Protein AF-A0A3L7VW13-F1 (afdb_monomer_lite)

pLDDT: mean 86.15, std 10.45, range [28.88, 98.44]

Secondary structure (DSSP, 8-state):
----HHHHHHHTSTT-EEEETTEEEE--EE--EETTEE-EEEEEE-TTT--EEEHHHHTSTT--SS-TTT---SSTTSTTSGGGEEEEEEGGGS-EE----TTTTBPP---SSS-TTSEEEEEEEE--SS--SEEEEETTTTEEEEEEEEEEEEEEEEEETTS-EEEE-STT-EEESSBEEEETTT-BBPPTTS-TTTPPPPTT-TTHHHHHHHHHTT--S--S-EEEEEEEEEEEEEEEEEEPSS--HHHHHHHHHHHHHHHHHHTTS--TTEEEEEEEEE-TTT-PEEEEEEEEESSTT--SHHHHHHH---TT--TTHHHHHHHHHHHHHHHT-GGGSS-TTS---SS-TTTT--GGGGGGTTT--HHHHHHHHHHHHHHHHT-EEES-TTT------SSSHHHHHHHHHHHHHHHHTT-EEEEEEETTEEEEEEE-TTS--EEEEEES--BSGGGT-SS-B--SEEEEES-TTS--EEEEEE-HHHHHSSS--HHHHHHHHHHHHHTSS-EEEEEEGGGG-GGGTT---SS-HHHHHHHHHHHHHHHHTT-----HHHHTS-HHHHHHHHHH---HHHHHHHHHHHHHHHHHHHTTT--B-HHHHHHHHHHHHTTPPPPPPPP-TT--EEEES-SSSSTTEEEEEEHHHHHTT-GGG-EEEEEE--SHHHHSSTTHHHHHHHHHHHHHHHTT-TTEEEEEHHHHHTT-SPP----------HHHHHHHHHS-TTTHHHHHHHHHTTPPTTTTSPEEEEE-TTT-TT-EEEEEETTSSS-EEE--GGGGGGHHHHHHTT-EEE-HHHHHHH-THHHHHHHHHHHH--

Sequence (830 aa):
MTRAAGVALKELAPGNHFYTHSRCFDIQQIAIGNQQQPLVEQWAICGACGHMRRMTELSRPEAEAACPQCGHDRDSNSQLDKGQQRRFIEFSRSQALSYMEHYESLSADRSEERERERYQTIRSFDLTQDAPSGAVGDEKLPFGIEYRASVIMREVNVGFQGEPGVVAFGVDQSAPDTGFRVCGDCGITAIPGKKLDEIQHRRSCSKRRANEKRRQEGRDDLAYDWQALYLYRELNSEAIRLLLPIADDNDVDTLTACIHLGLRLRFEGNPAHLIVTPQIMPDPATRMKRYYLVLMDAVPGGTGYLKTLYQQKDDQQRDGEGILQVMRLARNALETCSCREQDPSRRETDGCYRCIRTYHLQYSAEKISRERGIKLLGKLIEAGEKRLPQESLAAIKPNSLFGSMLEKKFADVLQEFISQQNGQWDQTIIRGSLGFRFSLPGVDRLWELELQPTLGIAQGVMIQSQPDFILRCDDDGIKPIAIFTDGFQYHCHPENRIADDMRKRRAILESGKYHVWSITWDDLDSAKADHVMACQSPVAQRLQQYANAMKAQTRVVPDAKRVIRNGLEQLRAFILTPHAPGWTQLATHAAFFPLQLLSAQRTVTAHALSTALAGWRVGNGIAAIPPNDQGDWVCNYQATLNQDFVTYVTLADAVSLRQNQTFIVGRLGDTESERTGSDFTERWRRFLACLNFFQFVDNFRFWASSETSTGIAPEISLAATTAVSDEWQEVLGKVMPSMRPYVQEMAAANLPSPAGVPVVEHFNPQVDDDVFAELAWLGCKPPVALLAGEQVSFASQWQSQGWKVFTPDELQAHGVNSIIEQILKSITGT

Radius of gyration: 36.19 Å; chains: 1; bounding box: 83×73×114 Å

Structure (mmCIF, N/CA/C/O backbone):
data_AF-A0A3L7VW13-F1
#
_entry.id   AF-A0A3L7VW13-F1
#
loop_
_atom_site.group_PDB
_atom_site.id
_atom_site.type_symbol
_atom_site.label_atom_id
_atom_site.label_alt_id
_atom_site.label_comp_id
_atom_site.label_asym_id
_atom_site.label_entity_id
_atom_site.label_seq_id
_atom_site.pdbx_PDB_ins_code
_atom_site.Cartn_x
_atom_site.Cartn_y
_atom_site.Cartn_z
_atom_site.occupancy
_atom_site.B_iso_or_equiv
_atom_site.auth_seq_id
_atom_site.auth_comp_id
_atom_site.auth_asym_id
_atom_site.auth_atom_id
_atom_site.pdbx_PDB_model_num
ATOM 1 N N . MET A 1 1 ? -34.996 15.053 32.618 1.00 28.88 1 MET A N 1
ATOM 2 C CA . MET A 1 1 ? -34.827 14.307 31.353 1.00 28.88 1 MET A CA 1
ATOM 3 C C . MET A 1 1 ? -33.493 13.586 31.403 1.00 28.88 1 MET A C 1
ATOM 5 O O . MET A 1 1 ? -32.462 14.242 31.428 1.00 28.88 1 MET A O 1
ATOM 9 N N . THR A 1 2 ? -33.509 12.262 31.488 1.00 29.62 2 THR A N 1
ATOM 10 C CA . THR A 1 2 ? -32.325 11.398 31.402 1.00 29.62 2 THR A CA 1
ATOM 11 C C . THR A 1 2 ? -31.938 11.264 29.927 1.00 29.62 2 THR A C 1
ATOM 13 O O . THR A 1 2 ? -32.646 10.623 29.157 1.00 29.62 2 THR A O 1
ATOM 16 N N . ARG A 1 3 ? -30.866 11.945 29.501 1.00 47.69 3 ARG A N 1
ATOM 17 C CA . ARG A 1 3 ? -30.290 11.802 28.150 1.00 47.69 3 ARG A CA 1
ATOM 18 C C . ARG A 1 3 ? -29.360 10.586 28.110 1.00 47.69 3 ARG A C 1
ATOM 20 O O . ARG A 1 3 ? -28.814 10.200 29.141 1.00 47.69 3 ARG A O 1
ATOM 27 N N . ALA A 1 4 ? -29.157 10.002 26.929 1.00 55.47 4 ALA A N 1
ATOM 28 C CA . ALA A 1 4 ? -28.203 8.908 26.758 1.00 55.47 4 ALA A CA 1
ATOM 29 C C . ALA A 1 4 ? -26.789 9.364 27.174 1.00 55.47 4 ALA A C 1
ATOM 31 O O . ALA A 1 4 ? -26.266 10.348 26.650 1.00 55.47 4 ALA A O 1
ATOM 32 N N . ALA A 1 5 ? -26.173 8.647 28.116 1.00 54.16 5 ALA A N 1
ATOM 33 C CA . ALA A 1 5 ? -24.948 9.071 28.802 1.00 54.16 5 ALA A CA 1
ATOM 34 C C . ALA A 1 5 ? -23.744 9.326 27.869 1.00 54.16 5 ALA A C 1
ATOM 36 O O . ALA A 1 5 ? -22.886 10.144 28.191 1.00 54.16 5 ALA A O 1
ATOM 37 N N . GLY A 1 6 ? -23.681 8.679 26.698 1.00 58.81 6 GLY A N 1
ATOM 38 C CA . GLY A 1 6 ? -22.598 8.894 25.726 1.00 58.81 6 GLY A CA 1
ATOM 39 C C . GLY A 1 6 ? -22.631 10.253 25.028 1.00 58.81 6 GLY A C 1
ATOM 40 O O . GLY A 1 6 ? -21.586 10.820 24.724 1.00 58.81 6 GLY A O 1
ATOM 41 N N . VAL A 1 7 ? -23.820 10.825 24.843 1.00 65.00 7 VAL A N 1
ATOM 42 C CA . VAL A 1 7 ? -23.984 12.147 24.225 1.00 65.00 7 VAL A CA 1
ATOM 43 C C . VAL A 1 7 ? -23.501 13.256 25.174 1.00 65.00 7 VAL A C 1
ATOM 45 O O . VAL A 1 7 ? -22.919 14.250 24.735 1.00 65.00 7 VAL A O 1
ATOM 48 N N . ALA A 1 8 ? -23.647 13.043 26.485 1.00 71.88 8 ALA A N 1
ATOM 49 C CA . ALA A 1 8 ? -23.251 13.998 27.515 1.00 71.88 8 ALA A CA 1
ATOM 50 C C . ALA A 1 8 ? -21.743 14.310 27.505 1.00 71.88 8 ALA A C 1
ATOM 52 O O . ALA A 1 8 ? -21.368 15.444 27.770 1.00 71.88 8 ALA A O 1
ATOM 53 N N . LEU A 1 9 ? -20.878 13.359 27.131 1.00 82.56 9 LEU A N 1
ATOM 54 C CA . LEU A 1 9 ? -19.421 13.565 27.123 1.00 82.56 9 LEU A CA 1
ATOM 55 C C . LEU A 1 9 ? -18.957 14.625 26.098 1.00 82.56 9 LEU A C 1
ATOM 57 O O . LEU A 1 9 ? -17.862 15.172 26.231 1.00 82.56 9 LEU A O 1
ATOM 61 N N . LYS A 1 10 ? -19.778 14.916 25.077 1.00 79.12 10 LYS A N 1
ATOM 62 C CA . LYS A 1 10 ? -19.541 15.976 24.079 1.00 79.12 10 LYS A CA 1
ATOM 63 C C . LYS A 1 10 ? -20.452 17.181 24.300 1.00 79.12 10 LYS A C 1
ATOM 65 O O . LYS A 1 10 ? -19.976 18.311 24.292 1.00 79.12 10 LYS A O 1
ATOM 70 N N . GLU A 1 11 ? -21.751 16.954 24.512 1.00 76.19 11 GLU A N 1
ATOM 71 C CA . GLU A 1 11 ? -22.723 18.039 24.733 1.00 76.19 11 GLU A CA 1
ATOM 72 C C . GLU A 1 11 ? -22.422 18.837 25.995 1.00 76.19 11 GLU A C 1
ATOM 74 O O . GLU A 1 11 ? -22.638 20.043 26.022 1.00 76.19 11 GLU A O 1
ATOM 79 N N . LEU A 1 12 ? -21.916 18.167 27.033 1.00 79.50 12 LEU A N 1
ATOM 80 C CA . LEU A 1 12 ? -21.617 18.794 28.310 1.00 79.50 12 LEU A CA 1
ATOM 81 C C . LEU A 1 12 ? -20.120 19.099 28.506 1.00 79.50 12 LEU A C 1
ATOM 83 O O . LEU A 1 12 ? -19.678 19.354 29.627 1.00 79.50 12 LEU A O 1
ATOM 87 N N . ALA A 1 13 ? -19.332 19.062 27.428 1.00 86.56 13 ALA A N 1
ATOM 88 C CA . ALA A 1 13 ? -17.910 19.383 27.462 1.00 86.56 13 ALA A CA 1
ATOM 89 C C . ALA A 1 13 ? -17.662 20.907 27.483 1.00 86.56 13 ALA A C 1
ATOM 91 O O . ALA A 1 13 ? -18.492 21.684 27.001 1.00 86.56 13 ALA A O 1
ATOM 92 N N . PRO A 1 14 ? -16.509 21.367 28.003 1.00 87.12 14 PRO A N 1
ATOM 93 C CA . PRO A 1 14 ? -16.180 22.789 28.054 1.00 87.12 14 PRO A CA 1
ATOM 94 C C . PRO A 1 14 ? -16.128 23.451 26.681 1.00 87.12 14 PRO A C 1
ATOM 96 O O . PRO A 1 14 ? -15.549 22.903 25.746 1.00 87.12 14 PRO A O 1
ATOM 99 N N . GLY A 1 15 ? -16.691 24.652 26.568 1.00 81.81 15 GLY A N 1
ATOM 100 C CA . GLY A 1 15 ? -16.818 25.392 25.312 1.00 81.81 15 GLY A CA 1
ATOM 101 C C . GLY A 1 15 ? -18.066 25.045 24.495 1.00 81.81 15 GLY A C 1
ATOM 102 O O . GLY A 1 15 ? -18.224 25.604 23.411 1.00 81.81 15 GLY A O 1
ATOM 103 N N . ASN A 1 16 ? -18.933 24.157 24.993 1.00 82.50 16 ASN A N 1
ATOM 104 C CA . ASN A 1 16 ? -20.224 23.847 24.382 1.00 82.50 16 ASN A CA 1
ATOM 105 C C . ASN A 1 16 ? -21.369 24.640 25.029 1.00 82.50 16 ASN A C 1
ATOM 107 O O . ASN A 1 16 ? -21.200 25.239 26.096 1.00 82.50 16 ASN A O 1
ATOM 111 N N . HIS A 1 17 ? -22.540 24.597 24.397 1.00 78.25 17 HIS A N 1
ATOM 112 C CA . HIS A 1 17 ? -23.757 25.252 24.853 1.00 78.25 17 HIS A CA 1
ATOM 113 C C . HIS A 1 17 ? -24.814 24.221 25.262 1.00 78.25 17 HIS A C 1
ATOM 115 O O . HIS A 1 17 ? -25.065 23.229 24.577 1.00 78.25 17 HIS A O 1
ATOM 121 N N . PHE A 1 18 ? -25.460 24.459 26.400 1.00 75.69 18 PHE A N 1
ATOM 122 C CA . PHE A 1 18 ? -26.546 23.636 26.910 1.00 75.69 18 PHE A CA 1
ATOM 123 C C . PHE A 1 18 ? -27.861 24.416 26.915 1.00 75.69 18 PHE A C 1
ATOM 125 O O . PHE A 1 18 ? -27.982 25.446 27.582 1.00 75.69 18 PHE A O 1
ATOM 132 N N . TYR A 1 19 ? -28.865 23.891 26.211 1.00 74.88 19 TYR A N 1
ATOM 133 C CA . TYR A 1 19 ? -30.181 24.516 26.091 1.00 74.88 19 TYR A CA 1
ATOM 134 C C . TYR A 1 19 ? -31.205 23.894 27.041 1.00 74.88 19 TYR A C 1
ATOM 136 O O . TYR A 1 19 ? -31.387 22.672 27.081 1.00 74.88 19 TYR A O 1
ATOM 144 N N . THR A 1 20 ? -31.905 24.737 27.801 1.00 74.19 20 THR A N 1
ATOM 145 C CA . THR A 1 20 ? -32.977 24.321 28.715 1.00 74.19 20 THR A CA 1
ATOM 146 C C . THR A 1 20 ? -33.941 25.478 28.984 1.00 74.19 20 THR A C 1
ATOM 148 O O . THR A 1 20 ? -33.499 26.600 29.191 1.00 74.19 20 THR A O 1
ATOM 151 N N . HIS A 1 21 ? -35.257 25.229 28.997 1.00 74.38 21 HIS A N 1
ATOM 152 C CA . HIS A 1 21 ? -36.293 26.232 29.322 1.00 74.38 21 HIS A CA 1
ATOM 153 C C . HIS A 1 21 ? -36.159 27.575 28.559 1.00 74.38 21 HIS A C 1
ATOM 155 O O . HIS A 1 21 ? -36.218 28.638 29.175 1.00 74.38 21 HIS A O 1
ATOM 161 N N . SER A 1 22 ? -35.945 27.534 27.235 1.00 73.00 22 SER A N 1
ATOM 162 C CA . SER A 1 22 ? -35.702 28.723 26.384 1.00 73.00 22 SER A CA 1
ATOM 163 C C . SER A 1 22 ? -34.489 29.562 26.812 1.00 73.00 22 SER A C 1
ATOM 165 O O . SER A 1 22 ? -34.465 30.788 26.677 1.00 73.00 22 SER A O 1
ATOM 167 N N . ARG A 1 23 ? -33.483 28.889 27.379 1.00 73.94 23 ARG A N 1
ATOM 168 C CA . ARG A 1 23 ? -32.201 29.473 27.761 1.00 73.94 23 ARG A CA 1
ATOM 169 C C . ARG A 1 23 ? -31.043 28.692 27.163 1.00 73.94 23 ARG A C 1
ATOM 171 O O . ARG A 1 23 ? -31.146 27.479 26.992 1.00 73.94 23 ARG A O 1
ATOM 178 N N . CYS A 1 24 ? -29.951 29.396 26.897 1.00 79.50 24 CYS A N 1
ATOM 179 C CA . CYS A 1 24 ? -28.672 28.874 26.431 1.00 79.50 24 CYS A CA 1
ATOM 180 C C . CYS A 1 24 ? -27.609 29.119 27.508 1.00 79.50 24 CYS A C 1
ATOM 182 O O . CYS A 1 24 ? -27.458 30.249 27.970 1.00 79.50 24 CYS A O 1
ATOM 184 N N . PHE A 1 25 ? -26.896 28.070 27.915 1.00 80.50 25 PHE A N 1
ATOM 185 C CA . PHE A 1 25 ? -25.861 28.124 28.946 1.00 80.50 25 PHE A CA 1
ATOM 186 C C . PHE A 1 25 ? -24.510 27.654 28.413 1.00 80.50 25 PHE A C 1
ATOM 188 O O . PHE A 1 25 ? -24.386 26.522 27.954 1.00 80.50 25 PHE A O 1
ATOM 195 N N . ASP A 1 26 ? -23.483 28.486 28.548 1.00 82.31 26 ASP A N 1
ATOM 196 C CA . ASP A 1 26 ? -22.113 28.168 28.151 1.00 82.31 26 ASP A CA 1
ATOM 197 C C . ASP A 1 26 ? -21.447 27.292 29.204 1.00 82.31 26 ASP A C 1
ATOM 199 O O . ASP A 1 26 ? -21.399 27.647 30.387 1.00 82.31 26 ASP A O 1
ATOM 203 N N . ILE A 1 27 ? -20.876 26.171 28.788 1.00 86.44 27 ILE A N 1
ATOM 204 C CA . ILE A 1 27 ? -20.153 25.281 29.689 1.00 86.44 27 ILE A CA 1
ATOM 205 C C . ILE A 1 27 ? -18.723 25.780 29.817 1.00 86.44 27 ILE A C 1
ATOM 207 O O . ILE A 1 27 ? -17.908 25.648 28.907 1.00 86.44 27 ILE A O 1
ATOM 211 N N . GLN A 1 28 ? -18.415 26.364 30.968 1.00 86.75 28 GLN A N 1
ATOM 212 C CA . GLN A 1 28 ? -17.141 27.047 31.208 1.00 86.75 28 GLN A CA 1
ATOM 213 C C . GLN A 1 28 ? -16.249 26.285 32.192 1.00 86.75 28 GLN A C 1
ATOM 215 O O . GLN A 1 28 ? -15.041 26.517 32.256 1.00 86.75 28 GLN A O 1
ATOM 220 N N . GLN A 1 29 ? -16.838 25.395 32.991 1.00 88.19 29 GLN A N 1
ATOM 221 C CA . GLN A 1 29 ? -16.164 24.754 34.109 1.00 88.19 29 GLN A CA 1
ATOM 222 C C . GLN A 1 29 ? -16.513 23.272 34.214 1.00 88.19 29 GLN A C 1
ATOM 224 O O . GLN A 1 29 ? -17.666 22.877 34.043 1.00 88.19 29 GLN A O 1
ATOM 229 N N . ILE A 1 30 ? -15.508 22.494 34.612 1.00 89.25 30 ILE A N 1
ATOM 230 C CA . ILE A 1 30 ? -15.633 21.103 35.046 1.00 89.25 30 ILE A CA 1
ATOM 231 C C . ILE A 1 30 ? -15.331 21.031 36.538 1.00 89.25 30 ILE A C 1
ATOM 233 O O . ILE A 1 30 ? -14.352 21.605 37.017 1.00 89.25 30 ILE A O 1
ATOM 237 N N . ALA A 1 31 ? -16.173 20.335 37.299 1.00 88.44 31 ALA A N 1
ATOM 238 C CA . ALA A 1 31 ? -15.899 20.082 38.706 1.00 88.44 31 ALA A CA 1
ATOM 239 C C . ALA A 1 31 ? -14.703 19.123 38.855 1.00 88.44 31 ALA A C 1
ATOM 241 O O . ALA A 1 31 ? -14.733 17.993 38.372 1.00 88.44 31 ALA A O 1
ATOM 242 N N . ILE A 1 32 ? -13.664 19.573 39.559 1.00 88.06 32 ILE A N 1
ATOM 243 C CA . ILE A 1 32 ? -12.413 18.824 39.792 1.00 88.06 32 ILE A CA 1
ATOM 244 C C . ILE A 1 32 ? -12.335 18.183 41.190 1.00 88.06 32 ILE A C 1
ATOM 246 O O . ILE A 1 32 ? -11.345 17.537 41.530 1.00 88.06 32 ILE A O 1
ATOM 250 N N . GLY A 1 33 ? -13.386 18.341 42.000 1.00 86.12 33 GLY A N 1
ATOM 251 C CA . GLY A 1 33 ? -13.422 17.916 43.400 1.00 86.12 33 GLY A CA 1
ATOM 252 C C . GLY A 1 33 ? -12.832 18.953 44.355 1.00 86.12 33 GLY A C 1
ATOM 253 O O . GLY A 1 33 ? -12.578 20.097 43.982 1.00 86.12 33 GLY A O 1
ATOM 254 N N . ASN A 1 34 ? -12.645 18.553 45.610 1.00 82.62 34 ASN A N 1
ATOM 255 C CA . ASN A 1 34 ? -11.957 19.352 46.628 1.00 82.62 34 ASN A CA 1
ATOM 256 C C . ASN A 1 34 ? -10.656 18.645 47.050 1.00 82.62 34 ASN A C 1
ATOM 258 O O . ASN A 1 34 ? -10.413 17.510 46.656 1.00 82.62 34 ASN A O 1
ATOM 262 N N . GLN A 1 35 ? -9.813 19.287 47.862 1.00 77.44 35 GLN A N 1
ATOM 263 C CA . GLN A 1 35 ? -8.519 18.703 48.253 1.00 77.44 35 GLN A CA 1
ATOM 264 C C . GLN A 1 35 ? -8.633 17.376 49.026 1.00 77.44 35 GLN A C 1
ATOM 266 O O . GLN A 1 35 ? -7.706 16.575 48.985 1.00 77.44 35 GLN A O 1
ATOM 271 N N . GLN A 1 36 ? -9.748 17.133 49.723 1.00 80.19 36 GLN A N 1
ATOM 272 C CA . GLN A 1 36 ? -9.988 15.888 50.464 1.00 80.19 36 GLN A CA 1
ATOM 273 C C . GLN A 1 36 ? -10.550 14.776 49.565 1.00 80.19 36 GLN A C 1
ATOM 275 O O . GLN A 1 36 ? -10.364 13.597 49.851 1.00 80.19 36 GLN A O 1
ATOM 280 N N . GLN A 1 37 ? -11.240 15.147 48.487 1.00 84.31 37 GLN A N 1
ATOM 281 C CA . GLN A 1 37 ? -11.872 14.257 47.516 1.00 84.31 37 GLN A CA 1
ATOM 282 C C . GLN A 1 37 ? -11.630 14.793 46.094 1.00 84.31 37 GLN A C 1
ATOM 284 O O . GLN A 1 37 ? -12.549 15.346 45.474 1.00 84.31 37 GLN A O 1
ATOM 289 N N . PRO A 1 38 ? -10.391 14.690 45.577 1.00 87.88 38 PRO A N 1
ATOM 290 C CA . PRO A 1 38 ? -10.100 15.071 44.204 1.00 87.88 38 PRO A CA 1
ATOM 291 C C . PRO A 1 38 ? -10.818 14.120 43.240 1.00 87.88 38 PRO A C 1
ATOM 293 O O . PRO A 1 38 ? -10.858 12.909 43.456 1.00 87.88 38 PRO A O 1
ATOM 296 N N . LEU A 1 39 ? -11.385 14.669 42.165 1.00 92.06 39 LEU A N 1
ATOM 297 C CA . LEU A 1 39 ? -11.999 13.880 41.086 1.00 92.06 39 LEU A CA 1
ATOM 298 C C . LEU A 1 39 ? -11.004 13.535 39.972 1.00 92.06 39 LEU A C 1
ATOM 300 O O . LEU A 1 39 ? -11.324 12.749 39.083 1.00 92.06 39 LEU A O 1
ATOM 304 N N . VAL A 1 40 ? -9.816 14.142 40.009 1.00 92.69 40 VAL A N 1
ATOM 305 C CA . VAL A 1 40 ? -8.741 13.907 39.047 1.00 92.69 40 VAL A CA 1
ATOM 306 C C . VAL A 1 40 ? -8.027 12.602 39.383 1.00 92.69 40 VAL A C 1
ATOM 308 O O . VAL A 1 40 ? -7.485 12.438 40.475 1.00 92.69 40 VAL A O 1
ATOM 311 N N . GLU A 1 41 ? -7.982 11.700 38.413 1.00 94.12 41 GLU A N 1
ATOM 312 C CA . GLU A 1 41 ? -7.289 10.417 38.474 1.00 94.12 41 GLU A CA 1
ATOM 313 C C . GLU A 1 41 ? -6.121 10.409 37.487 1.00 94.12 41 GLU A C 1
ATOM 315 O O . GLU A 1 41 ? -6.181 11.046 36.436 1.00 94.12 41 GLU A O 1
ATOM 320 N N . GLN A 1 42 ? -5.058 9.669 37.794 1.00 95.38 42 GLN A N 1
ATOM 321 C CA . GLN A 1 42 ? -3.939 9.488 36.871 1.00 95.38 42 GLN A CA 1
ATOM 322 C C . GLN A 1 42 ? -3.982 8.085 36.271 1.00 95.38 42 GLN A C 1
ATOM 324 O O . GLN A 1 42 ? -4.015 7.088 36.996 1.00 95.38 42 GLN A O 1
ATOM 329 N N . TRP A 1 43 ? -3.959 8.023 34.944 1.00 96.56 43 TRP A N 1
ATOM 330 C CA . TRP A 1 43 ? -4.018 6.792 34.167 1.00 96.56 43 TRP A CA 1
ATOM 331 C C . TRP A 1 43 ? -2.806 6.684 33.251 1.00 96.56 43 TRP A C 1
ATOM 333 O O . TRP A 1 43 ? -2.306 7.692 32.754 1.00 96.56 43 TRP A O 1
ATOM 343 N N . ALA A 1 44 ? -2.374 5.455 33.000 1.00 95.62 44 ALA A N 1
ATOM 344 C CA . ALA A 1 44 ? -1.363 5.118 32.014 1.00 95.62 44 ALA A CA 1
ATOM 345 C C . ALA A 1 44 ? -1.996 4.417 30.810 1.00 95.62 44 ALA A C 1
ATOM 347 O O . ALA A 1 44 ? -2.738 3.437 30.963 1.00 95.62 44 ALA A O 1
ATOM 348 N N . ILE A 1 45 ? -1.669 4.894 29.613 1.00 96.38 45 ILE A N 1
ATOM 349 C CA . ILE A 1 45 ? -2.249 4.437 28.349 1.00 96.38 45 ILE A CA 1
ATOM 350 C C . ILE A 1 45 ? -1.233 3.558 27.613 1.00 96.38 45 ILE A C 1
ATOM 352 O O . ILE A 1 45 ? -0.086 3.946 27.410 1.00 96.38 45 ILE A O 1
ATOM 356 N N . CYS A 1 46 ? -1.628 2.360 27.192 1.00 95.19 46 CYS A N 1
ATOM 357 C CA . CYS A 1 46 ? -0.794 1.537 26.325 1.00 95.19 46 CYS A CA 1
ATOM 358 C C . CYS A 1 46 ? -0.853 2.099 24.904 1.00 95.19 46 CYS A C 1
ATOM 360 O O . CYS A 1 46 ? -1.905 2.041 24.267 1.00 95.19 46 CYS A O 1
ATOM 362 N N . GLY A 1 47 ? 0.267 2.592 24.380 1.00 92.69 47 GLY A N 1
ATOM 363 C CA . GLY A 1 47 ? 0.306 3.148 23.030 1.00 92.69 47 GLY A CA 1
ATOM 364 C C . GLY A 1 47 ? 0.129 2.096 21.932 1.00 92.69 47 GLY A C 1
ATOM 365 O O . GLY A 1 47 ? -0.261 2.446 20.827 1.00 92.69 47 GLY A O 1
ATOM 366 N N . ALA A 1 48 ? 0.330 0.808 22.238 1.00 90.62 48 ALA A N 1
ATOM 367 C CA . ALA A 1 48 ? 0.174 -0.282 21.273 1.00 90.62 48 ALA A CA 1
ATOM 368 C C . ALA A 1 48 ? -1.288 -0.735 21.078 1.00 90.62 48 ALA A C 1
ATOM 370 O O . ALA A 1 48 ? -1.712 -0.957 19.949 1.00 90.62 48 ALA A O 1
ATOM 371 N N . CYS A 1 49 ? -2.077 -0.880 22.153 1.00 91.56 49 CYS A N 1
ATOM 372 C CA . CYS A 1 49 ? -3.461 -1.384 22.065 1.00 91.56 49 CYS A CA 1
ATOM 373 C C . CYS A 1 49 ? -4.531 -0.480 22.698 1.00 91.56 49 CYS A C 1
ATOM 375 O O . CYS A 1 49 ? -5.703 -0.844 22.713 1.00 91.56 49 CYS A O 1
ATOM 377 N N . GLY A 1 50 ? -4.149 0.670 23.259 1.00 94.06 50 GLY A N 1
ATOM 378 C CA . GLY A 1 50 ? -5.072 1.622 23.880 1.00 94.06 50 GLY A CA 1
ATOM 379 C C . GLY A 1 50 ? -5.584 1.216 25.266 1.00 94.06 50 GLY A C 1
ATOM 380 O O . GLY A 1 50 ? -6.388 1.945 25.842 1.00 94.06 50 GLY A O 1
ATOM 381 N N . HIS A 1 51 ? -5.139 0.086 25.828 1.00 95.38 51 HIS A N 1
ATOM 382 C CA . HIS A 1 51 ? -5.508 -0.351 27.180 1.00 95.38 51 HIS A CA 1
ATOM 383 C C . HIS A 1 51 ? -5.090 0.676 28.245 1.00 95.38 51 HIS A C 1
ATOM 385 O O . HIS A 1 51 ? -3.988 1.224 28.186 1.00 95.38 51 HIS A O 1
ATOM 391 N N . MET A 1 52 ? -5.940 0.908 29.246 1.00 95.50 52 MET A N 1
ATOM 392 C CA . MET A 1 52 ? -5.719 1.902 30.301 1.00 95.50 52 MET A CA 1
ATOM 393 C C . MET A 1 52 ? -5.605 1.223 31.669 1.00 95.50 52 MET A C 1
ATOM 395 O O . MET A 1 52 ? -6.435 0.385 32.002 1.00 95.50 52 MET A O 1
ATOM 399 N N . ARG A 1 53 ? -4.604 1.604 32.474 1.00 94.44 53 ARG A N 1
ATOM 400 C CA . ARG A 1 53 ? -4.470 1.196 33.889 1.00 94.44 53 ARG A CA 1
ATOM 401 C C . ARG A 1 53 ? -4.351 2.413 34.788 1.00 94.44 53 ARG A C 1
ATOM 403 O O . ARG A 1 53 ? -3.736 3.407 34.391 1.00 94.44 53 ARG A O 1
ATOM 410 N N . ARG A 1 54 ? -4.899 2.351 36.000 1.00 94.44 54 ARG A N 1
ATOM 411 C CA . ARG A 1 54 ? -4.714 3.440 36.967 1.00 94.44 54 ARG A CA 1
ATOM 412 C C . ARG A 1 54 ? -3.277 3.436 37.467 1.00 94.44 54 ARG A C 1
ATOM 414 O O . ARG A 1 54 ? -2.689 2.382 37.703 1.00 94.44 54 ARG A O 1
ATOM 421 N N . MET A 1 55 ? -2.715 4.615 37.722 1.00 93.88 55 MET A N 1
ATOM 422 C CA . MET A 1 55 ? -1.377 4.702 38.318 1.00 93.88 55 MET A CA 1
ATOM 423 C C . MET A 1 55 ? -1.322 4.042 39.698 1.00 93.88 55 MET A C 1
ATOM 425 O O . MET A 1 55 ? -0.293 3.486 40.066 1.00 93.88 55 MET A O 1
ATOM 429 N N . THR A 1 56 ? -2.432 4.028 40.438 1.00 91.50 56 THR A N 1
ATOM 430 C CA . THR A 1 56 ? -2.543 3.340 41.733 1.00 91.50 56 THR A CA 1
ATOM 431 C C . THR A 1 56 ? -2.475 1.818 41.615 1.00 91.50 56 THR A C 1
ATOM 433 O O . THR A 1 56 ? -2.101 1.158 42.581 1.00 91.50 56 THR A O 1
ATOM 436 N N . GLU A 1 57 ? -2.818 1.254 40.456 1.00 89.75 57 GLU A N 1
ATOM 437 C CA . GLU A 1 57 ? -2.663 -0.172 40.154 1.00 89.75 57 GLU A CA 1
ATOM 438 C C . GLU A 1 57 ? -1.222 -0.466 39.738 1.00 89.75 57 GLU A C 1
ATOM 440 O O . GLU A 1 57 ? -0.603 -1.366 40.292 1.00 89.75 57 GLU A O 1
ATOM 445 N N . LEU A 1 58 ? -0.662 0.348 38.836 1.00 88.75 58 LEU A N 1
ATOM 446 C CA . LEU A 1 58 ? 0.718 0.218 38.352 1.00 88.75 58 LEU A CA 1
ATOM 447 C C . LEU A 1 58 ? 1.785 0.453 39.422 1.00 88.75 58 LEU A C 1
ATOM 449 O O . LEU A 1 58 ? 2.881 -0.081 39.322 1.00 88.75 58 LEU A O 1
ATOM 453 N N . SER A 1 59 ? 1.482 1.253 40.444 1.00 86.88 59 SER A N 1
ATOM 454 C CA . SER A 1 59 ? 2.423 1.535 41.537 1.00 86.88 59 SER A CA 1
ATOM 455 C C . SER A 1 59 ? 2.511 0.404 42.567 1.00 86.88 59 SER A C 1
ATOM 457 O O . SER A 1 59 ? 3.267 0.521 43.532 1.00 86.88 59 SER A O 1
ATOM 459 N N . ARG A 1 60 ? 1.721 -0.670 42.422 1.00 89.56 60 ARG A N 1
ATOM 460 C CA . ARG A 1 60 ? 1.766 -1.812 43.343 1.00 89.56 60 ARG A CA 1
ATOM 461 C C . ARG A 1 60 ? 3.011 -2.668 43.067 1.00 89.56 60 ARG A C 1
ATOM 463 O O . ARG A 1 60 ? 3.334 -2.871 41.902 1.00 89.56 60 ARG A O 1
ATOM 470 N N . PRO A 1 61 ? 3.669 -3.238 44.095 1.00 83.19 61 PRO A N 1
ATOM 471 C CA . PRO A 1 61 ? 4.863 -4.071 43.905 1.00 83.19 61 PRO A CA 1
ATOM 472 C C . PRO A 1 61 ? 4.651 -5.295 43.001 1.00 83.19 61 PRO A C 1
ATOM 474 O O . PRO A 1 61 ? 5.582 -5.741 42.345 1.00 83.19 61 PRO A O 1
ATOM 477 N N . GLU A 1 62 ? 3.429 -5.827 42.973 1.00 84.19 62 GLU A N 1
ATOM 478 C CA . GLU A 1 62 ? 3.040 -7.012 42.197 1.00 84.19 62 GLU A CA 1
ATOM 479 C C . GLU A 1 62 ? 2.571 -6.671 40.770 1.00 84.19 62 GLU A C 1
ATOM 481 O O . GLU A 1 62 ? 2.169 -7.558 40.023 1.00 84.19 62 GLU A O 1
ATOM 486 N N . ALA A 1 63 ? 2.565 -5.390 40.382 1.00 82.06 63 ALA A N 1
ATOM 487 C CA . ALA A 1 63 ? 2.064 -4.980 39.079 1.00 82.06 63 ALA A CA 1
ATOM 488 C C . ALA A 1 63 ? 3.027 -5.391 37.958 1.00 82.06 63 ALA A C 1
ATOM 490 O O . ALA A 1 63 ? 4.189 -4.983 37.929 1.00 82.06 63 ALA A O 1
ATOM 491 N N . GLU A 1 64 ? 2.523 -6.150 36.987 1.00 85.50 64 GLU A N 1
ATOM 492 C CA . GLU A 1 64 ? 3.294 -6.494 35.796 1.00 85.50 64 GLU A CA 1
ATOM 493 C C . GLU A 1 64 ? 3.596 -5.247 34.954 1.00 85.50 64 GLU A C 1
ATOM 495 O O . GLU A 1 64 ? 2.710 -4.434 34.660 1.00 85.50 64 GLU A O 1
ATOM 500 N N . ALA A 1 65 ? 4.853 -5.124 34.523 1.00 85.62 65 ALA A N 1
ATOM 501 C CA . ALA A 1 65 ? 5.290 -4.062 33.621 1.00 85.62 65 ALA A CA 1
ATOM 502 C C . ALA A 1 65 ? 4.533 -4.115 32.285 1.00 85.62 65 ALA A C 1
ATOM 504 O O . ALA A 1 65 ? 4.094 -3.085 31.765 1.00 85.62 65 ALA A O 1
ATOM 505 N N . ALA A 1 66 ? 4.324 -5.325 31.766 1.00 90.62 66 ALA A N 1
ATOM 506 C CA . ALA A 1 66 ? 3.641 -5.549 30.507 1.00 90.62 66 ALA A CA 1
ATOM 507 C C . ALA A 1 66 ? 2.163 -5.190 30.552 1.00 90.62 66 ALA A C 1
ATOM 509 O O . ALA A 1 66 ? 1.479 -5.322 31.567 1.00 90.62 66 ALA A O 1
ATOM 510 N N . CYS A 1 67 ? 1.665 -4.700 29.419 1.00 92.31 67 CYS A N 1
ATOM 511 C CA . CYS A 1 67 ? 0.243 -4.501 29.227 1.00 92.31 67 CYS A CA 1
ATOM 512 C C . CYS A 1 67 ? -0.473 -5.863 29.284 1.00 92.31 67 CYS A C 1
ATOM 514 O O . CYS A 1 67 ? -0.201 -6.702 28.424 1.00 92.31 67 CYS A O 1
ATOM 516 N N . PRO A 1 68 ? -1.434 -6.081 30.198 1.00 90.44 68 PRO A N 1
ATOM 517 C CA . PRO A 1 68 ? -2.106 -7.378 30.337 1.00 90.44 68 PRO A CA 1
ATOM 518 C C . PRO A 1 68 ? -2.950 -7.763 29.111 1.00 90.44 68 PRO A C 1
ATOM 520 O O . PRO A 1 68 ? -3.298 -8.925 28.935 1.00 90.44 68 PRO A O 1
ATOM 523 N N . GLN A 1 69 ? -3.278 -6.799 28.242 1.00 89.88 69 GLN A N 1
ATOM 524 C CA . GLN A 1 69 ? -4.103 -7.029 27.057 1.00 89.88 69 GLN A CA 1
ATOM 525 C C . GLN A 1 69 ? -3.299 -7.404 25.799 1.00 89.88 69 GLN A C 1
ATOM 527 O O . GLN A 1 69 ? -3.786 -8.181 24.982 1.00 89.88 69 GLN A O 1
ATOM 532 N N . CYS A 1 70 ? -2.100 -6.843 25.600 1.00 88.12 70 CYS A N 1
ATOM 533 C CA . CYS A 1 70 ? -1.295 -7.086 24.389 1.00 88.12 70 CYS A CA 1
ATOM 534 C C . CYS A 1 70 ? 0.157 -7.512 24.650 1.00 88.12 70 CYS A C 1
ATOM 536 O O . CYS A 1 70 ? 0.889 -7.764 23.698 1.00 88.12 70 CYS A O 1
ATOM 538 N N . GLY A 1 71 ? 0.593 -7.558 25.909 1.00 88.56 71 GLY A N 1
ATOM 539 C CA . GLY A 1 71 ? 1.961 -7.899 26.304 1.00 88.56 71 GLY A CA 1
ATOM 540 C C . GLY A 1 71 ? 3.003 -6.797 26.080 1.00 88.56 71 GLY A C 1
ATOM 541 O O . GLY A 1 71 ? 4.170 -7.014 26.385 1.00 88.56 71 GLY A O 1
ATOM 542 N N . HIS A 1 72 ? 2.628 -5.620 25.562 1.00 87.81 72 HIS A N 1
ATOM 543 C CA . HIS A 1 72 ? 3.586 -4.538 25.283 1.00 87.81 72 HIS A CA 1
ATOM 544 C C . HIS A 1 72 ? 4.132 -3.912 26.571 1.00 87.81 72 HIS A C 1
ATOM 546 O O . HIS A 1 72 ? 3.350 -3.432 27.396 1.00 87.81 72 HIS A O 1
ATOM 552 N N . ASP A 1 73 ? 5.457 -3.888 26.720 1.00 85.69 73 ASP A N 1
ATOM 553 C CA . ASP A 1 73 ? 6.157 -3.348 27.895 1.00 85.69 73 ASP A CA 1
ATOM 554 C C . ASP A 1 73 ? 7.364 -2.449 27.568 1.00 85.69 73 ASP A C 1
ATOM 556 O O . ASP A 1 73 ? 7.892 -1.787 28.464 1.00 85.69 73 ASP A O 1
ATOM 560 N N . ARG A 1 74 ? 7.785 -2.387 26.298 1.00 78.38 74 ARG A N 1
ATOM 561 C CA . ARG A 1 74 ? 9.011 -1.701 25.846 1.00 78.38 74 ARG A CA 1
ATOM 562 C C . ARG A 1 74 ? 8.700 -0.327 25.259 1.00 78.38 74 ARG A C 1
ATOM 564 O O . ARG A 1 74 ? 7.550 -0.052 24.959 1.00 78.38 74 ARG A O 1
ATOM 571 N N . ASP A 1 75 ? 9.744 0.478 25.051 1.00 85.94 75 ASP A N 1
ATOM 572 C CA . ASP A 1 75 ? 9.728 1.776 24.351 1.00 85.94 75 ASP A CA 1
ATOM 573 C C . ASP A 1 75 ? 8.832 2.883 24.954 1.00 85.94 75 ASP A C 1
ATOM 575 O O . ASP A 1 75 ? 8.254 2.742 26.032 1.00 85.94 75 ASP A O 1
ATOM 579 N N . SER A 1 76 ? 8.782 4.032 24.270 1.00 87.06 76 SER A N 1
ATOM 580 C CA . SER A 1 76 ? 8.040 5.231 24.685 1.00 87.06 76 SER A CA 1
ATOM 581 C C . SER A 1 76 ? 6.517 5.060 24.673 1.00 87.06 76 SER A C 1
ATOM 583 O O . SER A 1 76 ? 5.806 5.909 25.200 1.00 87.06 76 SER A O 1
ATOM 585 N N . ASN A 1 77 ? 5.994 3.981 24.085 1.00 89.12 77 ASN A N 1
ATOM 586 C CA . ASN A 1 77 ? 4.565 3.666 24.043 1.00 89.12 77 ASN A CA 1
ATOM 587 C C . ASN A 1 77 ? 4.136 2.739 25.196 1.00 89.12 77 ASN A C 1
ATOM 589 O O . ASN A 1 77 ? 2.961 2.360 25.293 1.00 89.12 77 ASN A O 1
ATOM 593 N N . SER A 1 78 ? 5.070 2.350 26.069 1.00 91.56 78 SER A N 1
ATOM 594 C CA . SER A 1 78 ? 4.799 1.557 27.268 1.00 91.56 78 SER A CA 1
ATOM 595 C C . SER A 1 78 ? 3.969 2.328 28.299 1.00 91.56 78 SER A C 1
ATOM 597 O O . SER A 1 78 ? 4.120 3.534 28.473 1.00 91.56 78 SER A O 1
ATOM 599 N N . GLN A 1 79 ? 3.135 1.616 29.065 1.00 93.31 79 GLN A N 1
ATOM 600 C CA . GLN A 1 79 ? 2.364 2.207 30.172 1.00 93.31 79 GLN A CA 1
ATOM 601 C C . GLN A 1 79 ? 3.253 2.716 31.322 1.00 93.31 79 GLN A C 1
ATOM 603 O O . GLN A 1 79 ? 2.794 3.488 32.161 1.00 93.31 79 GLN A O 1
ATOM 608 N N . LEU A 1 80 ? 4.517 2.290 31.379 1.00 90.25 80 LEU A N 1
ATOM 609 C CA . LEU A 1 80 ? 5.479 2.783 32.365 1.00 90.25 80 LEU A CA 1
ATOM 610 C C . LEU A 1 80 ? 6.091 4.133 31.972 1.00 90.25 80 LEU A C 1
ATOM 612 O O . LEU A 1 80 ? 6.621 4.835 32.838 1.00 90.25 80 LEU A O 1
ATOM 616 N N . ASP A 1 81 ? 6.006 4.512 30.697 1.00 92.19 81 ASP A N 1
ATOM 617 C CA . ASP A 1 81 ? 6.553 5.772 30.218 1.00 92.19 81 ASP A CA 1
ATOM 618 C C . ASP A 1 81 ? 5.744 6.960 30.760 1.00 92.19 81 ASP A C 1
ATOM 620 O O . ASP A 1 81 ? 4.510 6.969 30.752 1.00 92.19 81 ASP A O 1
ATOM 624 N N . LYS A 1 82 ? 6.437 7.999 31.242 1.00 90.88 82 LYS A N 1
ATOM 625 C CA . LYS A 1 82 ? 5.780 9.203 31.780 1.00 90.88 82 LYS A CA 1
ATOM 626 C C . LYS A 1 82 ? 4.994 9.953 30.704 1.00 90.88 82 LYS A C 1
ATOM 628 O O . LYS A 1 82 ? 3.949 10.526 31.005 1.00 90.88 82 LYS A O 1
ATOM 633 N N . GLY A 1 83 ? 5.464 9.914 29.460 1.00 92.44 83 GLY A N 1
ATOM 634 C CA . GLY A 1 83 ? 4.797 10.446 28.278 1.00 92.44 83 GLY A CA 1
ATOM 635 C C . GLY A 1 83 ? 3.460 9.772 27.980 1.00 92.44 83 GLY A C 1
ATOM 636 O O . GLY A 1 83 ? 2.624 10.410 27.352 1.00 92.44 83 GLY A O 1
ATOM 637 N N . GLN A 1 84 ? 3.187 8.587 28.532 1.00 94.50 84 GLN A N 1
ATOM 638 C CA . GLN A 1 84 ? 1.912 7.868 28.402 1.00 94.50 84 GLN A CA 1
ATOM 639 C C . GLN A 1 84 ? 0.976 8.015 29.615 1.00 94.50 84 GLN A C 1
ATOM 641 O O . GLN A 1 84 ? -0.114 7.436 29.642 1.00 94.50 84 GLN A O 1
ATOM 646 N N . GLN A 1 85 ? 1.367 8.798 30.625 1.00 95.12 85 GLN A N 1
ATOM 647 C CA . GLN A 1 85 ? 0.567 9.038 31.827 1.00 95.12 85 GLN A CA 1
ATOM 648 C C . GLN A 1 85 ? -0.226 10.339 31.696 1.00 95.12 85 GLN A C 1
ATOM 650 O O . GLN A 1 85 ? 0.354 11.416 31.558 1.00 95.12 85 GLN A O 1
ATOM 655 N N . ARG A 1 86 ? -1.556 10.276 31.760 1.00 96.31 86 ARG A N 1
ATOM 656 C CA . ARG A 1 86 ? -2.427 11.460 31.670 1.00 96.31 86 ARG A CA 1
ATOM 657 C C . ARG A 1 86 ? -3.384 11.546 32.847 1.00 96.31 86 ARG A C 1
ATOM 659 O O . ARG A 1 86 ? -3.652 10.562 33.540 1.00 96.31 86 ARG A O 1
ATOM 666 N N . ARG A 1 87 ? -3.861 12.764 33.100 1.00 96.00 87 ARG A N 1
ATOM 667 C CA . ARG A 1 87 ? -4.889 13.043 34.103 1.00 96.00 87 ARG A CA 1
ATOM 668 C C . ARG A 1 87 ? -6.260 12.942 33.458 1.00 96.00 87 ARG A C 1
ATOM 670 O O . ARG A 1 87 ? -6.473 13.442 32.357 1.00 96.00 87 ARG A O 1
ATOM 677 N N . PHE A 1 88 ? -7.181 12.312 34.161 1.00 95.81 88 PHE A N 1
ATOM 678 C CA . PHE A 1 88 ? -8.531 12.058 33.699 1.00 95.81 88 PHE A CA 1
ATOM 679 C C . PHE A 1 88 ? -9.535 12.442 34.776 1.00 95.81 88 PHE A C 1
ATOM 681 O O . PHE A 1 88 ? -9.250 12.337 35.967 1.00 95.81 88 PHE A O 1
ATOM 688 N N . ILE A 1 89 ? -10.731 12.833 34.354 1.00 94.31 89 ILE A N 1
ATOM 689 C CA . ILE A 1 89 ? -11.895 12.949 35.230 1.00 94.31 89 ILE A CA 1
ATOM 690 C C . ILE A 1 89 ? -12.992 12.051 34.677 1.00 94.31 89 ILE A C 1
ATOM 692 O O . ILE A 1 89 ? -13.356 12.153 33.501 1.00 94.31 89 ILE A O 1
ATOM 696 N N . GLU A 1 90 ? -13.534 11.193 35.538 1.00 92.31 90 GLU A N 1
ATOM 697 C CA . GLU A 1 90 ? -14.728 10.427 35.206 1.00 92.31 90 GLU A CA 1
ATOM 698 C C . GLU A 1 90 ? -15.927 11.381 35.171 1.00 92.31 90 GLU A C 1
ATOM 700 O O . GLU A 1 90 ? -16.313 11.977 36.180 1.00 92.31 90 GLU A O 1
ATOM 705 N N . PHE A 1 91 ? -16.504 11.564 33.988 1.00 86.44 91 PHE A N 1
ATOM 706 C CA . PHE A 1 91 ? -17.494 12.600 33.735 1.00 86.44 91 PHE A CA 1
ATOM 707 C C . PHE A 1 91 ? -18.781 12.399 34.549 1.00 86.44 91 PHE A C 1
ATOM 709 O O . PHE A 1 91 ? -19.378 13.372 34.995 1.00 86.44 91 PHE A O 1
ATOM 716 N N . SER A 1 92 ? -19.160 11.146 34.818 1.00 81.00 92 SER A N 1
ATOM 717 C CA . SER A 1 92 ? -20.297 10.761 35.675 1.00 81.00 92 SER A CA 1
ATOM 718 C C . SER A 1 92 ? -20.177 11.281 37.116 1.00 81.00 92 SER A C 1
ATOM 720 O O . SER A 1 92 ? -21.189 11.540 37.766 1.00 81.00 92 SER A O 1
ATOM 722 N N . ARG A 1 93 ? -18.944 11.440 37.613 1.00 82.38 93 ARG A N 1
ATOM 723 C CA . ARG A 1 93 ? -18.624 11.943 38.958 1.00 82.38 93 ARG A CA 1
ATOM 724 C C . ARG A 1 93 ? -18.381 13.450 38.976 1.00 82.38 93 ARG A C 1
ATOM 726 O O . ARG A 1 93 ? -18.256 14.032 40.052 1.00 82.38 93 ARG A O 1
ATOM 733 N N . SER A 1 94 ? -18.301 14.076 37.805 1.00 82.31 94 SER A N 1
ATOM 734 C CA . SER A 1 94 ? -18.100 15.510 37.643 1.00 82.31 94 SER A CA 1
ATOM 735 C C . SER A 1 94 ? -19.407 16.232 37.309 1.00 82.31 94 SER A C 1
ATOM 737 O O . SER A 1 94 ? -20.450 15.631 37.067 1.00 82.31 94 SER A O 1
ATOM 739 N N . GLN A 1 95 ? -19.354 17.559 37.325 1.00 80.19 95 GLN A N 1
ATOM 740 C CA . GLN A 1 95 ? -20.453 18.434 36.944 1.00 80.19 95 GLN A CA 1
ATOM 741 C C . GLN A 1 95 ? -19.940 19.458 35.936 1.00 80.19 95 GLN A C 1
ATOM 743 O O . GLN A 1 95 ? -18.925 20.118 36.175 1.00 80.19 95 GLN A O 1
ATOM 748 N N . ALA A 1 96 ? -20.667 19.599 34.830 1.00 78.88 96 ALA A N 1
ATOM 749 C CA . ALA A 1 96 ? -20.502 20.695 33.890 1.00 78.88 96 ALA A CA 1
ATOM 750 C C . ALA A 1 96 ? -21.230 21.926 34.438 1.00 78.88 96 ALA A C 1
ATOM 752 O O . ALA A 1 96 ? -22.418 21.864 34.761 1.00 78.88 96 ALA A O 1
ATOM 753 N N . LEU A 1 97 ? -20.511 23.037 34.584 1.00 77.94 97 LEU A N 1
ATOM 754 C CA . LEU A 1 97 ? -21.023 24.242 35.226 1.00 77.94 97 LEU A CA 1
ATOM 755 C C . LEU A 1 97 ? -20.972 25.429 34.262 1.00 77.94 97 LEU A C 1
ATOM 757 O O . LEU A 1 97 ? -19.948 25.699 33.629 1.00 77.94 97 LEU A O 1
ATOM 761 N N . SER A 1 98 ? -22.082 26.164 34.218 1.00 78.00 98 SER A N 1
ATOM 762 C CA . SER A 1 98 ? -22.214 27.442 33.520 1.00 78.00 98 SER A CA 1
ATOM 763 C C . SER A 1 98 ? -22.317 28.586 34.524 1.00 78.00 98 SER A C 1
ATOM 765 O O . SER A 1 98 ? -22.874 28.417 35.615 1.00 78.00 98 SER A O 1
ATOM 767 N N . TYR A 1 99 ? -21.752 29.739 34.179 1.00 71.94 99 TYR A N 1
ATOM 768 C CA . TYR A 1 99 ? -21.891 30.975 34.936 1.00 71.94 99 TYR A CA 1
ATOM 769 C C . TYR A 1 99 ? -22.226 32.110 33.963 1.00 71.94 99 TYR A C 1
ATOM 771 O O . TYR A 1 99 ? -21.344 32.687 33.333 1.00 71.94 99 TYR A O 1
ATOM 779 N N . MET A 1 100 ? -23.520 32.390 33.824 1.00 74.25 100 MET A N 1
ATOM 780 C CA . MET A 1 100 ? -24.062 33.446 32.966 1.00 74.25 100 MET A CA 1
ATOM 781 C C . MET A 1 100 ? -25.117 34.237 33.734 1.00 74.25 100 MET A C 1
ATOM 783 O O . MET A 1 100 ? -25.837 33.670 34.563 1.00 74.25 100 MET A O 1
ATOM 787 N N . GLU A 1 101 ? -25.217 35.535 33.456 1.00 71.25 101 GLU A N 1
ATOM 788 C CA . GLU A 1 101 ? -26.262 36.386 34.027 1.00 71.25 101 GLU A CA 1
ATOM 789 C C . GLU A 1 101 ? -27.624 36.113 33.361 1.00 71.25 101 GLU A C 1
ATOM 791 O O . GLU A 1 101 ? -27.713 35.621 32.234 1.00 71.25 101 GLU A O 1
ATOM 796 N N . HIS A 1 102 ? -28.724 36.453 34.046 1.00 69.38 102 HIS A N 1
ATOM 797 C CA . HIS A 1 102 ? -30.085 36.119 33.592 1.00 69.38 102 HIS A CA 1
ATOM 798 C C . HIS A 1 102 ? -30.368 36.560 32.143 1.00 69.38 102 HIS A C 1
ATOM 800 O O . HIS A 1 102 ? -30.881 35.772 31.349 1.00 69.38 102 HIS A O 1
ATOM 806 N N . TYR A 1 103 ? -30.012 37.799 31.792 1.00 69.62 103 TYR A N 1
ATOM 807 C CA . TYR A 1 103 ? -30.243 38.355 30.455 1.00 69.62 103 TYR A CA 1
ATOM 808 C C . TYR A 1 103 ? -29.357 37.730 29.372 1.00 69.62 103 TYR A C 1
ATOM 810 O O . TYR A 1 103 ? -29.795 37.624 28.232 1.00 69.62 103 TYR A O 1
ATOM 818 N N . GLU A 1 104 ? -28.151 37.279 29.723 1.00 66.25 104 GLU A N 1
ATOM 819 C CA . GLU A 1 104 ? -27.215 36.638 28.789 1.00 66.25 104 GLU A CA 1
ATOM 820 C C . GLU A 1 104 ? -27.678 35.230 28.396 1.00 66.25 104 GLU A C 1
ATOM 822 O O . GLU A 1 104 ? -27.354 34.751 27.315 1.00 66.25 104 GLU A O 1
ATOM 827 N N . SER A 1 105 ? -28.460 34.577 29.263 1.00 70.06 105 SER A N 1
ATOM 828 C CA . SER A 1 105 ? -28.958 33.219 29.033 1.00 70.06 105 SER A CA 1
ATOM 829 C C . SER A 1 105 ? -30.192 33.135 28.127 1.00 70.06 105 SER A C 1
ATOM 831 O O . SER A 1 105 ? -30.572 32.034 27.745 1.00 70.06 105 SER A O 1
ATOM 833 N N . LEU A 1 106 ? -30.853 34.249 27.786 1.00 72.00 106 LEU A N 1
ATOM 834 C CA . LEU A 1 106 ? -32.079 34.237 26.973 1.00 72.00 106 LEU A CA 1
ATOM 835 C C . LEU A 1 106 ? -31.765 33.857 25.515 1.00 72.00 106 LEU A C 1
ATOM 837 O O . LEU A 1 106 ? -30.975 34.526 24.851 1.00 72.00 106 LEU A O 1
ATOM 841 N N . SER A 1 107 ? -32.389 32.793 24.997 1.00 61.56 107 SER A N 1
ATOM 842 C CA . SER A 1 107 ? -32.144 32.331 23.624 1.00 61.56 107 SER A CA 1
ATOM 843 C C . SER A 1 107 ? -32.936 33.153 22.597 1.00 61.56 107 SER A C 1
ATOM 845 O O . SER A 1 107 ? -34.166 33.137 22.622 1.00 61.56 107 SER A O 1
ATOM 847 N N . ALA A 1 108 ? -32.254 33.818 21.661 1.00 54.59 108 ALA A N 1
ATOM 848 C CA . ALA A 1 108 ? -32.826 34.172 20.356 1.00 54.59 108 ALA A CA 1
ATOM 849 C C . ALA A 1 108 ? -32.625 32.990 19.391 1.00 54.59 108 ALA A C 1
ATOM 851 O O . ALA A 1 108 ? -31.627 32.287 19.553 1.00 54.59 108 ALA A O 1
ATOM 852 N N . ASP A 1 109 ? -33.527 32.786 18.418 1.00 49.88 109 ASP A N 1
ATOM 853 C CA . ASP A 1 109 ? -33.442 31.727 17.391 1.00 49.88 109 ASP A CA 1
ATOM 854 C C . ASP A 1 109 ? -32.047 31.703 16.743 1.00 49.88 109 ASP A C 1
ATOM 856 O O . ASP A 1 109 ? -31.735 32.464 15.825 1.00 49.88 109 ASP A O 1
ATOM 860 N N . ARG A 1 110 ? -31.171 30.842 17.260 1.00 52.66 110 ARG A N 1
ATOM 861 C CA . ARG A 1 110 ? -29.838 30.570 16.731 1.00 52.66 110 ARG A CA 1
ATOM 862 C C . ARG A 1 110 ? -29.807 29.096 16.364 1.00 52.66 110 ARG A C 1
ATOM 864 O O . ARG A 1 110 ? -30.148 28.242 17.172 1.00 52.66 110 ARG A O 1
ATOM 871 N N . SER A 1 111 ? -29.456 28.842 15.109 1.00 48.56 111 SER A N 1
ATOM 872 C CA . SER A 1 111 ? -29.484 27.538 14.447 1.00 48.56 111 SER A CA 1
ATOM 873 C C . SER A 1 111 ? -28.766 26.440 15.244 1.00 48.56 111 SER A C 1
ATOM 875 O O . SER A 1 111 ? -27.577 26.572 15.523 1.00 48.56 111 SER A O 1
ATOM 877 N N . GLU A 1 112 ? -29.468 25.337 15.512 1.00 50.75 112 GLU A N 1
ATOM 878 C CA . GLU A 1 112 ? -29.031 24.191 16.334 1.00 50.75 112 GLU A CA 1
ATOM 879 C C . GLU A 1 112 ? -27.983 23.267 15.663 1.00 50.75 112 GLU A C 1
ATOM 881 O O . GLU A 1 112 ? -27.436 22.365 16.297 1.00 50.75 112 GLU A O 1
ATOM 886 N N . GLU A 1 113 ? -27.699 23.438 14.367 1.00 43.19 113 GLU A N 1
ATOM 887 C CA . GLU A 1 113 ? -27.242 22.318 13.525 1.00 43.19 113 GLU A CA 1
ATOM 888 C C . GLU A 1 113 ? -25.718 22.166 13.317 1.00 43.19 113 GLU A C 1
ATOM 890 O O . GLU A 1 113 ? -25.304 21.277 12.577 1.00 43.19 113 GLU A O 1
ATOM 895 N N . ARG A 1 114 ? -24.844 22.976 13.943 1.00 48.94 114 ARG A N 1
ATOM 896 C CA . ARG A 1 114 ? -23.397 22.997 13.587 1.00 48.94 114 ARG A CA 1
ATOM 897 C C . ARG A 1 114 ? -22.369 22.734 14.696 1.00 48.94 114 ARG A C 1
ATOM 899 O O . ARG A 1 114 ? -21.176 22.768 14.418 1.00 48.94 114 ARG A O 1
ATOM 906 N N . GLU A 1 115 ? -22.760 22.429 15.931 1.00 51.00 115 GLU A N 1
ATOM 907 C CA . GLU A 1 115 ? -21.813 22.521 17.067 1.00 51.00 115 GLU A CA 1
ATOM 908 C C . GLU A 1 115 ? -21.209 21.187 17.562 1.00 51.00 115 GLU A C 1
ATOM 910 O O . GLU A 1 115 ? -20.384 21.175 18.476 1.00 51.00 115 GLU A O 1
ATOM 915 N N . ARG A 1 116 ? -21.550 20.044 16.945 1.00 53.25 116 ARG A N 1
ATOM 916 C CA . ARG A 1 116 ? -21.124 18.701 17.414 1.00 53.25 116 ARG A CA 1
ATOM 917 C C . ARG A 1 116 ? -19.677 18.313 17.072 1.00 53.25 116 ARG A C 1
ATOM 919 O O . ARG A 1 116 ? -19.176 17.330 17.620 1.00 53.25 116 ARG A O 1
ATOM 926 N N . GLU A 1 117 ? -18.994 19.078 16.223 1.00 58.34 117 GLU A N 1
ATOM 927 C CA . GLU A 1 117 ? -17.645 18.767 15.719 1.00 58.34 117 GLU A CA 1
ATOM 928 C C . GLU A 1 117 ? -16.508 19.417 16.524 1.00 58.34 117 GLU A C 1
ATOM 930 O O . GLU A 1 117 ? -15.354 19.324 16.147 1.00 58.34 117 GLU A O 1
ATOM 935 N N . ARG A 1 118 ? -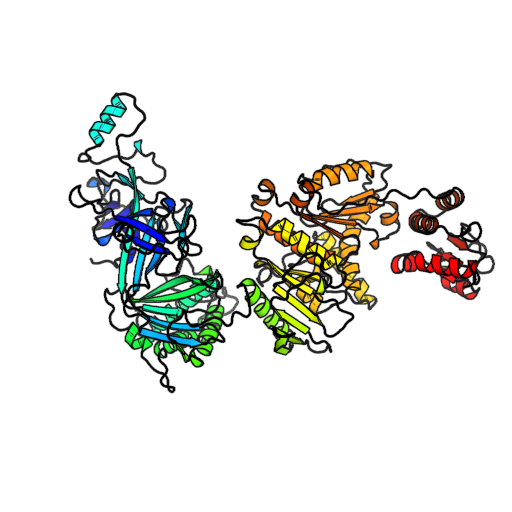16.762 20.063 17.667 1.00 73.75 118 ARG A N 1
ATOM 936 C CA . ARG A 1 118 ? -15.677 20.765 18.387 1.00 73.75 118 ARG A CA 1
ATOM 937 C C . ARG A 1 118 ? -14.695 19.850 19.123 1.00 73.75 118 ARG A C 1
ATOM 939 O O . ARG A 1 118 ? -13.656 20.345 19.546 1.00 73.75 118 ARG A O 1
ATOM 946 N N . TYR A 1 119 ? -14.993 18.559 19.289 1.00 87.62 119 TYR A N 1
ATOM 947 C CA . TYR A 1 119 ? -14.237 17.661 20.174 1.00 87.62 119 TYR A CA 1
ATOM 948 C C . TYR A 1 119 ? -13.727 16.398 19.480 1.00 87.62 119 TYR A C 1
ATOM 950 O O . TYR A 1 119 ? -14.403 15.829 18.618 1.00 87.62 119 TYR A O 1
ATOM 958 N N . GLN A 1 120 ? -12.566 15.920 19.926 1.00 88.44 120 GLN A N 1
ATOM 959 C CA . GLN A 1 120 ? -11.998 14.631 19.541 1.00 88.44 120 GLN A CA 1
ATOM 960 C C . GLN A 1 120 ? -12.305 13.583 20.621 1.00 88.44 120 GLN A C 1
ATOM 962 O O . GLN A 1 120 ? -12.129 13.825 21.815 1.00 88.44 120 GLN A O 1
ATOM 967 N N . THR A 1 121 ? -12.764 12.397 20.207 1.00 90.19 121 THR A N 1
ATOM 968 C CA . THR A 1 121 ? -13.030 11.277 21.122 1.00 90.19 121 THR A CA 1
ATOM 969 C C . THR A 1 121 ? -12.326 10.006 20.692 1.00 90.19 121 THR A C 1
ATOM 971 O O . THR A 1 121 ? -12.353 9.671 19.512 1.00 90.19 121 THR A O 1
ATOM 974 N N . ILE A 1 122 ? -11.781 9.282 21.665 1.00 92.94 122 ILE A N 1
ATOM 975 C CA . ILE A 1 122 ? -11.073 8.010 21.509 1.00 92.94 122 ILE A CA 1
ATOM 976 C C . ILE A 1 122 ? -11.783 6.942 22.345 1.00 92.94 122 ILE A C 1
ATOM 978 O O . ILE A 1 122 ? -12.320 7.239 23.416 1.00 92.94 122 ILE A O 1
ATOM 982 N N . ARG A 1 123 ? -11.812 5.700 21.855 1.00 92.88 123 ARG A N 1
ATOM 983 C CA . ARG A 1 123 ? -12.366 4.550 22.581 1.00 92.88 123 ARG A CA 1
ATOM 984 C C . ARG A 1 123 ? -11.249 3.614 23.010 1.00 92.88 123 ARG A C 1
ATOM 986 O O . ARG A 1 123 ? -10.454 3.179 22.187 1.00 92.88 123 ARG A O 1
ATOM 993 N N . SER A 1 124 ? -11.240 3.271 24.290 1.00 94.75 124 SER A N 1
ATOM 994 C CA . SER A 1 124 ? -10.375 2.247 24.866 1.00 94.75 124 SER A CA 1
ATOM 995 C C . SER A 1 124 ? -11.213 1.049 25.282 1.00 94.75 124 SER A C 1
ATOM 997 O O . SER A 1 124 ? -12.307 1.213 25.823 1.00 94.75 124 SER A O 1
ATOM 999 N N . PHE A 1 125 ? -10.690 -0.149 25.043 1.00 94.44 125 PHE A N 1
ATOM 1000 C CA . PHE A 1 125 ? -11.303 -1.402 25.464 1.00 94.44 125 PHE A CA 1
ATOM 1001 C C . PHE A 1 125 ? -10.374 -2.120 26.432 1.00 94.44 125 PHE A C 1
ATOM 1003 O O . PHE A 1 125 ? -9.168 -2.215 26.188 1.00 94.44 125 PHE A O 1
ATOM 1010 N N . ASP A 1 126 ? -10.964 -2.643 27.498 1.00 94.31 126 ASP A N 1
ATOM 1011 C CA . ASP A 1 126 ? -10.330 -3.528 28.463 1.00 94.31 126 ASP A CA 1
ATOM 1012 C C . ASP A 1 126 ? -11.051 -4.884 28.442 1.00 94.31 126 ASP A C 1
ATOM 1014 O O . ASP A 1 126 ? -12.213 -5.028 28.831 1.00 94.31 126 ASP A O 1
ATOM 1018 N N . LEU A 1 127 ? -10.325 -5.859 27.898 1.00 91.62 127 LEU A N 1
ATOM 1019 C CA . LEU A 1 127 ? -10.710 -7.252 27.704 1.00 91.62 127 LEU A CA 1
ATOM 1020 C C . LEU A 1 127 ? -10.106 -8.167 28.783 1.00 91.62 127 LEU A C 1
ATOM 1022 O O . LEU A 1 127 ? -10.092 -9.385 28.607 1.00 91.62 127 LEU A O 1
ATOM 1026 N N . THR A 1 128 ? -9.544 -7.603 29.855 1.00 89.56 128 THR A N 1
ATOM 1027 C CA . THR A 1 128 ? -8.805 -8.361 30.877 1.00 89.56 128 THR A CA 1
ATOM 1028 C C . THR A 1 128 ? -9.673 -8.795 32.055 1.00 89.56 128 THR A C 1
ATOM 1030 O O . THR A 1 128 ? -9.254 -9.649 32.828 1.00 89.56 128 THR A O 1
ATOM 1033 N N . GLN A 1 129 ? -10.890 -8.249 32.165 1.00 83.62 129 GLN A N 1
ATOM 1034 C CA . GLN A 1 129 ? -11.821 -8.536 33.260 1.00 83.62 129 GLN A CA 1
ATOM 1035 C C . GLN A 1 129 ? -12.246 -10.006 33.309 1.00 83.62 129 GLN A C 1
ATOM 1037 O O . GLN A 1 129 ? -12.203 -10.612 34.372 1.00 83.62 129 GLN A O 1
ATOM 1042 N N . ASP A 1 130 ? -12.621 -10.569 32.158 1.00 80.31 130 ASP A N 1
ATOM 1043 C CA . ASP A 1 130 ? -13.066 -11.955 32.027 1.00 80.31 130 ASP A CA 1
ATOM 1044 C C . ASP A 1 130 ? -12.462 -12.620 30.791 1.00 80.31 130 ASP A C 1
ATOM 1046 O O . ASP A 1 130 ? -12.258 -11.992 29.744 1.00 80.31 130 ASP A O 1
ATOM 1050 N N . ALA A 1 131 ? -12.245 -13.931 30.892 1.00 79.88 131 ALA A N 1
ATOM 1051 C CA . ALA A 1 131 ? -11.925 -14.763 29.743 1.00 79.88 131 ALA A CA 1
ATOM 1052 C C . ALA A 1 131 ? -13.135 -14.883 28.786 1.00 79.88 131 ALA A C 1
ATOM 1054 O O . ALA A 1 131 ? -14.290 -14.759 29.213 1.00 79.88 131 ALA A O 1
ATOM 1055 N N . PRO A 1 132 ? -12.902 -15.149 27.488 1.00 80.56 132 PRO A N 1
ATOM 1056 C CA . PRO A 1 132 ? -13.962 -15.509 26.550 1.00 80.56 132 PRO A CA 1
ATOM 1057 C C . PRO A 1 132 ? -14.855 -16.621 27.102 1.00 80.56 132 PRO A C 1
ATOM 1059 O O . PRO A 1 132 ? -14.371 -17.670 27.518 1.00 80.56 132 PRO A O 1
ATOM 1062 N N . SER A 1 133 ? -16.170 -16.401 27.096 1.00 79.62 133 SER A N 1
ATOM 1063 C CA . SER A 1 133 ? -17.140 -17.422 27.524 1.00 79.62 133 SER A CA 1
ATOM 1064 C C . SER A 1 133 ? -17.488 -18.400 26.394 1.00 79.62 133 SER A C 1
ATOM 1066 O O . SER A 1 133 ? -18.105 -19.433 26.641 1.00 79.62 133 SER A O 1
ATOM 1068 N N . GLY A 1 134 ? -17.100 -18.069 25.162 1.00 80.56 134 GLY A N 1
ATOM 1069 C CA . GLY A 1 134 ? -17.148 -18.938 23.994 1.00 80.56 134 GLY A CA 1
ATOM 1070 C C . GLY A 1 134 ? -16.651 -18.200 22.753 1.00 80.56 134 GLY A C 1
ATOM 1071 O O . GLY A 1 134 ? -16.866 -16.990 22.619 1.00 80.56 134 GLY A O 1
ATOM 1072 N N . ALA A 1 135 ? -16.007 -18.926 21.838 1.00 85.94 135 ALA A N 1
ATOM 1073 C CA . ALA A 1 135 ? -15.678 -18.433 20.510 1.00 85.94 135 ALA A CA 1
ATOM 1074 C C . ALA A 1 135 ? -15.968 -19.491 19.437 1.00 85.94 135 ALA A C 1
ATOM 1076 O O . ALA A 1 135 ? -15.881 -20.694 19.671 1.00 85.94 135 ALA A O 1
ATOM 1077 N N . VAL A 1 136 ? -16.332 -19.032 18.245 1.00 84.75 136 VAL A N 1
ATOM 1078 C CA . VAL A 1 136 ? -16.453 -19.853 17.035 1.00 84.75 136 VAL A CA 1
ATOM 1079 C C . VAL A 1 136 ? -15.786 -19.119 15.881 1.00 84.75 136 VAL A C 1
ATOM 1081 O O . VAL A 1 136 ? -15.849 -17.893 15.827 1.00 84.75 136 VAL A O 1
ATOM 1084 N N . GLY A 1 137 ? -15.169 -19.823 14.940 1.00 84.50 137 GLY A N 1
ATOM 1085 C CA . GLY A 1 137 ? -14.586 -19.174 13.768 1.00 84.50 137 GLY A CA 1
ATOM 1086 C C . GLY A 1 137 ? -14.025 -20.126 12.727 1.00 84.50 137 GLY A C 1
ATOM 1087 O O . GLY A 1 137 ? -13.985 -21.336 12.938 1.00 84.50 137 GLY A O 1
ATOM 1088 N N . ASP A 1 138 ? -13.625 -19.559 11.596 1.00 80.00 138 ASP A N 1
ATOM 1089 C CA . ASP A 1 138 ? -12.945 -20.247 10.499 1.00 80.00 138 ASP A CA 1
ATOM 1090 C C . ASP A 1 138 ? -11.506 -19.724 10.374 1.00 80.00 138 ASP A C 1
ATOM 1092 O O . ASP A 1 138 ? -11.248 -18.522 10.452 1.00 80.00 138 ASP A O 1
ATOM 1096 N N . GLU A 1 139 ? -10.556 -20.639 10.188 1.00 68.19 139 GLU A N 1
ATOM 1097 C CA . GLU A 1 139 ? -9.136 -20.308 10.013 1.00 68.19 139 GLU A CA 1
ATOM 1098 C C . GLU A 1 139 ? -8.787 -20.019 8.546 1.00 68.19 139 GLU A C 1
ATOM 1100 O O . GLU A 1 139 ? -7.823 -19.300 8.263 1.00 68.19 139 GLU A O 1
ATOM 1105 N N . LYS A 1 140 ? -9.547 -20.578 7.588 1.00 65.88 140 LYS A N 1
ATOM 1106 C CA . LYS A 1 140 ? -9.296 -20.390 6.149 1.00 65.88 140 LYS A CA 1
ATOM 1107 C C . LYS A 1 140 ? -9.647 -18.975 5.707 1.00 65.88 140 LYS A C 1
ATOM 1109 O O . LYS A 1 140 ? -8.830 -18.328 5.054 1.00 65.88 140 LYS A O 1
ATOM 1114 N N . LEU A 1 141 ? -10.823 -18.485 6.090 1.00 69.06 141 LEU A N 1
ATOM 1115 C CA . LEU A 1 141 ? -11.161 -17.073 6.022 1.00 69.06 141 LEU A CA 1
ATOM 1116 C C . LEU A 1 141 ? -11.244 -16.541 7.457 1.00 69.06 141 LEU A C 1
ATOM 1118 O O . LEU A 1 141 ? -12.209 -16.881 8.134 1.00 69.06 141 LEU A O 1
ATOM 1122 N N . PRO A 1 142 ? -10.278 -15.721 7.925 1.00 71.56 142 PRO A N 1
ATOM 1123 C CA . PRO A 1 142 ? -10.209 -15.285 9.318 1.00 71.56 142 PRO A CA 1
ATOM 1124 C C . PRO A 1 142 ? -11.460 -14.495 9.703 1.00 71.56 142 PRO A C 1
ATOM 1126 O O . PRO A 1 142 ? -11.548 -13.289 9.491 1.00 71.56 142 PRO A O 1
ATOM 1129 N N . PHE A 1 143 ? -12.431 -15.208 10.253 1.00 87.75 143 PHE A N 1
ATOM 1130 C CA . PHE A 1 143 ? -13.699 -14.711 10.749 1.00 87.75 143 PHE A CA 1
ATOM 1131 C C . PHE A 1 143 ? -14.022 -15.476 12.020 1.00 87.75 143 PHE A C 1
ATOM 1133 O O . PHE A 1 143 ? -13.853 -16.694 12.090 1.00 87.75 143 PHE A O 1
ATOM 1140 N N . GLY A 1 144 ? -14.518 -14.770 13.024 1.00 90.94 144 GLY A N 1
ATOM 1141 C CA . GLY A 1 144 ? -14.946 -15.419 14.248 1.00 90.94 144 GLY A CA 1
ATOM 1142 C C . GLY A 1 144 ? -15.863 -14.552 15.081 1.00 90.94 144 GLY A C 1
ATOM 1143 O O . GLY A 1 144 ? -15.898 -13.332 14.938 1.00 90.94 144 GLY A O 1
ATOM 1144 N N . ILE A 1 145 ? -16.607 -15.210 15.957 1.00 94.81 145 ILE A N 1
ATOM 1145 C CA . ILE A 1 145 ? -17.586 -14.625 16.860 1.00 94.81 145 ILE A CA 1
ATOM 1146 C C . ILE A 1 145 ? -17.193 -15.059 18.265 1.00 94.81 145 ILE A C 1
ATOM 1148 O O . ILE A 1 145 ? -17.124 -16.254 18.544 1.00 94.81 145 ILE A O 1
ATOM 1152 N N . GLU A 1 146 ? -16.943 -14.102 19.147 1.00 94.50 146 GLU A N 1
ATOM 1153 C CA . GLU A 1 146 ? -16.601 -14.346 20.548 1.00 94.50 146 GLU A CA 1
ATOM 1154 C C . GLU A 1 146 ? -17.551 -13.591 21.452 1.00 94.50 146 GLU A C 1
ATOM 1156 O O . GLU A 1 146 ? -17.782 -12.399 21.258 1.00 94.50 146 GLU A O 1
ATOM 1161 N N . TYR A 1 147 ? -18.069 -14.281 22.458 1.00 94.81 147 TYR A N 1
ATOM 1162 C CA . TYR A 1 147 ? -18.879 -13.676 23.499 1.00 94.81 147 TYR A CA 1
ATOM 1163 C C . TYR A 1 147 ? -18.071 -13.519 24.788 1.00 94.81 147 TYR A C 1
ATOM 1165 O O . TYR A 1 147 ? -17.352 -14.426 25.224 1.00 94.81 147 TYR A O 1
ATOM 1173 N N . ARG A 1 148 ? -18.214 -12.350 25.410 1.00 93.12 148 ARG A N 1
ATOM 1174 C CA . ARG A 1 148 ? -17.613 -11.998 26.695 1.00 93.12 148 ARG A CA 1
ATOM 1175 C C . ARG A 1 148 ? -18.691 -11.492 27.638 1.00 93.12 148 ARG A C 1
ATOM 1177 O O . ARG A 1 148 ? -19.439 -10.580 27.291 1.00 93.12 148 ARG A O 1
ATOM 1184 N N . ALA A 1 149 ? -18.731 -12.069 28.836 1.00 91.56 149 ALA A N 1
ATOM 1185 C CA . ALA A 1 149 ? -19.671 -11.668 29.877 1.00 91.56 149 ALA A CA 1
ATOM 1186 C C . ALA A 1 149 ? -19.396 -10.255 30.419 1.00 91.56 149 ALA A C 1
ATOM 1188 O O . ALA A 1 149 ? -20.331 -9.573 30.824 1.00 91.56 149 ALA A O 1
ATOM 1189 N N . SER A 1 150 ? -18.134 -9.819 30.386 1.00 92.31 150 SER A N 1
ATOM 1190 C CA . SER A 1 150 ? -17.693 -8.524 30.899 1.00 92.31 150 SER A CA 1
ATOM 1191 C C . SER A 1 150 ? -16.619 -7.930 29.990 1.00 92.31 150 SER A C 1
ATOM 1193 O O . SER A 1 150 ? -15.558 -8.523 29.775 1.00 92.31 150 SER A O 1
ATOM 1195 N N . VAL A 1 151 ? -16.908 -6.761 29.425 1.00 93.38 151 VAL A N 1
ATOM 1196 C CA . VAL A 1 151 ? -15.957 -5.908 28.708 1.00 93.38 151 VAL A CA 1
ATOM 1197 C C . VAL A 1 151 ? -16.144 -4.482 29.188 1.00 93.38 151 VAL A C 1
ATOM 1199 O O . VAL A 1 151 ? -17.264 -3.967 29.240 1.00 93.38 151 VAL A O 1
ATOM 1202 N N . ILE A 1 152 ? -15.028 -3.815 29.477 1.00 94.69 152 ILE A N 1
ATOM 1203 C CA . ILE A 1 152 ? -15.040 -2.398 29.811 1.00 94.69 152 ILE A CA 1
ATOM 1204 C C . ILE A 1 152 ? -14.698 -1.589 28.561 1.00 94.69 152 ILE A C 1
ATOM 1206 O O . ILE A 1 152 ? -13.611 -1.714 27.997 1.00 94.69 152 ILE A O 1
ATOM 1210 N N . MET A 1 153 ? -15.613 -0.715 28.150 1.00 94.31 153 MET A N 1
ATOM 1211 C CA . MET A 1 153 ? -15.365 0.311 27.143 1.00 94.31 153 MET A CA 1
ATOM 1212 C C . MET A 1 153 ? -15.267 1.676 27.819 1.00 94.31 153 MET A C 1
ATOM 1214 O O . MET A 1 153 ? -16.193 2.119 28.502 1.00 94.31 153 MET A O 1
ATOM 1218 N N . ARG A 1 154 ? -14.162 2.377 27.575 1.00 94.06 154 ARG A N 1
ATOM 1219 C CA . ARG A 1 154 ? -13.960 3.761 28.002 1.00 94.06 154 ARG A CA 1
ATOM 1220 C C . ARG A 1 154 ? -14.047 4.674 26.794 1.00 94.06 154 ARG A C 1
ATOM 1222 O O . ARG A 1 154 ? -13.271 4.544 25.851 1.00 94.06 154 ARG A O 1
ATOM 1229 N N . GLU A 1 155 ? -14.988 5.606 26.826 1.00 92.75 155 GLU A N 1
ATOM 1230 C CA . GLU A 1 155 ? -15.029 6.710 25.868 1.00 92.75 155 GLU A CA 1
ATOM 1231 C C . GLU A 1 155 ? -14.326 7.910 26.482 1.00 92.75 155 GLU A C 1
ATOM 1233 O O . GLU A 1 155 ? -14.706 8.362 27.562 1.00 92.75 155 GLU A O 1
ATOM 1238 N N . VAL A 1 156 ? -13.308 8.415 25.792 1.00 94.56 156 VAL A N 1
ATOM 1239 C CA . VAL A 1 156 ? -12.443 9.499 26.251 1.00 94.56 156 VAL A CA 1
ATOM 1240 C C . VAL A 1 156 ? -12.610 10.689 25.319 1.00 94.56 156 VAL A C 1
ATOM 1242 O O . VAL A 1 156 ? -12.356 10.581 24.125 1.00 94.56 156 VAL A O 1
ATOM 1245 N N . ASN A 1 157 ? -13.018 11.832 25.854 1.00 93.75 157 ASN A N 1
ATOM 1246 C CA . ASN A 1 157 ? -12.926 13.125 25.192 1.00 93.75 157 ASN A CA 1
ATOM 1247 C C . ASN A 1 157 ? -11.545 13.718 25.485 1.00 93.75 157 ASN A C 1
ATOM 1249 O O . ASN A 1 157 ? -11.244 14.097 26.622 1.00 93.75 157 ASN A O 1
ATOM 1253 N N . VAL A 1 158 ? -10.709 13.744 24.448 1.00 94.44 158 VAL A N 1
ATOM 1254 C CA . VAL A 1 158 ? -9.294 14.129 24.532 1.00 94.44 158 VAL A CA 1
ATOM 1255 C C . VAL A 1 158 ? -9.071 15.614 24.256 1.00 94.44 158 VAL A C 1
ATOM 1257 O O . VAL A 1 158 ? -7.928 16.034 24.132 1.00 94.44 158 VAL A O 1
ATOM 1260 N N . GLY A 1 159 ? -10.140 16.414 24.193 1.00 91.94 159 GLY A N 1
ATOM 1261 C CA . GLY A 1 159 ? -10.070 17.861 24.009 1.00 91.94 159 GLY A CA 1
ATOM 1262 C C . GLY A 1 159 ? -10.688 18.334 22.697 1.00 91.94 159 GLY A C 1
ATOM 1263 O O . GLY A 1 159 ? -11.547 17.675 22.103 1.00 91.94 159 GLY A O 1
ATOM 1264 N N . PHE A 1 160 ? -10.275 19.525 22.274 1.00 88.75 160 PHE A N 1
ATOM 1265 C CA . PHE A 1 160 ? -10.811 20.195 21.093 1.00 88.75 160 PHE A CA 1
ATOM 1266 C C . PHE A 1 160 ? -10.244 19.604 19.793 1.00 88.75 160 PHE A C 1
ATOM 1268 O O . PHE A 1 160 ? -9.108 19.139 19.756 1.00 88.75 160 PHE A O 1
ATOM 1275 N N . GLN A 1 161 ? -11.026 19.630 18.710 1.00 85.69 161 GLN A N 1
ATOM 1276 C CA . GLN A 1 161 ? -10.528 19.249 17.385 1.00 85.69 161 GLN A CA 1
ATOM 1277 C C . GLN A 1 161 ? -9.429 20.206 16.898 1.00 85.69 161 GLN A C 1
ATOM 1279 O O . GLN A 1 161 ? -9.453 21.401 17.191 1.00 85.69 161 GLN A O 1
ATOM 1284 N N . GLY A 1 162 ? -8.494 19.675 16.106 1.00 82.06 162 GLY A N 1
ATOM 1285 C CA . GLY A 1 162 ? -7.413 20.438 15.474 1.00 82.06 162 GLY A CA 1
ATOM 1286 C C . GLY A 1 162 ? -6.109 20.497 16.274 1.00 82.06 162 GLY A C 1
ATOM 1287 O O . GLY A 1 162 ? -5.103 20.952 15.735 1.00 82.06 162 GLY A O 1
ATOM 1288 N N . GLU A 1 163 ? -6.085 20.013 17.520 1.00 83.25 163 GLU A N 1
ATOM 1289 C CA . GLU A 1 163 ? -4.826 19.838 18.251 1.00 83.25 163 GLU A CA 1
ATOM 1290 C C . GLU A 1 163 ? -4.058 18.602 17.735 1.00 83.25 163 GLU A C 1
ATOM 1292 O O . GLU A 1 163 ? -4.664 17.548 17.519 1.00 83.25 163 GLU A O 1
ATOM 1297 N N . PRO A 1 164 ? -2.730 18.693 17.527 1.00 84.06 164 PRO A N 1
ATOM 1298 C CA . PRO A 1 164 ? -1.939 17.573 17.029 1.00 84.06 164 PRO A CA 1
ATOM 1299 C C . PRO A 1 164 ? -1.856 16.448 18.069 1.00 84.06 164 PRO A C 1
ATOM 1301 O O . PRO A 1 164 ? -1.491 16.672 19.225 1.00 84.06 164 PRO A O 1
ATOM 1304 N N . GLY A 1 165 ? -2.162 15.220 17.647 1.00 87.62 165 GLY A N 1
ATOM 1305 C CA . GLY A 1 165 ? -2.080 14.038 18.499 1.00 87.62 165 GLY A CA 1
ATOM 1306 C C . GLY A 1 165 ? -0.650 13.510 18.610 1.00 87.62 165 GLY A C 1
ATOM 1307 O O . GLY A 1 165 ? -0.128 12.948 17.649 1.00 87.62 165 GLY A O 1
ATOM 1308 N N . VAL A 1 166 ? -0.035 13.661 19.785 1.00 91.12 166 VAL A N 1
ATOM 1309 C CA . VAL A 1 166 ? 1.352 13.235 20.073 1.00 91.12 166 VAL A CA 1
ATOM 1310 C C . VAL A 1 166 ? 1.440 12.094 21.090 1.00 91.12 166 VAL A C 1
ATOM 1312 O O . VAL A 1 166 ? 2.496 11.493 21.248 1.00 91.12 166 VAL A O 1
ATOM 1315 N N . VAL A 1 167 ? 0.339 11.785 21.778 1.00 92.94 167 VAL A N 1
ATOM 1316 C CA . VAL A 1 167 ? 0.259 10.713 22.780 1.00 92.94 167 VAL A CA 1
ATOM 1317 C C . VAL A 1 167 ? -0.322 9.476 22.120 1.00 92.94 167 VAL A C 1
ATOM 1319 O O . VAL A 1 167 ? -1.458 9.520 21.653 1.00 92.94 167 VAL A O 1
ATOM 1322 N N . ALA A 1 168 ? 0.419 8.372 22.069 1.00 93.62 168 ALA A N 1
ATOM 1323 C CA . ALA A 1 168 ? -0.071 7.145 21.448 1.00 93.62 168 ALA A CA 1
ATOM 1324 C C . ALA A 1 168 ? -1.222 6.536 22.273 1.00 93.62 168 ALA A C 1
ATOM 1326 O O . ALA A 1 168 ? -1.104 6.353 23.485 1.00 93.62 168 ALA A O 1
ATOM 1327 N N . PHE A 1 169 ? -2.334 6.185 21.623 1.00 94.19 169 PHE A N 1
ATOM 1328 C CA . PHE A 1 169 ? -3.549 5.656 22.261 1.00 94.19 169 PHE A CA 1
ATOM 1329 C C . PHE A 1 169 ? -4.036 4.368 21.571 1.00 94.19 169 PHE A C 1
ATOM 1331 O O . PHE A 1 169 ? -5.232 4.119 21.437 1.00 94.19 169 PHE A O 1
ATOM 1338 N N . GLY A 1 170 ? -3.105 3.526 21.126 1.00 89.69 170 GLY A N 1
ATOM 1339 C CA . GLY A 1 170 ? -3.395 2.300 20.388 1.00 89.69 170 GLY A CA 1
ATOM 1340 C C . GLY A 1 170 ? -3.094 2.419 18.897 1.00 89.69 170 GLY A C 1
ATOM 1341 O O . GLY A 1 170 ? -2.493 3.386 18.431 1.00 89.69 170 GLY A O 1
ATOM 1342 N N . VAL A 1 171 ? -3.509 1.401 18.142 1.00 84.06 171 VAL A N 1
ATOM 1343 C CA . VAL A 1 171 ? -3.239 1.310 16.703 1.00 84.06 171 VAL A CA 1
ATOM 1344 C C . VAL A 1 171 ? -3.913 2.465 15.960 1.00 84.06 171 VAL A C 1
ATOM 1346 O O . VAL A 1 171 ? -5.126 2.638 16.063 1.00 84.06 171 VAL A O 1
ATOM 1349 N N . ASP A 1 172 ? -3.109 3.235 15.220 1.00 83.00 172 ASP A N 1
ATOM 1350 C CA . ASP A 1 172 ? -3.506 4.410 14.426 1.00 83.00 172 ASP A CA 1
ATOM 1351 C C . ASP A 1 172 ? -4.279 5.491 15.203 1.00 83.00 172 ASP A C 1
ATOM 1353 O O . ASP A 1 172 ? -4.993 6.304 14.616 1.00 83.00 172 ASP A O 1
ATOM 1357 N N . GLN A 1 173 ? -4.152 5.518 16.531 1.00 88.25 173 GLN A N 1
ATOM 1358 C CA . GLN A 1 173 ? -4.847 6.475 17.385 1.00 88.25 173 GLN A CA 1
ATOM 1359 C C . GLN A 1 173 ? -3.841 7.258 18.219 1.00 88.25 173 GLN A C 1
ATOM 1361 O O . GLN A 1 173 ? -3.009 6.683 18.921 1.00 88.25 173 GLN A O 1
ATOM 1366 N N . SER A 1 174 ? -3.946 8.584 18.175 1.00 92.50 174 SER A N 1
ATOM 1367 C CA . SER A 1 174 ? -3.185 9.477 19.041 1.00 92.50 174 SER A CA 1
ATOM 1368 C C . SER A 1 174 ? -4.063 10.576 19.633 1.00 92.50 174 SER A C 1
ATOM 1370 O O . SER A 1 174 ? -5.048 11.014 19.034 1.00 92.50 174 SER A O 1
ATOM 1372 N N . ALA A 1 175 ? -3.708 11.002 20.843 1.00 93.69 175 ALA A N 1
ATOM 1373 C CA . ALA A 1 175 ? -4.378 12.058 21.585 1.00 93.69 175 ALA A CA 1
ATOM 1374 C C . ALA A 1 175 ? -3.482 13.305 21.708 1.00 93.69 175 ALA A C 1
ATOM 1376 O O . ALA A 1 175 ? -2.252 13.178 21.759 1.00 93.69 175 ALA A O 1
ATOM 1377 N N . PRO A 1 176 ? -4.066 14.514 21.773 1.00 93.31 176 PRO A N 1
ATOM 1378 C CA . PRO A 1 176 ? -3.326 15.739 22.064 1.00 93.31 176 PRO A CA 1
ATOM 1379 C C . PRO A 1 176 ? -2.710 15.709 23.455 1.00 93.31 176 PRO A C 1
ATOM 1381 O O . PRO A 1 176 ? -3.363 15.274 24.394 1.00 93.31 176 PRO A O 1
ATOM 1384 N N . ASP A 1 177 ? -1.503 16.238 23.634 1.00 91.00 177 ASP A N 1
ATOM 1385 C CA . ASP A 1 177 ? -0.822 16.199 24.937 1.00 91.00 177 ASP A CA 1
ATOM 1386 C C . ASP A 1 177 ? -1.635 16.844 26.072 1.00 91.00 177 ASP A C 1
ATOM 1388 O O . ASP A 1 177 ? -1.683 16.319 27.188 1.00 91.00 177 ASP A O 1
ATOM 1392 N N . THR A 1 178 ? -2.306 17.964 25.778 1.00 88.38 178 THR A N 1
ATOM 1393 C CA . THR A 1 178 ? -2.915 18.813 26.808 1.00 88.38 178 THR A CA 1
ATOM 1394 C C . THR A 1 178 ? -4.402 18.594 27.052 1.00 88.38 178 THR A C 1
ATOM 1396 O O . THR A 1 178 ? -4.870 18.890 28.152 1.00 88.38 178 THR A O 1
ATOM 1399 N N . GLY A 1 179 ? -5.148 18.109 26.058 1.00 92.25 179 GLY A N 1
ATOM 1400 C CA . GLY A 1 179 ? -6.606 18.013 26.115 1.00 92.25 179 GLY A CA 1
ATOM 1401 C C . GLY A 1 179 ? -7.279 19.270 26.667 1.00 92.25 179 GLY A C 1
ATOM 1402 O O . GLY A 1 179 ? -7.056 20.372 26.170 1.00 92.25 179 GLY A O 1
ATOM 1403 N N . PHE A 1 180 ? -8.091 19.137 27.719 1.00 92.69 180 PHE A N 1
ATOM 1404 C CA . PHE A 1 180 ? -8.670 20.293 28.402 1.00 92.69 180 PHE A CA 1
ATOM 1405 C C . PHE A 1 180 ? -7.677 20.892 29.398 1.00 92.69 180 PHE A C 1
ATOM 1407 O O . PHE A 1 180 ? -7.258 20.234 30.349 1.00 92.69 180 PHE A O 1
ATOM 1414 N N . ARG A 1 181 ? -7.356 22.180 29.238 1.00 93.50 181 ARG A N 1
ATOM 1415 C CA . ARG A 1 181 ? -6.589 22.937 30.237 1.00 93.50 181 ARG A CA 1
ATOM 1416 C C . ARG A 1 181 ? -7.531 23.523 31.279 1.00 93.50 181 ARG A C 1
ATOM 1418 O O . ARG A 1 181 ? -8.282 24.452 30.987 1.00 93.50 181 ARG A O 1
ATOM 1425 N N . VAL A 1 182 ? -7.478 22.995 32.494 1.00 93.31 182 VAL A N 1
ATOM 1426 C CA . VAL A 1 182 ? -8.405 23.309 33.584 1.00 93.31 182 VAL A CA 1
ATOM 1427 C C . VAL A 1 182 ? -7.653 23.867 34.788 1.00 93.31 182 VAL A C 1
ATOM 1429 O O . VAL A 1 182 ? -6.605 23.357 35.167 1.00 93.31 182 VAL A O 1
ATOM 1432 N N . CYS A 1 183 ? -8.180 24.911 35.423 1.00 92.31 183 CYS A N 1
ATOM 1433 C CA . CYS A 1 183 ? -7.602 25.439 36.656 1.00 92.31 183 CYS A CA 1
ATOM 1434 C C . CYS A 1 183 ? -7.786 24.451 37.817 1.00 92.31 183 CYS A C 1
ATOM 1436 O O . CYS A 1 183 ? -8.922 24.189 38.210 1.00 92.31 183 CYS A O 1
ATOM 1438 N N . GLY A 1 184 ? -6.691 24.003 38.431 1.00 89.94 184 GLY A N 1
ATOM 1439 C CA . GLY A 1 184 ? -6.654 23.066 39.558 1.00 89.94 184 GLY A CA 1
ATOM 1440 C C . GLY A 1 184 ? -7.293 23.563 40.861 1.00 89.94 184 GLY A C 1
ATOM 1441 O O . GLY A 1 184 ? -7.479 22.776 41.782 1.00 89.94 184 GLY A O 1
ATOM 1442 N N . ASP A 1 185 ? -7.674 24.841 40.948 1.00 88.81 185 ASP A N 1
ATOM 1443 C CA . ASP A 1 185 ? -8.346 25.404 42.126 1.00 88.81 185 ASP A CA 1
ATOM 1444 C C . ASP A 1 185 ? -9.850 25.631 41.932 1.00 88.81 185 ASP A C 1
ATOM 1446 O O . ASP A 1 185 ? -10.611 25.603 42.897 1.00 88.81 185 ASP A O 1
ATOM 1450 N N . CYS A 1 186 ? -10.298 25.935 40.710 1.00 88.31 186 CYS A N 1
ATOM 1451 C CA . CYS A 1 186 ? -11.696 26.313 40.468 1.00 88.31 186 CYS A CA 1
ATOM 1452 C C . CYS A 1 186 ? -12.364 25.597 39.299 1.00 88.31 186 CYS A C 1
ATOM 1454 O O . CYS A 1 186 ? -13.551 25.808 39.088 1.00 88.31 186 CYS A O 1
ATOM 1456 N N . GLY A 1 187 ? -11.646 24.776 38.536 1.00 89.19 187 GLY A N 1
ATOM 1457 C CA . GLY A 1 187 ? -12.220 23.990 37.450 1.00 89.19 187 GLY A CA 1
ATOM 1458 C C . GLY A 1 187 ? -12.572 24.769 36.178 1.00 89.19 187 GLY A C 1
ATOM 1459 O O . GLY A 1 187 ? -13.120 24.178 35.246 1.00 89.19 187 GLY A O 1
ATOM 1460 N N . ILE A 1 188 ? -12.308 26.083 36.112 1.00 92.50 188 ILE A N 1
ATOM 1461 C CA . ILE A 1 188 ? -12.521 26.853 34.877 1.00 92.50 188 ILE A CA 1
ATOM 1462 C C . ILE A 1 188 ? -11.628 26.285 33.773 1.00 92.50 188 ILE A C 1
ATOM 1464 O O . ILE A 1 188 ? -10.463 25.967 34.021 1.00 92.50 188 ILE A O 1
ATOM 1468 N N . THR A 1 189 ? -12.183 26.128 32.576 1.00 91.25 189 THR A N 1
ATOM 1469 C CA . THR A 1 189 ? -11.481 25.536 31.435 1.00 91.25 189 THR A CA 1
ATOM 1470 C C . THR A 1 189 ? -11.102 26.616 30.432 1.00 91.25 189 THR A C 1
ATOM 1472 O O . THR A 1 189 ? -11.914 27.481 30.103 1.00 91.25 189 THR A O 1
ATOM 1475 N N . ALA A 1 190 ? -9.866 26.576 29.943 1.00 90.56 190 ALA A N 1
ATOM 1476 C CA . ALA A 1 190 ? -9.430 27.449 28.866 1.00 90.56 190 ALA A CA 1
ATOM 1477 C C . ALA A 1 190 ? -10.079 27.025 27.539 1.00 90.56 190 ALA A C 1
ATOM 1479 O O . ALA A 1 190 ? -10.152 25.839 27.220 1.00 90.56 190 ALA A O 1
ATOM 1480 N N . ILE A 1 191 ? -10.537 28.009 26.767 1.00 85.69 191 ILE A N 1
ATOM 1481 C CA . ILE A 1 191 ? -11.139 27.804 25.445 1.00 85.69 191 ILE A CA 1
ATOM 1482 C C . ILE A 1 191 ? -10.070 28.101 24.379 1.00 85.69 191 ILE A C 1
ATOM 1484 O O . ILE A 1 191 ? -9.337 29.084 24.540 1.00 85.69 191 ILE A O 1
ATOM 1488 N N . PRO A 1 192 ? -9.978 27.313 23.290 1.00 81.62 192 PRO A N 1
ATOM 1489 C CA . PRO A 1 192 ? -9.037 27.565 22.205 1.00 81.62 192 PRO A CA 1
ATOM 1490 C C . PRO A 1 192 ? -9.151 28.988 21.654 1.00 81.62 192 PRO A C 1
ATOM 1492 O O . PRO A 1 192 ? -10.247 29.536 21.525 1.00 81.62 192 PRO A O 1
ATOM 1495 N N . GLY A 1 193 ? -8.007 29.590 21.327 1.00 79.00 193 GLY A N 1
ATOM 1496 C CA . GLY A 1 193 ? -7.929 30.945 20.769 1.00 79.00 193 GLY A CA 1
ATOM 1497 C C . GLY A 1 193 ? -7.946 32.084 21.795 1.00 79.00 193 GLY A C 1
ATOM 1498 O O . GLY A 1 193 ? -7.712 33.224 21.407 1.00 79.00 193 GLY A O 1
ATOM 1499 N N . LYS A 1 194 ? -8.160 31.804 23.089 1.00 83.44 194 LYS A N 1
ATOM 1500 C CA . LYS A 1 194 ? -7.966 32.781 24.173 1.00 83.44 194 LYS A CA 1
ATOM 1501 C C . LYS A 1 194 ? -6.660 32.520 24.905 1.00 83.44 194 LYS A C 1
ATOM 1503 O O . LYS A 1 194 ? -6.312 31.368 25.174 1.00 83.44 194 LYS A O 1
ATOM 1508 N N . LYS A 1 195 ? -5.942 33.584 25.264 1.00 85.50 195 LYS A N 1
ATOM 1509 C CA . LYS A 1 195 ? -4.751 33.438 26.107 1.00 85.50 195 LYS A CA 1
ATOM 1510 C C . LYS A 1 195 ? -5.167 33.063 27.532 1.00 85.50 195 LYS A C 1
ATOM 1512 O O . LYS A 1 195 ? -6.237 33.444 28.000 1.00 85.50 195 LYS A O 1
ATOM 1517 N N . LEU A 1 196 ? -4.323 32.306 28.238 1.00 86.50 196 LEU A N 1
ATOM 1518 C CA . LEU A 1 196 ? -4.634 31.823 29.595 1.00 86.50 196 LEU A CA 1
ATOM 1519 C C . LEU A 1 196 ? -4.849 32.959 30.605 1.00 86.50 196 LEU A C 1
ATOM 1521 O O . LEU A 1 196 ? -5.554 32.784 31.594 1.00 86.50 196 LEU A O 1
ATOM 1525 N N . ASP A 1 197 ? -4.248 34.117 30.364 1.00 84.38 197 ASP A N 1
ATOM 1526 C CA . ASP A 1 197 ? -4.389 35.308 31.189 1.00 84.38 197 ASP A CA 1
ATOM 1527 C C . ASP A 1 197 ? -5.733 36.026 30.935 1.00 84.38 197 ASP A C 1
ATOM 1529 O O . ASP A 1 197 ? -6.300 36.637 31.842 1.00 84.38 197 ASP A O 1
ATOM 1533 N N . GLU A 1 198 ? -6.310 35.907 29.744 1.00 85.38 198 GLU A N 1
ATOM 1534 C CA . GLU A 1 198 ? -7.632 36.452 29.407 1.00 85.38 198 GLU A CA 1
ATOM 1535 C C . GLU A 1 198 ? -8.790 35.627 29.996 1.00 85.38 198 GLU A C 1
ATOM 1537 O O . GLU A 1 198 ? -9.934 36.094 30.031 1.00 85.38 198 GLU A O 1
ATOM 1542 N N . ILE A 1 199 ? -8.521 34.408 30.479 1.00 87.38 199 ILE A N 1
ATOM 1543 C CA . ILE A 1 199 ? -9.548 33.548 31.069 1.00 87.38 199 ILE A CA 1
ATOM 1544 C C . ILE A 1 199 ? -10.004 34.115 32.416 1.00 87.38 199 ILE A C 1
ATOM 1546 O O . ILE A 1 199 ? -9.216 34.359 33.332 1.00 87.38 199 ILE A O 1
ATOM 1550 N N . GLN A 1 200 ? -11.315 34.309 32.555 1.00 85.88 200 GLN A N 1
ATOM 1551 C CA . GLN A 1 200 ? -11.914 34.829 33.778 1.00 85.88 200 GLN A CA 1
ATOM 1552 C C . GLN A 1 200 ? -12.241 33.697 34.754 1.00 85.88 200 GLN A C 1
ATOM 1554 O O . GLN A 1 200 ? -13.018 32.795 34.455 1.00 85.88 200 GLN A O 1
ATOM 1559 N N . HIS A 1 201 ? -11.665 33.768 35.954 1.00 89.00 201 HIS A N 1
ATOM 1560 C CA . HIS A 1 201 ? -11.908 32.808 37.031 1.00 89.00 201 HIS A CA 1
ATOM 1561 C C . HIS A 1 201 ? -13.039 33.278 37.954 1.00 89.00 201 HIS A C 1
ATOM 1563 O O . HIS A 1 201 ? -13.256 34.479 38.150 1.00 89.00 201 HIS A O 1
ATOM 1569 N N . ARG A 1 202 ? -13.719 32.329 38.615 1.00 81.00 202 ARG A N 1
ATOM 1570 C CA . ARG A 1 202 ? -14.741 32.648 39.625 1.00 81.00 202 ARG A CA 1
ATOM 1571 C C . ARG A 1 202 ? -14.160 33.454 40.786 1.00 81.00 202 ARG A C 1
ATOM 1573 O O . ARG A 1 202 ? -13.001 33.294 41.170 1.00 81.00 202 ARG A O 1
ATOM 1580 N N . ARG A 1 203 ? -15.016 34.250 41.441 1.00 82.81 203 ARG A N 1
ATOM 1581 C CA . ARG A 1 203 ? -14.666 34.960 42.689 1.00 82.81 203 ARG A CA 1
ATOM 1582 C C . ARG A 1 203 ? -14.196 34.019 43.805 1.00 82.81 203 ARG A C 1
ATOM 1584 O O . ARG A 1 203 ? -13.412 34.441 44.644 1.00 82.81 203 ARG A O 1
ATOM 1591 N N . SER A 1 204 ? -14.657 32.769 43.794 1.00 83.69 204 SER A N 1
ATOM 1592 C CA . SER A 1 204 ? -14.281 31.721 44.747 1.00 83.69 204 SER A CA 1
ATOM 1593 C C . SER A 1 204 ? -12.937 31.044 44.451 1.00 83.69 204 SER A C 1
ATOM 1595 O O . SER A 1 204 ? -12.491 30.236 45.258 1.00 83.69 204 SER A O 1
ATOM 1597 N N . CYS A 1 205 ? -12.273 31.343 43.328 1.00 88.56 205 CYS A N 1
ATOM 1598 C CA . CYS A 1 205 ? -10.961 30.772 43.030 1.00 88.56 205 CYS A CA 1
ATOM 1599 C C . CYS A 1 205 ? -9.906 31.301 44.015 1.00 88.56 205 CYS A C 1
ATOM 1601 O O . CYS A 1 205 ? -9.636 32.505 44.067 1.00 88.56 205 CYS A O 1
ATOM 1603 N N . SER A 1 206 ? -9.271 30.389 44.755 1.00 87.69 206 SER A N 1
ATOM 1604 C CA . SER A 1 206 ? -8.236 30.676 45.763 1.00 87.69 206 SER A CA 1
ATOM 1605 C C . SER A 1 206 ? -7.055 31.486 45.196 1.00 87.69 206 SER A C 1
ATOM 1607 O O . SER A 1 206 ? -6.499 32.345 45.881 1.00 87.69 206 SER A O 1
ATOM 1609 N N . LYS A 1 207 ? -6.692 31.253 43.926 1.00 89.75 207 LYS A N 1
ATOM 1610 C CA . LYS A 1 207 ? -5.551 31.886 43.244 1.00 89.75 207 LYS A CA 1
ATOM 1611 C C . LYS A 1 207 ? -5.881 33.192 42.537 1.00 89.75 207 LYS A C 1
ATOM 1613 O O . LYS A 1 207 ? -4.959 33.903 42.146 1.00 89.75 207 LYS A O 1
ATOM 1618 N N . ARG A 1 208 ? -7.160 33.565 42.420 1.00 88.56 208 ARG A N 1
ATOM 1619 C CA . ARG A 1 208 ? -7.563 34.792 41.717 1.00 88.56 208 ARG A CA 1
ATOM 1620 C C . ARG A 1 208 ? -6.918 36.038 42.326 1.00 88.56 208 ARG A C 1
ATOM 1622 O O . ARG A 1 208 ? -6.301 36.816 41.608 1.00 88.56 208 ARG A O 1
ATOM 1629 N N . ARG A 1 209 ? -7.001 36.197 43.653 1.00 87.38 209 ARG A N 1
ATOM 1630 C CA . ARG A 1 209 ? -6.402 37.346 44.362 1.00 87.38 209 ARG A CA 1
ATOM 1631 C C . ARG A 1 209 ? -4.881 37.391 44.206 1.00 87.38 209 ARG A C 1
ATOM 1633 O O . ARG A 1 209 ? -4.307 38.461 44.047 1.00 87.38 209 ARG A O 1
ATOM 1640 N N . ALA A 1 210 ? -4.232 36.225 44.235 1.00 87.44 210 ALA A N 1
ATOM 1641 C CA . ALA A 1 210 ? -2.793 36.125 44.015 1.00 87.44 210 ALA A CA 1
ATOM 1642 C C . ALA A 1 210 ? -2.411 36.548 42.585 1.00 87.44 210 ALA A C 1
ATOM 1644 O O . ALA A 1 210 ? -1.420 37.248 42.406 1.00 87.44 210 ALA A O 1
ATOM 1645 N N . ASN A 1 211 ? -3.219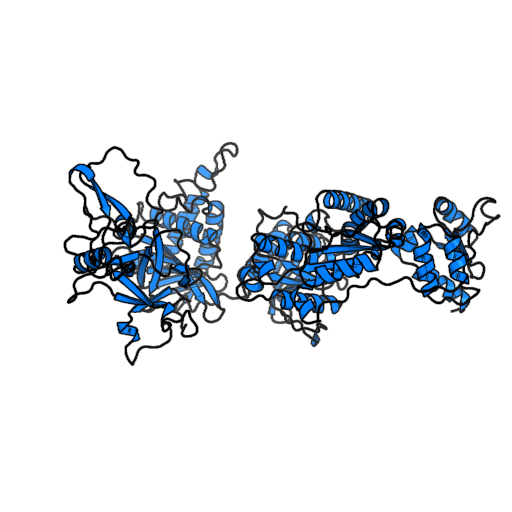 36.179 41.587 1.00 87.56 211 ASN A N 1
ATOM 1646 C CA . ASN A 1 211 ? -3.015 36.576 40.195 1.00 87.56 211 ASN A CA 1
ATOM 1647 C C . ASN A 1 211 ? -3.225 38.084 39.980 1.00 87.56 211 ASN A C 1
ATOM 1649 O O . ASN A 1 211 ? -2.431 38.729 39.303 1.00 87.56 211 ASN A O 1
ATOM 1653 N N . GLU A 1 212 ? -4.266 38.661 40.587 1.00 86.62 212 GLU A N 1
ATOM 1654 C CA . GLU A 1 212 ? -4.520 40.109 40.558 1.00 86.62 212 GLU A CA 1
ATOM 1655 C C . GLU A 1 212 ? -3.352 40.896 41.168 1.00 86.62 212 GLU A C 1
ATOM 1657 O O . GLU A 1 212 ? -2.905 41.877 40.577 1.00 86.62 212 GLU A O 1
ATOM 1662 N N . LYS A 1 213 ? -2.800 40.425 42.295 1.00 87.50 213 LYS A N 1
ATOM 1663 C CA . LYS A 1 213 ? -1.611 41.022 42.917 1.00 87.50 213 LYS A CA 1
ATOM 1664 C C . LYS A 1 213 ? -0.385 40.963 41.995 1.00 87.50 213 LYS A C 1
ATOM 1666 O O . LYS A 1 213 ? 0.267 41.982 41.813 1.00 87.50 213 LYS A O 1
ATOM 1671 N N . ARG A 1 214 ? -0.101 39.816 41.363 1.00 88.06 214 ARG A N 1
ATOM 1672 C CA . ARG A 1 214 ? 1.027 39.688 40.415 1.00 88.06 214 ARG A CA 1
ATOM 1673 C C . ARG A 1 214 ? 0.898 40.635 39.222 1.00 88.06 214 ARG A C 1
ATOM 1675 O O . ARG A 1 214 ? 1.876 41.272 38.850 1.00 88.06 214 ARG A O 1
ATOM 1682 N N . ARG A 1 215 ? -0.316 40.797 38.686 1.00 85.31 215 ARG A N 1
ATOM 1683 C CA . ARG A 1 215 ? -0.589 41.782 37.628 1.00 85.31 215 ARG A CA 1
ATOM 1684 C C . ARG A 1 215 ? -0.334 43.216 38.076 1.00 85.31 215 ARG A C 1
ATOM 1686 O O . ARG A 1 215 ? 0.247 43.985 37.323 1.00 85.31 215 ARG A O 1
ATOM 1693 N N . GLN A 1 216 ? -0.758 43.576 39.288 1.00 87.62 216 GLN A N 1
ATOM 1694 C CA . GLN A 1 216 ? -0.488 44.903 39.858 1.00 87.62 216 GLN A CA 1
ATOM 1695 C C . GLN A 1 216 ? 1.012 45.146 40.064 1.00 87.62 216 GLN A C 1
ATOM 1697 O O . GLN A 1 216 ? 1.477 46.267 39.898 1.00 87.62 216 GLN A O 1
ATOM 1702 N N . GLU A 1 217 ? 1.768 44.095 40.379 1.00 88.25 217 GLU A N 1
ATOM 1703 C CA . GLU A 1 217 ? 3.232 44.111 40.495 1.00 88.25 217 GLU A CA 1
ATOM 1704 C C . GLU A 1 217 ? 3.954 44.094 39.131 1.00 88.25 217 GLU A C 1
ATOM 1706 O O . GLU A 1 217 ? 5.181 44.039 39.100 1.00 88.25 217 GLU A O 1
ATOM 1711 N N . GLY A 1 218 ? 3.225 44.137 38.007 1.00 84.12 218 GLY A N 1
ATOM 1712 C CA . GLY A 1 218 ? 3.802 44.131 36.658 1.00 84.12 218 GLY A CA 1
ATOM 1713 C C . GLY A 1 218 ? 4.459 42.806 36.267 1.00 84.12 218 GLY A C 1
ATOM 1714 O O . GLY A 1 218 ? 5.336 42.790 35.409 1.00 84.12 218 GLY A O 1
ATOM 1715 N N . ARG A 1 219 ? 4.084 41.699 36.918 1.00 84.12 219 ARG A N 1
ATOM 1716 C CA . ARG A 1 219 ? 4.603 40.365 36.604 1.00 84.12 219 ARG A CA 1
ATOM 1717 C C . ARG A 1 219 ? 3.761 39.688 35.526 1.00 84.12 219 ARG A C 1
ATOM 1719 O O . ARG A 1 219 ? 2.538 39.622 35.650 1.00 84.12 219 ARG A O 1
ATOM 1726 N N . ASP A 1 220 ? 4.439 39.100 34.543 1.00 78.00 220 ASP A N 1
ATOM 1727 C CA . ASP A 1 220 ? 3.805 38.403 33.414 1.00 78.00 220 ASP A CA 1
ATOM 1728 C C . ASP A 1 220 ? 3.404 36.946 33.728 1.00 78.00 220 ASP A C 1
ATOM 1730 O O . ASP A 1 220 ? 2.687 36.313 32.954 1.00 78.00 220 ASP A O 1
ATOM 1734 N N . ASP A 1 221 ? 3.837 36.384 34.865 1.00 83.88 221 ASP A N 1
ATOM 1735 C CA . ASP A 1 221 ? 3.521 35.005 35.242 1.00 83.88 221 ASP A CA 1
ATOM 1736 C C . ASP A 1 221 ? 2.150 34.856 35.925 1.00 83.88 221 ASP A C 1
ATOM 1738 O O . ASP A 1 221 ? 1.797 35.580 36.861 1.00 83.88 221 ASP A O 1
ATOM 1742 N N . LEU A 1 222 ? 1.389 33.842 35.502 1.00 85.44 222 LEU A N 1
ATOM 1743 C CA . LEU A 1 222 ? 0.083 33.526 36.079 1.00 85.44 222 LEU A CA 1
ATOM 1744 C C . LEU A 1 222 ? 0.213 32.779 37.412 1.00 85.44 222 LEU A C 1
ATOM 1746 O O . LEU A 1 222 ? 1.014 31.858 37.563 1.00 85.44 222 LEU A O 1
ATOM 1750 N N . ALA A 1 223 ? -0.631 33.137 38.384 1.00 86.19 223 ALA A N 1
ATOM 1751 C CA . ALA A 1 223 ? -0.705 32.441 39.676 1.00 86.19 223 ALA A CA 1
ATOM 1752 C C . ALA A 1 223 ? -1.583 31.180 39.660 1.00 86.19 223 ALA A C 1
ATOM 1754 O O . ALA A 1 223 ? -1.670 30.486 40.676 1.00 86.19 223 ALA A O 1
ATOM 1755 N N . TYR A 1 224 ? -2.261 30.918 38.544 1.00 89.12 224 TYR A N 1
ATOM 1756 C CA . TYR A 1 224 ? -3.171 29.792 38.377 1.00 89.12 224 TYR A CA 1
ATOM 1757 C C . TYR A 1 224 ? -2.416 28.497 38.079 1.00 89.12 224 TYR A C 1
ATOM 1759 O O . TYR A 1 224 ? -1.543 28.471 37.214 1.00 89.12 224 TYR A O 1
ATOM 1767 N N . ASP A 1 225 ? -2.800 27.416 38.759 1.00 88.38 225 ASP A N 1
ATOM 1768 C CA . ASP A 1 225 ? -2.350 26.063 38.432 1.00 88.38 225 ASP A CA 1
ATOM 1769 C C . ASP A 1 225 ? -3.200 25.512 37.279 1.00 88.38 225 ASP A C 1
ATOM 1771 O O . ASP A 1 225 ? -4.351 25.126 37.483 1.00 88.38 225 ASP A O 1
ATOM 1775 N N . TRP A 1 226 ? -2.678 25.546 36.054 1.00 91.69 226 TRP A N 1
ATOM 1776 C CA . TRP A 1 226 ? -3.356 24.997 34.878 1.00 91.69 226 TRP A CA 1
ATOM 1777 C C . TRP A 1 226 ? -2.965 23.536 34.680 1.00 91.69 226 TRP A C 1
ATOM 1779 O O . TRP A 1 226 ? -1.798 23.217 34.469 1.00 91.69 226 TRP A O 1
ATOM 1789 N N . GLN A 1 227 ? -3.954 22.651 34.700 1.00 92.06 227 GLN A N 1
ATOM 1790 C CA . GLN A 1 227 ? -3.776 21.213 34.570 1.00 92.06 227 GLN A CA 1
ATOM 1791 C C . GLN A 1 227 ? -4.355 20.725 33.243 1.00 92.06 227 GLN A C 1
ATOM 1793 O O . GLN A 1 227 ? -5.489 21.049 32.901 1.00 92.06 227 GLN A O 1
ATOM 1798 N N . ALA A 1 228 ? -3.578 19.931 32.512 1.00 93.94 228 ALA A N 1
ATOM 1799 C CA . ALA A 1 228 ? -4.049 19.179 31.355 1.00 93.94 228 ALA A CA 1
ATOM 1800 C C . ALA A 1 228 ? -4.858 17.964 31.823 1.00 93.94 228 ALA A C 1
ATOM 1802 O O . ALA A 1 228 ? -4.378 17.212 32.676 1.00 93.94 228 ALA A O 1
ATOM 1803 N N . LEU A 1 229 ? -6.064 17.772 31.289 1.00 93.81 229 LEU A N 1
ATOM 1804 C CA . LEU A 1 229 ? -6.897 16.613 31.599 1.00 93.81 229 LEU A CA 1
ATOM 1805 C C . LEU A 1 229 ? -7.763 16.160 30.425 1.00 93.81 229 LEU A C 1
ATOM 1807 O O . LEU A 1 229 ? -8.162 16.949 29.569 1.00 93.81 229 LEU A O 1
ATOM 1811 N N . TYR A 1 230 ? -8.108 14.877 30.436 1.00 95.62 230 TYR A N 1
ATOM 1812 C CA . TYR A 1 230 ? -9.147 14.303 29.588 1.00 95.62 230 TYR A CA 1
ATOM 1813 C C . TYR A 1 230 ? -10.411 14.019 30.397 1.00 95.62 230 TYR A C 1
ATOM 1815 O O . TYR A 1 230 ? -10.369 13.797 31.610 1.00 95.62 230 TYR A O 1
ATOM 1823 N N . LEU A 1 231 ? -11.552 13.995 29.716 1.00 93.88 231 LEU A N 1
ATOM 1824 C CA . LEU A 1 231 ? -12.820 13.579 30.310 1.00 93.88 231 LEU A CA 1
ATOM 1825 C C . LEU A 1 231 ? -13.143 12.187 29.796 1.00 93.88 231 LEU A C 1
ATOM 1827 O O . LEU A 1 231 ? -13.046 11.951 28.596 1.00 93.88 231 LEU A O 1
ATOM 1831 N N . TYR A 1 232 ? -13.544 11.268 30.664 1.00 94.12 232 TYR A N 1
ATOM 1832 C CA . TYR A 1 232 ? -13.928 9.931 30.220 1.00 94.12 232 TYR A CA 1
ATOM 1833 C C . TYR A 1 232 ? -15.208 9.445 30.876 1.00 94.12 232 TYR A C 1
ATOM 1835 O O . TYR A 1 232 ? -15.621 9.938 31.923 1.00 94.12 232 TYR A O 1
ATOM 1843 N N . ARG A 1 233 ? -15.833 8.452 30.254 1.00 90.62 233 ARG A N 1
ATOM 1844 C CA . ARG A 1 233 ? -16.875 7.633 30.872 1.00 90.62 233 ARG A CA 1
ATOM 1845 C C . ARG A 1 233 ? -16.525 6.167 30.703 1.00 90.62 233 ARG A C 1
ATOM 1847 O O . ARG A 1 233 ? -15.921 5.792 29.698 1.00 90.62 233 ARG A O 1
ATOM 1854 N N . GLU A 1 234 ? -16.966 5.356 31.647 1.00 91.25 234 GLU A N 1
ATOM 1855 C CA . GLU A 1 234 ? -16.805 3.910 31.610 1.00 91.25 234 GLU A CA 1
ATOM 1856 C C . GLU A 1 234 ? -18.164 3.232 31.397 1.00 91.25 234 GLU A C 1
ATOM 1858 O O . GLU A 1 234 ? -19.177 3.645 31.963 1.00 91.25 234 GLU A O 1
ATOM 1863 N N . LEU A 1 235 ? -18.192 2.213 30.541 1.00 91.12 235 LEU A N 1
ATOM 1864 C CA . LEU A 1 235 ? -19.308 1.291 30.376 1.00 91.12 235 LEU A CA 1
ATOM 1865 C C . LEU A 1 235 ? -18.770 -0.124 30.573 1.00 91.12 235 LEU A C 1
ATOM 1867 O O . LEU A 1 235 ? -17.929 -0.564 29.794 1.00 91.12 235 LEU A O 1
ATOM 1871 N N . ASN A 1 236 ? -19.281 -0.823 31.581 1.00 93.06 236 ASN A N 1
ATOM 1872 C CA . ASN A 1 236 ? -19.010 -2.238 31.802 1.00 93.06 236 ASN A CA 1
ATOM 1873 C C . ASN A 1 236 ? -20.265 -3.054 31.465 1.00 93.06 236 ASN A C 1
ATOM 1875 O O . ASN A 1 236 ? -21.323 -2.836 32.069 1.00 93.06 236 ASN A O 1
ATOM 1879 N N . SER A 1 237 ? -20.162 -3.936 30.473 1.00 93.31 237 SER A N 1
ATOM 1880 C CA . SER A 1 237 ? -21.289 -4.729 29.980 1.00 93.31 237 SER A CA 1
ATOM 1881 C C . SER A 1 237 ? -20.835 -5.973 29.216 1.00 93.31 237 SER A C 1
ATOM 1883 O O . SER A 1 237 ? -19.651 -6.142 28.923 1.00 93.31 237 SER A O 1
ATOM 1885 N N . GLU A 1 238 ? -21.793 -6.826 28.859 1.00 93.12 238 GLU A N 1
ATOM 1886 C CA . GLU A 1 238 ? -21.561 -7.949 27.953 1.00 93.12 238 GLU A CA 1
ATOM 1887 C C . GLU A 1 238 ? -21.230 -7.458 26.533 1.00 93.12 238 GLU A C 1
ATOM 1889 O O . GLU A 1 238 ? -21.676 -6.391 26.089 1.00 93.12 238 GLU A O 1
ATOM 1894 N N . ALA A 1 239 ? -20.449 -8.254 25.802 1.00 94.88 239 ALA A N 1
ATOM 1895 C CA . ALA A 1 239 ? -20.047 -7.928 24.443 1.00 94.88 239 ALA A CA 1
ATOM 1896 C C . ALA A 1 239 ? -19.954 -9.161 23.541 1.00 94.88 239 ALA A C 1
ATOM 1898 O O . ALA A 1 239 ? -19.519 -10.233 23.963 1.00 94.88 2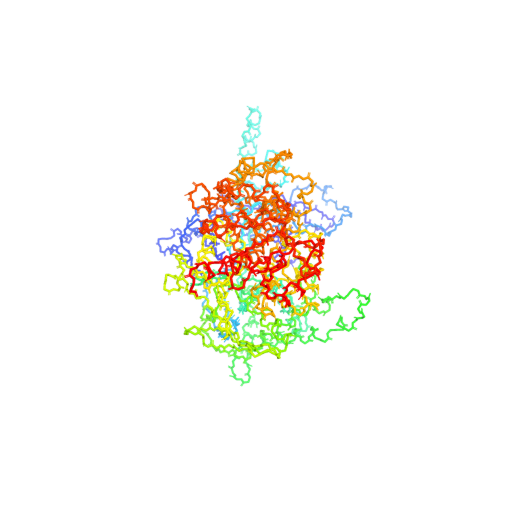39 ALA A O 1
ATOM 1899 N N . ILE A 1 240 ? -20.279 -8.974 22.263 1.00 95.69 240 ILE A N 1
ATOM 1900 C CA . ILE A 1 240 ? -19.873 -9.871 21.181 1.00 95.69 240 ILE A CA 1
ATOM 1901 C C . ILE A 1 240 ? -18.791 -9.176 20.362 1.00 95.69 240 ILE A C 1
ATOM 1903 O O . ILE A 1 240 ? -18.970 -8.051 19.902 1.00 95.69 240 ILE A O 1
ATOM 1907 N N . ARG A 1 241 ? -17.676 -9.861 20.135 1.00 94.88 241 ARG A N 1
ATOM 1908 C CA . ARG A 1 241 ? -16.601 -9.426 19.245 1.00 94.88 241 ARG A CA 1
ATOM 1909 C C . ARG A 1 241 ? -16.667 -10.237 17.961 1.00 94.88 241 ARG A C 1
ATOM 1911 O O . ARG A 1 241 ? -16.717 -11.463 18.004 1.00 94.88 241 ARG A O 1
ATOM 1918 N N . LEU A 1 242 ? -16.652 -9.548 16.829 1.00 93.75 242 LEU A N 1
ATOM 1919 C CA . LEU A 1 242 ? -16.569 -10.145 15.502 1.00 93.75 242 LEU A CA 1
ATOM 1920 C C . LEU A 1 242 ? -15.167 -9.906 14.961 1.00 93.75 242 LEU A C 1
ATOM 1922 O O . LEU A 1 242 ? -14.833 -8.760 14.676 1.00 93.75 242 LEU A O 1
ATOM 1926 N N . LEU A 1 243 ? -14.353 -10.954 14.834 1.00 91.12 243 LEU A N 1
ATOM 1927 C CA . LEU A 1 243 ? -13.098 -10.877 14.089 1.00 91.12 243 LEU A CA 1
ATOM 1928 C C . LEU A 1 243 ? -13.447 -10.744 12.610 1.00 91.12 243 LEU A C 1
ATOM 1930 O O . LEU A 1 243 ? -14.131 -11.606 12.059 1.00 91.12 243 LEU A O 1
ATOM 1934 N N . LEU A 1 244 ? -12.989 -9.666 11.986 1.00 86.94 244 LEU A N 1
ATOM 1935 C CA . LEU A 1 244 ? -13.177 -9.447 10.563 1.00 86.94 244 LEU A CA 1
ATOM 1936 C C . LEU A 1 244 ? -11.963 -9.969 9.786 1.00 86.94 244 LEU A C 1
ATOM 1938 O O . LEU A 1 244 ? -10.825 -9.784 10.236 1.00 86.94 244 LEU A O 1
ATOM 1942 N N . PRO A 1 245 ? -12.167 -10.549 8.589 1.00 75.38 245 PRO A N 1
ATOM 1943 C CA . PRO A 1 245 ? -11.070 -10.731 7.664 1.00 75.38 245 PRO A CA 1
ATOM 1944 C C . PRO A 1 245 ? -10.524 -9.349 7.313 1.00 75.38 245 PRO A C 1
ATOM 1946 O O . PRO A 1 245 ? -11.276 -8.378 7.324 1.00 75.38 245 PRO A O 1
ATOM 1949 N N . ILE A 1 246 ? -9.221 -9.284 7.018 1.00 63.72 246 ILE A N 1
ATOM 1950 C CA . ILE A 1 246 ? -8.494 -8.064 6.631 1.00 63.72 246 ILE A CA 1
ATOM 1951 C C . ILE A 1 246 ? -9.417 -7.088 5.876 1.00 63.72 246 ILE A C 1
ATOM 1953 O O . ILE A 1 246 ? -9.870 -7.420 4.779 1.00 63.72 246 ILE A O 1
ATOM 1957 N N . ALA A 1 247 ? -9.695 -5.943 6.502 1.00 63.34 247 ALA A N 1
ATOM 1958 C CA . ALA A 1 247 ? -10.667 -4.934 6.088 1.00 63.34 247 ALA A CA 1
ATOM 1959 C C . ALA A 1 247 ? -9.993 -3.556 6.128 1.00 63.34 247 ALA A C 1
ATOM 1961 O O . ALA A 1 247 ? -9.234 -3.278 7.058 1.00 63.34 247 ALA A O 1
ATOM 1962 N N . ASP A 1 248 ? -10.233 -2.714 5.124 1.00 71.62 248 ASP A N 1
ATOM 1963 C CA . ASP A 1 248 ? -9.856 -1.298 5.194 1.00 71.62 248 ASP A CA 1
ATOM 1964 C C . ASP A 1 248 ? -10.917 -0.468 5.950 1.00 71.62 248 ASP A C 1
ATOM 1966 O O . ASP A 1 248 ? -11.966 -0.983 6.346 1.00 71.62 248 ASP A O 1
ATOM 1970 N N . ASP A 1 249 ? -10.660 0.823 6.176 1.00 74.94 249 ASP A N 1
ATOM 1971 C CA . ASP A 1 249 ? -11.587 1.700 6.911 1.00 74.94 249 ASP A CA 1
ATOM 1972 C C . ASP A 1 249 ? -12.987 1.757 6.275 1.00 74.94 249 ASP A C 1
ATOM 1974 O O . ASP A 1 249 ? -13.990 1.866 6.982 1.00 74.94 249 ASP A O 1
ATOM 1978 N N . ASN A 1 250 ? -13.079 1.660 4.944 1.00 81.19 250 ASN A N 1
ATOM 1979 C CA . ASN A 1 250 ? -14.360 1.703 4.246 1.00 81.19 250 ASN A CA 1
ATOM 1980 C C . ASN A 1 250 ? -15.138 0.397 4.431 1.00 81.19 250 ASN A C 1
ATOM 1982 O O . ASN A 1 250 ? -16.365 0.425 4.569 1.00 81.19 250 ASN A O 1
ATOM 1986 N N . ASP A 1 251 ? -14.441 -0.740 4.437 1.00 85.50 251 ASP A N 1
ATOM 1987 C CA . ASP A 1 251 ? -15.023 -2.044 4.744 1.00 85.50 251 ASP A CA 1
ATOM 1988 C C . ASP A 1 251 ? -15.563 -2.077 6.181 1.00 85.50 251 ASP A C 1
ATOM 1990 O O . ASP A 1 251 ? -16.691 -2.523 6.407 1.00 85.50 251 ASP A O 1
ATOM 1994 N N . VAL A 1 252 ? -14.801 -1.548 7.145 1.00 85.94 252 VAL A N 1
ATOM 1995 C CA . VAL A 1 252 ? -15.197 -1.474 8.560 1.00 85.94 252 VAL A CA 1
ATOM 1996 C C . VAL A 1 252 ? -16.419 -0.571 8.759 1.00 85.94 252 VAL A C 1
ATOM 1998 O O . VAL A 1 252 ? -17.382 -0.980 9.419 1.00 85.94 252 VAL A O 1
ATOM 2001 N N . ASP A 1 253 ? -16.432 0.623 8.161 1.00 86.81 253 ASP A N 1
ATOM 2002 C CA . ASP A 1 253 ? -17.571 1.549 8.236 1.00 86.81 253 ASP A CA 1
ATOM 2003 C C . ASP A 1 253 ? -18.822 0.953 7.569 1.00 86.81 253 ASP A C 1
ATOM 2005 O O . ASP A 1 253 ? -19.931 1.014 8.117 1.00 86.81 253 ASP A O 1
ATOM 2009 N N . THR A 1 254 ? -18.648 0.300 6.416 1.00 90.06 254 THR A N 1
ATOM 2010 C CA . THR A 1 254 ? -19.737 -0.376 5.698 1.00 90.06 254 THR A CA 1
ATOM 2011 C C . THR A 1 254 ? -20.309 -1.538 6.512 1.00 90.06 254 THR A C 1
ATOM 2013 O O . THR A 1 254 ? -21.530 -1.659 6.641 1.00 90.06 254 THR A O 1
ATOM 2016 N N . LEU A 1 255 ? -19.460 -2.382 7.105 1.00 91.75 255 LEU A N 1
ATOM 2017 C CA . LEU A 1 255 ? -19.899 -3.497 7.946 1.00 91.75 255 LEU A CA 1
ATOM 2018 C C . LEU A 1 255 ? -20.579 -3.016 9.228 1.00 91.75 255 LEU A C 1
ATOM 2020 O O . LEU A 1 255 ? -21.608 -3.571 9.605 1.00 91.75 255 LEU A O 1
ATOM 2024 N N . THR A 1 256 ? -20.079 -1.949 9.854 1.00 91.69 256 THR A N 1
ATOM 2025 C CA . THR A 1 256 ? -20.731 -1.322 11.014 1.00 91.69 256 THR A CA 1
ATOM 2026 C C . THR A 1 256 ? -22.172 -0.923 10.677 1.00 91.69 256 THR A C 1
ATOM 2028 O O . THR A 1 256 ? -23.105 -1.256 11.416 1.00 91.69 256 THR A O 1
ATOM 2031 N N . ALA A 1 257 ? -22.382 -0.285 9.519 1.00 90.88 257 ALA A N 1
ATOM 2032 C CA . ALA A 1 257 ? -23.713 0.074 9.033 1.00 90.88 257 ALA A CA 1
ATOM 2033 C C . ALA A 1 257 ? -24.597 -1.158 8.763 1.00 90.88 257 ALA A C 1
ATOM 2035 O O . ALA A 1 257 ? -25.771 -1.181 9.143 1.00 90.88 257 ALA A O 1
ATOM 2036 N N . CYS A 1 258 ? -24.028 -2.204 8.157 1.00 93.19 258 CYS A N 1
ATOM 2037 C CA . CYS A 1 258 ? -24.727 -3.459 7.884 1.00 93.19 258 CYS A CA 1
ATOM 2038 C C . CYS A 1 258 ? -25.199 -4.157 9.166 1.00 93.19 258 CYS A C 1
ATOM 2040 O O . CYS A 1 258 ? -26.348 -4.590 9.241 1.00 93.19 258 CYS A O 1
ATOM 2042 N N . ILE A 1 259 ? -24.346 -4.242 10.189 1.00 93.06 259 ILE A N 1
ATOM 2043 C CA . ILE A 1 259 ? -24.703 -4.868 11.467 1.00 93.06 259 ILE A CA 1
ATOM 2044 C C . ILE A 1 259 ? -25.795 -4.059 12.176 1.00 93.06 259 ILE A C 1
ATOM 2046 O O . ILE A 1 259 ? -26.764 -4.644 12.656 1.00 93.06 259 ILE A O 1
ATOM 2050 N N . HIS A 1 260 ? -25.720 -2.724 12.170 1.00 90.69 260 HIS A N 1
ATOM 2051 C CA . HIS A 1 260 ? -26.803 -1.886 12.693 1.00 90.69 260 HIS A CA 1
ATOM 2052 C C . HIS A 1 260 ? -28.143 -2.127 11.981 1.00 90.69 260 HIS A C 1
ATOM 2054 O O . HIS A 1 260 ? -29.181 -2.211 12.644 1.00 90.69 260 HIS A O 1
ATOM 2060 N N . LEU A 1 261 ? -28.135 -2.254 10.648 1.00 91.38 261 LEU A N 1
ATOM 2061 C CA . LEU A 1 261 ? -29.326 -2.600 9.867 1.00 91.38 261 LEU A CA 1
ATOM 2062 C C . LEU A 1 261 ? -29.870 -3.978 10.266 1.00 91.38 261 LEU A C 1
ATOM 2064 O O . LEU A 1 261 ? -31.058 -4.106 10.560 1.00 91.38 261 LEU A O 1
ATOM 2068 N N . GLY A 1 262 ? -29.007 -4.993 10.310 1.00 93.00 262 GLY A N 1
ATOM 2069 C CA . GLY A 1 262 ? -29.386 -6.360 10.655 1.00 93.00 262 GLY A CA 1
ATOM 2070 C C . GLY A 1 262 ? -29.987 -6.470 12.052 1.00 93.00 262 GLY A C 1
ATOM 2071 O O . GLY A 1 262 ? -31.008 -7.131 12.227 1.00 93.00 262 GLY A O 1
ATOM 2072 N N . LEU A 1 263 ? -29.405 -5.775 13.036 1.00 91.19 263 LEU A N 1
ATOM 2073 C CA . LEU A 1 263 ? -29.947 -5.715 14.392 1.00 91.19 263 LEU A CA 1
ATOM 2074 C C . LEU A 1 263 ? -31.337 -5.070 14.370 1.00 91.19 263 LEU A C 1
ATOM 2076 O O . LEU A 1 263 ? -32.291 -5.674 14.848 1.00 91.19 263 LEU A O 1
ATOM 2080 N N . ARG A 1 264 ? -31.502 -3.904 13.731 1.00 88.50 264 ARG A N 1
ATOM 2081 C CA . ARG A 1 264 ? -32.815 -3.241 13.623 1.00 88.50 264 ARG A CA 1
ATOM 2082 C C . ARG A 1 264 ? -33.897 -4.159 13.045 1.00 88.50 264 ARG A C 1
ATOM 2084 O O . ARG A 1 264 ? -35.019 -4.173 13.543 1.00 88.50 264 ARG A O 1
ATOM 2091 N N . LEU A 1 265 ? -33.554 -4.926 12.010 1.00 91.19 265 LEU A N 1
ATOM 2092 C CA . LEU A 1 265 ? -34.461 -5.890 11.386 1.00 91.19 265 LEU A CA 1
ATOM 2093 C C . LEU A 1 265 ? -34.757 -7.079 12.303 1.00 91.19 265 LEU A C 1
ATOM 2095 O O . LEU A 1 265 ? -35.909 -7.476 12.426 1.00 91.19 265 LEU A O 1
ATOM 2099 N N . ARG A 1 266 ? -33.737 -7.623 12.977 1.00 90.75 266 ARG A N 1
ATOM 2100 C CA . ARG A 1 266 ? -33.874 -8.750 13.912 1.00 90.75 266 ARG A CA 1
ATOM 2101 C C . ARG A 1 266 ? -34.800 -8.433 15.087 1.00 90.75 266 ARG A C 1
ATOM 2103 O O . ARG A 1 266 ? -35.413 -9.348 15.624 1.00 90.75 266 ARG A O 1
ATOM 2110 N N . PHE A 1 267 ? -34.873 -7.166 15.479 1.00 84.69 267 PHE A N 1
ATOM 2111 C CA . PHE A 1 267 ? -35.633 -6.699 16.635 1.00 84.69 267 PHE A CA 1
ATOM 2112 C C . PHE A 1 267 ? -36.945 -5.995 16.309 1.00 84.69 267 PHE A C 1
ATOM 2114 O O . PHE A 1 267 ? -37.604 -5.520 17.231 1.00 84.69 267 PHE A O 1
ATOM 2121 N N . GLU A 1 268 ? -37.293 -5.865 15.027 1.00 75.38 268 GLU A N 1
ATOM 2122 C CA . GLU A 1 268 ? -38.504 -5.157 14.591 1.00 75.38 268 GLU A CA 1
ATOM 2123 C C . GLU A 1 268 ? -38.595 -3.713 15.146 1.00 75.38 268 GLU A C 1
ATOM 2125 O O . GLU A 1 268 ? -39.674 -3.165 15.361 1.00 75.38 268 GLU A O 1
ATOM 2130 N N . GLY A 1 269 ? -37.447 -3.066 15.387 1.00 70.62 269 GLY A N 1
ATOM 2131 C CA . GLY A 1 269 ? -37.368 -1.771 16.067 1.00 70.62 269 GLY A CA 1
ATOM 2132 C C . GLY A 1 269 ? -35.940 -1.239 16.178 1.00 70.62 269 GLY A C 1
ATOM 2133 O O . GLY A 1 269 ? -34.994 -1.882 15.738 1.00 70.62 269 GLY A O 1
ATOM 2134 N N . ASN A 1 270 ? -35.755 -0.039 16.742 1.00 67.94 270 ASN A N 1
ATOM 2135 C CA . ASN A 1 270 ? -34.418 0.533 16.946 1.00 67.94 270 ASN A CA 1
ATOM 2136 C C . ASN A 1 270 ? -33.813 0.025 18.270 1.00 67.94 270 ASN A C 1
ATOM 2138 O O . ASN A 1 270 ? -34.283 0.459 19.327 1.00 67.94 270 ASN A O 1
ATOM 2142 N N . PRO A 1 271 ? -32.775 -0.835 18.260 1.00 69.50 271 PRO A N 1
ATOM 2143 C CA . PRO A 1 271 ? -32.112 -1.278 19.480 1.00 69.50 271 PRO A CA 1
ATOM 2144 C C . PRO A 1 271 ? -31.208 -0.154 20.003 1.00 69.50 271 PRO A C 1
ATOM 2146 O O . PRO A 1 271 ? -29.989 -0.204 19.882 1.00 69.50 271 PRO A O 1
ATOM 2149 N N . ALA A 1 272 ? -31.812 0.895 20.568 1.00 68.12 272 ALA A N 1
ATOM 2150 C CA . ALA A 1 272 ? -31.116 2.121 20.970 1.00 68.12 272 ALA A CA 1
ATOM 2151 C C . ALA A 1 272 ? -30.032 1.902 22.043 1.00 68.12 272 ALA A C 1
ATOM 2153 O O . ALA A 1 272 ? -29.186 2.770 22.243 1.00 68.12 272 ALA A O 1
ATOM 2154 N N . HIS A 1 273 ? -30.064 0.760 22.734 1.00 78.31 273 HIS A N 1
ATOM 2155 C CA . HIS A 1 273 ? -29.066 0.373 23.724 1.00 78.31 273 HIS A CA 1
ATOM 2156 C C . HIS A 1 273 ? -27.880 -0.394 23.118 1.00 78.31 273 HIS A C 1
ATOM 2158 O O . HIS A 1 273 ? -26.863 -0.506 23.783 1.00 78.31 273 HIS A O 1
ATOM 2164 N N . LEU A 1 274 ? -27.950 -0.903 21.884 1.00 87.81 274 LEU A N 1
ATOM 2165 C CA . LEU A 1 274 ? -26.831 -1.647 21.302 1.00 87.81 274 LEU A CA 1
ATOM 2166 C C . LEU A 1 274 ? -25.834 -0.714 20.616 1.00 87.81 274 LEU A C 1
ATOM 2168 O O . LEU A 1 274 ? -26.166 0.041 19.700 1.00 87.81 274 LEU A O 1
ATOM 2172 N N . ILE A 1 275 ? -24.584 -0.814 21.046 1.00 89.12 275 ILE A N 1
ATOM 2173 C CA . ILE A 1 275 ? -23.443 -0.092 20.498 1.00 89.12 275 ILE A CA 1
ATOM 2174 C C . ILE A 1 275 ? -22.714 -1.039 19.550 1.00 89.12 275 ILE A C 1
ATOM 2176 O O . ILE A 1 275 ? -22.348 -2.138 19.952 1.00 89.12 275 ILE A O 1
ATOM 2180 N N . VAL A 1 276 ? -22.470 -0.607 18.312 1.00 91.38 276 VAL A N 1
ATOM 2181 C CA . VAL A 1 276 ? -21.576 -1.299 17.374 1.00 91.38 276 VAL A CA 1
ATOM 2182 C C . VAL A 1 276 ? -20.409 -0.366 17.099 1.00 91.38 276 VAL A C 1
ATOM 2184 O O . VAL A 1 276 ? -20.603 0.764 16.654 1.00 91.38 276 VAL A O 1
ATOM 2187 N N . THR A 1 277 ? -19.196 -0.800 17.421 1.00 90.62 277 THR A N 1
ATOM 2188 C CA . THR A 1 277 ? -18.004 0.042 17.288 1.00 90.62 277 THR A CA 1
ATOM 2189 C C . THR A 1 277 ? -16.807 -0.776 16.822 1.00 90.62 277 THR A C 1
ATOM 2191 O O . THR A 1 277 ? -16.632 -1.911 17.269 1.00 90.62 277 THR A O 1
ATOM 2194 N N . PRO A 1 278 ? -15.953 -0.217 15.952 1.00 91.12 278 PRO A N 1
ATOM 2195 C CA . PRO A 1 278 ? -14.717 -0.876 15.577 1.00 91.12 278 PRO A CA 1
ATOM 2196 C C . PRO A 1 278 ? -13.718 -0.899 16.736 1.00 91.12 278 PRO A C 1
ATOM 2198 O O . PRO A 1 278 ? -13.688 0.002 17.579 1.00 91.12 278 PRO A O 1
ATOM 2201 N N . GLN A 1 279 ? -12.887 -1.936 16.746 1.00 90.94 279 GLN A N 1
ATOM 2202 C CA . GLN A 1 279 ? -11.713 -2.088 17.597 1.00 90.94 279 GLN A CA 1
ATOM 2203 C C . GLN A 1 279 ? -10.572 -2.640 16.739 1.00 90.94 279 GLN A C 1
ATOM 2205 O O . GLN A 1 279 ? -10.748 -3.628 16.029 1.00 90.94 279 GLN A O 1
ATOM 2210 N N . ILE A 1 280 ? -9.390 -2.038 16.845 1.00 88.44 280 ILE A N 1
ATOM 2211 C CA . ILE A 1 280 ? -8.175 -2.526 16.189 1.00 88.44 280 ILE A CA 1
ATOM 2212 C C . ILE A 1 280 ? -7.204 -2.980 17.272 1.00 88.44 280 ILE A C 1
ATOM 2214 O O . ILE A 1 280 ? -6.941 -2.247 18.224 1.00 88.44 280 ILE A O 1
ATOM 2218 N N . MET A 1 281 ? -6.683 -4.195 17.134 1.00 86.81 281 MET A N 1
ATOM 2219 C CA . MET A 1 281 ? -5.684 -4.753 18.044 1.00 86.81 281 MET A CA 1
ATOM 2220 C C . MET A 1 281 ? -4.402 -5.091 17.286 1.00 86.81 281 MET A C 1
ATOM 2222 O O . MET A 1 281 ? -4.490 -5.604 16.168 1.00 86.81 281 MET A O 1
ATOM 2226 N N . PRO A 1 282 ? -3.219 -4.879 17.885 1.00 84.25 282 PRO A N 1
ATOM 2227 C CA . PRO A 1 282 ? -1.990 -5.431 17.341 1.00 84.25 282 PRO A CA 1
ATOM 2228 C C . PRO A 1 282 ? -1.972 -6.950 17.546 1.00 84.25 282 PRO A C 1
ATOM 2230 O O . PRO A 1 282 ? -2.357 -7.447 18.606 1.00 84.25 282 PRO A O 1
ATOM 2233 N N . ASP A 1 283 ? -1.509 -7.687 16.545 1.00 76.06 283 ASP A N 1
ATOM 2234 C CA . ASP A 1 283 ? -1.147 -9.093 16.682 1.00 76.06 283 ASP A CA 1
ATOM 2235 C C . ASP A 1 283 ? 0.291 -9.187 17.227 1.00 76.06 283 ASP A C 1
ATOM 2237 O O . ASP A 1 283 ? 1.223 -8.753 16.542 1.00 76.06 283 ASP A O 1
ATOM 2241 N N . PRO A 1 284 ? 0.516 -9.738 18.435 1.00 63.72 284 PRO A N 1
ATOM 2242 C CA . PRO A 1 284 ? 1.855 -9.815 19.016 1.00 63.72 284 PRO A CA 1
ATOM 2243 C C . PRO A 1 284 ? 2.833 -10.668 18.197 1.00 63.72 284 PRO A C 1
ATOM 2245 O O . PRO A 1 284 ? 4.037 -10.420 18.240 1.00 63.72 284 PRO A O 1
ATOM 2248 N N . ALA A 1 285 ? 2.336 -11.668 17.460 1.00 63.47 285 ALA A N 1
ATOM 2249 C CA . ALA A 1 285 ? 3.170 -12.609 16.717 1.00 63.47 285 ALA A CA 1
ATOM 2250 C C . ALA A 1 285 ? 3.561 -12.071 15.336 1.00 63.47 285 ALA A C 1
ATOM 2252 O O . ALA A 1 285 ? 4.705 -12.220 14.917 1.00 63.47 285 ALA A O 1
ATOM 2253 N N . THR A 1 286 ? 2.617 -11.444 14.632 1.00 62.91 286 THR A N 1
ATOM 2254 C CA . THR A 1 286 ? 2.815 -11.001 13.239 1.00 62.91 286 THR A CA 1
ATOM 2255 C C . THR A 1 286 ? 3.021 -9.494 13.102 1.00 62.91 286 THR A C 1
ATOM 2257 O O . THR A 1 286 ? 3.355 -9.021 12.021 1.00 62.91 286 THR A O 1
ATOM 2260 N N . ARG A 1 287 ? 2.804 -8.718 14.176 1.00 62.12 287 ARG A N 1
ATOM 2261 C CA . ARG A 1 287 ? 2.689 -7.245 14.167 1.00 62.12 287 ARG A CA 1
ATOM 2262 C C . ARG A 1 287 ? 1.616 -6.698 13.216 1.00 62.12 287 ARG A C 1
ATOM 2264 O O . ARG A 1 287 ? 1.552 -5.488 13.001 1.00 62.12 287 ARG A O 1
ATOM 2271 N N . MET A 1 288 ? 0.754 -7.556 12.672 1.00 70.19 288 MET A N 1
ATOM 2272 C CA . MET A 1 288 ? -0.368 -7.136 11.843 1.00 70.19 288 MET A CA 1
ATOM 2273 C C . MET A 1 288 ? -1.501 -6.552 12.687 1.00 70.19 288 MET A C 1
ATOM 2275 O O . MET A 1 288 ? -1.610 -6.789 13.891 1.00 70.19 288 MET A O 1
ATOM 2279 N N . LYS A 1 289 ? -2.383 -5.800 12.030 1.00 78.56 289 LYS A N 1
ATOM 2280 C CA . LYS A 1 289 ? -3.604 -5.263 12.630 1.00 78.56 289 LYS A CA 1
ATOM 2281 C C . LYS A 1 289 ? -4.706 -6.316 12.554 1.00 78.56 289 LYS A C 1
ATOM 2283 O O . LYS A 1 289 ? -4.971 -6.867 11.487 1.00 78.56 289 LYS A O 1
ATOM 2288 N N . ARG A 1 290 ? -5.373 -6.576 13.675 1.00 83.00 290 ARG A N 1
ATOM 2289 C CA . ARG A 1 290 ? -6.606 -7.365 13.726 1.00 83.00 290 ARG A CA 1
ATOM 2290 C C . ARG A 1 290 ? -7.791 -6.431 13.903 1.00 83.00 290 ARG A C 1
ATOM 2292 O O . ARG A 1 290 ? -7.842 -5.675 14.874 1.00 83.00 290 ARG A O 1
ATOM 2299 N N . TYR A 1 291 ? -8.730 -6.517 12.970 1.00 86.56 291 TYR A N 1
ATOM 2300 C CA . TYR A 1 291 ? -9.939 -5.706 12.951 1.00 86.56 291 TYR A CA 1
ATOM 2301 C C . TYR A 1 291 ? -11.078 -6.461 13.618 1.00 86.56 291 TYR A C 1
ATOM 2303 O O . TYR A 1 291 ? -11.350 -7.618 13.289 1.00 86.56 291 TYR A O 1
ATOM 2311 N N . TYR A 1 292 ? -11.752 -5.790 14.541 1.00 91.06 292 TYR A N 1
ATOM 2312 C CA . TYR A 1 292 ? -12.929 -6.310 15.209 1.00 91.06 292 TYR A CA 1
ATOM 2313 C C . TYR A 1 292 ? -14.080 -5.321 15.110 1.00 91.06 292 TYR A C 1
ATOM 2315 O O . TYR A 1 292 ? -13.876 -4.110 15.192 1.00 91.06 292 TYR A O 1
ATOM 2323 N N . LEU A 1 293 ? -15.300 -5.844 15.025 1.00 93.69 293 LEU A N 1
ATOM 2324 C CA . LEU A 1 293 ? -16.492 -5.102 15.426 1.00 93.69 293 LEU A CA 1
ATOM 2325 C C . LEU A 1 293 ? -16.931 -5.591 16.798 1.00 93.69 293 LEU A C 1
ATOM 2327 O O . LEU A 1 293 ? -17.161 -6.783 16.993 1.00 93.69 293 LEU A O 1
ATOM 2331 N N . VAL A 1 294 ? -17.038 -4.667 17.745 1.00 94.94 294 VAL A N 1
ATOM 2332 C CA . VAL A 1 294 ? -17.525 -4.937 19.095 1.00 94.94 294 VAL A CA 1
ATOM 2333 C C . VAL A 1 294 ? -18.980 -4.492 19.170 1.00 94.94 294 VAL A C 1
ATOM 2335 O O . VAL A 1 294 ? -19.293 -3.317 18.971 1.00 94.94 294 VAL A O 1
ATOM 2338 N N . LEU A 1 295 ? -19.861 -5.448 19.441 1.00 94.75 295 LEU A N 1
ATOM 2339 C CA . LEU A 1 295 ? -21.261 -5.236 19.768 1.00 94.75 295 LEU A CA 1
ATOM 2340 C C . LEU A 1 295 ? -21.366 -5.249 21.292 1.00 94.75 295 LEU A C 1
ATOM 2342 O O . LEU A 1 295 ? -21.032 -6.259 21.904 1.00 94.75 295 LEU A O 1
ATOM 2346 N N . MET A 1 296 ? -21.808 -4.153 21.901 1.00 92.88 296 MET A N 1
ATOM 2347 C CA . MET A 1 296 ? -21.969 -4.032 23.354 1.00 92.88 296 MET A CA 1
ATOM 2348 C C . MET A 1 296 ? -23.368 -3.560 23.714 1.00 92.88 296 MET A C 1
ATOM 2350 O O . MET A 1 296 ? -23.974 -2.773 22.986 1.00 92.88 296 MET A O 1
ATOM 2354 N N . ASP A 1 297 ? -23.847 -3.988 24.874 1.00 89.94 297 ASP A N 1
ATOM 2355 C CA . ASP A 1 297 ? -25.069 -3.459 25.465 1.00 89.94 297 ASP A CA 1
ATOM 2356 C C . ASP A 1 297 ? -24.756 -2.219 26.323 1.00 89.94 297 ASP A C 1
ATOM 2358 O O . ASP A 1 297 ? -23.934 -2.263 27.237 1.00 89.94 297 ASP A O 1
ATOM 2362 N N . ALA A 1 298 ? -25.395 -1.087 26.028 1.00 85.62 298 ALA A N 1
ATOM 2363 C CA . ALA A 1 298 ? -25.241 0.166 26.762 1.00 85.62 298 ALA A CA 1
ATOM 2364 C C . ALA A 1 298 ? -25.870 0.140 28.163 1.00 85.62 298 ALA A C 1
ATOM 2366 O O . ALA A 1 298 ? -25.629 1.068 28.940 1.00 85.62 298 ALA A O 1
ATOM 2367 N N . VAL A 1 299 ? -26.679 -0.872 28.491 1.00 85.62 299 VAL A N 1
ATOM 2368 C CA . VAL A 1 299 ? -27.186 -1.093 29.847 1.00 85.62 299 VAL A CA 1
ATOM 2369 C C . VAL A 1 299 ? -26.056 -1.674 30.710 1.00 85.62 299 VAL A C 1
ATOM 2371 O O . VAL A 1 299 ? -25.535 -2.737 30.372 1.00 85.62 299 VAL A O 1
ATOM 2374 N N . PRO A 1 300 ? -25.657 -1.016 31.820 1.00 83.06 300 PRO A N 1
ATOM 2375 C CA . PRO A 1 300 ? -24.616 -1.539 32.705 1.00 83.06 300 PRO A CA 1
ATOM 2376 C C . PRO A 1 300 ? -24.940 -2.950 33.209 1.00 83.06 300 PRO A C 1
ATOM 2378 O O . PRO A 1 300 ? -26.047 -3.195 33.685 1.00 83.06 300 PRO A O 1
ATOM 2381 N N . GLY A 1 301 ? -23.967 -3.860 33.118 1.00 80.00 301 GLY A N 1
ATOM 2382 C CA . GLY A 1 301 ? -24.131 -5.277 33.470 1.00 80.00 301 GLY A CA 1
ATOM 2383 C C . GLY A 1 301 ? -24.795 -6.150 32.394 1.00 80.00 301 GLY A C 1
ATOM 2384 O O . GLY A 1 301 ? -24.813 -7.368 32.550 1.00 80.00 301 GLY A O 1
ATOM 2385 N N . GLY A 1 302 ? -25.283 -5.556 31.300 1.00 83.12 302 GLY A N 1
ATOM 2386 C CA . GLY A 1 302 ? -25.914 -6.261 30.185 1.00 83.12 302 GLY A CA 1
ATOM 2387 C C . GLY A 1 302 ? -27.363 -6.675 30.443 1.00 83.12 302 GLY A C 1
ATOM 2388 O O . GLY A 1 302 ? -27.803 -6.859 31.578 1.00 83.12 302 GLY A O 1
ATOM 2389 N N . THR A 1 303 ? -28.133 -6.838 29.368 1.00 85.50 303 THR A N 1
ATOM 2390 C CA . THR A 1 303 ? -29.505 -7.371 29.432 1.00 85.50 303 THR A CA 1
ATOM 2391 C C . THR A 1 303 ? -29.560 -8.902 29.335 1.00 85.50 303 THR A C 1
ATOM 2393 O O . THR A 1 303 ? -30.628 -9.491 29.498 1.00 85.50 303 THR A O 1
ATOM 2396 N N . GLY A 1 304 ? -28.428 -9.563 29.064 1.00 86.56 304 GLY A N 1
ATOM 2397 C CA . GLY A 1 304 ? -28.346 -10.980 28.691 1.00 86.56 304 GLY A CA 1
ATOM 2398 C C . GLY A 1 304 ? -28.743 -11.233 27.233 1.00 86.56 304 GLY A C 1
ATOM 2399 O O . GLY A 1 304 ? -28.831 -12.386 26.787 1.00 86.56 304 GLY A O 1
ATOM 2400 N N . TYR A 1 305 ? -29.010 -10.165 26.479 1.00 87.38 305 TYR A N 1
ATOM 2401 C CA . TYR A 1 305 ? -29.424 -10.254 25.092 1.00 87.38 305 TYR A CA 1
ATOM 2402 C C . TYR A 1 305 ? -28.288 -10.772 24.211 1.00 87.38 305 TYR A C 1
ATOM 2404 O O . TYR A 1 305 ? -28.500 -11.690 23.415 1.00 87.38 305 TYR A O 1
ATOM 2412 N N . LEU A 1 306 ? -27.080 -10.217 24.357 1.00 92.31 306 LEU A N 1
ATOM 2413 C CA . LEU A 1 306 ? -25.949 -10.616 23.519 1.00 92.31 306 LEU A CA 1
ATOM 2414 C C . LEU A 1 306 ? -25.539 -12.057 23.822 1.00 92.31 306 LEU A C 1
ATOM 2416 O O . LEU A 1 306 ? -25.278 -12.822 22.894 1.00 92.31 306 LEU A O 1
ATOM 2420 N N . LYS A 1 307 ? -25.615 -12.476 25.089 1.00 93.00 307 LYS A N 1
ATOM 2421 C CA . LYS A 1 307 ? -25.493 -13.883 25.477 1.00 93.00 307 LYS A CA 1
ATOM 2422 C C . LYS A 1 307 ? -26.472 -14.779 24.722 1.00 93.00 307 LYS A C 1
ATOM 2424 O O . LYS A 1 307 ? -26.056 -15.778 24.143 1.00 93.00 307 LYS A O 1
ATOM 2429 N N . THR A 1 308 ? -27.756 -14.421 24.702 1.00 91.81 308 THR A N 1
ATOM 2430 C CA . THR A 1 308 ? -28.798 -15.202 24.011 1.00 91.81 308 THR A CA 1
ATOM 2431 C C . THR A 1 308 ? -28.548 -15.253 22.504 1.00 91.81 308 THR A C 1
ATOM 2433 O O . THR A 1 308 ? -28.683 -16.307 21.886 1.00 91.81 308 THR A O 1
ATOM 2436 N N . LEU A 1 309 ? -28.138 -14.128 21.913 1.00 92.62 309 LEU A N 1
ATOM 2437 C CA . LEU A 1 309 ? -27.820 -14.039 20.492 1.00 92.62 309 LEU A CA 1
ATOM 2438 C C . LEU A 1 309 ? -26.640 -14.951 20.121 1.00 92.62 309 LEU A C 1
ATOM 2440 O O . LEU A 1 309 ? -26.697 -15.638 19.101 1.00 92.62 309 LEU A O 1
ATOM 2444 N N . TYR A 1 310 ? -25.599 -14.984 20.957 1.00 94.19 310 TYR A N 1
ATOM 2445 C CA . TYR A 1 310 ? -24.443 -15.860 20.779 1.00 94.19 310 TYR A CA 1
ATOM 2446 C C . TYR A 1 310 ? -24.783 -17.338 20.999 1.00 94.19 310 TYR A C 1
ATOM 2448 O O . TYR A 1 310 ? -24.402 -18.166 20.186 1.00 94.19 310 TYR A O 1
ATOM 2456 N N . GLN A 1 311 ? -25.527 -17.683 22.050 1.00 94.25 311 GLN A N 1
ATOM 2457 C CA . GLN A 1 311 ? -25.859 -19.075 22.393 1.00 94.25 311 GLN A CA 1
ATOM 2458 C C . GLN A 1 311 ? -26.885 -19.724 21.455 1.00 94.25 311 GLN A C 1
ATOM 2460 O O . GLN A 1 311 ? -27.184 -20.912 21.586 1.00 94.25 311 GLN A O 1
ATOM 2465 N N . GLN A 1 312 ? -27.464 -18.965 20.522 1.00 94.94 312 GLN A N 1
ATOM 2466 C CA . GLN A 1 312 ? -28.296 -19.546 19.482 1.00 94.94 312 GLN A CA 1
ATOM 2467 C C . GLN A 1 312 ? -27.433 -20.451 18.592 1.00 94.94 312 GLN A C 1
ATOM 2469 O O . GLN A 1 312 ? -26.412 -20.021 18.046 1.00 94.94 312 GLN A O 1
ATOM 2474 N N . LYS A 1 313 ? -27.882 -21.698 18.437 1.00 93.81 313 LYS A N 1
ATOM 2475 C CA . LYS A 1 313 ? -27.198 -22.737 17.669 1.00 93.81 313 LYS A CA 1
ATOM 2476 C C . LYS A 1 313 ? -27.818 -22.936 16.296 1.00 93.81 313 LYS A C 1
ATOM 2478 O O . LYS A 1 313 ? -29.015 -22.713 16.122 1.00 93.81 313 LYS A O 1
ATOM 2483 N N . ASP A 1 314 ? -26.999 -23.369 15.348 1.00 92.44 314 ASP A N 1
ATOM 2484 C CA . ASP A 1 314 ? -27.464 -23.873 14.056 1.00 92.44 314 ASP A CA 1
ATOM 2485 C C . ASP A 1 314 ? -27.817 -25.370 14.115 1.00 92.44 314 ASP A C 1
ATOM 2487 O O . ASP A 1 314 ? -27.726 -26.016 15.165 1.00 92.44 314 ASP A O 1
ATOM 2491 N N . ASP A 1 315 ? -28.188 -25.938 12.966 1.00 90.50 315 ASP A N 1
ATOM 2492 C CA . ASP A 1 315 ? -28.520 -27.362 12.824 1.00 90.50 315 ASP A CA 1
ATOM 2493 C C . ASP A 1 315 ? -27.355 -28.289 13.217 1.00 90.50 315 ASP A C 1
ATOM 2495 O O . ASP A 1 315 ? -27.571 -29.424 13.642 1.00 90.50 315 ASP A O 1
ATOM 2499 N N . GLN A 1 316 ? -26.113 -27.797 13.135 1.00 89.12 316 GLN A N 1
ATOM 2500 C CA . GLN A 1 316 ? -24.894 -28.507 13.530 1.00 89.12 316 GLN A CA 1
ATOM 2501 C C . GLN A 1 316 ? -24.518 -28.276 15.006 1.00 89.12 316 GLN A C 1
ATOM 2503 O O . GLN A 1 316 ? -23.428 -28.658 15.429 1.00 89.12 316 GLN A O 1
ATOM 2508 N N . GLN A 1 317 ? -25.415 -27.685 15.806 1.00 90.25 317 GLN A N 1
ATOM 2509 C CA . GLN A 1 317 ? -25.225 -27.389 17.231 1.00 90.25 317 GLN A CA 1
ATOM 2510 C C . GLN A 1 317 ? -24.088 -26.396 17.534 1.00 90.25 317 GLN A C 1
ATOM 2512 O O . GLN A 1 317 ? -23.552 -26.393 18.646 1.00 90.25 317 GLN A O 1
ATOM 2517 N N . ARG A 1 318 ? -23.739 -25.526 16.579 1.00 90.00 318 ARG A N 1
ATOM 2518 C CA . ARG A 1 318 ? -22.678 -24.520 16.730 1.00 90.00 318 ARG A CA 1
ATOM 2519 C C . ARG A 1 318 ? -23.248 -23.175 17.157 1.00 90.00 318 ARG A C 1
ATOM 2521 O O . ARG A 1 318 ? -24.134 -22.644 16.485 1.00 90.00 318 ARG A O 1
ATOM 2528 N N . ASP A 1 319 ? -22.682 -22.591 18.209 1.00 93.50 319 ASP A N 1
ATOM 2529 C CA . ASP A 1 319 ? -23.031 -21.248 18.687 1.00 93.50 319 ASP A CA 1
ATOM 2530 C C . ASP A 1 319 ? -22.753 -20.167 17.620 1.00 93.50 319 ASP A C 1
ATOM 2532 O O . ASP A 1 319 ? -22.059 -20.393 16.624 1.00 93.50 319 ASP A O 1
ATOM 2536 N N . GLY A 1 320 ? -23.307 -18.973 17.811 1.00 92.75 320 GLY A N 1
ATOM 2537 C CA . GLY A 1 320 ? -23.127 -17.801 16.953 1.00 92.75 320 GLY A CA 1
ATOM 2538 C C . GLY A 1 320 ? -24.164 -17.652 15.836 1.00 92.75 320 GLY A C 1
ATOM 2539 O O . GLY A 1 320 ? -24.100 -16.686 15.073 1.00 92.75 320 GLY A O 1
ATOM 2540 N N . GLU A 1 321 ? -25.147 -18.553 15.746 1.00 95.62 321 GLU A N 1
ATOM 2541 C CA . GLU A 1 321 ? -26.152 -18.552 14.673 1.00 95.62 321 GLU A CA 1
ATOM 2542 C C . GLU A 1 321 ? -27.033 -17.296 14.696 1.00 95.62 321 GLU A C 1
ATOM 2544 O O . GLU A 1 321 ? -27.399 -16.761 13.651 1.00 95.62 321 GLU A O 1
ATOM 2549 N N . GLY A 1 322 ? -27.323 -16.750 15.881 1.00 95.06 322 GLY A N 1
ATOM 2550 C CA . GLY A 1 322 ? -28.102 -15.517 16.001 1.00 95.06 322 GLY A CA 1
ATOM 2551 C C . GLY A 1 322 ? -27.434 -14.320 15.313 1.00 95.06 322 GLY A C 1
ATOM 2552 O O . GLY A 1 322 ? -28.111 -13.490 14.704 1.00 95.06 322 GLY A O 1
ATOM 2553 N N . ILE A 1 323 ? -26.101 -14.262 15.340 1.00 95.38 323 ILE A N 1
ATOM 2554 C CA . ILE A 1 323 ? -25.301 -13.216 14.697 1.00 95.38 323 ILE A CA 1
ATOM 2555 C C . ILE A 1 323 ? -25.262 -13.439 13.183 1.00 95.38 323 ILE A C 1
ATOM 2557 O O . ILE A 1 323 ? -25.395 -12.480 12.419 1.00 95.38 323 ILE A O 1
ATOM 2561 N N . LEU A 1 324 ? -25.136 -14.691 12.730 1.00 95.94 324 LEU A N 1
ATOM 2562 C CA . LEU A 1 324 ? -25.252 -15.004 11.304 1.00 95.94 324 LEU A CA 1
ATOM 2563 C C . LEU A 1 324 ? -26.623 -14.592 10.770 1.00 95.94 324 LEU A C 1
ATOM 2565 O O . LEU A 1 324 ? -26.703 -13.960 9.719 1.00 95.94 324 LEU A O 1
ATOM 2569 N N . GLN A 1 325 ? -27.692 -14.834 11.530 1.00 96.44 325 GLN A N 1
ATOM 2570 C CA . GLN A 1 325 ? -29.032 -14.407 11.149 1.00 96.44 325 GLN A CA 1
ATOM 2571 C C . GLN A 1 325 ? -29.159 -12.881 11.042 1.00 96.44 325 GLN A C 1
ATOM 2573 O O . GLN A 1 325 ? -29.784 -12.390 10.102 1.00 96.44 325 GLN A O 1
ATOM 2578 N N . VAL A 1 326 ? -28.533 -12.118 11.945 1.00 96.00 326 VAL A N 1
ATOM 2579 C CA . VAL A 1 326 ? -28.432 -10.649 11.842 1.00 96.00 326 VAL A CA 1
ATOM 2580 C C . VAL A 1 326 ? -27.764 -10.236 10.525 1.00 96.00 326 VAL A C 1
ATOM 2582 O O . VAL A 1 326 ? -28.288 -9.376 9.814 1.00 96.00 326 VAL A O 1
ATOM 2585 N N . MET A 1 327 ? -26.654 -10.881 10.152 1.00 96.62 327 MET A N 1
ATOM 2586 C CA . MET A 1 327 ? -25.966 -10.616 8.882 1.00 96.62 327 MET A CA 1
ATOM 2587 C C . MET A 1 327 ? -26.809 -11.006 7.659 1.00 96.62 327 MET A C 1
ATOM 2589 O O . MET A 1 327 ? -26.858 -10.246 6.689 1.00 96.62 327 MET A O 1
ATOM 2593 N N . ARG A 1 328 ? -27.520 -12.142 7.700 1.00 97.88 328 ARG A N 1
ATOM 2594 C CA . ARG A 1 328 ? -28.418 -12.581 6.616 1.00 97.88 328 ARG A CA 1
ATOM 2595 C C . ARG A 1 328 ? -29.587 -11.612 6.421 1.00 97.88 328 ARG A C 1
ATOM 2597 O O . ARG A 1 328 ? -29.903 -11.272 5.283 1.00 97.88 328 ARG A O 1
ATOM 2604 N N . LEU A 1 329 ? -30.188 -11.122 7.509 1.00 96.69 329 LEU A N 1
ATOM 2605 C CA . LEU A 1 329 ? -31.251 -10.111 7.458 1.00 96.69 329 LEU A CA 1
ATOM 2606 C C . LEU A 1 329 ? -30.757 -8.803 6.833 1.00 96.69 329 LEU A C 1
ATOM 2608 O O . LEU A 1 329 ? -31.424 -8.262 5.950 1.00 96.69 329 LEU A O 1
ATOM 2612 N N . ALA A 1 330 ? -29.576 -8.327 7.240 1.00 95.69 330 ALA A N 1
ATOM 2613 C CA . ALA A 1 330 ? -28.959 -7.149 6.640 1.00 95.69 330 ALA A CA 1
ATOM 2614 C C . ALA A 1 330 ? -28.733 -7.345 5.136 1.00 95.69 330 ALA A C 1
ATOM 2616 O O . ALA A 1 330 ? -29.177 -6.523 4.339 1.00 95.69 330 ALA A O 1
ATOM 2617 N N . ARG A 1 331 ? -28.103 -8.459 4.739 1.00 97.12 331 ARG A N 1
ATOM 2618 C CA . ARG A 1 331 ? -27.797 -8.759 3.335 1.00 97.12 331 ARG A CA 1
ATOM 2619 C C . ARG A 1 331 ? -29.062 -8.807 2.478 1.00 97.12 331 ARG A C 1
ATOM 2621 O O . ARG A 1 331 ? -29.105 -8.145 1.446 1.00 97.12 331 ARG A O 1
ATOM 2628 N N . ASN A 1 332 ? -30.098 -9.511 2.934 1.00 96.44 332 ASN A N 1
ATOM 2629 C CA . ASN A 1 332 ? -31.381 -9.592 2.234 1.00 96.44 332 ASN A CA 1
ATOM 2630 C C . ASN A 1 332 ? -31.995 -8.194 2.029 1.00 96.44 332 ASN A C 1
ATOM 2632 O O . ASN A 1 332 ? -32.382 -7.839 0.917 1.00 96.44 332 ASN A O 1
ATOM 2636 N N . ALA A 1 333 ? -32.007 -7.353 3.067 1.00 94.31 333 ALA A N 1
ATOM 2637 C CA . ALA A 1 333 ? -32.535 -5.994 2.962 1.00 94.31 333 ALA A CA 1
ATOM 2638 C C . ALA A 1 333 ? -31.730 -5.093 2.009 1.00 94.31 333 ALA A C 1
ATOM 2640 O O . ALA A 1 333 ? -32.302 -4.185 1.404 1.00 94.31 333 ALA A O 1
ATOM 2641 N N . LEU A 1 334 ? -30.420 -5.318 1.859 1.00 93.56 334 LEU A N 1
ATOM 2642 C CA . LEU A 1 334 ? -29.602 -4.624 0.859 1.00 93.56 334 LEU A CA 1
ATOM 2643 C C . LEU A 1 334 ? -29.914 -5.113 -0.562 1.00 93.56 334 LEU A C 1
ATOM 2645 O O . LEU A 1 334 ? -30.060 -4.289 -1.464 1.00 93.56 334 LEU A O 1
ATOM 2649 N N . GLU A 1 335 ? -30.040 -6.428 -0.756 1.00 93.38 335 GLU A N 1
ATOM 2650 C CA . GLU A 1 335 ? -30.279 -7.054 -2.063 1.00 93.38 335 GLU A CA 1
ATOM 2651 C C . GLU A 1 335 ? -31.667 -6.731 -2.632 1.00 93.38 335 GLU A C 1
ATOM 2653 O O . GLU A 1 335 ? -31.790 -6.547 -3.844 1.00 93.38 335 GLU A O 1
ATOM 2658 N N . THR A 1 336 ? -32.678 -6.626 -1.764 1.00 92.19 336 THR A N 1
ATOM 2659 C CA . THR A 1 336 ? -34.095 -6.412 -2.121 1.00 92.19 336 THR A CA 1
ATOM 2660 C C . THR A 1 336 ? -34.555 -4.955 -2.009 1.00 92.19 336 THR A C 1
ATOM 2662 O O . THR A 1 336 ? -35.733 -4.645 -2.197 1.00 92.19 336 THR A O 1
ATOM 2665 N N . CYS A 1 337 ? -33.651 -4.021 -1.694 1.00 90.56 337 CYS A N 1
ATOM 2666 C CA . CYS A 1 337 ? -34.030 -2.622 -1.540 1.00 90.56 337 CYS A CA 1
ATOM 2667 C C . CYS A 1 337 ? -34.444 -1.998 -2.878 1.00 90.56 337 CYS A C 1
ATOM 2669 O O . CYS A 1 337 ? -33.670 -1.984 -3.832 1.00 90.56 337 CYS A O 1
ATOM 2671 N N . SER A 1 338 ? -35.597 -1.325 -2.905 1.00 86.88 338 SER A N 1
ATOM 2672 C CA . SER A 1 338 ? -36.095 -0.628 -4.099 1.00 86.88 338 SER A CA 1
ATOM 2673 C C . SER A 1 338 ? -35.149 0.453 -4.639 1.00 86.88 338 SER A C 1
ATOM 2675 O O . SER A 1 338 ? -35.275 0.842 -5.792 1.00 86.88 338 SER A O 1
ATOM 2677 N N . CYS A 1 339 ? -34.208 0.975 -3.836 1.00 83.81 339 CYS A N 1
ATOM 2678 C CA . CYS A 1 339 ? -33.206 1.932 -4.331 1.00 83.81 339 CYS A CA 1
ATOM 2679 C C . CYS A 1 339 ? -32.167 1.290 -5.265 1.00 83.81 339 CYS A C 1
ATOM 2681 O O . CYS A 1 339 ? -31.322 1.994 -5.808 1.00 83.81 339 CYS A O 1
ATOM 2683 N N . ARG A 1 340 ? -32.193 -0.037 -5.422 1.00 82.12 340 ARG A N 1
ATOM 2684 C CA . ARG A 1 340 ? -31.364 -0.785 -6.370 1.00 82.12 340 ARG A CA 1
ATOM 2685 C C . ARG A 1 340 ? -31.937 -0.788 -7.786 1.00 82.12 340 ARG A C 1
ATOM 2687 O O . ARG A 1 340 ? -31.174 -0.889 -8.732 1.00 82.12 340 ARG A O 1
ATOM 2694 N N . GLU A 1 341 ? -33.252 -0.634 -7.920 1.00 71.81 341 GLU A N 1
ATOM 2695 C CA . GLU A 1 341 ? -33.981 -0.706 -9.197 1.00 71.81 341 GLU A CA 1
ATOM 2696 C C . GLU A 1 341 ? -34.305 0.677 -9.792 1.00 71.81 341 GLU A C 1
ATOM 2698 O O . GLU A 1 341 ? -34.958 0.777 -10.829 1.00 71.81 341 GLU A O 1
ATOM 2703 N N . GLN A 1 342 ? -33.905 1.767 -9.129 1.00 66.25 342 GLN A N 1
ATOM 2704 C CA . GLN A 1 342 ? -34.203 3.126 -9.591 1.00 66.25 342 GLN A CA 1
ATOM 2705 C C . GLN A 1 342 ? -33.306 3.536 -10.771 1.00 66.25 342 GLN A C 1
ATOM 2707 O O . GLN A 1 342 ? -32.120 3.229 -10.791 1.00 66.25 342 GLN A O 1
ATOM 2712 N N . ASP A 1 343 ? -33.907 4.241 -11.737 1.00 55.00 343 ASP A N 1
ATOM 2713 C CA . ASP A 1 343 ? -33.323 4.675 -13.017 1.00 55.00 343 ASP A CA 1
ATOM 2714 C C . ASP A 1 343 ? -31.918 5.324 -12.873 1.00 55.00 343 ASP A C 1
ATOM 2716 O O . ASP A 1 343 ? -31.793 6.307 -12.133 1.00 55.00 343 ASP A O 1
ATOM 2720 N N . PRO A 1 344 ? -30.889 4.851 -13.615 1.00 54.66 344 PRO A N 1
ATOM 2721 C CA . PRO A 1 344 ? -29.534 5.416 -13.620 1.00 54.66 344 PRO A CA 1
ATOM 2722 C C . PRO A 1 344 ? -29.461 6.917 -13.959 1.00 54.66 344 PRO A C 1
ATOM 2724 O O . PRO A 1 344 ? -28.466 7.573 -13.651 1.00 54.66 344 PRO A O 1
ATOM 2727 N N . SER A 1 345 ? -30.507 7.490 -14.571 1.00 55.88 345 SER A N 1
ATOM 2728 C CA . SER A 1 345 ? -30.608 8.929 -14.858 1.00 55.88 345 SER A CA 1
ATOM 2729 C C . SER A 1 345 ? -30.789 9.806 -13.606 1.00 55.88 345 SER A C 1
ATOM 2731 O O . SER A 1 345 ? -30.507 11.008 -13.632 1.00 55.88 345 SER A O 1
ATOM 2733 N N . ARG A 1 346 ? -31.212 9.223 -12.475 1.00 55.72 346 ARG A N 1
ATOM 2734 C CA . ARG A 1 346 ? -31.250 9.876 -11.161 1.00 55.72 346 ARG A CA 1
ATOM 2735 C C . ARG A 1 346 ? -30.092 9.340 -10.334 1.00 55.72 346 ARG A C 1
ATOM 2737 O O . ARG A 1 346 ? -30.212 8.227 -9.849 1.00 55.72 346 ARG A O 1
ATOM 2744 N N . ARG A 1 347 ? -29.017 10.137 -10.176 1.00 53.66 347 ARG A N 1
ATOM 2745 C CA . ARG A 1 347 ? -27.833 9.890 -9.311 1.00 53.66 347 ARG A CA 1
ATOM 2746 C C . ARG A 1 347 ? -27.939 8.569 -8.549 1.00 53.66 347 ARG A C 1
ATOM 2748 O O . ARG A 1 347 ? -28.564 8.534 -7.490 1.00 53.66 347 ARG A O 1
ATOM 2755 N N . GLU A 1 348 ? -27.366 7.514 -9.114 1.00 55.06 348 GLU A N 1
ATOM 2756 C CA . GLU A 1 348 ? -27.319 6.191 -8.505 1.00 55.06 348 GLU A CA 1
ATOM 2757 C C . GLU A 1 348 ? -26.860 6.327 -7.043 1.00 55.06 348 GLU A C 1
ATOM 2759 O O . GLU A 1 348 ? -25.742 6.761 -6.757 1.00 55.06 348 GLU A O 1
ATOM 2764 N N . THR A 1 349 ? -27.763 6.070 -6.091 1.00 66.56 349 THR A N 1
ATOM 2765 C CA . THR A 1 349 ? -27.406 6.106 -4.668 1.00 66.56 349 THR A CA 1
ATOM 2766 C C . THR A 1 349 ? -26.990 4.702 -4.270 1.00 66.56 349 THR A C 1
ATOM 2768 O O . THR A 1 349 ? -27.832 3.814 -4.124 1.00 66.56 349 THR A O 1
ATOM 2771 N N . ASP A 1 350 ? -25.682 4.497 -4.119 1.00 80.69 350 ASP A N 1
ATOM 2772 C CA . ASP A 1 350 ? -25.080 3.286 -3.554 1.00 80.69 350 ASP A CA 1
ATOM 2773 C C . ASP A 1 350 ? -25.438 3.156 -2.055 1.00 80.69 350 ASP A C 1
ATOM 2775 O O . ASP A 1 350 ? -24.622 3.322 -1.152 1.00 80.69 350 ASP A O 1
ATOM 2779 N N . GLY A 1 351 ? -26.731 2.952 -1.787 1.00 84.12 351 GLY A N 1
ATOM 2780 C CA . GLY A 1 351 ? -27.346 2.948 -0.464 1.00 84.12 351 GLY A CA 1
ATOM 2781 C C . GLY A 1 351 ? -28.258 4.151 -0.185 1.00 84.12 351 GLY A C 1
ATOM 2782 O O . GLY A 1 351 ? -27.973 5.289 -0.549 1.00 84.12 351 GLY A O 1
ATOM 2783 N N . CYS A 1 352 ? -29.358 3.906 0.534 1.00 85.44 352 CYS A N 1
ATOM 2784 C CA . CYS A 1 352 ? -30.311 4.927 0.981 1.00 85.44 352 CYS A CA 1
ATOM 2785 C C . CYS A 1 352 ? -30.646 4.775 2.477 1.00 85.44 352 CYS A C 1
ATOM 2787 O O . CYS A 1 352 ? -30.277 3.779 3.100 1.00 85.44 352 CYS A O 1
ATOM 2789 N N . TYR A 1 353 ? -31.384 5.733 3.056 1.00 83.94 353 TYR A N 1
ATOM 2790 C CA . TYR A 1 353 ? -31.792 5.704 4.474 1.00 83.94 353 TYR A CA 1
ATOM 2791 C C . TYR A 1 353 ? -32.777 4.579 4.834 1.00 83.94 353 TYR A C 1
ATOM 2793 O O . TYR A 1 353 ? -32.994 4.299 6.011 1.00 83.94 353 TYR A O 1
ATOM 2801 N N . ARG A 1 354 ? -33.380 3.925 3.829 1.00 80.94 354 ARG A N 1
ATOM 2802 C CA . ARG A 1 354 ? -34.253 2.757 4.031 1.00 80.94 354 ARG A CA 1
ATOM 2803 C C . ARG A 1 354 ? -33.469 1.454 4.172 1.00 80.94 354 ARG A C 1
ATOM 2805 O O . ARG A 1 354 ? -33.991 0.524 4.771 1.00 80.94 354 ARG A O 1
ATOM 2812 N N . CYS A 1 355 ? -32.260 1.383 3.610 1.00 86.62 355 CYS A N 1
ATOM 2813 C CA . CYS A 1 355 ? -31.400 0.209 3.706 1.00 86.62 355 CYS A CA 1
ATOM 2814 C C . CYS A 1 355 ? -30.194 0.493 4.608 1.00 86.62 355 CYS A C 1
ATOM 2816 O O . CYS A 1 355 ? -30.273 0.260 5.807 1.00 86.62 355 CYS A O 1
ATOM 2818 N N . ILE A 1 356 ? -29.095 1.023 4.076 1.00 87.06 356 ILE A N 1
ATOM 2819 C CA . ILE A 1 356 ? -27.809 1.062 4.784 1.00 87.06 356 ILE A CA 1
ATOM 2820 C C . ILE A 1 356 ? -27.498 2.399 5.470 1.00 87.06 356 ILE A C 1
ATOM 2822 O O . ILE A 1 356 ? -26.770 2.429 6.461 1.00 87.06 356 ILE A O 1
ATOM 2826 N N . ARG A 1 357 ? -28.040 3.525 4.982 1.00 82.06 357 ARG A N 1
ATOM 2827 C CA . ARG A 1 357 ? -27.720 4.843 5.552 1.00 82.06 357 ARG A CA 1
ATOM 2828 C C . ARG A 1 357 ? -28.508 5.073 6.838 1.00 82.06 357 ARG A C 1
ATOM 2830 O O . ARG A 1 357 ? -29.699 4.788 6.921 1.00 82.06 357 ARG A O 1
ATOM 2837 N N . THR A 1 358 ? -27.854 5.629 7.851 1.00 69.38 358 THR A N 1
ATOM 2838 C CA . THR A 1 358 ? -28.490 5.994 9.123 1.00 69.38 358 THR A CA 1
ATOM 2839 C C . THR A 1 358 ? -27.993 7.355 9.590 1.00 69.38 358 THR A C 1
ATOM 2841 O O . THR A 1 358 ? -26.851 7.722 9.326 1.00 69.38 358 THR A O 1
ATOM 2844 N N . TYR A 1 359 ? -28.845 8.111 10.291 1.00 60.53 359 TYR A N 1
ATOM 2845 C CA . TYR A 1 359 ? -28.503 9.455 10.777 1.00 60.53 359 TYR A CA 1
ATOM 2846 C C . TYR A 1 359 ? -27.261 9.466 11.682 1.00 60.53 359 TYR A C 1
ATOM 2848 O O . TYR A 1 359 ? -26.461 10.391 11.617 1.00 60.53 359 TYR A O 1
ATOM 2856 N N . HIS A 1 360 ? -27.044 8.410 12.472 1.00 61.25 360 HIS A N 1
ATOM 2857 C CA . HIS A 1 360 ? -25.867 8.292 13.342 1.00 61.25 360 HIS A CA 1
ATOM 2858 C C . HIS A 1 360 ? -24.549 8.041 12.585 1.00 61.25 360 HIS A C 1
ATOM 2860 O O . HIS A 1 360 ? -23.487 8.248 13.162 1.00 61.25 360 HIS A O 1
ATOM 2866 N N . LEU A 1 361 ? -24.606 7.640 11.308 1.00 63.88 361 LEU A N 1
ATOM 2867 C CA . LEU A 1 361 ? -23.445 7.357 10.452 1.00 63.88 361 LEU A CA 1
ATOM 2868 C C . LEU A 1 361 ? -23.296 8.366 9.300 1.00 63.88 361 LEU A C 1
ATOM 2870 O O . LEU A 1 361 ? -22.565 8.108 8.347 1.00 63.88 361 LEU A O 1
ATOM 2874 N N . GLN A 1 362 ? -23.977 9.517 9.362 1.00 60.44 362 GLN A N 1
ATOM 2875 C CA . GLN A 1 362 ? -23.968 10.515 8.285 1.00 60.44 362 GLN A CA 1
ATOM 2876 C C . GLN A 1 362 ? -22.552 11.003 7.930 1.00 60.44 362 GLN A C 1
ATOM 2878 O O . GLN A 1 362 ? -22.268 11.229 6.759 1.00 60.44 362 GLN A O 1
ATOM 2883 N N . TYR A 1 363 ? -21.653 11.088 8.913 1.00 59.81 363 TYR A N 1
ATOM 2884 C CA . TYR A 1 363 ? -20.257 11.495 8.716 1.00 59.81 363 TYR A CA 1
ATOM 2885 C C . TYR A 1 363 ? -19.416 10.483 7.923 1.00 59.81 363 TYR A C 1
ATOM 2887 O O . TYR A 1 363 ? -18.466 10.876 7.257 1.00 59.81 363 TYR A O 1
ATOM 2895 N N . SER A 1 364 ? -19.791 9.200 7.944 1.00 64.75 364 SER A N 1
ATOM 2896 C CA . SER A 1 364 ? -19.163 8.142 7.138 1.00 64.75 364 SER A CA 1
ATOM 2897 C C . SER A 1 364 ? -19.998 7.785 5.904 1.00 64.75 364 SER A C 1
ATOM 2899 O O . SER A 1 364 ? -19.720 6.789 5.242 1.00 64.75 364 SER A O 1
ATOM 2901 N N . ALA A 1 365 ? -21.030 8.568 5.562 1.00 70.62 365 ALA A N 1
ATOM 2902 C CA . ALA A 1 365 ? -21.945 8.224 4.472 1.00 70.62 365 ALA A CA 1
ATOM 2903 C C . ALA A 1 365 ? -21.253 8.114 3.103 1.00 70.62 365 ALA A C 1
ATOM 2905 O O . ALA A 1 365 ? -21.744 7.384 2.247 1.00 70.62 365 ALA A O 1
ATOM 2906 N N . GLU A 1 366 ? -20.126 8.804 2.907 1.00 77.25 366 GLU A N 1
ATOM 2907 C CA . GLU A 1 366 ? -19.294 8.710 1.698 1.00 77.25 366 GLU A CA 1
ATOM 2908 C C . GLU A 1 366 ? -18.475 7.410 1.631 1.00 77.25 366 GLU A C 1
ATOM 2910 O O . GLU A 1 366 ? -18.125 6.957 0.544 1.00 77.25 366 GLU A O 1
ATOM 2915 N N . LYS A 1 367 ? -18.194 6.786 2.782 1.00 80.00 367 LYS A N 1
ATOM 2916 C CA . LYS A 1 367 ? -17.426 5.534 2.896 1.00 80.00 367 LYS A CA 1
ATOM 2917 C C . LYS A 1 367 ? -18.309 4.282 2.835 1.00 80.00 367 LYS A C 1
ATOM 2919 O O . LYS A 1 367 ? -17.827 3.195 2.507 1.00 80.00 367 LYS A O 1
ATOM 2924 N N . ILE A 1 368 ? -19.597 4.432 3.150 1.00 86.81 368 ILE A N 1
ATOM 2925 C CA . ILE A 1 368 ? -20.582 3.346 3.220 1.00 86.81 368 ILE A CA 1
ATOM 2926 C C . ILE A 1 368 ? -21.147 3.043 1.828 1.00 86.81 368 ILE A C 1
ATOM 2928 O O . ILE A 1 368 ? -21.721 3.919 1.185 1.00 86.81 368 ILE A O 1
ATOM 2932 N N . SER A 1 369 ? -21.060 1.776 1.413 1.00 87.44 369 SER A N 1
ATOM 2933 C CA . SER A 1 369 ? -21.531 1.292 0.106 1.00 87.44 369 SER A CA 1
ATOM 2934 C C . SER A 1 369 ? -22.462 0.081 0.248 1.00 87.44 369 SER A C 1
ATOM 2936 O O . SER A 1 369 ? -22.172 -0.853 1.002 1.00 87.44 369 SER A O 1
ATOM 2938 N N . ARG A 1 370 ? -23.583 0.068 -0.488 1.00 90.81 370 ARG A N 1
ATOM 2939 C CA . ARG A 1 370 ? -24.530 -1.062 -0.516 1.00 90.81 370 ARG A CA 1
ATOM 2940 C C . ARG A 1 370 ? -23.893 -2.278 -1.176 1.00 90.81 370 ARG A C 1
ATOM 2942 O O . ARG A 1 370 ? -23.936 -3.358 -0.591 1.00 90.81 370 ARG A O 1
ATOM 2949 N N . GLU A 1 371 ? -23.316 -2.120 -2.367 1.00 88.56 371 GLU A N 1
ATOM 2950 C CA . GLU A 1 371 ? -22.742 -3.256 -3.108 1.00 88.56 371 GLU A CA 1
ATOM 2951 C C . GLU A 1 371 ? -21.527 -3.845 -2.372 1.00 88.56 371 GLU A C 1
ATOM 2953 O O . GLU A 1 371 ? -21.400 -5.068 -2.252 1.00 88.56 371 GLU A O 1
ATOM 2958 N N . ARG A 1 372 ? -20.688 -2.991 -1.761 1.00 87.44 372 ARG A N 1
ATOM 2959 C CA . ARG A 1 372 ? -19.620 -3.438 -0.851 1.00 87.44 372 ARG A CA 1
ATOM 2960 C C . ARG A 1 372 ? -20.194 -4.206 0.339 1.00 87.44 372 ARG A C 1
ATOM 2962 O O . ARG A 1 372 ? -19.696 -5.283 0.656 1.00 87.44 372 ARG A O 1
ATOM 2969 N N . GLY A 1 373 ? -21.258 -3.698 0.966 1.00 91.06 373 GLY A N 1
ATOM 2970 C CA . GLY A 1 373 ? -21.932 -4.356 2.087 1.00 91.06 373 GLY A CA 1
ATOM 2971 C C . GLY A 1 373 ? -22.442 -5.754 1.737 1.00 91.06 373 GLY A C 1
ATOM 2972 O O . GLY A 1 373 ? -22.190 -6.696 2.485 1.00 91.06 373 GLY A O 1
ATOM 2973 N N . ILE A 1 374 ? -23.075 -5.922 0.570 1.00 92.69 374 ILE A N 1
ATOM 2974 C CA . ILE A 1 374 ? -23.527 -7.232 0.068 1.00 92.69 374 ILE A CA 1
ATOM 2975 C C . ILE A 1 374 ? -22.337 -8.192 -0.083 1.00 92.69 374 ILE A C 1
ATOM 2977 O O . ILE A 1 374 ? -22.392 -9.317 0.419 1.00 92.69 374 ILE A O 1
ATOM 2981 N N . LYS A 1 375 ? -21.243 -7.741 -0.718 1.00 89.62 375 LYS A N 1
ATOM 2982 C CA . LYS A 1 375 ? -20.025 -8.546 -0.921 1.00 89.62 375 LYS A CA 1
ATOM 2983 C C . LYS A 1 375 ? -19.389 -8.964 0.407 1.00 89.62 375 LYS A C 1
ATOM 2985 O O . LYS A 1 375 ? -19.058 -10.137 0.582 1.00 89.62 375 LYS A O 1
ATOM 2990 N N . LEU A 1 376 ? -19.225 -8.027 1.343 1.00 89.44 376 LEU A N 1
ATOM 2991 C CA . LEU A 1 376 ? -18.607 -8.288 2.644 1.00 89.44 376 LEU A CA 1
ATOM 2992 C C . LEU A 1 376 ? -19.465 -9.233 3.488 1.00 89.44 376 LEU A C 1
ATOM 2994 O O . LEU A 1 376 ? -18.955 -10.247 3.953 1.00 89.44 376 LEU A O 1
ATOM 2998 N N . LEU A 1 377 ? -20.770 -8.965 3.624 1.00 94.25 377 LEU A N 1
ATOM 2999 C CA . LEU A 1 377 ? -21.684 -9.851 4.350 1.00 94.25 377 LEU A CA 1
ATOM 3000 C C . LEU A 1 377 ? -21.700 -11.257 3.748 1.00 94.25 377 LEU A C 1
ATOM 3002 O O . LEU A 1 377 ? -21.677 -12.226 4.497 1.00 94.25 377 LEU A O 1
ATOM 3006 N N . GLY A 1 378 ? -21.693 -11.381 2.416 1.00 92.88 378 GLY A N 1
ATOM 3007 C CA . GLY A 1 378 ? -21.604 -12.673 1.734 1.00 92.88 378 GLY A CA 1
ATOM 3008 C C . GLY A 1 378 ? -20.382 -13.482 2.177 1.00 92.88 378 GLY A C 1
ATOM 3009 O O . GLY A 1 378 ? -20.535 -14.628 2.593 1.00 92.88 378 GLY A O 1
ATOM 3010 N N . LYS A 1 379 ? -19.196 -12.857 2.179 1.00 87.56 379 LYS A N 1
ATOM 3011 C CA . LYS A 1 379 ? -17.948 -13.486 2.646 1.00 87.56 379 LYS A CA 1
ATOM 3012 C C . LYS A 1 379 ? -18.010 -13.891 4.126 1.00 87.56 379 LYS A C 1
ATOM 3014 O O . LYS A 1 379 ? -17.615 -15.003 4.467 1.00 87.56 379 LYS A O 1
ATOM 3019 N N . LEU A 1 380 ? -18.506 -13.010 5.003 1.00 90.69 380 LEU A N 1
ATOM 3020 C CA . LEU A 1 380 ? -18.601 -13.294 6.444 1.00 90.69 380 LEU A CA 1
ATOM 3021 C C . LEU A 1 380 ? -19.596 -14.415 6.749 1.00 90.69 380 LEU A C 1
ATOM 3023 O O . LEU A 1 380 ? -19.313 -15.267 7.585 1.00 90.69 380 LEU A O 1
ATOM 3027 N N . ILE A 1 381 ? -20.743 -14.431 6.065 1.00 93.75 381 ILE A N 1
ATOM 3028 C CA . ILE A 1 381 ? -21.740 -15.496 6.202 1.00 93.75 381 ILE A CA 1
ATOM 3029 C C . ILE A 1 381 ? -21.130 -16.822 5.750 1.00 93.75 381 ILE A C 1
ATOM 3031 O O . ILE A 1 381 ? -21.208 -17.789 6.495 1.00 93.75 381 ILE A O 1
ATOM 3035 N N . GLU A 1 382 ? -20.462 -16.867 4.593 1.00 90.56 382 GLU A N 1
ATOM 3036 C CA . GLU A 1 382 ? -19.837 -18.096 4.086 1.00 90.56 382 GLU A CA 1
ATOM 3037 C C . GLU A 1 382 ? -18.795 -18.675 5.059 1.00 90.56 382 GLU A C 1
ATOM 3039 O O . GLU A 1 382 ? -18.786 -19.881 5.315 1.00 90.56 382 GLU A O 1
ATOM 3044 N N . ALA A 1 383 ? -17.940 -17.828 5.639 1.00 86.69 383 ALA A N 1
ATOM 3045 C CA . ALA A 1 383 ? -17.000 -18.259 6.674 1.00 86.69 383 ALA A CA 1
ATOM 3046 C C . ALA A 1 383 ? -17.714 -18.675 7.966 1.00 86.69 383 ALA A C 1
ATOM 3048 O O . ALA A 1 383 ? -17.360 -19.676 8.586 1.00 86.69 383 ALA A O 1
ATOM 3049 N N . GLY A 1 384 ? -18.774 -17.956 8.338 1.00 88.75 384 GLY A N 1
ATOM 3050 C CA . GLY A 1 384 ? -19.658 -18.308 9.441 1.00 88.75 384 GLY A CA 1
ATOM 3051 C C . GLY A 1 384 ? -20.287 -19.693 9.289 1.00 88.75 384 GLY A C 1
ATOM 3052 O O . GLY A 1 384 ? -20.358 -20.436 10.265 1.00 88.75 384 GLY A O 1
ATOM 3053 N N . GLU A 1 385 ? -20.671 -20.101 8.080 1.00 91.00 385 GLU A N 1
ATOM 3054 C CA . GLU A 1 385 ? -21.194 -21.451 7.822 1.00 91.00 385 GLU A CA 1
ATOM 3055 C C . GLU A 1 385 ? -20.137 -22.548 8.011 1.00 91.00 385 GLU A C 1
ATOM 3057 O O . GLU A 1 385 ? -20.481 -23.702 8.272 1.00 91.00 385 GLU A O 1
ATOM 3062 N N . LYS A 1 386 ? -18.847 -22.206 7.928 1.00 88.75 386 LYS A N 1
ATOM 3063 C CA . LYS A 1 386 ? -17.703 -23.117 8.110 1.00 88.75 386 LYS A CA 1
ATOM 3064 C C . LYS A 1 386 ? -17.101 -23.053 9.519 1.00 88.75 386 LYS A C 1
ATOM 3066 O O . LYS A 1 386 ? -16.137 -23.761 9.793 1.00 88.75 386 LYS A O 1
ATOM 3071 N N . ARG A 1 387 ? -17.670 -22.237 10.415 1.00 90.31 387 ARG A N 1
ATOM 3072 C CA . ARG A 1 387 ? -17.127 -21.989 11.757 1.00 90.31 387 ARG A CA 1
ATOM 3073 C C . ARG A 1 387 ? -16.998 -23.268 12.585 1.00 90.31 387 ARG A C 1
ATOM 3075 O O . ARG A 1 387 ? -17.866 -24.142 12.541 1.00 90.31 387 ARG A O 1
ATOM 3082 N N . LEU A 1 388 ? -15.948 -23.320 13.391 1.00 88.31 388 LEU A N 1
ATOM 3083 C CA . LEU A 1 388 ? -15.672 -24.356 14.381 1.00 88.31 388 LEU A CA 1
ATOM 3084 C C . LEU A 1 388 ? -15.525 -23.719 15.771 1.00 88.31 388 LEU A C 1
ATOM 3086 O O . LEU A 1 388 ? -15.178 -22.540 15.848 1.00 88.31 388 LEU A O 1
ATOM 3090 N N . PRO A 1 389 ? -15.784 -24.456 16.866 1.00 88.44 389 PRO A N 1
ATOM 3091 C CA . PRO A 1 389 ? -15.502 -23.987 18.222 1.00 88.44 389 PRO A CA 1
ATOM 3092 C C . PRO A 1 389 ? -14.030 -23.601 18.411 1.00 88.44 389 PRO A C 1
ATOM 3094 O O . PRO A 1 389 ? -13.137 -24.280 17.910 1.00 88.44 389 PRO A O 1
ATOM 3097 N N . GLN A 1 390 ? -13.791 -22.516 19.141 1.00 85.19 390 GLN A N 1
ATOM 3098 C CA . GLN A 1 390 ? -12.475 -21.943 19.421 1.00 85.19 390 GLN A CA 1
ATOM 3099 C C . GLN A 1 390 ? -12.393 -21.536 20.898 1.00 85.19 390 GLN A C 1
ATOM 3101 O O . GLN A 1 390 ? -13.405 -21.191 21.508 1.00 85.19 390 GLN A O 1
ATOM 3106 N N . GLU A 1 391 ? -11.187 -21.524 21.472 1.00 82.06 391 GLU A N 1
ATOM 3107 C CA . GLU A 1 391 ? -10.983 -21.024 22.843 1.00 82.06 391 GLU A CA 1
ATOM 3108 C C . GLU A 1 391 ? -11.147 -19.497 22.924 1.00 82.06 391 GLU A C 1
ATOM 3110 O O . GLU A 1 391 ? -11.692 -18.962 23.886 1.00 82.06 391 GLU A O 1
ATOM 3115 N N . SER A 1 392 ? -10.672 -18.779 21.904 1.00 84.31 392 SER A N 1
ATOM 3116 C CA . SER A 1 392 ? -10.770 -17.321 21.786 1.00 84.31 392 SER A CA 1
ATOM 3117 C C . SER A 1 392 ? -10.541 -16.881 20.341 1.00 84.31 392 SER A C 1
ATOM 3119 O O . SER A 1 392 ? -9.978 -17.631 19.540 1.00 84.31 392 SER A O 1
ATOM 3121 N N . LEU A 1 393 ? -10.866 -15.630 20.002 1.00 83.38 393 LEU A N 1
ATOM 3122 C CA . LEU A 1 393 ? -10.491 -15.085 18.684 1.00 83.38 393 LEU A CA 1
ATOM 3123 C C . LEU A 1 393 ? -8.976 -14.932 18.509 1.00 83.38 393 LEU A C 1
ATOM 3125 O O . LEU A 1 393 ? -8.502 -14.845 17.378 1.00 83.38 393 LEU A O 1
ATOM 3129 N N . ALA A 1 394 ? -8.206 -14.887 19.601 1.00 76.38 394 ALA A N 1
ATOM 3130 C CA . ALA A 1 394 ? -6.747 -14.853 19.524 1.00 76.38 394 ALA A CA 1
ATOM 3131 C C . ALA A 1 394 ? -6.176 -16.185 19.001 1.00 76.38 394 ALA A C 1
ATOM 3133 O O . ALA A 1 394 ? -5.158 -16.172 18.307 1.00 76.38 394 ALA A O 1
ATOM 3134 N N . ALA A 1 395 ? -6.859 -17.304 19.281 1.00 72.12 395 ALA A N 1
ATOM 3135 C CA . ALA A 1 395 ? -6.486 -18.639 18.813 1.00 72.12 395 ALA A CA 1
ATOM 3136 C C . ALA A 1 395 ? -6.693 -18.816 17.303 1.00 72.12 395 ALA A C 1
ATOM 3138 O O . ALA A 1 395 ? -5.925 -19.540 16.673 1.00 72.12 395 ALA A O 1
ATOM 3139 N N . ILE A 1 396 ? -7.656 -18.092 16.715 1.00 72.75 396 ILE A N 1
ATOM 3140 C CA . ILE A 1 396 ? -7.807 -18.002 15.262 1.00 72.75 396 ILE A CA 1
ATOM 3141 C C . ILE A 1 396 ? -6.583 -17.261 14.736 1.00 72.75 396 ILE A C 1
ATOM 3143 O O . ILE A 1 396 ? -6.496 -16.027 14.753 1.00 72.75 396 ILE A O 1
ATOM 3147 N N . LYS A 1 397 ? -5.596 -18.036 14.305 1.00 63.44 397 LYS A N 1
ATOM 3148 C CA . LYS A 1 397 ? -4.500 -17.530 13.500 1.00 63.44 397 LYS A CA 1
ATOM 3149 C C . LYS A 1 397 ? -5.080 -17.388 12.102 1.00 63.44 397 LYS A C 1
ATOM 3151 O O . LYS A 1 397 ? -5.515 -18.396 11.545 1.00 63.44 397 LYS A O 1
ATOM 3156 N N . PRO A 1 398 ? -5.122 -16.174 11.524 1.00 57.62 398 PRO A N 1
ATOM 3157 C CA . PRO A 1 398 ? -5.280 -16.080 10.085 1.00 57.62 398 PRO A CA 1
ATOM 3158 C C . PRO A 1 398 ? -4.266 -17.052 9.495 1.00 57.62 398 PRO A C 1
ATOM 3160 O O . PRO A 1 398 ? -3.103 -17.006 9.910 1.00 57.62 398 PRO A O 1
ATOM 3163 N N . ASN A 1 399 ? -4.678 -17.949 8.600 1.00 50.19 399 ASN A N 1
ATOM 3164 C CA . ASN A 1 399 ? -3.716 -18.631 7.745 1.00 50.19 399 ASN A CA 1
ATOM 3165 C C . ASN A 1 399 ? -2.987 -17.521 6.983 1.00 50.19 399 ASN A C 1
ATOM 3167 O O . ASN A 1 399 ? -3.477 -17.023 5.971 1.00 50.19 399 ASN A O 1
ATOM 3171 N N . SER A 1 400 ? -1.896 -17.024 7.568 1.00 53.88 400 SER A N 1
ATOM 3172 C CA . SER A 1 400 ? -1.208 -15.807 7.158 1.00 53.88 400 SER A CA 1
ATOM 3173 C C . SER A 1 400 ? -0.335 -16.172 5.978 1.00 53.88 400 SER A C 1
ATOM 3175 O O . SER A 1 400 ? 0.883 -16.205 6.067 1.00 53.88 400 SER A O 1
ATOM 3177 N N . LEU A 1 401 ? -1.000 -16.509 4.877 1.00 60.34 401 LEU A N 1
ATOM 3178 C CA . LEU A 1 401 ? -0.402 -16.663 3.563 1.00 60.34 401 LEU A CA 1
ATOM 3179 C C . LEU A 1 401 ? 0.448 -15.449 3.190 1.00 60.34 401 LEU A C 1
ATOM 3181 O O . LEU A 1 401 ? 1.432 -15.576 2.477 1.00 60.34 401 LEU A O 1
ATOM 3185 N N . PHE A 1 402 ? 0.052 -14.286 3.699 1.00 68.25 402 PHE A N 1
ATOM 3186 C CA . PHE A 1 402 ? 0.629 -12.992 3.397 1.00 68.25 402 PHE A CA 1
ATOM 3187 C C . PHE A 1 402 ? 1.207 -12.366 4.669 1.00 68.25 402 PHE A C 1
ATOM 3189 O O . PHE A 1 402 ? 0.661 -12.559 5.758 1.00 68.25 402 PHE A O 1
ATOM 3196 N N . GLY A 1 403 ? 2.290 -11.608 4.530 1.00 63.09 403 GLY A N 1
ATOM 3197 C CA . GLY A 1 403 ? 2.935 -10.833 5.593 1.00 63.09 403 GLY A CA 1
ATOM 3198 C C . GLY A 1 403 ? 2.294 -9.468 5.838 1.00 63.09 403 GLY A C 1
ATOM 3199 O O . GLY A 1 403 ? 2.537 -8.857 6.880 1.00 63.09 403 GLY A O 1
ATOM 3200 N N . SER A 1 404 ? 1.448 -8.994 4.919 1.00 71.56 404 SER A N 1
ATOM 3201 C CA . SER A 1 404 ? 0.782 -7.697 5.023 1.00 71.56 404 SER A CA 1
ATOM 3202 C C . SER A 1 404 ? -0.593 -7.657 4.343 1.00 71.56 404 SER A C 1
ATOM 3204 O O . SER A 1 404 ? -0.955 -8.498 3.516 1.00 71.56 404 SER A O 1
ATOM 3206 N N . MET A 1 405 ? -1.387 -6.630 4.678 1.00 72.56 405 MET A N 1
ATOM 3207 C CA . MET A 1 405 ? -2.664 -6.367 3.998 1.00 72.56 405 MET A CA 1
ATOM 3208 C C . MET A 1 405 ? -2.473 -6.046 2.515 1.00 72.56 405 MET A C 1
ATOM 3210 O O . MET A 1 405 ? -3.335 -6.376 1.701 1.00 72.56 405 MET A O 1
ATOM 3214 N N . LEU A 1 406 ? -1.367 -5.379 2.179 1.00 80.69 406 LEU A N 1
ATOM 3215 C CA . LEU A 1 406 ? -1.082 -4.955 0.818 1.00 80.69 406 LEU A CA 1
ATOM 3216 C C . LEU A 1 406 ? -0.804 -6.166 -0.082 1.00 80.69 406 LEU A C 1
ATOM 3218 O O . LEU A 1 406 ? -1.377 -6.253 -1.165 1.00 80.69 406 LEU A O 1
ATOM 3222 N N . GLU A 1 407 ? -0.026 -7.130 0.410 1.00 86.56 407 GLU A N 1
ATOM 3223 C CA . GLU A 1 407 ? 0.233 -8.413 -0.252 1.00 86.56 407 GLU A CA 1
ATOM 3224 C C . GLU A 1 407 ? -1.058 -9.178 -0.558 1.00 86.56 407 GLU A C 1
ATOM 3226 O O . GLU A 1 407 ? -1.299 -9.582 -1.698 1.00 86.56 407 GLU A O 1
ATOM 3231 N N . LYS A 1 408 ? -1.938 -9.327 0.440 1.00 82.88 408 LYS A N 1
ATOM 3232 C CA . LYS A 1 408 ? -3.233 -9.985 0.233 1.00 82.88 408 LYS A CA 1
ATOM 3233 C C . LYS A 1 408 ? -4.072 -9.241 -0.803 1.00 82.88 408 LYS A C 1
ATOM 3235 O O . LYS A 1 408 ? -4.619 -9.863 -1.709 1.00 82.88 408 LYS A O 1
ATOM 3240 N N . LYS A 1 409 ? -4.181 -7.914 -0.672 1.00 82.12 409 LYS A N 1
ATOM 3241 C CA . LYS A 1 409 ? -4.962 -7.089 -1.602 1.00 82.12 409 LYS A CA 1
ATOM 3242 C C . LYS A 1 409 ? -4.430 -7.231 -3.028 1.00 82.12 409 LYS A C 1
ATOM 3244 O O . LYS A 1 409 ? -5.225 -7.307 -3.958 1.00 82.12 409 LYS A O 1
ATOM 3249 N N . PHE A 1 410 ? -3.112 -7.307 -3.204 1.00 94.12 410 PHE A N 1
ATOM 3250 C CA . PHE A 1 410 ? -2.497 -7.563 -4.502 1.00 94.12 410 PHE A CA 1
ATOM 3251 C C . PHE A 1 410 ? -2.922 -8.921 -5.076 1.00 94.12 410 PHE A C 1
ATOM 3253 O O . PHE A 1 410 ? -3.389 -8.967 -6.214 1.00 94.12 410 PHE A O 1
ATOM 3260 N N . ALA A 1 411 ? -2.830 -10.002 -4.294 1.00 91.31 411 ALA A N 1
ATOM 3261 C CA . ALA A 1 411 ? -3.242 -11.334 -4.737 1.00 91.31 411 ALA A CA 1
ATOM 3262 C C . ALA A 1 411 ? -4.741 -11.398 -5.085 1.00 91.31 411 ALA A C 1
ATOM 3264 O O . ALA A 1 411 ? -5.093 -11.927 -6.138 1.00 91.31 411 ALA A O 1
ATOM 3265 N N . ASP A 1 412 ? -5.609 -10.794 -4.265 1.00 86.44 412 ASP A N 1
ATOM 3266 C CA . ASP A 1 412 ? -7.057 -10.717 -4.509 1.00 86.44 412 ASP A CA 1
ATOM 3267 C C . ASP A 1 412 ? -7.364 -9.959 -5.820 1.00 86.44 412 ASP A C 1
ATOM 3269 O O . ASP A 1 412 ? -8.157 -10.417 -6.645 1.00 86.44 412 ASP A O 1
ATOM 3273 N N . VAL A 1 413 ? -6.714 -8.810 -6.047 1.00 91.44 413 VAL A N 1
ATOM 3274 C CA . VAL A 1 413 ? -6.897 -7.989 -7.260 1.00 91.44 413 VAL A CA 1
ATOM 3275 C C . VAL A 1 413 ? -6.335 -8.679 -8.505 1.00 91.44 413 VAL A C 1
ATOM 3277 O O . VAL A 1 413 ? -6.882 -8.526 -9.604 1.00 91.44 413 VAL A O 1
ATOM 3280 N N . LEU A 1 414 ? -5.253 -9.445 -8.360 1.00 95.88 414 LEU A N 1
ATOM 3281 C CA . LEU A 1 414 ? -4.707 -10.252 -9.442 1.00 95.88 414 LEU A CA 1
ATOM 3282 C C . LEU A 1 414 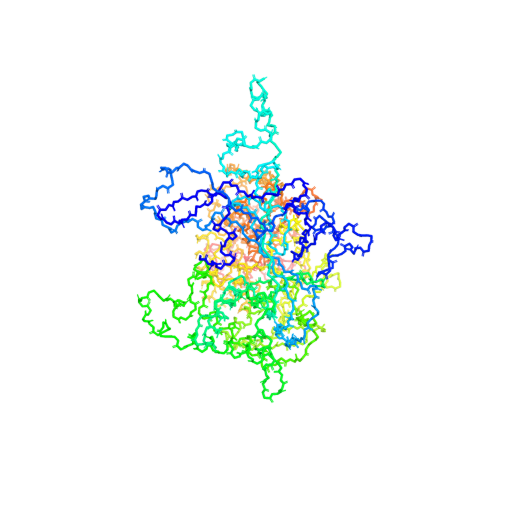? -5.645 -11.419 -9.779 1.00 95.88 414 LEU A C 1
ATOM 3284 O O . LEU A 1 414 ? -5.962 -11.604 -10.950 1.00 95.88 414 LEU A O 1
ATOM 3288 N N . GLN A 1 415 ? -6.157 -12.143 -8.780 1.00 94.31 415 GLN A N 1
ATOM 3289 C CA . GLN A 1 415 ? -7.146 -13.208 -8.973 1.00 94.31 415 GLN A CA 1
ATOM 3290 C C . GLN A 1 415 ? -8.406 -12.689 -9.678 1.00 94.31 415 GLN A C 1
ATOM 3292 O O . GLN A 1 415 ? -8.913 -13.330 -10.603 1.00 94.31 415 GLN A O 1
ATOM 3297 N N . GLU A 1 416 ? -8.906 -11.519 -9.271 1.00 91.31 416 GLU A N 1
ATOM 3298 C CA . GLU A 1 416 ? -10.048 -10.872 -9.919 1.00 91.31 416 GLU A CA 1
ATOM 3299 C C . GLU A 1 416 ? -9.746 -10.558 -11.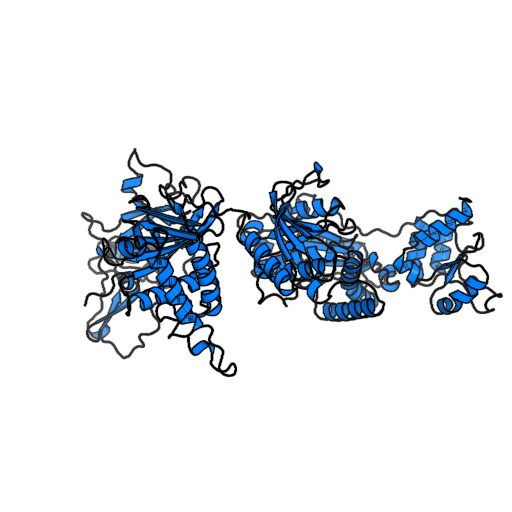390 1.00 91.31 416 GLU A C 1
ATOM 3301 O O . GLU A 1 416 ? -10.557 -10.872 -12.260 1.00 91.31 416 GLU A O 1
ATOM 3306 N N . PHE A 1 417 ? -8.559 -10.022 -11.689 1.00 94.31 417 PHE A N 1
ATOM 3307 C CA . PHE A 1 417 ? -8.123 -9.779 -13.064 1.00 94.31 417 PHE A CA 1
ATOM 3308 C C . PHE A 1 417 ? -8.079 -11.070 -13.897 1.00 94.31 417 PHE A C 1
ATOM 3310 O O . PHE A 1 417 ? -8.624 -11.089 -14.999 1.00 94.31 417 PHE A O 1
ATOM 3317 N N . ILE A 1 418 ? -7.492 -12.155 -13.381 1.00 95.31 418 ILE A N 1
ATOM 3318 C CA . ILE A 1 418 ? -7.447 -13.449 -14.086 1.00 95.31 418 ILE A CA 1
ATOM 3319 C C . ILE A 1 418 ? -8.862 -13.983 -14.337 1.00 95.31 418 ILE A C 1
ATOM 3321 O O . ILE A 1 418 ? -9.173 -14.406 -15.450 1.00 95.31 418 ILE A O 1
ATOM 3325 N N . SER A 1 419 ? -9.746 -13.884 -13.344 1.00 92.75 419 SER A N 1
ATOM 3326 C CA . SER A 1 419 ? -11.146 -14.307 -13.468 1.00 92.75 419 SER A CA 1
ATOM 3327 C C . SER A 1 419 ? -11.898 -13.496 -14.532 1.00 92.75 419 SER A C 1
ATOM 3329 O O . SER A 1 419 ? -12.642 -14.065 -15.324 1.00 92.75 419 SER A O 1
ATOM 3331 N N . GLN A 1 420 ? -11.664 -12.179 -14.610 1.00 92.75 420 GLN A N 1
ATOM 3332 C CA . GLN A 1 420 ? -12.230 -11.304 -15.650 1.00 92.75 420 GLN A CA 1
ATOM 3333 C C . GLN A 1 420 ? -11.720 -11.635 -17.059 1.00 92.75 420 GLN A C 1
ATOM 3335 O O . GLN A 1 420 ? -12.400 -11.346 -18.040 1.00 92.75 420 GLN A O 1
ATOM 3340 N N . GLN A 1 421 ? -10.526 -12.221 -17.172 1.00 91.75 421 GLN A N 1
ATOM 3341 C CA . GLN A 1 421 ? -9.991 -12.738 -18.434 1.00 91.75 421 GLN A CA 1
ATOM 3342 C C . GLN A 1 421 ? -10.445 -14.177 -18.725 1.00 91.75 421 GLN A C 1
ATOM 3344 O O . GLN A 1 421 ? -9.932 -14.780 -19.660 1.00 91.75 421 GLN A O 1
ATOM 3349 N N . ASN A 1 422 ? -11.380 -14.740 -17.950 1.00 92.81 422 ASN A N 1
ATOM 3350 C CA . ASN A 1 422 ? -11.814 -16.139 -18.022 1.00 92.81 422 ASN A CA 1
ATOM 3351 C C . ASN A 1 422 ? -10.664 -17.151 -17.821 1.00 92.81 422 ASN A C 1
ATOM 3353 O O . ASN A 1 422 ? -10.670 -18.231 -18.412 1.00 92.81 422 ASN A O 1
ATOM 3357 N N . GLY A 1 423 ? -9.658 -16.789 -17.020 1.00 92.88 423 GLY A N 1
ATOM 3358 C CA . GLY A 1 423 ? -8.547 -17.663 -16.648 1.00 92.88 423 GLY A CA 1
ATOM 3359 C C . GLY A 1 423 ? -8.869 -18.605 -15.486 1.00 92.88 423 GLY A C 1
ATOM 3360 O O . GLY A 1 423 ? -9.898 -18.475 -14.821 1.00 92.88 423 GLY A O 1
ATOM 3361 N N . GLN A 1 424 ? -7.964 -19.550 -15.233 1.00 94.00 424 GLN A N 1
ATOM 3362 C CA . GLN A 1 424 ? -8.018 -20.443 -14.070 1.00 94.00 424 GLN A CA 1
ATOM 3363 C C . GLN A 1 424 ? -7.090 -19.932 -12.973 1.00 94.00 424 GLN A C 1
ATOM 3365 O O . GLN A 1 424 ? -6.023 -19.404 -13.273 1.00 94.00 424 GLN A O 1
ATOM 3370 N N . TRP A 1 425 ? -7.489 -20.093 -11.712 1.00 95.19 425 TRP A N 1
ATOM 3371 C CA . TRP A 1 425 ? -6.709 -19.685 -10.548 1.00 95.19 425 TRP A CA 1
ATOM 3372 C C . TRP A 1 425 ? -6.869 -20.711 -9.431 1.00 95.19 425 TRP A C 1
ATOM 3374 O O . TRP A 1 425 ? -7.961 -20.868 -8.886 1.00 95.19 425 TRP A O 1
ATOM 3384 N N . ASP A 1 426 ? -5.766 -21.348 -9.055 1.00 91.81 426 ASP A N 1
ATOM 3385 C CA . ASP A 1 426 ? -5.724 -22.403 -8.053 1.00 91.81 426 ASP A CA 1
ATOM 3386 C C . ASP A 1 426 ? -4.671 -22.103 -6.989 1.00 91.81 426 ASP A C 1
ATOM 3388 O O . ASP A 1 426 ? -3.540 -21.711 -7.279 1.00 91.81 426 ASP A O 1
ATOM 3392 N N . GLN A 1 427 ? -5.019 -22.336 -5.728 1.00 87.25 427 GLN A N 1
ATOM 3393 C CA . GLN A 1 427 ? -4.053 -22.307 -4.636 1.00 87.25 427 GLN A CA 1
ATOM 3394 C C . GLN A 1 427 ? -3.333 -23.659 -4.561 1.00 87.25 427 GLN A C 1
ATOM 3396 O O . GLN A 1 427 ? -3.976 -24.706 -4.492 1.00 87.25 427 GLN A O 1
ATOM 3401 N N . THR A 1 428 ? -2.001 -23.651 -4.558 1.00 86.25 428 THR A N 1
ATOM 3402 C CA . THR A 1 428 ? -1.182 -24.874 -4.594 1.00 86.25 428 THR A CA 1
ATOM 3403 C C . THR A 1 428 ? 0.139 -24.699 -3.843 1.00 86.25 428 THR A C 1
ATOM 3405 O O . THR A 1 428 ? 0.486 -23.599 -3.421 1.00 86.25 428 THR A O 1
ATOM 3408 N N . ILE A 1 429 ? 0.883 -25.789 -3.656 1.00 78.88 429 ILE A N 1
ATOM 3409 C CA . ILE A 1 429 ? 2.238 -25.755 -3.099 1.00 78.88 429 ILE A CA 1
ATOM 3410 C C . ILE A 1 429 ? 3.225 -25.486 -4.237 1.00 78.88 429 ILE A C 1
ATOM 3412 O O . ILE A 1 429 ? 3.306 -26.253 -5.196 1.00 78.88 429 ILE A O 1
ATOM 3416 N N . ILE A 1 430 ? 4.002 -24.417 -4.102 1.00 81.88 430 ILE A N 1
ATOM 3417 C CA . ILE A 1 430 ? 5.031 -23.983 -5.043 1.00 81.88 430 ILE A CA 1
ATOM 3418 C C . ILE A 1 430 ? 6.355 -24.003 -4.288 1.00 81.88 430 ILE A C 1
ATOM 3420 O O . ILE A 1 430 ? 6.536 -23.284 -3.315 1.00 81.88 430 ILE A O 1
ATOM 3424 N N . ARG A 1 431 ? 7.283 -24.872 -4.704 1.00 77.50 431 ARG A N 1
ATOM 3425 C CA . ARG A 1 431 ? 8.652 -24.945 -4.144 1.00 77.50 431 ARG A CA 1
ATOM 3426 C C . ARG A 1 431 ? 8.717 -25.098 -2.611 1.00 77.50 431 ARG A C 1
ATOM 3428 O O . ARG A 1 431 ? 9.687 -24.694 -1.982 1.00 77.50 431 ARG A O 1
ATOM 3435 N N . GLY A 1 432 ? 7.716 -25.754 -2.024 1.00 66.06 432 GLY A N 1
ATOM 3436 C CA . GLY A 1 432 ? 7.652 -26.039 -0.587 1.00 66.06 432 GLY A CA 1
ATOM 3437 C C . GLY A 1 432 ? 6.937 -24.975 0.249 1.00 66.06 432 GLY A C 1
ATOM 3438 O O . GLY A 1 432 ? 6.732 -25.204 1.438 1.00 66.06 432 GLY A O 1
ATOM 3439 N N . SER A 1 433 ? 6.504 -23.865 -0.354 1.00 69.19 433 SER A N 1
ATOM 3440 C CA . SER A 1 433 ? 5.615 -22.876 0.262 1.00 69.19 433 SER A CA 1
ATOM 3441 C C . SER A 1 433 ? 4.248 -22.868 -0.426 1.00 69.19 433 SER A C 1
ATOM 3443 O O . SER A 1 433 ? 4.065 -23.411 -1.515 1.00 69.19 433 SER A O 1
ATOM 3445 N N . LEU A 1 434 ? 3.238 -22.316 0.244 1.00 76.81 434 LEU A N 1
ATOM 3446 C CA . LEU A 1 434 ? 1.918 -22.127 -0.354 1.00 76.81 434 LEU A CA 1
ATOM 3447 C C . LEU A 1 434 ? 1.994 -20.956 -1.350 1.00 76.81 434 LEU A C 1
ATOM 3449 O O . LEU A 1 434 ? 2.717 -19.992 -1.119 1.00 76.81 434 LEU A O 1
ATOM 3453 N N . GLY A 1 435 ? 1.269 -21.043 -2.458 1.00 89.06 435 GLY A N 1
ATOM 3454 C CA . GLY A 1 435 ? 1.243 -20.022 -3.499 1.00 89.06 435 GLY A CA 1
ATOM 3455 C C . GLY A 1 435 ? 0.053 -20.208 -4.432 1.00 89.06 435 GLY A C 1
ATOM 3456 O O . GLY A 1 435 ? -0.883 -20.953 -4.125 1.00 89.06 435 GLY A O 1
ATOM 3457 N N . PHE A 1 436 ? 0.087 -19.532 -5.575 1.00 94.38 436 PHE A N 1
ATOM 3458 C CA . PHE A 1 436 ? -1.007 -19.563 -6.545 1.00 94.38 436 PHE A CA 1
ATOM 3459 C C . PHE A 1 436 ? -0.508 -19.944 -7.928 1.00 94.38 436 PHE A C 1
ATOM 3461 O O . PHE A 1 436 ? 0.541 -19.486 -8.370 1.00 94.38 436 PHE A O 1
ATOM 3468 N N . ARG A 1 437 ? -1.278 -20.770 -8.621 1.00 95.81 437 ARG A N 1
ATOM 3469 C CA . ARG A 1 437 ? -1.038 -21.162 -10.001 1.00 95.81 437 ARG A CA 1
ATOM 3470 C C . ARG A 1 437 ? -2.203 -20.691 -10.848 1.00 95.81 437 ARG A C 1
ATOM 3472 O O . ARG A 1 437 ? -3.354 -20.859 -10.454 1.00 95.81 437 ARG A O 1
ATOM 3479 N N . PHE A 1 438 ? -1.914 -20.095 -11.995 1.00 96.75 438 PHE A N 1
ATOM 3480 C CA . PHE A 1 438 ? -2.957 -19.578 -12.867 1.00 96.75 438 PHE A CA 1
ATOM 3481 C C . PHE A 1 438 ? -2.587 -19.658 -14.343 1.00 96.75 438 PHE A C 1
ATOM 3483 O O . PHE A 1 438 ? -1.417 -19.755 -14.708 1.00 96.75 438 PHE A O 1
ATOM 3490 N N . SER A 1 439 ? -3.601 -19.605 -15.197 1.00 95.06 439 SER A N 1
ATOM 3491 C CA . SER A 1 439 ? -3.458 -19.599 -16.652 1.00 95.06 439 SER A CA 1
ATOM 3492 C C . SER A 1 439 ? -4.493 -18.670 -17.282 1.00 95.06 439 SER A C 1
ATOM 3494 O O . SER A 1 439 ? -5.542 -18.387 -16.695 1.00 95.06 439 SER A O 1
ATOM 3496 N N . LEU A 1 440 ? -4.186 -18.167 -18.477 1.00 93.25 440 LEU A N 1
ATOM 3497 C CA . LEU A 1 440 ? -5.095 -17.348 -19.278 1.00 93.25 440 LEU A CA 1
ATOM 3498 C C . LEU A 1 440 ? -5.597 -18.158 -20.480 1.00 93.25 440 LEU A C 1
ATOM 3500 O O . LEU A 1 440 ? -4.842 -18.957 -21.034 1.00 93.25 440 LEU A O 1
ATOM 3504 N N . PRO A 1 441 ? -6.850 -17.966 -20.921 1.00 87.19 441 PRO A N 1
ATOM 3505 C CA . PRO A 1 441 ? -7.384 -18.718 -22.046 1.00 87.19 441 PRO A CA 1
ATOM 3506 C C . PRO A 1 441 ? -6.684 -18.340 -23.356 1.00 87.19 441 PRO A C 1
ATOM 3508 O O . PRO A 1 441 ? -6.352 -17.181 -23.599 1.00 87.19 441 PRO A O 1
ATOM 3511 N N . GLY A 1 442 ? -6.498 -19.330 -24.231 1.00 77.50 442 GLY A N 1
ATOM 3512 C CA . GLY A 1 442 ? -5.909 -19.137 -25.560 1.00 77.50 442 GLY A CA 1
ATOM 3513 C C . GLY A 1 442 ? -4.383 -19.001 -25.584 1.00 77.50 442 GLY A C 1
ATOM 3514 O O . GLY A 1 442 ? -3.821 -18.844 -26.665 1.00 77.50 442 GLY A O 1
ATOM 3515 N N . VAL A 1 443 ? -3.712 -19.087 -24.430 1.00 78.62 443 VAL A N 1
ATOM 3516 C CA . VAL A 1 443 ? -2.249 -19.083 -24.318 1.00 78.62 443 VAL A CA 1
ATOM 3517 C C . VAL A 1 443 ? -1.826 -20.287 -23.482 1.00 78.62 443 VAL A C 1
ATOM 3519 O O . VAL A 1 443 ? -2.247 -20.415 -22.337 1.00 78.62 443 VAL A O 1
ATOM 3522 N N . ASP A 1 444 ? -0.995 -21.163 -24.045 1.00 82.56 444 ASP A N 1
ATOM 3523 C CA . ASP A 1 444 ? -0.462 -22.338 -23.342 1.00 82.56 444 ASP A CA 1
ATOM 3524 C C . ASP A 1 444 ? 0.719 -21.920 -22.452 1.00 82.56 444 ASP A C 1
ATOM 3526 O O . ASP A 1 444 ? 1.881 -22.137 -22.781 1.00 82.56 444 ASP A O 1
ATOM 3530 N N . ARG A 1 445 ? 0.411 -21.167 -21.390 1.00 91.25 445 ARG A N 1
ATOM 3531 C CA . ARG A 1 445 ? 1.371 -20.708 -20.380 1.00 91.25 445 ARG A CA 1
ATOM 3532 C C . ARG A 1 445 ? 0.796 -20.875 -18.991 1.00 91.25 445 ARG A C 1
ATOM 3534 O O . ARG A 1 445 ? -0.301 -20.384 -18.695 1.00 91.25 445 ARG A O 1
ATOM 3541 N N . LEU A 1 446 ? 1.585 -21.495 -18.130 1.00 94.69 446 LEU A N 1
ATOM 3542 C CA . LEU A 1 446 ? 1.287 -21.662 -16.725 1.00 94.69 446 LEU A CA 1
ATOM 3543 C C . LEU A 1 446 ? 2.101 -20.678 -15.892 1.00 94.69 446 LEU A C 1
ATOM 3545 O O . LEU A 1 446 ? 3.331 -20.653 -15.941 1.00 94.69 446 LEU A O 1
ATOM 3549 N N . TRP A 1 447 ? 1.402 -19.895 -15.079 1.00 97.19 447 TRP A N 1
ATOM 3550 C CA . TRP A 1 447 ? 2.015 -18.951 -14.161 1.00 97.19 447 TRP A CA 1
ATOM 3551 C C . TRP A 1 447 ? 1.994 -19.476 -12.733 1.00 97.19 447 TRP A C 1
ATOM 3553 O O . TRP A 1 447 ? 1.003 -20.040 -12.271 1.00 97.19 447 TRP A O 1
ATOM 3563 N N . GLU A 1 448 ? 3.087 -19.238 -12.019 1.00 97.31 448 GLU A N 1
ATOM 3564 C CA . GLU A 1 448 ? 3.275 -19.576 -10.614 1.00 97.31 448 GLU A CA 1
ATOM 3565 C C . GLU A 1 448 ? 3.638 -18.319 -9.824 1.00 97.31 448 GLU A C 1
ATOM 3567 O O . GLU A 1 448 ? 4.644 -17.669 -10.101 1.00 97.31 448 GLU A O 1
ATOM 3572 N N . LEU A 1 449 ? 2.827 -17.987 -8.824 1.00 97.06 449 LEU A N 1
ATOM 3573 C CA . LEU A 1 449 ? 3.040 -16.894 -7.886 1.00 97.06 449 LEU A CA 1
ATOM 3574 C C . LEU A 1 449 ? 3.462 -17.476 -6.529 1.00 97.06 449 LEU A C 1
ATOM 3576 O O . LEU A 1 449 ? 2.629 -17.926 -5.739 1.00 97.06 449 LEU A O 1
ATOM 3580 N N . GLU A 1 450 ? 4.771 -17.498 -6.286 1.00 94.00 450 GLU A N 1
ATOM 3581 C CA . GLU A 1 450 ? 5.386 -17.955 -5.034 1.00 94.00 450 GLU A CA 1
ATOM 3582 C C . GLU A 1 450 ? 5.350 -16.843 -3.978 1.00 94.00 450 GLU A C 1
ATOM 3584 O O . GLU A 1 450 ? 5.703 -15.707 -4.292 1.00 94.00 450 GLU A O 1
ATOM 3589 N N . LEU A 1 451 ? 4.966 -17.174 -2.740 1.00 90.31 451 LEU A N 1
ATOM 3590 C CA . LEU A 1 451 ? 4.859 -16.231 -1.619 1.00 90.31 451 LEU A CA 1
ATOM 3591 C C . LEU A 1 451 ? 6.161 -16.149 -0.812 1.00 90.31 451 LEU A C 1
ATOM 3593 O O . LEU A 1 451 ? 6.747 -17.175 -0.462 1.00 90.31 451 LEU A O 1
ATOM 3597 N N . GLN A 1 452 ? 6.577 -14.918 -0.505 1.00 86.31 452 GLN A N 1
ATOM 3598 C CA . GLN A 1 452 ? 7.695 -14.549 0.375 1.00 86.31 452 GLN A CA 1
ATOM 3599 C C . GLN A 1 452 ? 9.033 -15.288 0.153 1.00 86.31 452 GLN A C 1
ATOM 3601 O O . GLN A 1 452 ? 9.693 -15.673 1.130 1.00 86.31 452 GLN A O 1
ATOM 3606 N N . PRO A 1 453 ? 9.480 -15.505 -1.097 1.00 90.00 453 PRO A N 1
ATOM 3607 C CA . PRO A 1 453 ? 10.718 -16.227 -1.350 1.00 90.00 453 PRO A CA 1
ATOM 3608 C C . PRO A 1 453 ? 11.952 -15.415 -0.955 1.00 90.00 453 PRO A C 1
ATOM 3610 O O . PRO A 1 453 ? 11.978 -14.190 -1.038 1.00 90.00 453 PRO A O 1
ATOM 3613 N N . THR A 1 454 ? 13.027 -16.113 -0.602 1.00 91.62 454 THR A N 1
ATOM 3614 C CA . THR A 1 454 ? 14.321 -15.488 -0.301 1.00 91.62 454 THR A CA 1
ATOM 3615 C C . THR A 1 454 ? 15.229 -15.528 -1.526 1.00 91.62 454 THR A C 1
ATOM 3617 O O . THR A 1 454 ? 15.481 -16.593 -2.093 1.00 91.62 454 THR A O 1
ATOM 3620 N N . LEU A 1 455 ? 15.771 -14.371 -1.902 1.00 93.94 455 LEU A N 1
ATOM 3621 C CA . LEU A 1 455 ? 16.794 -14.217 -2.929 1.00 93.94 455 LEU A CA 1
ATOM 3622 C C . LEU A 1 455 ? 18.126 -13.833 -2.280 1.00 93.94 455 LEU A C 1
ATOM 3624 O O . LEU A 1 455 ? 18.227 -12.831 -1.575 1.00 93.94 455 LEU A O 1
ATOM 3628 N N . GLY A 1 456 ? 19.168 -14.616 -2.539 1.00 93.06 456 GLY A N 1
ATOM 3629 C CA . GLY A 1 456 ? 20.535 -14.313 -2.123 1.00 93.06 456 GLY A CA 1
ATOM 3630 C C . GLY A 1 456 ? 21.564 -14.912 -3.075 1.00 93.06 456 GLY A C 1
ATOM 3631 O O . GLY A 1 456 ? 21.262 -15.216 -4.233 1.00 93.06 456 GLY A O 1
ATOM 3632 N N . ILE A 1 457 ? 22.787 -15.117 -2.579 1.00 92.38 457 ILE A N 1
ATOM 3633 C CA . ILE A 1 457 ? 23.932 -15.575 -3.387 1.00 92.38 457 ILE A CA 1
ATOM 3634 C C . ILE A 1 457 ? 23.617 -16.894 -4.106 1.00 92.38 457 ILE A C 1
ATOM 3636 O O . ILE A 1 457 ? 23.954 -17.054 -5.277 1.00 92.38 457 ILE A O 1
ATOM 3640 N N . ALA A 1 458 ? 22.894 -17.808 -3.449 1.00 90.12 458 ALA A N 1
ATOM 3641 C CA . ALA A 1 458 ? 22.475 -19.082 -4.037 1.00 90.12 458 ALA A CA 1
ATOM 3642 C C . ALA A 1 458 ? 21.581 -18.913 -5.283 1.00 90.12 458 ALA A C 1
ATOM 3644 O O . ALA A 1 458 ? 21.590 -19.757 -6.176 1.00 90.12 458 ALA A O 1
ATOM 3645 N N . GLN A 1 459 ? 20.840 -17.808 -5.374 1.00 92.88 459 GLN A N 1
ATOM 3646 C CA . GLN A 1 459 ? 20.004 -17.452 -6.520 1.00 92.88 459 GLN A CA 1
ATOM 3647 C C . GLN A 1 459 ? 20.743 -16.536 -7.516 1.00 92.88 459 GLN A C 1
ATOM 3649 O O . GLN A 1 459 ? 20.237 -16.262 -8.602 1.00 92.88 459 GLN A O 1
ATOM 3654 N N . GLY A 1 460 ? 21.981 -16.127 -7.218 1.00 91.31 460 GLY A N 1
ATOM 3655 C CA . GLY A 1 460 ? 22.778 -15.191 -8.019 1.00 91.31 460 GLY A CA 1
ATOM 3656 C C . GLY A 1 460 ? 22.530 -13.717 -7.694 1.00 91.31 460 GLY A C 1
ATOM 3657 O O . GLY A 1 460 ? 22.954 -12.861 -8.462 1.00 91.31 460 GLY A O 1
ATOM 3658 N N . VAL A 1 461 ? 21.850 -13.416 -6.583 1.00 95.44 461 VAL A N 1
ATOM 3659 C CA . VAL A 1 461 ? 21.591 -12.044 -6.126 1.00 95.44 461 VAL A CA 1
ATOM 3660 C C . VAL A 1 461 ? 22.574 -11.695 -5.010 1.00 95.44 461 VAL A C 1
ATOM 3662 O O . VAL A 1 461 ? 22.609 -12.352 -3.972 1.00 95.44 461 VAL A O 1
ATOM 3665 N N . MET A 1 462 ? 23.383 -10.655 -5.213 1.00 92.12 462 MET A N 1
ATOM 3666 C CA . MET A 1 462 ? 24.489 -10.326 -4.299 1.00 92.12 462 MET A CA 1
ATOM 3667 C C . MET A 1 462 ? 24.039 -9.714 -2.969 1.00 92.12 462 MET A C 1
ATOM 3669 O O . MET A 1 462 ? 24.717 -9.879 -1.957 1.00 92.12 462 MET A O 1
ATOM 3673 N N . ILE A 1 463 ? 22.895 -9.028 -2.956 1.00 93.81 463 ILE A N 1
ATOM 3674 C CA . ILE A 1 463 ? 22.301 -8.448 -1.750 1.00 93.81 463 ILE A CA 1
ATOM 3675 C C . ILE A 1 463 ? 21.072 -9.272 -1.386 1.00 93.81 463 ILE A C 1
ATOM 3677 O O . ILE A 1 463 ? 20.126 -9.359 -2.169 1.00 93.81 463 ILE A O 1
ATOM 3681 N N . GLN A 1 464 ? 21.075 -9.863 -0.190 1.00 94.50 464 GLN A N 1
ATOM 3682 C CA . GLN A 1 464 ? 19.940 -10.655 0.264 1.00 94.50 464 GLN A CA 1
ATOM 3683 C C . GLN A 1 464 ? 18.666 -9.801 0.292 1.00 94.50 464 GLN A C 1
ATOM 3685 O O . GLN A 1 464 ? 18.622 -8.715 0.876 1.00 94.50 464 GLN A O 1
ATOM 3690 N N . SER A 1 465 ? 17.623 -10.312 -0.345 1.00 93.19 465 SER A N 1
ATOM 3691 C CA . SER A 1 465 ? 16.323 -9.668 -0.473 1.00 93.19 465 SER A CA 1
ATOM 3692 C C . SER A 1 465 ? 15.219 -10.707 -0.333 1.00 93.19 465 SER A C 1
ATOM 3694 O O . SER A 1 465 ? 15.397 -11.877 -0.664 1.00 93.19 465 SER A O 1
ATOM 3696 N N . GLN A 1 466 ? 14.080 -10.280 0.192 1.00 93.12 466 GLN A N 1
ATOM 3697 C CA . GLN A 1 466 ? 12.876 -11.092 0.269 1.00 93.12 466 GLN A CA 1
ATOM 3698 C C . GLN A 1 466 ? 11.777 -10.300 -0.438 1.00 93.12 466 GLN A C 1
ATOM 3700 O O . GLN A 1 466 ? 11.196 -9.414 0.187 1.00 93.12 466 GLN A O 1
ATOM 3705 N N . PRO A 1 467 ? 11.580 -10.487 -1.756 1.00 94.75 467 PRO A N 1
ATOM 3706 C CA . PRO A 1 467 ? 10.391 -9.964 -2.413 1.00 94.75 467 PRO A CA 1
ATOM 3707 C C . PRO A 1 467 ? 9.140 -10.611 -1.815 1.00 94.75 467 PRO A C 1
ATOM 3709 O O . PRO A 1 467 ? 9.178 -11.744 -1.331 1.00 94.75 467 PRO A O 1
ATOM 3712 N N . ASP A 1 468 ? 8.021 -9.902 -1.890 1.00 94.44 468 ASP A N 1
ATOM 3713 C CA . ASP A 1 468 ? 6.746 -10.408 -1.389 1.00 94.44 468 ASP A CA 1
ATOM 3714 C C . ASP A 1 468 ? 6.232 -11.564 -2.248 1.00 94.44 468 ASP A C 1
ATOM 3716 O O . ASP A 1 468 ? 5.651 -12.526 -1.742 1.00 94.44 468 ASP A O 1
ATOM 3720 N N . PHE A 1 469 ? 6.506 -11.493 -3.556 1.00 96.69 469 PHE A N 1
ATOM 3721 C CA . PHE A 1 469 ? 6.173 -12.547 -4.501 1.00 96.69 469 PHE A CA 1
ATOM 3722 C C . PHE A 1 469 ? 7.288 -12.773 -5.517 1.00 96.69 469 PHE A C 1
ATOM 3724 O O . PHE A 1 469 ? 7.970 -11.833 -5.929 1.00 96.69 469 PHE A O 1
ATOM 3731 N N . ILE A 1 470 ? 7.412 -14.004 -6.013 1.00 97.06 470 ILE A N 1
ATOM 3732 C CA . ILE A 1 470 ? 8.043 -14.245 -7.315 1.00 97.06 470 ILE A CA 1
ATOM 3733 C C . ILE A 1 470 ? 7.013 -14.830 -8.270 1.00 97.06 470 ILE A C 1
ATOM 3735 O O . ILE A 1 470 ? 6.491 -15.921 -8.041 1.00 97.06 470 ILE A O 1
ATOM 3739 N N . LEU A 1 471 ? 6.774 -14.115 -9.367 1.00 97.75 471 LEU A N 1
ATOM 3740 C CA . LEU A 1 471 ? 5.967 -14.586 -10.485 1.00 97.75 471 LEU A CA 1
ATOM 3741 C C . LEU A 1 471 ? 6.863 -15.310 -11.499 1.00 97.75 471 LEU A C 1
ATOM 3743 O O . LEU A 1 471 ? 7.848 -14.742 -11.976 1.00 97.75 471 LEU A O 1
ATOM 3747 N N . ARG A 1 472 ? 6.528 -16.554 -11.839 1.00 96.38 472 ARG A N 1
ATOM 3748 C CA . ARG A 1 472 ? 7.225 -17.373 -12.843 1.00 96.38 472 ARG A CA 1
ATOM 3749 C C . ARG A 1 472 ? 6.269 -17.826 -13.924 1.00 96.38 472 ARG A C 1
ATOM 3751 O O . ARG A 1 472 ? 5.110 -18.091 -13.630 1.00 96.38 472 ARG A O 1
ATOM 3758 N N . CYS A 1 473 ? 6.791 -17.948 -15.134 1.00 95.62 473 CYS A N 1
ATOM 3759 C CA . CYS A 1 473 ? 6.165 -18.707 -16.204 1.00 95.62 473 CYS A CA 1
ATOM 3760 C C . CYS A 1 473 ? 6.893 -20.050 -16.335 1.00 95.62 473 CYS A C 1
ATOM 3762 O O . CYS A 1 473 ? 8.067 -20.159 -15.977 1.00 95.62 473 CYS A O 1
ATOM 3764 N N . ASP A 1 474 ? 6.200 -21.049 -16.855 1.00 94.12 474 ASP A N 1
ATOM 3765 C CA . ASP A 1 474 ? 6.771 -22.300 -17.361 1.00 94.12 474 ASP A CA 1
ATOM 3766 C C . ASP A 1 474 ? 7.611 -22.141 -18.646 1.00 94.12 474 ASP A C 1
ATOM 3768 O O . ASP A 1 474 ? 8.393 -23.026 -18.980 1.00 94.12 474 ASP A O 1
ATOM 3772 N N . ASP A 1 475 ? 7.478 -21.016 -19.350 1.00 93.12 475 ASP A N 1
ATOM 3773 C CA . ASP A 1 475 ? 8.288 -20.642 -20.513 1.00 93.12 475 ASP A CA 1
ATOM 3774 C C . ASP A 1 475 ? 9.652 -20.070 -20.070 1.00 93.12 475 ASP A C 1
ATOM 3776 O O . ASP A 1 475 ? 9.734 -18.944 -19.569 1.00 93.12 475 ASP A O 1
ATOM 3780 N N . ASP A 1 476 ? 10.730 -20.833 -20.290 1.00 88.56 476 ASP A N 1
ATOM 3781 C CA . ASP A 1 476 ? 12.116 -20.464 -19.944 1.00 88.56 476 ASP A CA 1
ATOM 3782 C C . ASP A 1 476 ? 12.607 -19.177 -20.640 1.00 88.56 476 ASP A C 1
ATOM 3784 O O . ASP A 1 476 ? 13.574 -18.551 -20.192 1.00 88.56 476 ASP A O 1
ATOM 3788 N N . GLY A 1 477 ? 11.952 -18.746 -21.727 1.00 90.44 477 GLY A N 1
ATOM 3789 C CA . GLY A 1 477 ? 12.235 -17.472 -22.389 1.00 90.44 477 GLY A CA 1
ATOM 3790 C C . GLY A 1 477 ? 11.795 -16.247 -21.578 1.00 90.44 477 GLY A C 1
ATOM 3791 O O . GLY A 1 477 ? 12.210 -15.123 -21.880 1.00 90.44 477 GLY A O 1
ATOM 3792 N N . ILE A 1 478 ? 10.974 -16.440 -20.541 1.00 95.19 478 ILE A N 1
ATOM 3793 C CA . ILE A 1 478 ? 10.426 -15.380 -19.696 1.00 95.19 478 ILE A CA 1
ATOM 3794 C C . ILE A 1 478 ? 11.121 -15.409 -18.334 1.00 95.19 478 ILE A C 1
ATOM 3796 O O . ILE A 1 478 ? 10.935 -16.316 -17.524 1.00 95.19 478 ILE A O 1
ATOM 3800 N N . LYS A 1 479 ? 11.897 -14.361 -18.038 1.00 96.38 479 LYS A N 1
ATOM 3801 C CA . LYS A 1 479 ? 12.566 -14.236 -16.738 1.00 96.38 479 LYS A CA 1
ATOM 3802 C C . LYS A 1 479 ? 11.539 -14.116 -15.601 1.00 96.38 479 LYS A C 1
ATOM 3804 O O . LYS A 1 479 ? 10.587 -13.341 -15.731 1.00 96.38 479 LYS A O 1
ATOM 3809 N N . PRO A 1 480 ? 11.756 -14.797 -14.461 1.00 97.25 480 PRO A N 1
ATOM 3810 C CA . PRO A 1 480 ? 10.970 -14.587 -13.252 1.00 97.25 480 PRO A CA 1
ATOM 3811 C C . PRO A 1 480 ? 10.946 -13.123 -12.804 1.00 97.25 480 PRO A C 1
ATOM 3813 O O . PRO A 1 480 ? 11.931 -12.398 -12.956 1.00 97.25 480 PRO A O 1
ATOM 3816 N N . ILE A 1 481 ? 9.845 -12.706 -12.183 1.00 98.19 481 ILE A N 1
ATOM 3817 C CA . ILE A 1 481 ? 9.651 -11.337 -11.699 1.00 98.19 481 ILE A CA 1
ATOM 3818 C C . ILE A 1 481 ? 9.612 -11.339 -10.174 1.00 98.19 481 ILE A C 1
ATOM 3820 O O . ILE A 1 481 ? 8.723 -11.947 -9.584 1.00 98.19 481 ILE A O 1
ATOM 3824 N N . ALA A 1 482 ? 10.550 -10.639 -9.542 1.00 98.25 482 ALA A N 1
ATOM 3825 C CA . ALA A 1 482 ? 10.514 -10.333 -8.117 1.00 98.25 482 ALA A CA 1
ATOM 3826 C C . ALA A 1 482 ? 9.584 -9.133 -7.880 1.00 98.25 482 ALA A C 1
ATOM 3828 O O . ALA A 1 482 ? 9.882 -8.021 -8.318 1.00 98.25 482 ALA A O 1
ATOM 3829 N N . ILE A 1 483 ? 8.454 -9.359 -7.216 1.00 98.44 483 ILE A N 1
ATOM 3830 C CA . ILE A 1 483 ? 7.428 -8.344 -6.966 1.00 98.44 483 ILE A CA 1
ATOM 3831 C C . ILE A 1 483 ? 7.537 -7.867 -5.517 1.00 98.44 483 ILE A C 1
ATOM 3833 O O . ILE A 1 483 ? 7.506 -8.670 -4.585 1.00 98.44 483 ILE A O 1
ATOM 3837 N N . PHE A 1 484 ? 7.630 -6.553 -5.354 1.00 97.38 484 PHE A N 1
ATOM 3838 C CA . PHE A 1 484 ? 7.581 -5.838 -4.088 1.00 97.38 484 PHE A CA 1
ATOM 3839 C C . PHE A 1 484 ? 6.269 -5.062 -4.005 1.00 97.38 484 PHE A C 1
ATOM 3841 O O . PHE A 1 484 ? 5.911 -4.297 -4.903 1.00 97.38 484 PHE A O 1
ATOM 3848 N N . THR A 1 485 ? 5.546 -5.276 -2.923 1.00 95.00 485 THR A N 1
ATOM 3849 C CA . THR A 1 485 ? 4.349 -4.547 -2.552 1.00 95.00 485 THR A CA 1
ATOM 3850 C C . THR A 1 485 ? 4.708 -3.498 -1.507 1.00 95.00 485 THR A C 1
ATOM 3852 O O . THR A 1 485 ? 4.792 -3.765 -0.312 1.00 95.00 485 THR A O 1
ATOM 3855 N N . ASP A 1 486 ? 4.931 -2.270 -1.965 1.00 91.25 486 ASP A N 1
ATOM 3856 C CA . ASP A 1 486 ? 5.508 -1.220 -1.141 1.00 91.25 486 ASP A CA 1
ATOM 3857 C C . ASP A 1 486 ? 4.429 -0.344 -0.482 1.00 91.25 486 ASP A C 1
ATOM 3859 O O . ASP A 1 486 ? 3.647 0.358 -1.137 1.00 91.25 486 ASP A O 1
ATOM 3863 N N . GLY A 1 487 ? 4.409 -0.337 0.852 1.00 87.00 487 GLY A N 1
ATOM 3864 C CA . GLY A 1 487 ? 3.605 0.587 1.653 1.00 87.00 487 GLY A CA 1
ATOM 3865 C C . GLY A 1 487 ? 4.361 1.875 1.993 1.00 87.00 487 GLY A C 1
ATOM 3866 O O . GLY A 1 487 ? 5.414 1.818 2.624 1.00 87.00 487 GLY A O 1
ATOM 3867 N N . PHE A 1 488 ? 3.803 3.046 1.661 1.00 84.38 488 PHE A N 1
ATOM 3868 C CA . PHE A 1 488 ? 4.477 4.338 1.880 1.00 84.38 488 PHE A CA 1
ATOM 3869 C C . PHE A 1 488 ? 4.936 4.547 3.331 1.00 84.38 488 PHE A C 1
ATOM 3871 O O . PHE A 1 488 ? 6.073 4.942 3.563 1.00 84.38 488 PHE A O 1
ATOM 3878 N N . GLN A 1 489 ? 4.081 4.242 4.316 1.00 79.94 489 GLN A N 1
ATOM 3879 C CA . GLN A 1 489 ? 4.465 4.333 5.728 1.00 79.94 489 GLN A CA 1
ATOM 3880 C C . GLN A 1 489 ? 5.669 3.418 6.001 1.00 79.94 489 GLN A C 1
ATOM 3882 O O . GLN A 1 489 ? 6.718 3.879 6.415 1.00 79.94 489 GLN A O 1
ATOM 3887 N N . TYR A 1 490 ? 5.609 2.141 5.636 1.00 77.75 490 TYR A N 1
ATOM 3888 C CA . TYR A 1 490 ? 6.701 1.212 5.931 1.00 77.75 490 TYR A CA 1
ATOM 3889 C C . TYR A 1 490 ? 8.062 1.602 5.318 1.00 77.75 490 TYR A C 1
ATOM 3891 O O . TYR A 1 490 ? 9.088 1.471 5.984 1.00 77.75 490 TYR A O 1
ATOM 3899 N N . HIS A 1 491 ? 8.077 2.089 4.074 1.00 82.00 491 HIS A N 1
ATOM 3900 C CA . HIS A 1 491 ? 9.323 2.376 3.350 1.00 82.00 491 HIS A CA 1
ATOM 3901 C C . HIS A 1 491 ? 9.839 3.809 3.533 1.00 82.00 491 HIS A C 1
ATOM 3903 O O . HIS A 1 491 ? 11.047 4.049 3.447 1.00 82.00 491 HIS A O 1
ATOM 3909 N N . CYS A 1 492 ? 8.944 4.770 3.779 1.00 80.88 492 CYS A N 1
ATOM 3910 C CA . CYS A 1 492 ? 9.290 6.189 3.838 1.00 80.88 492 CYS A CA 1
ATOM 3911 C C . CYS A 1 492 ? 9.145 6.813 5.236 1.00 80.88 492 CYS A C 1
ATOM 3913 O O . CYS A 1 492 ? 9.727 7.883 5.445 1.00 80.88 492 CYS A O 1
ATOM 3915 N N . HIS A 1 493 ? 8.383 6.218 6.172 1.00 69.25 493 HIS A N 1
ATOM 3916 C CA . HIS A 1 493 ? 8.110 6.815 7.490 1.00 69.25 493 HIS A CA 1
ATOM 3917 C C . HIS A 1 493 ? 7.657 5.826 8.606 1.00 69.25 493 HIS A C 1
ATOM 3919 O O . HIS A 1 493 ? 6.557 5.281 8.540 1.00 69.25 493 HIS A O 1
ATOM 3925 N N . PRO A 1 494 ? 8.334 5.732 9.769 1.00 59.09 494 PRO A N 1
ATOM 3926 C CA . PRO A 1 494 ? 9.229 6.749 10.330 1.00 59.09 494 PRO A CA 1
ATOM 3927 C C . PRO A 1 494 ? 10.699 6.548 9.952 1.00 59.09 494 PRO A C 1
ATOM 3929 O O . PRO A 1 494 ? 11.451 7.515 9.881 1.00 59.09 494 PRO A O 1
ATOM 3932 N N . GLU A 1 495 ? 11.104 5.312 9.666 1.00 75.50 495 GLU A N 1
ATOM 3933 C CA . GLU A 1 495 ? 12.447 4.990 9.186 1.00 75.50 495 GLU A CA 1
ATOM 3934 C C . GLU A 1 495 ? 12.509 5.138 7.663 1.00 75.50 495 GLU A C 1
ATOM 3936 O O . GLU A 1 495 ? 11.634 4.651 6.948 1.00 75.50 495 GLU A O 1
ATOM 3941 N N . ASN A 1 496 ? 13.554 5.791 7.152 1.00 84.00 496 ASN A N 1
ATOM 3942 C CA . ASN A 1 496 ? 13.784 5.894 5.714 1.00 84.00 496 ASN A CA 1
ATOM 3943 C C . ASN A 1 496 ? 14.534 4.654 5.205 1.00 84.00 496 ASN A C 1
ATOM 3945 O O . ASN A 1 496 ? 15.707 4.468 5.533 1.00 84.00 496 ASN A O 1
ATOM 3949 N N . ARG A 1 497 ? 13.871 3.831 4.385 1.00 89.44 497 ARG A N 1
ATOM 3950 C CA . ARG A 1 497 ? 14.421 2.574 3.842 1.00 89.44 497 ARG A CA 1
ATOM 3951 C C . ARG A 1 497 ? 14.745 2.637 2.350 1.00 89.44 497 ARG A C 1
ATOM 3953 O O . ARG A 1 497 ? 15.294 1.685 1.804 1.00 89.44 497 ARG A O 1
ATOM 3960 N N . ILE A 1 498 ? 14.501 3.780 1.711 1.00 92.81 498 ILE A N 1
ATOM 3961 C CA . ILE A 1 498 ? 14.564 3.950 0.254 1.00 92.81 498 ILE A CA 1
ATOM 3962 C C . ILE A 1 498 ? 15.924 3.534 -0.326 1.00 92.81 498 ILE A C 1
ATOM 3964 O O . ILE A 1 498 ? 15.972 2.806 -1.312 1.00 92.81 498 ILE A O 1
ATOM 3968 N N . ALA A 1 499 ? 17.041 3.945 0.276 1.00 93.19 499 ALA A N 1
ATOM 3969 C CA . ALA A 1 499 ? 18.368 3.568 -0.221 1.00 93.19 499 ALA A CA 1
ATOM 3970 C C . ALA A 1 499 ? 18.644 2.059 -0.129 1.00 93.19 499 ALA A C 1
ATOM 3972 O O . ALA A 1 499 ? 19.304 1.479 -0.990 1.00 93.19 499 ALA A O 1
ATOM 3973 N N . ASP A 1 500 ? 18.134 1.395 0.907 1.00 93.06 500 ASP A N 1
ATOM 3974 C CA . ASP A 1 500 ? 18.246 -0.056 1.037 1.00 93.06 500 ASP A CA 1
ATOM 3975 C C . ASP A 1 500 ? 17.391 -0.777 -0.013 1.00 93.06 500 ASP A C 1
ATOM 3977 O O . ASP A 1 500 ? 17.856 -1.695 -0.694 1.00 93.06 500 ASP A O 1
ATOM 3981 N N . ASP A 1 501 ? 16.174 -0.279 -0.210 1.00 94.50 501 ASP A N 1
ATOM 3982 C CA . ASP A 1 501 ? 15.221 -0.743 -1.210 1.00 94.50 501 ASP A CA 1
ATOM 3983 C C . ASP A 1 501 ? 15.760 -0.628 -2.641 1.00 94.50 501 ASP A C 1
ATOM 3985 O O . ASP A 1 501 ? 15.611 -1.566 -3.432 1.00 94.50 501 ASP A O 1
ATOM 3989 N N . MET A 1 502 ? 16.418 0.489 -2.976 1.00 95.56 502 MET A N 1
ATOM 3990 C CA . MET A 1 502 ? 17.038 0.699 -4.287 1.00 95.56 502 MET A CA 1
ATOM 3991 C C . MET A 1 502 ? 18.204 -0.261 -4.520 1.00 95.56 502 MET A C 1
ATOM 3993 O O . MET A 1 502 ? 18.279 -0.878 -5.584 1.00 95.56 502 MET A O 1
ATOM 3997 N N . ARG A 1 503 ? 19.076 -0.457 -3.522 1.00 95.50 503 ARG A N 1
ATOM 3998 C CA . ARG A 1 503 ? 20.212 -1.389 -3.621 1.00 95.50 503 ARG A CA 1
ATOM 3999 C C . ARG A 1 503 ? 19.760 -2.832 -3.827 1.00 95.50 503 ARG A C 1
ATOM 4001 O O . ARG A 1 503 ? 20.298 -3.512 -4.696 1.00 95.50 503 ARG A O 1
ATOM 4008 N N . LYS A 1 504 ? 18.750 -3.291 -3.082 1.00 96.00 504 LYS A N 1
ATOM 4009 C CA . LYS A 1 504 ? 18.181 -4.641 -3.243 1.00 96.00 504 LYS A CA 1
ATOM 4010 C C . LYS A 1 504 ? 17.621 -4.854 -4.648 1.00 96.00 504 LYS A C 1
ATOM 4012 O O . LYS A 1 504 ? 17.962 -5.840 -5.295 1.00 96.00 504 LYS A O 1
ATOM 4017 N N . ARG A 1 505 ? 16.816 -3.911 -5.150 1.00 97.31 505 ARG A N 1
ATOM 4018 C CA . ARG A 1 505 ? 16.245 -3.982 -6.508 1.00 97.31 505 ARG A CA 1
ATOM 4019 C C . ARG A 1 505 ? 17.332 -3.968 -7.580 1.00 97.31 505 ARG A C 1
ATOM 4021 O O . ARG A 1 505 ? 17.276 -4.765 -8.512 1.00 97.31 505 ARG A O 1
ATOM 4028 N N . ARG A 1 506 ? 18.348 -3.113 -7.422 1.00 95.81 506 ARG A N 1
ATOM 4029 C CA . ARG A 1 506 ? 19.495 -3.048 -8.335 1.00 95.81 506 ARG A CA 1
ATOM 4030 C C . ARG A 1 506 ? 20.254 -4.376 -8.373 1.00 95.81 506 ARG A C 1
ATOM 4032 O O . ARG A 1 506 ? 20.458 -4.903 -9.458 1.00 95.81 506 ARG A O 1
ATOM 4039 N N . ALA A 1 507 ? 20.554 -4.971 -7.217 1.00 95.94 507 ALA A N 1
ATOM 4040 C CA . ALA A 1 507 ? 21.244 -6.261 -7.136 1.00 95.94 507 ALA A CA 1
ATOM 4041 C C . ALA A 1 507 ? 20.454 -7.418 -7.778 1.00 95.94 507 ALA A C 1
ATOM 4043 O O . ALA A 1 507 ? 21.050 -8.342 -8.333 1.00 95.94 507 ALA A O 1
ATOM 4044 N N . ILE A 1 508 ? 19.116 -7.386 -7.717 1.00 97.75 508 ILE A N 1
ATOM 4045 C CA . ILE A 1 508 ? 18.264 -8.367 -8.407 1.00 97.75 508 ILE A CA 1
ATOM 4046 C C . ILE A 1 508 ? 18.385 -8.202 -9.927 1.00 97.75 508 ILE A C 1
ATOM 4048 O O . ILE A 1 508 ? 18.573 -9.197 -10.625 1.00 97.75 508 ILE A O 1
ATOM 4052 N N . LEU A 1 509 ? 18.325 -6.972 -10.444 1.00 95.75 509 LEU A N 1
ATOM 4053 C CA . LEU A 1 509 ? 18.460 -6.703 -11.881 1.00 95.75 509 LEU A CA 1
ATOM 4054 C C . LEU A 1 509 ? 19.868 -7.040 -12.402 1.00 95.75 509 LEU A C 1
ATOM 4056 O O . LEU A 1 509 ? 20.001 -7.702 -13.429 1.00 95.75 509 LEU A O 1
ATOM 4060 N N . GLU A 1 510 ? 20.913 -6.667 -11.658 1.00 93.81 510 GLU A N 1
ATOM 4061 C CA . GLU A 1 510 ? 22.321 -6.950 -11.982 1.00 93.81 510 GLU A CA 1
ATOM 4062 C C . GLU A 1 510 ? 22.638 -8.453 -12.028 1.00 93.81 510 GLU A C 1
ATOM 4064 O O . GLU A 1 510 ? 23.575 -8.860 -12.710 1.00 93.81 510 GLU A O 1
ATOM 4069 N N . SER A 1 511 ? 21.832 -9.303 -11.375 1.00 94.56 511 SER A N 1
ATOM 4070 C CA . SER A 1 511 ? 21.962 -10.763 -11.503 1.00 94.56 511 SER A CA 1
ATOM 4071 C C . SER A 1 511 ? 21.706 -11.271 -12.928 1.00 94.56 511 SER A C 1
ATOM 4073 O O . SER A 1 511 ? 22.071 -12.401 -13.255 1.00 94.56 511 SER A O 1
ATOM 4075 N N . GLY A 1 512 ? 21.005 -10.486 -13.757 1.00 93.25 512 GLY A N 1
ATOM 4076 C CA . GLY A 1 512 ? 20.583 -10.855 -15.107 1.00 93.25 512 GLY A CA 1
ATOM 4077 C C . GLY A 1 512 ? 19.491 -11.930 -15.170 1.00 93.25 512 GLY A C 1
ATOM 4078 O O . GLY A 1 512 ? 19.011 -12.230 -16.266 1.00 93.25 512 GLY A O 1
ATOM 4079 N N . LYS A 1 513 ? 19.067 -12.492 -14.030 1.00 94.88 513 LYS A N 1
ATOM 4080 C CA . LYS A 1 513 ? 18.141 -13.638 -13.945 1.00 94.88 513 LYS A CA 1
ATOM 4081 C C . LYS A 1 513 ? 16.685 -13.260 -13.680 1.00 94.88 513 LYS A C 1
ATOM 4083 O O . LYS A 1 513 ? 15.807 -14.083 -13.914 1.00 94.88 513 LYS A O 1
ATOM 4088 N N . TYR A 1 514 ? 16.434 -12.048 -13.195 1.00 97.56 514 TYR A N 1
ATOM 4089 C CA . TYR A 1 514 ? 15.121 -11.613 -12.726 1.00 97.56 514 TYR A CA 1
ATOM 4090 C C . TYR A 1 514 ? 14.760 -10.235 -13.281 1.00 97.56 514 TYR A C 1
ATOM 4092 O O . TYR A 1 514 ? 15.636 -9.399 -13.505 1.00 97.56 514 TYR A O 1
ATOM 4100 N N . HIS A 1 515 ? 13.463 -9.989 -13.436 1.00 97.81 515 HIS A N 1
ATOM 4101 C CA . HIS A 1 515 ? 12.894 -8.642 -13.472 1.00 97.81 515 HIS A CA 1
ATOM 4102 C C . HIS A 1 515 ? 12.424 -8.233 -12.074 1.00 97.81 515 HIS A C 1
ATOM 4104 O O . HIS A 1 515 ? 12.214 -9.083 -11.207 1.00 97.81 515 HIS A O 1
ATOM 4110 N N . VAL A 1 516 ? 12.245 -6.935 -11.851 1.00 97.88 516 VAL A N 1
ATOM 4111 C CA . VAL A 1 516 ? 11.748 -6.374 -10.590 1.00 97.88 516 VAL A CA 1
ATOM 4112 C C . VAL A 1 516 ? 10.466 -5.602 -10.861 1.00 97.88 516 VAL A C 1
ATOM 4114 O O . VAL A 1 516 ? 10.404 -4.813 -11.797 1.00 97.88 516 VAL A O 1
ATOM 4117 N N . TRP A 1 517 ? 9.448 -5.787 -10.028 1.00 98.12 517 TRP A N 1
ATOM 4118 C CA . TRP A 1 517 ? 8.215 -5.008 -10.096 1.00 98.12 517 TRP A CA 1
ATOM 4119 C C . TRP A 1 517 ? 7.868 -4.436 -8.735 1.00 98.12 517 TRP A C 1
ATOM 4121 O O . TRP A 1 517 ? 7.924 -5.142 -7.738 1.00 98.12 517 TRP A O 1
ATOM 4131 N N . SER A 1 518 ? 7.501 -3.164 -8.687 1.00 97.69 518 SER A N 1
ATOM 4132 C CA . SER A 1 518 ? 7.041 -2.489 -7.474 1.00 97.69 518 SER A CA 1
ATOM 4133 C C . SER A 1 518 ? 5.584 -2.061 -7.644 1.00 97.69 518 SER A C 1
ATOM 4135 O O . SER A 1 518 ? 5.215 -1.507 -8.685 1.00 97.69 518 SER A O 1
ATOM 4137 N N . ILE A 1 519 ? 4.752 -2.351 -6.644 1.00 97.00 519 ILE A N 1
ATOM 4138 C CA . ILE A 1 519 ? 3.312 -2.065 -6.620 1.00 97.00 519 ILE A CA 1
ATOM 4139 C C . ILE A 1 519 ? 2.970 -1.411 -5.289 1.00 97.00 519 ILE A C 1
ATOM 4141 O O . ILE A 1 519 ? 3.320 -1.925 -4.235 1.00 97.00 519 ILE A O 1
ATOM 4145 N N . THR A 1 520 ? 2.251 -0.296 -5.325 1.00 95.06 520 THR A N 1
ATOM 4146 C CA . THR A 1 520 ? 1.867 0.449 -4.121 1.00 95.06 520 THR A CA 1
ATOM 4147 C C . THR A 1 520 ? 0.387 0.278 -3.785 1.00 95.06 520 THR A C 1
ATOM 4149 O O . THR A 1 520 ? -0.409 -0.169 -4.611 1.00 95.06 520 THR A O 1
ATOM 4152 N N . TRP A 1 521 ? -0.014 0.667 -2.569 1.00 88.94 521 TRP A N 1
ATOM 4153 C CA . TRP A 1 521 ? -1.413 0.585 -2.115 1.00 88.94 521 TRP A CA 1
ATOM 4154 C C . TRP A 1 521 ? -2.410 1.262 -3.055 1.00 88.94 521 TRP A C 1
ATOM 4156 O O . TRP A 1 521 ? -3.488 0.726 -3.321 1.00 88.94 521 TRP A O 1
ATOM 4166 N N . ASP A 1 522 ? -2.035 2.428 -3.568 1.00 89.69 522 ASP A N 1
ATOM 4167 C CA . ASP A 1 522 ? -2.855 3.207 -4.488 1.00 89.69 522 ASP A CA 1
ATOM 4168 C C . ASP A 1 522 ? -2.958 2.575 -5.880 1.00 89.69 522 ASP A C 1
ATOM 4170 O O . ASP A 1 522 ? -3.922 2.834 -6.594 1.00 89.69 522 ASP A O 1
ATOM 4174 N N . ASP A 1 523 ? -1.989 1.749 -6.280 1.00 94.19 523 ASP A N 1
ATOM 4175 C CA . ASP A 1 523 ? -2.008 1.090 -7.591 1.00 94.19 523 ASP A CA 1
ATOM 4176 C C . ASP A 1 523 ? -3.052 -0.035 -7.635 1.00 94.19 523 ASP A C 1
ATOM 4178 O O . ASP A 1 523 ? -3.508 -0.421 -8.708 1.00 94.19 523 ASP A O 1
ATOM 4182 N N . LEU A 1 524 ? -3.468 -0.525 -6.461 1.00 91.31 524 LEU A N 1
ATOM 4183 C CA . LEU A 1 524 ? -4.534 -1.514 -6.291 1.00 91.31 524 LEU A CA 1
ATOM 4184 C C . LEU A 1 524 ? -5.939 -0.890 -6.246 1.00 91.31 524 LEU A C 1
ATOM 4186 O O . LEU A 1 524 ? -6.923 -1.615 -6.094 1.00 91.31 524 LEU A O 1
ATOM 4190 N N . ASP A 1 525 ? -6.055 0.438 -6.328 1.00 85.75 525 ASP A N 1
ATOM 4191 C CA . ASP A 1 525 ? -7.339 1.130 -6.422 1.00 85.75 525 ASP A CA 1
ATOM 4192 C C . ASP A 1 525 ? -7.780 1.250 -7.888 1.00 85.75 525 ASP A C 1
ATOM 4194 O O . ASP A 1 525 ? -7.167 1.954 -8.693 1.00 85.75 525 ASP A O 1
ATOM 4198 N N . SER A 1 526 ? -8.890 0.592 -8.230 1.00 81.88 526 SER A N 1
ATOM 4199 C CA . SER A 1 526 ? -9.478 0.641 -9.574 1.00 81.88 526 SER A CA 1
ATOM 4200 C C . SER A 1 526 ? -9.803 2.062 -10.054 1.00 81.88 526 SER A C 1
ATOM 4202 O O . SER A 1 526 ? -9.703 2.328 -11.250 1.00 81.88 526 SER A O 1
ATOM 4204 N N . ALA A 1 527 ? -10.109 2.998 -9.144 1.00 81.50 527 ALA A N 1
ATOM 4205 C CA . ALA A 1 527 ? -10.374 4.392 -9.500 1.00 81.50 527 ALA A CA 1
ATOM 4206 C C . ALA A 1 527 ? -9.118 5.124 -10.011 1.00 81.50 527 ALA A C 1
ATOM 4208 O O . ALA A 1 527 ? -9.225 6.148 -10.684 1.00 81.50 527 ALA A O 1
ATOM 4209 N N . LYS A 1 528 ? -7.924 4.593 -9.718 1.00 84.12 528 LYS A N 1
ATOM 4210 C CA . LYS A 1 528 ? -6.621 5.149 -10.111 1.00 84.12 528 LYS A CA 1
ATOM 4211 C C . LYS A 1 528 ? -5.962 4.375 -11.256 1.00 84.12 528 LYS A C 1
ATOM 4213 O O . LYS A 1 528 ? -4.790 4.612 -11.555 1.00 84.12 528 LYS A O 1
ATOM 4218 N N . ALA A 1 529 ? -6.687 3.464 -11.912 1.00 86.69 529 ALA A N 1
ATOM 4219 C CA . ALA A 1 529 ? -6.149 2.644 -12.997 1.00 86.69 529 ALA A CA 1
ATOM 4220 C C . ALA A 1 529 ? -5.665 3.486 -14.191 1.00 86.69 529 ALA A C 1
ATOM 4222 O O . ALA A 1 529 ? -4.615 3.206 -14.757 1.00 86.69 529 ALA A O 1
ATOM 4223 N N . ASP A 1 530 ? -6.379 4.555 -14.552 1.00 87.31 530 ASP A N 1
ATOM 4224 C CA . ASP A 1 530 ? -6.030 5.409 -15.698 1.00 87.31 530 ASP A CA 1
ATOM 4225 C C . ASP A 1 530 ? -4.978 6.491 -15.381 1.00 87.31 530 ASP A C 1
ATOM 4227 O O . ASP A 1 530 ? -4.642 7.305 -16.245 1.00 87.31 530 ASP A O 1
ATOM 4231 N N . HIS A 1 531 ? -4.438 6.511 -14.160 1.00 86.88 531 HIS A N 1
ATOM 4232 C CA . HIS A 1 531 ? -3.486 7.530 -13.727 1.00 86.88 531 HIS A CA 1
ATOM 4233 C C . HIS A 1 531 ? -2.118 7.342 -14.400 1.00 86.88 531 HIS A C 1
ATOM 4235 O O . HIS A 1 531 ? -1.469 6.305 -14.251 1.00 86.88 531 HIS A O 1
ATOM 4241 N N . VAL A 1 532 ? -1.673 8.352 -15.153 1.00 90.50 532 VAL A N 1
ATOM 4242 C CA . VAL A 1 532 ? -0.398 8.330 -15.891 1.00 90.50 532 VAL A CA 1
ATOM 4243 C C . VAL A 1 532 ? 0.768 8.582 -14.936 1.00 90.50 532 VAL A C 1
ATOM 4245 O O . VAL A 1 532 ? 0.762 9.566 -14.200 1.00 90.50 532 VAL A O 1
ATOM 4248 N N . MET A 1 533 ? 1.783 7.715 -14.980 1.00 93.56 533 MET A N 1
ATOM 4249 C CA . MET A 1 533 ? 2.926 7.744 -14.060 1.00 93.56 533 MET A CA 1
ATOM 4250 C C . MET A 1 533 ? 4.279 7.964 -14.742 1.00 93.56 533 MET A C 1
ATOM 4252 O O . MET A 1 533 ? 5.159 8.577 -14.141 1.00 93.56 533 MET A O 1
ATOM 4256 N N . ALA A 1 534 ? 4.464 7.470 -15.972 1.00 91.12 534 ALA A N 1
ATOM 4257 C CA . ALA A 1 534 ? 5.803 7.352 -16.559 1.00 91.12 534 ALA A CA 1
ATOM 4258 C C . ALA A 1 534 ? 6.238 8.540 -17.432 1.00 91.12 534 ALA A C 1
ATOM 4260 O O . ALA A 1 534 ? 7.405 8.919 -17.411 1.00 91.12 534 ALA A O 1
ATOM 4261 N N . CYS A 1 535 ? 5.338 9.143 -18.216 1.00 90.25 535 CYS A N 1
ATOM 4262 C CA . CYS A 1 535 ? 5.733 10.137 -19.218 1.00 90.25 535 CYS A CA 1
ATOM 4263 C C . CYS A 1 535 ? 4.694 11.242 -19.442 1.00 90.25 535 CYS A C 1
ATOM 4265 O O . CYS A 1 535 ? 3.512 11.093 -19.137 1.00 90.25 535 CYS A O 1
ATOM 4267 N N . GLN A 1 536 ? 5.151 12.350 -20.031 1.00 89.44 536 GLN A N 1
ATOM 4268 C CA . GLN A 1 536 ? 4.318 13.492 -20.418 1.00 89.44 536 GLN A CA 1
ATOM 4269 C C . GLN A 1 536 ? 3.316 13.126 -21.528 1.00 89.44 536 GLN A C 1
ATOM 4271 O O . GLN A 1 536 ? 3.577 12.249 -22.354 1.00 89.44 536 GLN A O 1
ATOM 4276 N N . SER A 1 537 ? 2.196 13.852 -21.597 1.00 89.50 537 SER A N 1
ATOM 4277 C CA . SER A 1 537 ? 1.105 13.587 -22.556 1.00 89.50 537 SER A CA 1
ATOM 4278 C C . SER A 1 537 ? 1.551 13.518 -24.035 1.00 89.50 537 SER A C 1
ATOM 4280 O O . SER A 1 537 ? 1.189 12.549 -24.709 1.00 89.50 537 SER A O 1
ATOM 4282 N N . PRO A 1 538 ? 2.405 14.430 -24.556 1.00 90.81 538 PRO A N 1
ATOM 4283 C CA . PRO A 1 538 ? 2.881 14.331 -25.941 1.00 90.81 538 PRO A CA 1
ATOM 4284 C C . PRO A 1 538 ? 3.688 13.053 -26.217 1.00 90.81 538 PRO A C 1
ATOM 4286 O O . PRO A 1 538 ? 3.545 12.438 -27.275 1.00 90.81 538 PRO A O 1
ATOM 4289 N N . VAL A 1 539 ? 4.501 12.620 -25.247 1.00 92.06 539 VAL A N 1
ATOM 4290 C CA . VAL A 1 539 ? 5.292 11.384 -25.344 1.00 92.06 539 VAL A CA 1
ATOM 4291 C C . VAL A 1 539 ? 4.374 10.167 -25.300 1.00 92.06 539 VAL A C 1
ATOM 4293 O O . VAL A 1 539 ? 4.522 9.271 -26.124 1.00 92.06 539 VAL A O 1
ATOM 4296 N N . ALA A 1 540 ? 3.374 10.162 -24.415 1.00 92.44 540 ALA A N 1
ATOM 4297 C CA . ALA A 1 540 ? 2.375 9.097 -24.331 1.00 92.44 540 ALA A CA 1
ATOM 4298 C C . ALA A 1 540 ? 1.616 8.910 -25.657 1.00 92.44 540 ALA A C 1
ATOM 4300 O O . ALA A 1 540 ? 1.458 7.788 -26.143 1.00 92.44 540 ALA A O 1
ATOM 4301 N N . GLN A 1 541 ? 1.186 10.013 -26.280 1.00 93.06 541 GLN A N 1
ATOM 4302 C CA . GLN A 1 541 ? 0.500 9.970 -27.570 1.00 93.06 541 GLN A CA 1
ATOM 4303 C C . GLN A 1 541 ? 1.412 9.417 -28.672 1.00 93.06 541 GLN A C 1
ATOM 4305 O O . GLN A 1 541 ? 0.979 8.579 -29.470 1.00 93.06 541 GLN A O 1
ATOM 4310 N N . ARG A 1 542 ? 2.679 9.846 -28.704 1.00 93.69 542 ARG A N 1
ATOM 4311 C CA . ARG A 1 542 ? 3.647 9.359 -29.690 1.00 93.69 542 ARG A CA 1
ATOM 4312 C C . ARG A 1 542 ? 3.984 7.884 -29.489 1.00 93.69 542 ARG A C 1
ATOM 4314 O O . ARG A 1 542 ? 3.998 7.135 -30.463 1.00 93.69 542 ARG A O 1
ATOM 4321 N N . LEU A 1 543 ? 4.163 7.453 -28.243 1.00 94.44 543 LEU A N 1
ATOM 4322 C CA . LEU A 1 543 ? 4.417 6.061 -27.886 1.00 94.44 543 LEU A CA 1
ATOM 4323 C C . LEU A 1 543 ? 3.276 5.147 -28.346 1.00 94.44 543 LEU A C 1
ATOM 4325 O O . LEU A 1 543 ? 3.526 4.076 -28.895 1.00 94.44 543 LEU A O 1
ATOM 4329 N N . GLN A 1 544 ? 2.022 5.590 -28.202 1.00 94.25 544 GLN A N 1
ATOM 4330 C CA . GLN A 1 544 ? 0.870 4.844 -28.706 1.00 94.25 544 GLN A CA 1
ATOM 4331 C C . GLN A 1 544 ? 0.900 4.691 -30.232 1.00 94.25 544 GLN A C 1
ATOM 4333 O O . GLN A 1 544 ? 0.629 3.606 -30.748 1.00 94.25 544 GLN A O 1
ATOM 4338 N N . GLN A 1 545 ? 1.219 5.764 -30.961 1.00 95.25 545 GLN A N 1
ATOM 4339 C CA . GLN A 1 545 ? 1.343 5.716 -32.421 1.00 95.25 545 GLN A CA 1
ATOM 4340 C C . GLN A 1 545 ? 2.459 4.759 -32.849 1.00 95.25 545 GLN A C 1
ATOM 4342 O O . GLN A 1 545 ? 2.253 3.940 -33.743 1.00 95.25 545 GLN A O 1
ATOM 4347 N N . TYR A 1 546 ? 3.612 4.831 -32.180 1.00 93.69 546 TYR A N 1
ATOM 4348 C CA . TYR A 1 546 ? 4.744 3.944 -32.419 1.00 93.69 546 TYR A CA 1
ATOM 4349 C C . TYR A 1 546 ? 4.374 2.477 -32.171 1.00 93.69 546 TYR A C 1
ATOM 4351 O O . TYR A 1 546 ? 4.571 1.635 -33.045 1.00 93.69 546 TYR A O 1
ATOM 4359 N N . ALA A 1 547 ? 3.742 2.168 -31.037 1.00 94.75 547 ALA A N 1
ATOM 4360 C CA . ALA A 1 547 ? 3.303 0.812 -30.721 1.00 94.75 547 ALA A CA 1
ATOM 4361 C C . ALA A 1 547 ? 2.286 0.271 -31.741 1.00 94.75 547 ALA A C 1
ATOM 4363 O O . ALA A 1 547 ? 2.376 -0.887 -32.143 1.00 94.75 547 ALA A O 1
ATOM 4364 N N . ASN A 1 548 ? 1.349 1.104 -32.206 1.00 94.50 548 ASN A N 1
ATOM 4365 C CA . ASN A 1 548 ? 0.398 0.719 -33.252 1.00 94.50 548 ASN A CA 1
ATOM 4366 C C . ASN A 1 548 ? 1.107 0.406 -34.580 1.00 94.50 548 ASN A C 1
ATOM 4368 O O . ASN A 1 548 ? 0.758 -0.574 -35.236 1.00 94.50 548 ASN A O 1
ATOM 4372 N N . ALA A 1 549 ? 2.119 1.196 -34.956 1.00 92.94 549 ALA A N 1
ATOM 4373 C CA . ALA A 1 549 ? 2.923 0.942 -36.150 1.00 92.94 549 ALA A CA 1
ATOM 4374 C C . ALA A 1 549 ? 3.712 -0.374 -36.040 1.00 92.94 549 ALA A C 1
ATOM 4376 O O . ALA A 1 549 ? 3.724 -1.161 -36.984 1.00 92.94 549 ALA A O 1
ATOM 4377 N N . MET A 1 550 ? 4.301 -0.665 -34.875 1.00 91.62 550 MET A N 1
ATOM 4378 C CA . MET A 1 550 ? 4.994 -1.937 -34.629 1.00 91.62 550 MET A CA 1
ATOM 4379 C C . MET A 1 550 ? 4.039 -3.135 -34.727 1.00 91.62 550 MET A C 1
ATOM 4381 O O . MET A 1 550 ? 4.366 -4.128 -35.377 1.00 91.62 550 MET A O 1
ATOM 4385 N N . LYS A 1 551 ? 2.827 -3.027 -34.167 1.00 91.88 551 LYS A N 1
ATOM 4386 C CA . LYS A 1 551 ? 1.792 -4.070 -34.295 1.00 91.88 551 LYS A CA 1
ATOM 4387 C C . LYS A 1 551 ? 1.345 -4.271 -35.743 1.00 91.88 551 LYS A C 1
ATOM 4389 O O . LYS A 1 551 ? 1.155 -5.410 -36.158 1.00 91.88 551 LYS A O 1
ATOM 4394 N N . ALA A 1 552 ? 1.216 -3.195 -36.523 1.00 91.75 552 ALA A N 1
ATOM 4395 C CA . ALA A 1 552 ? 0.894 -3.278 -37.950 1.00 91.75 552 ALA A CA 1
ATOM 4396 C C . ALA A 1 552 ? 1.985 -4.009 -38.756 1.00 91.75 552 ALA A C 1
ATOM 4398 O O . ALA A 1 552 ? 1.681 -4.676 -39.738 1.00 91.75 552 ALA A O 1
ATOM 4399 N N . GLN A 1 553 ? 3.237 -3.944 -38.298 1.00 88.81 553 GLN A N 1
ATOM 4400 C CA . GLN A 1 553 ? 4.368 -4.715 -38.825 1.00 88.81 553 GLN A CA 1
ATOM 4401 C C . GLN A 1 553 ? 4.493 -6.111 -38.187 1.00 88.81 553 GLN A C 1
ATOM 4403 O O . GLN A 1 553 ? 5.560 -6.719 -38.233 1.00 88.81 553 GLN A O 1
ATOM 4408 N N . THR A 1 554 ? 3.434 -6.630 -37.554 1.00 88.50 554 THR A N 1
ATOM 4409 C CA . THR A 1 554 ? 3.397 -7.944 -36.881 1.00 88.50 554 THR A CA 1
ATOM 4410 C C . THR A 1 554 ? 4.423 -8.133 -35.753 1.00 88.50 554 THR A C 1
ATOM 4412 O O . THR A 1 554 ? 4.696 -9.260 -35.344 1.00 88.50 554 THR A O 1
ATOM 4415 N N . ARG A 1 555 ? 4.976 -7.046 -35.192 1.00 89.62 555 ARG A N 1
ATOM 4416 C CA . ARG A 1 555 ? 5.868 -7.118 -34.025 1.00 89.62 555 ARG A CA 1
ATOM 4417 C C . ARG A 1 555 ? 5.067 -7.231 -32.728 1.00 89.62 555 ARG A C 1
ATOM 4419 O O . ARG A 1 555 ? 4.037 -6.578 -32.549 1.00 89.62 555 ARG A O 1
ATOM 4426 N N . VAL A 1 556 ? 5.586 -8.018 -31.788 1.00 92.94 556 VAL A N 1
ATOM 4427 C CA . VAL A 1 556 ? 4.985 -8.209 -30.463 1.00 92.94 556 VAL A CA 1
ATOM 4428 C C . VAL A 1 556 ? 5.426 -7.082 -29.527 1.00 92.94 556 VAL A C 1
ATOM 4430 O O . VAL A 1 556 ? 6.583 -7.013 -29.111 1.00 92.94 556 VAL A O 1
ATOM 4433 N N . VAL A 1 557 ? 4.493 -6.198 -29.171 1.00 95.75 557 VAL A N 1
ATOM 4434 C CA . VAL A 1 557 ? 4.708 -5.110 -28.204 1.00 95.75 557 VAL A CA 1
ATOM 4435 C C . VAL A 1 557 ? 3.544 -5.041 -27.209 1.00 95.75 557 VAL A C 1
ATOM 4437 O O . VAL A 1 557 ? 2.396 -5.281 -27.610 1.00 95.75 557 VAL A O 1
ATOM 4440 N N . PRO A 1 558 ? 3.804 -4.711 -25.929 1.00 96.38 558 PRO A N 1
ATOM 4441 C CA . PRO A 1 558 ? 2.755 -4.611 -24.917 1.00 96.38 558 PRO A CA 1
ATOM 4442 C C . PRO A 1 558 ? 1.799 -3.437 -25.200 1.00 96.38 558 PRO A C 1
ATOM 4444 O O . PRO A 1 558 ? 2.003 -2.623 -26.107 1.00 96.38 558 PRO A O 1
ATOM 4447 N N . ASP A 1 559 ? 0.705 -3.351 -24.442 1.00 95.06 559 ASP A N 1
ATOM 4448 C CA . ASP A 1 559 ? -0.230 -2.226 -24.538 1.00 95.06 559 ASP A CA 1
ATOM 4449 C C . ASP A 1 559 ? 0.420 -0.918 -24.054 1.00 95.06 559 ASP A C 1
ATOM 4451 O O . ASP A 1 559 ? 0.577 -0.692 -22.853 1.00 95.06 559 ASP A O 1
ATOM 4455 N N . ALA A 1 560 ? 0.743 -0.034 -25.002 1.00 94.62 560 ALA A N 1
ATOM 4456 C CA . ALA A 1 560 ? 1.371 1.259 -24.746 1.00 94.62 560 ALA A CA 1
ATOM 4457 C C . ALA A 1 560 ? 0.573 2.175 -23.799 1.00 94.62 560 ALA A C 1
ATOM 4459 O O . ALA A 1 560 ? 1.173 3.024 -23.142 1.00 94.62 560 ALA A O 1
ATOM 4460 N N . LYS A 1 561 ? -0.751 2.002 -23.663 1.00 94.19 561 LYS A N 1
ATOM 4461 C CA . LYS A 1 561 ? -1.520 2.749 -22.655 1.00 94.19 561 LYS A CA 1
ATOM 4462 C C . LYS A 1 561 ? -1.228 2.256 -21.250 1.00 94.19 561 LYS A C 1
ATOM 4464 O O . LYS A 1 561 ? -1.175 3.065 -20.331 1.00 94.19 561 LYS A O 1
ATOM 4469 N N . ARG A 1 562 ? -1.071 0.944 -21.075 1.00 95.56 562 ARG A N 1
ATOM 4470 C CA . ARG A 1 562 ? -0.862 0.321 -19.765 1.00 95.56 562 ARG A CA 1
ATOM 4471 C C . ARG A 1 562 ? 0.568 0.470 -19.265 1.00 95.56 562 ARG A C 1
ATOM 4473 O O . ARG A 1 562 ? 0.757 0.700 -18.077 1.00 95.56 562 ARG A O 1
ATOM 4480 N N . VAL A 1 563 ? 1.564 0.435 -20.157 1.00 95.69 563 VAL A N 1
ATOM 4481 C C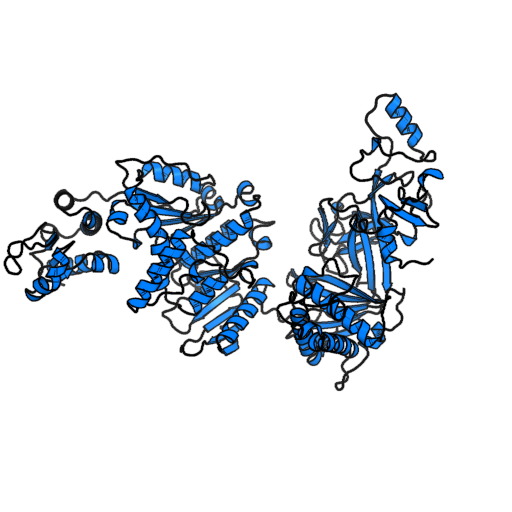A . VAL A 1 563 ? 2.982 0.557 -19.756 1.00 95.69 563 VAL A CA 1
ATOM 4482 C C . VAL A 1 563 ? 3.330 1.903 -19.103 1.00 95.69 563 VAL A C 1
ATOM 4484 O O . VAL A 1 563 ? 4.288 1.977 -18.341 1.00 95.69 563 VAL A O 1
ATOM 4487 N N . ILE A 1 564 ? 2.550 2.963 -19.350 1.00 94.88 564 ILE A N 1
ATOM 4488 C CA . ILE A 1 564 ? 2.800 4.306 -18.792 1.00 94.88 564 ILE A CA 1
ATOM 4489 C C . ILE A 1 564 ? 1.985 4.630 -17.527 1.00 94.88 564 ILE A C 1
ATOM 4491 O O . ILE A 1 564 ? 2.094 5.742 -17.003 1.00 94.88 564 ILE A O 1
ATOM 4495 N N . ARG A 1 565 ? 1.134 3.703 -17.072 1.00 95.56 565 ARG A N 1
ATOM 4496 C CA . ARG A 1 565 ? 0.236 3.859 -15.912 1.00 95.56 565 ARG A CA 1
ATOM 4497 C C . ARG A 1 565 ? 0.908 3.378 -14.623 1.00 95.56 565 ARG A C 1
ATOM 4499 O O . ARG A 1 565 ? 2.129 3.285 -14.547 1.00 95.56 565 ARG A O 1
ATOM 4506 N N . ASN A 1 566 ? 0.106 3.122 -13.595 1.00 95.19 566 ASN A N 1
ATOM 4507 C CA . ASN A 1 566 ? 0.551 2.609 -12.307 1.00 95.19 566 ASN A CA 1
ATOM 4508 C C . ASN A 1 566 ? 1.155 1.188 -12.383 1.00 95.19 566 ASN A C 1
ATOM 4510 O O . ASN A 1 566 ? 1.006 0.482 -13.385 1.00 95.19 566 ASN A O 1
ATOM 4514 N N . GLY A 1 567 ? 1.831 0.763 -11.308 1.00 96.00 567 GLY A N 1
ATOM 4515 C CA . GLY A 1 567 ? 2.580 -0.498 -11.281 1.00 96.00 567 GLY A CA 1
ATOM 4516 C C . GLY A 1 567 ? 1.735 -1.747 -11.561 1.00 96.00 567 GLY A C 1
ATOM 4517 O O . GLY A 1 567 ? 2.216 -2.679 -12.211 1.00 96.00 567 GLY A O 1
ATOM 4518 N N . LEU A 1 568 ? 0.463 -1.751 -11.146 1.00 96.88 568 LEU A N 1
ATOM 4519 C CA . LEU A 1 568 ? -0.459 -2.861 -11.392 1.00 96.88 568 LEU A CA 1
ATOM 4520 C C . LEU A 1 568 ? -0.853 -2.959 -12.872 1.00 96.88 568 LEU A C 1
ATOM 4522 O O . LEU A 1 568 ? -0.847 -4.052 -13.436 1.00 96.88 568 LEU A O 1
ATOM 4526 N N . GLU A 1 569 ? -1.171 -1.838 -13.521 1.00 97.44 569 GLU A N 1
ATOM 4527 C CA . GLU A 1 569 ? -1.498 -1.815 -14.953 1.00 97.44 569 GLU A CA 1
ATOM 4528 C C . GLU A 1 569 ? -0.308 -2.243 -15.816 1.00 97.44 569 GLU A C 1
ATOM 4530 O O . GLU A 1 569 ? -0.474 -3.004 -16.774 1.00 97.44 569 GLU A O 1
ATOM 4535 N N . GLN A 1 570 ? 0.900 -1.822 -15.435 1.00 97.75 570 GLN A N 1
ATOM 4536 C CA . GLN A 1 570 ? 2.137 -2.277 -16.062 1.00 97.75 570 GLN A CA 1
ATOM 4537 C C . GLN A 1 570 ? 2.311 -3.797 -15.905 1.00 97.75 570 GLN A C 1
ATOM 4539 O O . GLN A 1 570 ? 2.594 -4.478 -16.892 1.00 97.75 570 GLN A O 1
ATOM 4544 N N . LEU A 1 571 ? 2.080 -4.355 -14.708 1.00 97.81 571 LEU A N 1
ATOM 4545 C CA . LEU A 1 571 ? 2.175 -5.803 -14.485 1.00 97.81 571 LEU A CA 1
ATOM 4546 C C . LEU A 1 571 ? 1.121 -6.567 -15.299 1.00 97.81 571 LEU A C 1
ATOM 4548 O O . LEU A 1 571 ? 1.436 -7.576 -15.926 1.00 97.81 571 LEU A O 1
ATOM 4552 N N . ARG A 1 572 ? -0.120 -6.068 -15.356 1.00 96.75 572 ARG A N 1
ATOM 4553 C CA . ARG A 1 572 ? -1.186 -6.638 -16.199 1.00 96.75 572 ARG A CA 1
ATOM 4554 C C . ARG A 1 572 ? -0.781 -6.648 -17.672 1.00 96.75 572 ARG A C 1
ATOM 4556 O O . ARG A 1 572 ? -1.020 -7.636 -18.360 1.00 96.75 572 ARG A O 1
ATOM 4563 N N . ALA A 1 573 ? -0.157 -5.575 -18.163 1.00 96.75 573 ALA A N 1
ATOM 4564 C CA . ALA A 1 573 ? 0.379 -5.530 -19.523 1.00 96.75 573 ALA A CA 1
ATOM 4565 C C . ALA A 1 573 ? 1.489 -6.565 -19.744 1.00 96.75 573 ALA A C 1
ATOM 4567 O O . ALA A 1 573 ? 1.560 -7.150 -20.823 1.00 96.75 573 ALA A O 1
ATOM 4568 N N . PHE A 1 574 ? 2.326 -6.813 -18.733 1.00 97.19 574 PHE A N 1
ATOM 4569 C CA . PHE A 1 574 ? 3.394 -7.805 -18.816 1.00 97.19 574 PHE A CA 1
ATOM 4570 C C . PHE A 1 574 ? 2.836 -9.227 -18.842 1.00 97.19 574 PHE A C 1
ATOM 4572 O O . PHE A 1 574 ? 3.209 -9.994 -19.716 1.00 97.19 574 PHE A O 1
ATOM 4579 N N . ILE A 1 575 ? 1.894 -9.572 -17.961 1.00 95.88 575 ILE A N 1
ATOM 4580 C CA . ILE A 1 575 ? 1.264 -10.906 -17.939 1.00 95.88 575 ILE A CA 1
ATOM 4581 C C . ILE A 1 575 ? 0.584 -11.215 -19.284 1.00 95.88 575 ILE A C 1
ATOM 4583 O O . ILE A 1 575 ? 0.687 -12.329 -19.792 1.00 95.88 575 ILE A O 1
ATOM 4587 N N . LEU A 1 576 ? -0.068 -10.217 -19.894 1.00 94.88 576 LEU A N 1
ATOM 4588 C CA . LEU A 1 576 ? -0.696 -10.355 -21.212 1.00 94.88 576 LEU A CA 1
ATOM 4589 C C . LEU A 1 576 ? 0.316 -10.393 -22.368 1.00 94.88 576 LEU A C 1
ATOM 4591 O O . LEU A 1 576 ? 0.033 -10.954 -23.425 1.00 94.88 576 LEU A O 1
ATOM 4595 N N . THR A 1 577 ? 1.477 -9.754 -22.227 1.00 95.19 577 THR A N 1
ATOM 4596 C CA . THR A 1 577 ? 2.514 -9.689 -23.269 1.00 95.19 577 THR A CA 1
ATOM 4597 C C . THR A 1 577 ? 3.912 -9.728 -22.635 1.00 95.19 577 THR A C 1
ATOM 4599 O O . THR A 1 577 ? 4.596 -8.697 -22.568 1.00 95.19 577 THR A O 1
ATOM 4602 N N . PRO A 1 578 ? 4.362 -10.912 -22.171 1.00 94.88 578 PRO A N 1
ATOM 4603 C CA . PRO A 1 578 ? 5.639 -11.085 -21.478 1.00 94.88 578 PRO A CA 1
ATOM 4604 C C . PRO A 1 578 ? 6.783 -11.173 -22.495 1.00 94.88 578 PRO A C 1
ATOM 4606 O O . PRO A 1 578 ? 7.412 -12.208 -22.686 1.00 94.88 578 PRO A O 1
ATOM 4609 N N . HIS A 1 579 ? 6.999 -10.083 -23.229 1.00 94.94 579 HIS A N 1
ATOM 4610 C CA . HIS A 1 579 ? 7.929 -10.016 -24.353 1.00 94.94 579 HIS A CA 1
ATOM 4611 C C . HIS A 1 579 ? 8.959 -8.907 -24.123 1.00 94.94 579 HIS A C 1
ATOM 4613 O O . HIS A 1 579 ? 8.749 -7.760 -24.529 1.00 94.94 579 HIS A O 1
ATOM 4619 N N . ALA A 1 580 ? 10.071 -9.246 -23.462 1.00 94.31 580 ALA A N 1
ATOM 4620 C CA . ALA A 1 580 ? 11.106 -8.288 -23.065 1.00 94.31 580 ALA A CA 1
ATOM 4621 C C . ALA A 1 580 ? 11.607 -7.388 -24.217 1.00 94.31 580 ALA A C 1
ATOM 4623 O O . ALA A 1 580 ? 11.638 -6.176 -24.012 1.00 94.31 580 ALA A O 1
ATOM 4624 N N . PRO A 1 581 ? 11.870 -7.885 -25.449 1.00 94.12 581 PRO A N 1
ATOM 4625 C CA . PRO A 1 581 ? 12.288 -7.013 -26.551 1.00 94.12 581 PRO A CA 1
ATOM 4626 C C . PRO A 1 581 ? 11.246 -5.946 -26.914 1.00 94.12 581 PRO A C 1
ATOM 4628 O O . PRO A 1 581 ? 11.597 -4.827 -27.279 1.00 94.12 581 PRO A O 1
ATOM 4631 N N . GLY A 1 582 ? 9.954 -6.266 -26.794 1.00 95.50 582 GLY A N 1
ATOM 4632 C CA . GLY A 1 582 ? 8.871 -5.307 -27.017 1.00 95.50 582 GLY A CA 1
ATOM 4633 C C . GLY A 1 582 ? 8.809 -4.235 -25.927 1.00 95.50 582 GLY A C 1
ATOM 4634 O O . GLY A 1 582 ? 8.568 -3.068 -26.229 1.00 95.50 582 GLY A O 1
ATOM 4635 N N . TRP A 1 583 ? 9.074 -4.613 -24.674 1.00 97.06 583 TRP A N 1
ATOM 4636 C CA . TRP A 1 583 ? 9.208 -3.670 -23.561 1.00 97.06 583 TRP A CA 1
ATOM 4637 C C . TRP A 1 583 ? 10.414 -2.745 -23.741 1.00 97.06 583 TRP A C 1
ATOM 4639 O O . TRP A 1 583 ? 10.250 -1.530 -23.644 1.00 97.06 583 TRP A O 1
ATOM 4649 N N . THR A 1 584 ? 11.581 -3.292 -24.101 1.00 95.69 584 THR A N 1
ATOM 4650 C CA . THR A 1 584 ? 12.780 -2.512 -24.445 1.00 95.69 584 THR A CA 1
ATOM 4651 C C . THR A 1 584 ? 12.480 -1.516 -25.564 1.00 95.69 584 THR A C 1
ATOM 4653 O O . THR A 1 584 ? 12.762 -0.333 -25.415 1.00 95.69 584 THR A O 1
ATOM 4656 N N . GLN A 1 585 ? 11.825 -1.945 -26.651 1.00 93.62 585 GLN A N 1
ATOM 4657 C CA . GLN A 1 585 ? 11.473 -1.053 -27.765 1.00 93.62 585 GLN A CA 1
ATOM 4658 C C . GLN A 1 585 ? 10.610 0.137 -27.326 1.00 93.62 585 GLN A C 1
ATOM 4660 O O . GLN A 1 585 ? 10.875 1.265 -27.741 1.00 93.62 585 GLN A O 1
ATOM 4665 N N . LEU A 1 586 ? 9.584 -0.086 -26.497 1.00 96.19 586 LEU A N 1
ATOM 4666 C CA . LEU A 1 586 ? 8.729 1.004 -26.019 1.00 96.19 586 LEU A CA 1
ATOM 4667 C C . LEU A 1 586 ? 9.458 1.922 -25.028 1.00 96.19 586 LEU A C 1
ATOM 4669 O O . LEU A 1 586 ? 9.328 3.142 -25.132 1.00 96.19 586 LEU A O 1
ATOM 4673 N N . ALA A 1 587 ? 10.223 1.358 -24.093 1.00 95.88 587 ALA A N 1
ATOM 4674 C CA . ALA A 1 587 ? 10.959 2.117 -23.084 1.00 95.88 587 ALA A CA 1
ATOM 4675 C C . ALA A 1 587 ? 12.040 3.006 -23.718 1.00 95.88 587 ALA A C 1
ATOM 4677 O O . ALA A 1 587 ? 12.095 4.208 -23.448 1.00 95.88 587 ALA A O 1
ATOM 4678 N N . THR A 1 588 ? 12.835 2.446 -24.633 1.00 93.69 588 THR A N 1
ATOM 4679 C CA . THR A 1 588 ? 13.856 3.186 -25.378 1.00 93.69 588 THR A CA 1
ATOM 4680 C C . THR A 1 588 ? 13.221 4.276 -26.244 1.00 93.69 588 THR A C 1
ATOM 4682 O O . THR A 1 588 ? 13.688 5.413 -26.225 1.00 93.69 588 THR A O 1
ATOM 4685 N N . HIS A 1 589 ? 12.112 3.988 -26.937 1.00 94.19 589 HIS A N 1
ATOM 4686 C CA . HIS A 1 589 ? 11.420 4.996 -27.746 1.00 94.19 589 HIS A CA 1
ATOM 4687 C C . HIS A 1 589 ? 10.886 6.164 -26.903 1.00 94.19 589 HIS A C 1
ATOM 4689 O O . HIS A 1 589 ? 11.034 7.326 -27.289 1.00 94.19 589 HIS A O 1
ATOM 4695 N N . ALA A 1 590 ? 10.294 5.870 -25.739 1.00 94.88 590 ALA A N 1
ATOM 4696 C CA . ALA A 1 590 ? 9.775 6.886 -24.826 1.00 94.88 590 ALA A CA 1
ATOM 4697 C C . ALA A 1 590 ? 10.878 7.837 -24.324 1.00 94.88 590 ALA A C 1
ATOM 4699 O O . ALA A 1 590 ? 10.639 9.039 -24.209 1.00 94.88 590 ALA A O 1
ATOM 4700 N N . ALA A 1 591 ? 12.082 7.314 -24.071 1.00 94.56 591 ALA A N 1
ATOM 4701 C CA . ALA A 1 591 ? 13.242 8.104 -23.660 1.00 94.56 591 ALA A CA 1
ATOM 4702 C C . ALA A 1 591 ? 13.902 8.866 -24.826 1.00 94.56 591 ALA A C 1
ATOM 4704 O O . ALA A 1 591 ? 14.327 10.011 -24.656 1.00 94.56 591 ALA A O 1
ATOM 4705 N N . PHE A 1 592 ? 13.974 8.250 -26.010 1.00 94.56 592 PHE A N 1
ATOM 4706 C CA . PHE A 1 592 ? 14.675 8.788 -27.176 1.00 94.56 592 PHE A CA 1
ATOM 4707 C C . PHE A 1 592 ? 13.898 9.892 -27.902 1.00 94.56 592 PHE A C 1
ATOM 4709 O O . PHE A 1 592 ? 14.487 10.891 -28.308 1.00 94.56 592 PHE A O 1
ATOM 4716 N N . PHE A 1 593 ? 12.578 9.753 -28.067 1.00 93.94 593 PHE A N 1
ATOM 4717 C CA . PHE A 1 593 ? 11.784 10.692 -28.870 1.00 93.94 593 PHE A CA 1
ATOM 4718 C C . PHE A 1 593 ? 11.930 12.167 -28.434 1.00 93.94 593 PHE A C 1
ATOM 4720 O O . PHE A 1 593 ? 12.162 13.016 -29.297 1.00 93.94 593 PHE A O 1
ATOM 4727 N N . PRO A 1 594 ? 11.878 12.516 -27.131 1.00 94.06 594 PRO A N 1
ATOM 4728 C CA . PRO A 1 594 ? 12.159 13.884 -26.692 1.00 94.06 594 PRO A CA 1
ATOM 4729 C C . PRO A 1 594 ? 13.571 14.363 -27.052 1.00 94.06 594 PRO A C 1
ATOM 4731 O O . PRO A 1 594 ? 13.743 15.518 -27.434 1.00 94.06 594 PRO A O 1
ATOM 4734 N N . LEU A 1 595 ? 14.579 13.489 -26.960 1.00 93.81 595 LEU A N 1
ATOM 4735 C CA . LEU A 1 595 ? 15.967 13.820 -27.296 1.00 93.81 595 LEU A CA 1
ATOM 4736 C C . LEU A 1 595 ? 16.122 14.108 -28.791 1.00 93.81 595 LEU A C 1
ATOM 4738 O O . LEU A 1 595 ? 16.800 15.060 -29.158 1.00 93.81 595 LEU A O 1
ATOM 4742 N N . GLN A 1 596 ? 15.430 13.353 -29.643 1.00 91.75 596 GLN A N 1
ATOM 4743 C CA . GLN A 1 596 ? 15.398 13.597 -31.084 1.00 91.75 596 GLN A CA 1
ATOM 4744 C C . GLN A 1 596 ? 14.818 14.979 -31.430 1.00 91.75 596 GLN A C 1
ATOM 4746 O O . GLN A 1 596 ? 15.292 15.647 -32.343 1.00 91.75 596 GLN A O 1
ATOM 4751 N N . LEU A 1 597 ? 13.790 15.434 -30.709 1.00 91.62 597 LEU A N 1
ATOM 4752 C CA . LEU A 1 597 ? 13.235 16.775 -30.918 1.00 91.62 597 LEU A CA 1
ATOM 4753 C C . LEU A 1 597 ? 14.195 17.869 -30.435 1.00 91.62 597 LEU A C 1
ATOM 4755 O O . LEU A 1 597 ? 14.319 18.918 -31.069 1.00 91.62 597 LEU A O 1
ATOM 4759 N N . LEU A 1 598 ? 14.877 17.621 -29.315 1.00 91.31 598 LEU A N 1
ATOM 4760 C CA . LEU A 1 598 ? 15.820 18.559 -28.715 1.00 91.31 598 LEU A CA 1
ATOM 4761 C C . LEU A 1 598 ? 17.131 18.668 -29.497 1.00 91.31 598 LEU A C 1
ATOM 4763 O O . LEU A 1 598 ? 17.738 19.736 -29.476 1.00 91.31 598 LEU A O 1
ATOM 4767 N N . SER A 1 599 ? 17.552 17.625 -30.219 1.00 88.50 599 SER A N 1
ATOM 4768 C CA . SER A 1 599 ? 18.823 17.625 -30.955 1.00 88.50 599 SER A CA 1
ATOM 4769 C C . SER A 1 599 ? 18.894 18.701 -32.039 1.00 88.50 599 SER A C 1
ATOM 4771 O O . SER A 1 599 ? 19.980 19.162 -32.367 1.00 88.50 599 SER A O 1
ATOM 4773 N N . ALA A 1 600 ? 17.746 19.134 -32.569 1.00 83.62 600 ALA A N 1
ATOM 4774 C CA . ALA A 1 600 ? 17.657 20.238 -33.525 1.00 83.62 600 ALA A CA 1
ATOM 4775 C C . ALA A 1 600 ? 17.637 21.631 -32.866 1.00 83.62 600 ALA A C 1
ATOM 4777 O O . ALA A 1 600 ? 17.738 22.638 -33.560 1.00 83.62 600 ALA A O 1
ATOM 4778 N N . GLN A 1 601 ? 17.450 21.706 -31.545 1.00 85.19 601 GLN A N 1
ATOM 4779 C CA . GLN A 1 601 ? 17.209 22.958 -30.819 1.00 85.19 601 GLN A CA 1
ATOM 4780 C C . GLN A 1 601 ? 18.339 23.314 -29.855 1.00 85.19 601 GLN A C 1
ATOM 4782 O O . GLN A 1 601 ? 18.604 24.494 -29.627 1.00 85.19 601 GLN A O 1
ATOM 4787 N N . ARG A 1 602 ? 18.954 22.311 -29.220 1.00 88.88 602 ARG A N 1
ATOM 4788 C CA . ARG A 1 602 ? 19.912 22.515 -28.136 1.00 88.88 602 ARG A CA 1
ATOM 4789 C C . ARG A 1 602 ? 20.856 21.334 -27.978 1.00 88.88 602 ARG A C 1
ATOM 4791 O O . ARG A 1 602 ? 20.444 20.222 -27.654 1.00 88.88 602 ARG A O 1
ATOM 4798 N N . THR A 1 603 ? 22.134 21.653 -28.050 1.00 91.69 603 THR A N 1
ATOM 4799 C CA . THR A 1 603 ? 23.262 20.781 -27.732 1.00 91.69 603 THR A CA 1
ATOM 4800 C C . THR A 1 603 ? 24.009 21.309 -26.511 1.00 91.69 603 THR A C 1
ATOM 4802 O O . THR A 1 603 ? 23.948 22.498 -26.189 1.00 91.69 603 THR A O 1
ATOM 4805 N N . VAL A 1 604 ? 24.688 20.422 -25.787 1.00 91.50 604 VAL A N 1
ATOM 4806 C CA . VAL A 1 604 ? 25.482 20.742 -24.595 1.00 91.50 604 VAL A CA 1
ATOM 4807 C C . VAL A 1 604 ? 26.831 20.031 -24.649 1.00 91.50 604 VAL A C 1
ATOM 4809 O O . VAL A 1 604 ? 26.975 18.983 -25.277 1.00 91.50 604 VAL A O 1
ATOM 4812 N N . THR A 1 605 ? 27.840 20.597 -23.989 1.00 88.44 605 THR A N 1
ATOM 4813 C CA . THR A 1 605 ? 29.156 19.953 -23.880 1.00 88.44 605 THR A CA 1
ATOM 4814 C C . THR A 1 605 ? 29.136 18.865 -22.808 1.00 88.44 605 THR A C 1
ATOM 4816 O O . THR A 1 605 ? 28.401 18.963 -21.820 1.00 88.44 605 THR A O 1
ATOM 4819 N N . ALA A 1 606 ? 30.000 17.857 -22.957 1.00 86.25 606 ALA A N 1
ATOM 4820 C CA . ALA A 1 606 ? 30.148 16.787 -21.969 1.00 86.25 606 ALA A CA 1
ATOM 4821 C C . ALA A 1 606 ? 30.478 17.336 -20.569 1.00 86.25 606 ALA A C 1
ATOM 4823 O O . ALA A 1 606 ? 29.899 16.901 -19.577 1.00 86.25 606 ALA A O 1
ATOM 4824 N N . HIS A 1 607 ? 31.353 18.346 -20.487 1.00 84.25 607 HIS A N 1
ATOM 4825 C CA . HIS A 1 607 ? 31.726 18.975 -19.218 1.00 84.25 607 HIS A CA 1
ATOM 4826 C C . HIS A 1 607 ? 30.530 19.642 -18.523 1.00 84.25 607 HIS A C 1
ATOM 4828 O O . HIS A 1 607 ? 30.316 19.439 -17.329 1.00 84.25 607 HIS A O 1
ATOM 4834 N N . ALA A 1 608 ? 29.720 20.408 -19.261 1.00 88.50 608 ALA A N 1
ATOM 4835 C CA . ALA A 1 608 ? 28.572 21.097 -18.680 1.00 88.50 608 ALA A CA 1
ATOM 4836 C C . ALA A 1 608 ? 27.485 20.110 -18.219 1.00 88.50 608 ALA A C 1
ATOM 4838 O O . ALA A 1 608 ? 26.916 20.279 -17.138 1.00 88.50 608 ALA A O 1
ATOM 4839 N N . LEU A 1 609 ? 27.250 19.046 -18.996 1.00 90.31 609 LEU A N 1
ATOM 4840 C CA . LEU A 1 609 ? 26.346 17.959 -18.619 1.00 90.31 609 LEU A CA 1
ATOM 4841 C C . LEU A 1 609 ? 26.846 17.207 -17.378 1.00 90.31 609 LEU A C 1
ATOM 4843 O O . LEU A 1 609 ? 26.076 17.000 -16.441 1.00 90.31 609 LEU A O 1
ATOM 4847 N N . SER A 1 610 ? 28.137 16.872 -17.326 1.00 88.50 610 SER A N 1
ATOM 4848 C CA . SER A 1 610 ? 28.760 16.207 -16.177 1.00 88.50 610 SER A CA 1
ATOM 4849 C C . SER A 1 610 ? 28.612 17.023 -14.894 1.00 88.50 610 SER A C 1
ATOM 4851 O O . SER A 1 610 ? 28.244 16.473 -13.859 1.00 88.50 610 SER A O 1
ATOM 4853 N N . THR A 1 611 ? 28.867 18.332 -14.947 1.00 87.38 611 THR A N 1
ATOM 4854 C CA . THR A 1 611 ? 28.741 19.217 -13.780 1.00 87.38 611 THR A CA 1
ATOM 4855 C C . THR A 1 611 ? 27.296 19.299 -13.285 1.00 87.38 611 THR A C 1
ATOM 4857 O O . THR A 1 611 ? 27.047 19.206 -12.082 1.00 87.38 611 THR A O 1
ATOM 4860 N N . ALA A 1 612 ? 26.327 19.418 -14.197 1.00 90.62 612 ALA A N 1
ATOM 4861 C CA . ALA A 1 612 ? 24.913 19.454 -13.834 1.00 90.62 612 ALA A CA 1
ATOM 4862 C C . ALA A 1 612 ? 24.443 18.132 -13.203 1.00 90.62 612 ALA A C 1
ATOM 4864 O O . ALA A 1 612 ? 23.759 18.146 -12.177 1.00 90.62 612 ALA A O 1
ATOM 4865 N N . LEU A 1 613 ? 24.856 16.993 -13.771 1.00 90.12 613 LEU A N 1
ATOM 4866 C CA . LEU A 1 613 ? 24.540 15.667 -13.238 1.00 90.12 613 LEU A CA 1
ATOM 4867 C C . LEU A 1 613 ? 25.205 15.421 -11.881 1.00 90.12 613 LEU A C 1
ATOM 4869 O O . LEU A 1 613 ? 24.559 14.865 -10.997 1.00 90.12 613 LEU A O 1
ATOM 4873 N N . ALA A 1 614 ? 26.445 15.875 -11.673 1.00 87.81 614 ALA A N 1
ATOM 4874 C CA . ALA A 1 614 ? 27.134 15.758 -10.387 1.00 87.81 614 ALA A CA 1
ATOM 4875 C C . ALA A 1 614 ? 26.397 16.511 -9.266 1.00 87.81 614 ALA A C 1
ATOM 4877 O O . ALA A 1 614 ? 26.203 15.965 -8.179 1.00 87.81 614 ALA A O 1
ATOM 4878 N N . GLY A 1 615 ? 25.921 17.731 -9.542 1.00 86.88 615 GLY A N 1
ATOM 4879 C CA . GLY A 1 615 ? 25.106 18.499 -8.596 1.00 86.88 615 GLY A CA 1
ATOM 4880 C C . GLY A 1 615 ? 23.755 17.841 -8.303 1.00 86.88 615 GLY A C 1
ATOM 4881 O O . GLY A 1 615 ? 23.336 17.777 -7.146 1.00 86.88 615 GLY A O 1
ATOM 4882 N N . TRP A 1 616 ? 23.098 17.306 -9.332 1.00 90.56 616 TRP A N 1
ATOM 4883 C CA . TRP A 1 616 ? 21.817 16.608 -9.201 1.00 90.56 616 TRP A CA 1
ATOM 4884 C C . TRP A 1 616 ? 21.929 15.305 -8.399 1.00 90.56 616 TRP A C 1
ATOM 4886 O O . TRP A 1 616 ? 21.106 15.014 -7.531 1.00 90.56 616 TRP A O 1
ATOM 4896 N N . ARG A 1 617 ? 23.011 14.551 -8.618 1.00 88.75 617 ARG A N 1
ATOM 4897 C CA . ARG A 1 617 ? 23.303 13.269 -7.964 1.00 88.75 617 ARG A CA 1
ATOM 4898 C C . ARG A 1 617 ? 23.334 13.366 -6.433 1.00 88.75 617 ARG A C 1
ATOM 4900 O O . ARG A 1 617 ? 22.952 12.403 -5.772 1.00 88.75 617 ARG A O 1
ATOM 4907 N N . VAL A 1 618 ? 23.769 14.501 -5.877 1.00 83.50 618 VAL A N 1
ATOM 4908 C CA . VAL A 1 618 ? 23.866 14.738 -4.419 1.00 83.50 618 VAL A CA 1
ATOM 4909 C C . VAL A 1 618 ? 22.599 15.335 -3.792 1.00 83.50 618 VAL A C 1
ATOM 4911 O O . VAL A 1 618 ? 22.594 15.595 -2.593 1.00 83.50 618 VAL A O 1
ATOM 4914 N N . GLY A 1 619 ? 21.529 15.550 -4.566 1.00 82.06 619 GLY A N 1
ATOM 4915 C CA . GLY A 1 619 ? 20.241 16.022 -4.042 1.00 82.06 619 GLY A CA 1
ATOM 4916 C C . GLY A 1 619 ? 19.796 17.408 -4.508 1.00 82.06 619 GLY A C 1
ATOM 4917 O O . GLY A 1 619 ? 18.705 17.839 -4.143 1.00 82.06 619 GLY A O 1
ATOM 4918 N N . ASN A 1 620 ? 20.593 18.115 -5.316 1.00 80.56 620 ASN A N 1
ATOM 4919 C CA . ASN A 1 620 ? 20.169 19.407 -5.858 1.00 80.56 620 ASN A CA 1
ATOM 4920 C C . ASN A 1 620 ? 19.226 19.225 -7.057 1.00 80.56 620 ASN A C 1
ATOM 4922 O O . ASN A 1 620 ? 19.239 18.201 -7.740 1.00 80.56 620 ASN A O 1
ATOM 4926 N N . GLY A 1 621 ? 18.437 20.254 -7.369 1.00 81.38 621 GLY A N 1
ATOM 4927 C CA . GLY A 1 621 ? 17.797 20.343 -8.682 1.00 81.38 621 GLY A CA 1
ATOM 4928 C C . GLY A 1 621 ? 18.852 20.388 -9.792 1.00 81.38 621 GLY A C 1
ATOM 4929 O O . GLY A 1 621 ? 19.970 20.867 -9.584 1.00 81.38 621 GLY A O 1
ATOM 4930 N N . ILE A 1 622 ? 18.511 19.891 -10.980 1.00 83.56 622 ILE A N 1
ATOM 4931 C CA . ILE A 1 622 ? 19.427 19.952 -12.120 1.00 83.56 622 ILE A CA 1
ATOM 4932 C C . ILE A 1 622 ? 19.611 21.404 -12.577 1.00 83.56 622 ILE A C 1
ATOM 4934 O O . ILE A 1 622 ? 18.648 22.108 -12.887 1.00 83.56 622 ILE A O 1
ATOM 4938 N N . ALA A 1 623 ? 20.861 21.868 -12.584 1.00 82.94 623 ALA A N 1
ATOM 4939 C CA . ALA A 1 623 ? 21.188 23.232 -12.979 1.00 82.94 623 ALA A CA 1
ATOM 4940 C C . ALA A 1 623 ? 20.879 23.464 -14.467 1.00 82.94 623 ALA A C 1
ATOM 4942 O O . ALA A 1 623 ? 21.064 22.578 -15.304 1.00 82.94 623 ALA A O 1
ATOM 4943 N N . ALA A 1 624 ? 20.437 24.675 -14.812 1.00 83.06 624 ALA A N 1
ATOM 4944 C CA . ALA A 1 624 ? 20.202 25.044 -16.201 1.00 83.06 624 ALA A CA 1
ATOM 4945 C C . ALA A 1 624 ? 21.526 25.055 -16.984 1.00 83.06 624 ALA A C 1
ATOM 4947 O O . ALA A 1 624 ? 22.430 25.831 -16.682 1.00 83.06 624 ALA A O 1
ATOM 4948 N N . ILE A 1 625 ? 21.627 24.203 -18.005 1.00 86.62 625 ILE A N 1
ATOM 4949 C CA . ILE A 1 625 ? 22.806 24.124 -18.877 1.00 86.62 625 ILE A CA 1
ATOM 4950 C C . ILE A 1 625 ? 22.587 25.028 -20.102 1.00 86.62 625 ILE A C 1
ATOM 4952 O O . ILE A 1 625 ? 21.677 24.748 -20.878 1.00 86.62 625 ILE A O 1
ATOM 4956 N N . PRO A 1 626 ? 23.360 26.091 -20.346 1.00 84.44 626 PRO A N 1
ATOM 4957 C CA . PRO A 1 626 ? 23.168 26.895 -21.552 1.00 84.44 626 PRO A CA 1
ATOM 4958 C C . PRO A 1 626 ? 23.403 26.052 -22.827 1.00 84.44 626 PRO A C 1
ATOM 4960 O O . PRO A 1 626 ? 24.283 25.186 -22.816 1.00 84.44 626 PRO A O 1
ATOM 4963 N N . PRO A 1 627 ? 22.631 26.269 -23.912 1.00 88.38 627 PRO A N 1
ATOM 4964 C CA . PRO A 1 627 ? 22.935 25.692 -25.219 1.00 88.38 627 PRO A CA 1
ATOM 4965 C C . PRO A 1 627 ? 24.354 26.049 -25.666 1.00 88.38 627 PRO A C 1
ATOM 4967 O O . PRO A 1 627 ? 24.842 27.142 -25.376 1.00 88.38 627 PRO A O 1
ATOM 4970 N N . ASN A 1 628 ? 25.004 25.133 -26.376 1.00 86.81 628 ASN A N 1
ATOM 4971 C CA . ASN A 1 628 ? 26.322 25.345 -26.952 1.00 86.81 628 ASN A CA 1
ATOM 4972 C C . ASN A 1 628 ? 26.373 24.771 -28.372 1.00 86.81 628 ASN A C 1
ATOM 4974 O O . ASN A 1 628 ? 26.164 23.572 -28.548 1.00 86.81 628 ASN A O 1
ATOM 4978 N N . ASP A 1 629 ? 26.703 25.614 -29.351 1.00 82.50 629 ASP A N 1
ATOM 4979 C CA . ASP A 1 629 ? 26.779 25.257 -30.776 1.00 82.50 629 ASP A CA 1
ATOM 4980 C C . ASP A 1 629 ? 27.873 24.217 -31.090 1.00 82.50 629 ASP A C 1
ATOM 4982 O O . ASP A 1 629 ? 27.806 23.537 -32.107 1.00 82.50 629 ASP A O 1
ATOM 4986 N N . GLN A 1 630 ? 28.868 24.061 -30.209 1.00 80.69 630 GLN A N 1
ATOM 4987 C CA . GLN A 1 630 ? 29.909 23.023 -30.262 1.00 80.69 630 GLN A CA 1
ATOM 4988 C C . GLN A 1 630 ? 29.616 21.854 -29.302 1.00 80.69 630 GLN A C 1
ATOM 4990 O O . GLN A 1 630 ? 30.526 21.168 -28.843 1.00 80.69 630 GLN A O 1
ATOM 4995 N N . GLY A 1 631 ? 28.359 21.677 -28.895 1.00 83.88 631 GLY A N 1
ATOM 4996 C CA . GLY A 1 631 ? 27.955 20.605 -27.993 1.00 83.88 631 GLY A CA 1
ATOM 4997 C C . GLY A 1 631 ? 27.773 19.265 -28.708 1.00 83.88 631 GLY A C 1
ATOM 4998 O O . GLY A 1 631 ? 27.058 19.180 -29.701 1.00 83.88 631 GLY A O 1
ATOM 4999 N N . ASP A 1 632 ? 28.331 18.202 -28.132 1.00 87.69 632 ASP A N 1
ATOM 5000 C CA . ASP A 1 632 ? 28.219 16.837 -28.667 1.00 87.69 632 ASP A CA 1
ATOM 5001 C C . ASP A 1 632 ? 27.099 16.014 -28.015 1.00 87.69 632 ASP A C 1
ATOM 5003 O O . ASP A 1 632 ? 26.886 14.859 -28.381 1.00 87.69 632 ASP A O 1
ATOM 5007 N N . TRP A 1 633 ? 26.386 16.575 -27.034 1.00 91.31 633 TRP A N 1
ATOM 5008 C CA . TRP A 1 633 ? 25.368 15.869 -26.256 1.00 91.31 633 TRP A CA 1
ATOM 5009 C C . TRP A 1 633 ? 24.016 16.564 -26.305 1.00 91.31 633 TRP A C 1
ATOM 5011 O O . TRP A 1 633 ? 23.916 17.789 -26.363 1.00 91.31 633 TRP A O 1
ATOM 5021 N N . VAL A 1 634 ? 22.962 15.763 -26.204 1.00 92.88 634 VAL A N 1
ATOM 5022 C CA . VAL A 1 634 ? 21.578 16.207 -26.062 1.00 92.88 634 VAL A CA 1
ATOM 5023 C C . VAL A 1 634 ? 21.026 15.584 -24.789 1.00 92.88 634 VAL A C 1
ATOM 5025 O O . VAL A 1 634 ? 21.191 14.388 -24.555 1.00 92.88 634 VAL A O 1
ATOM 5028 N N . CYS A 1 635 ? 20.380 16.386 -23.945 1.00 93.12 635 CYS A N 1
ATOM 5029 C CA . CYS A 1 635 ? 19.836 15.927 -22.670 1.00 93.12 635 CYS A CA 1
ATOM 5030 C C . CYS A 1 635 ? 18.403 16.416 -22.454 1.00 93.12 635 CYS A C 1
ATOM 5032 O O . CYS A 1 635 ? 18.062 17.549 -22.799 1.00 93.12 635 CYS A O 1
ATOM 5034 N N . ASN A 1 636 ? 17.593 15.591 -21.798 1.00 92.00 636 ASN A N 1
ATOM 5035 C CA . ASN A 1 636 ? 16.264 15.925 -21.317 1.00 92.00 636 ASN A CA 1
ATOM 5036 C C . ASN A 1 636 ? 16.199 15.701 -19.800 1.00 92.00 636 ASN A C 1
ATOM 5038 O O . ASN A 1 636 ? 16.270 14.576 -19.313 1.00 92.00 636 ASN A O 1
ATOM 5042 N N . TYR A 1 637 ? 16.042 16.795 -19.062 1.00 86.69 637 TYR A N 1
ATOM 5043 C CA . TYR A 1 637 ? 15.942 16.826 -17.600 1.00 86.69 637 TYR A CA 1
ATOM 5044 C C . TYR A 1 637 ? 14.499 16.716 -17.075 1.00 86.69 637 TYR A C 1
ATOM 5046 O O . TYR A 1 637 ? 14.263 16.780 -15.871 1.00 86.69 637 TYR A O 1
ATOM 5054 N N . GLN A 1 638 ? 13.530 16.577 -17.981 1.00 82.75 638 GLN A N 1
ATOM 5055 C CA . GLN A 1 638 ? 12.122 16.295 -17.701 1.00 82.75 638 GLN A CA 1
ATOM 5056 C C . GLN A 1 638 ? 11.704 15.052 -18.493 1.00 82.75 638 GLN A C 1
ATOM 5058 O O . GLN A 1 638 ? 10.719 15.056 -19.234 1.00 82.75 638 GLN A O 1
ATOM 5063 N N . ALA A 1 639 ? 12.508 13.989 -18.392 1.00 79.62 639 ALA A N 1
ATOM 5064 C CA . ALA A 1 639 ? 12.239 12.729 -19.082 1.00 79.62 639 ALA A CA 1
ATOM 5065 C C . ALA A 1 639 ? 10.902 12.106 -18.655 1.00 79.62 639 ALA A C 1
ATOM 5067 O O . ALA A 1 639 ? 10.243 11.428 -19.443 1.00 79.62 639 ALA A O 1
ATOM 5068 N N . THR A 1 640 ? 10.479 12.384 -17.424 1.00 85.31 640 THR A N 1
ATOM 5069 C CA . THR A 1 640 ? 9.232 11.903 -16.833 1.00 85.31 640 THR A CA 1
ATOM 5070 C C . THR A 1 640 ? 8.378 13.087 -16.356 1.00 85.31 640 THR A C 1
ATOM 5072 O O . THR A 1 640 ? 8.575 14.242 -16.744 1.00 85.31 640 THR A O 1
ATOM 5075 N N . LEU A 1 641 ? 7.369 12.819 -15.524 1.00 85.19 641 LEU A N 1
ATOM 5076 C CA . LEU A 1 641 ? 6.487 13.847 -14.962 1.00 85.19 641 LEU A CA 1
ATOM 5077 C C . LEU A 1 641 ? 7.150 14.706 -13.864 1.00 85.19 641 LEU A C 1
ATOM 5079 O O . LEU A 1 641 ? 6.498 15.593 -13.313 1.00 85.19 641 LEU A O 1
ATOM 5083 N N . ASN A 1 642 ? 8.409 14.432 -13.518 1.00 85.56 642 ASN A N 1
ATOM 5084 C CA . ASN A 1 642 ? 9.198 15.135 -12.509 1.00 85.56 642 ASN A CA 1
ATOM 5085 C C . ASN A 1 642 ? 10.680 15.226 -12.941 1.00 85.56 642 ASN A C 1
ATOM 5087 O O . ASN A 1 642 ? 11.044 14.807 -14.038 1.00 85.56 642 ASN A O 1
ATOM 5091 N N . GLN A 1 643 ? 11.533 15.806 -12.091 1.00 87.19 643 GLN A N 1
ATOM 5092 C CA . GLN A 1 643 ? 12.979 15.949 -12.341 1.00 87.19 643 GLN A CA 1
ATOM 5093 C C . GLN A 1 643 ? 13.808 14.795 -11.742 1.00 87.19 643 GLN A C 1
ATOM 5095 O O . GLN A 1 643 ? 15.002 14.955 -11.481 1.00 87.19 643 GLN A O 1
ATOM 5100 N N . ASP A 1 644 ? 13.187 13.640 -11.482 1.00 92.12 644 ASP A N 1
ATOM 5101 C CA . ASP A 1 644 ? 13.886 12.471 -10.929 1.00 92.12 644 ASP A CA 1
ATOM 5102 C C . ASP A 1 644 ? 14.529 11.600 -11.996 1.00 92.12 644 ASP A C 1
ATOM 5104 O O . ASP A 1 644 ? 15.296 10.704 -11.656 1.00 92.12 644 ASP A O 1
ATOM 5108 N N . PHE A 1 645 ? 14.245 11.860 -13.271 1.00 94.19 645 PHE A N 1
ATOM 5109 C CA . PHE A 1 645 ? 14.842 11.148 -14.388 1.00 94.19 645 PHE A CA 1
ATOM 5110 C C . PHE A 1 645 ? 15.471 12.124 -15.369 1.00 94.19 645 PHE A C 1
ATOM 5112 O O . PHE A 1 645 ? 14.850 13.105 -15.788 1.00 94.19 645 PHE A O 1
ATOM 5119 N N . VAL A 1 646 ? 16.692 11.799 -15.778 1.00 94.12 646 VAL A N 1
ATOM 5120 C CA . VAL A 1 646 ? 17.409 12.490 -16.844 1.00 94.12 646 VAL A CA 1
ATOM 5121 C C . VAL A 1 646 ? 17.720 11.477 -17.932 1.00 94.12 646 VAL A C 1
ATOM 5123 O O . VAL A 1 646 ? 18.224 10.389 -17.654 1.00 94.12 646 VAL A O 1
ATOM 5126 N N . THR A 1 647 ? 17.426 11.836 -19.176 1.00 94.75 647 THR A N 1
ATOM 5127 C CA . THR A 1 647 ? 17.838 11.059 -20.346 1.00 94.75 647 THR A CA 1
ATOM 5128 C C . THR A 1 647 ? 18.818 11.865 -21.171 1.00 94.75 647 THR A C 1
ATOM 5130 O O . THR A 1 647 ? 18.717 13.091 -21.249 1.00 94.75 647 THR A O 1
ATOM 5133 N N . TYR A 1 648 ? 19.797 11.202 -21.770 1.00 94.31 648 TYR A N 1
ATOM 5134 C CA . TYR A 1 648 ? 20.786 11.869 -22.607 1.00 94.31 648 TYR A CA 1
ATOM 5135 C C . TYR A 1 648 ? 21.378 10.914 -23.637 1.00 94.31 648 TYR A C 1
ATOM 5137 O O . TYR A 1 648 ? 21.343 9.694 -23.481 1.00 94.31 648 TYR A O 1
ATOM 5145 N N . VAL A 1 649 ? 21.878 11.495 -24.721 1.00 92.62 649 VAL A N 1
ATOM 5146 C CA . VAL A 1 649 ? 22.416 10.787 -25.884 1.00 92.62 649 VAL A CA 1
ATOM 5147 C C . VAL A 1 649 ? 23.407 11.704 -26.601 1.00 92.62 649 VAL A C 1
ATOM 5149 O O . VAL A 1 649 ? 23.323 12.930 -26.464 1.00 92.62 649 VAL A O 1
ATOM 5152 N N . THR A 1 650 ? 24.350 11.147 -27.358 1.00 89.69 650 THR A N 1
ATOM 5153 C CA . THR A 1 650 ? 25.216 11.982 -28.200 1.00 89.69 650 THR A CA 1
ATOM 5154 C C . THR A 1 650 ? 24.402 12.584 -29.351 1.00 89.69 650 THR A C 1
ATOM 5156 O O . THR A 1 650 ? 23.422 11.996 -29.818 1.00 89.69 650 THR A O 1
ATOM 5159 N N . LEU A 1 651 ? 24.792 13.764 -29.834 1.00 87.81 651 LEU A N 1
ATOM 5160 C CA . LEU A 1 651 ? 24.170 14.395 -31.000 1.00 87.81 651 LEU A CA 1
ATOM 5161 C C . LEU A 1 651 ? 24.245 13.468 -32.218 1.00 87.81 651 LEU A C 1
ATOM 5163 O O . LEU A 1 651 ? 23.271 13.322 -32.956 1.00 87.81 651 LEU A O 1
ATOM 5167 N N . ALA A 1 652 ? 25.392 12.816 -32.397 1.00 81.56 652 ALA A N 1
ATOM 5168 C CA . ALA A 1 652 ? 25.630 11.913 -33.507 1.00 81.56 652 ALA A CA 1
ATOM 5169 C C . ALA A 1 652 ? 24.653 10.718 -33.470 1.00 81.56 652 ALA A C 1
ATOM 5171 O O . ALA A 1 652 ? 24.063 10.369 -34.493 1.00 81.56 652 ALA A O 1
ATOM 5172 N N . ASP A 1 653 ? 24.381 10.166 -32.287 1.00 85.75 653 ASP A N 1
ATOM 5173 C CA . ASP A 1 653 ? 23.411 9.082 -32.086 1.00 85.75 653 ASP A CA 1
ATOM 5174 C C . ASP A 1 653 ? 21.959 9.529 -32.251 1.00 85.75 653 ASP A C 1
ATOM 5176 O O . ASP A 1 653 ? 21.153 8.793 -32.826 1.00 85.75 653 ASP A O 1
ATOM 5180 N N . ALA A 1 654 ? 21.626 10.742 -31.798 1.00 87.62 654 ALA A N 1
ATOM 5181 C CA . ALA A 1 654 ? 20.303 11.330 -31.984 1.00 87.62 654 ALA A CA 1
ATOM 5182 C C . ALA A 1 654 ? 19.967 11.515 -33.470 1.00 87.62 654 ALA A C 1
ATOM 5184 O O . ALA A 1 654 ? 18.891 11.115 -33.917 1.00 87.62 654 ALA A O 1
ATOM 5185 N N . VAL A 1 655 ? 20.903 12.068 -34.247 1.00 85.62 655 VAL A N 1
ATOM 5186 C CA . VAL A 1 655 ? 20.738 12.288 -35.695 1.00 85.62 655 VAL A CA 1
ATOM 5187 C C . VAL A 1 655 ? 20.685 10.962 -36.460 1.00 85.62 655 VAL A C 1
ATOM 5189 O O . VAL A 1 655 ? 19.948 10.838 -37.434 1.00 85.62 655 VAL A O 1
ATOM 5192 N N . SER A 1 656 ? 21.413 9.949 -35.988 1.00 79.06 656 SER A N 1
ATOM 5193 C CA . SER A 1 656 ? 21.503 8.626 -36.625 1.00 79.06 656 SER A CA 1
ATOM 5194 C C . SER A 1 656 ? 20.428 7.637 -36.158 1.00 79.06 656 SER A C 1
ATOM 5196 O O . SER A 1 656 ? 20.460 6.463 -36.535 1.00 79.06 656 SER A O 1
ATOM 5198 N N . LEU A 1 657 ? 19.484 8.102 -35.329 1.00 83.81 657 LEU A N 1
ATOM 5199 C CA . LEU A 1 657 ? 18.377 7.327 -34.762 1.00 83.81 657 LEU A CA 1
ATOM 5200 C C . LEU A 1 657 ? 18.822 6.080 -33.975 1.00 83.81 657 LEU A C 1
ATOM 5202 O O . LEU A 1 657 ? 18.100 5.082 -33.919 1.00 83.81 657 LEU A O 1
ATOM 5206 N N . ARG A 1 658 ? 19.990 6.133 -33.318 1.00 81.56 658 ARG A N 1
ATOM 5207 C CA . ARG A 1 658 ? 20.523 5.027 -32.501 1.00 81.56 658 ARG A CA 1
ATOM 5208 C C . ARG A 1 658 ? 19.874 5.001 -31.123 1.00 81.56 658 ARG A C 1
ATOM 5210 O O . ARG A 1 658 ? 20.511 5.276 -30.111 1.00 81.56 658 ARG A O 1
ATOM 5217 N N . GLN A 1 659 ? 18.589 4.655 -31.081 1.00 87.62 659 GLN A N 1
ATOM 5218 C CA . GLN A 1 659 ? 17.780 4.750 -29.861 1.00 87.62 659 GLN A CA 1
ATOM 5219 C C . GLN A 1 659 ? 18.397 3.970 -28.684 1.00 87.62 659 GLN A C 1
ATOM 5221 O O . GLN A 1 659 ? 18.385 4.464 -27.559 1.00 87.62 659 GLN A O 1
ATOM 5226 N N . ASN A 1 660 ? 19.013 2.809 -28.937 1.00 83.94 660 ASN A N 1
ATOM 5227 C CA . ASN A 1 660 ? 19.631 1.958 -27.908 1.00 83.94 660 ASN A CA 1
ATOM 5228 C C . ASN A 1 660 ? 20.844 2.597 -27.200 1.00 83.94 660 ASN A C 1
ATOM 5230 O O . ASN A 1 660 ? 21.211 2.158 -26.115 1.00 83.94 660 ASN A O 1
ATOM 5234 N N . GLN A 1 661 ? 21.435 3.656 -27.766 1.00 86.56 661 GLN A N 1
ATOM 5235 C CA . GLN A 1 661 ? 22.518 4.427 -27.133 1.00 86.56 661 GLN A CA 1
ATOM 5236 C C . GLN A 1 661 ? 21.997 5.486 -26.146 1.00 86.56 661 GLN A C 1
ATOM 5238 O O . GLN A 1 661 ? 22.767 6.255 -25.575 1.00 86.56 661 GLN A O 1
ATOM 5243 N N . THR A 1 662 ? 20.680 5.548 -25.932 1.00 91.25 662 THR A N 1
ATOM 5244 C CA . THR A 1 662 ? 20.076 6.464 -24.961 1.00 91.25 662 THR A CA 1
ATOM 5245 C C . THR A 1 662 ? 20.384 6.010 -23.541 1.00 91.25 662 THR A C 1
ATOM 5247 O O . THR A 1 662 ? 20.018 4.904 -23.144 1.00 91.25 662 THR A O 1
ATOM 5250 N N . PHE A 1 663 ? 20.980 6.896 -22.750 1.00 93.62 663 PHE A N 1
ATOM 5251 C CA . PHE A 1 663 ? 21.145 6.698 -21.317 1.00 93.62 663 PHE A CA 1
ATOM 5252 C C . PHE A 1 663 ? 19.924 7.206 -20.562 1.00 93.62 663 PHE A C 1
ATOM 5254 O O . PHE A 1 663 ? 19.385 8.275 -20.866 1.00 93.62 663 PHE A O 1
ATOM 5261 N N . ILE A 1 664 ? 19.510 6.448 -19.547 1.00 95.06 664 ILE A N 1
ATOM 5262 C CA . ILE A 1 664 ? 18.399 6.790 -18.660 1.00 95.06 664 ILE A CA 1
ATOM 5263 C C . ILE A 1 664 ? 18.926 6.705 -17.229 1.00 95.06 664 ILE A C 1
ATOM 5265 O O . ILE A 1 664 ? 19.352 5.643 -16.780 1.00 95.06 664 ILE A O 1
ATOM 5269 N N . VAL A 1 665 ? 18.910 7.814 -16.494 1.00 94.94 665 VAL A N 1
ATOM 5270 C CA . VAL A 1 665 ? 19.345 7.835 -15.093 1.00 94.94 665 VAL A CA 1
ATOM 5271 C C . VAL A 1 665 ? 18.228 8.341 -14.193 1.00 94.94 665 VAL A C 1
ATOM 5273 O O . VAL A 1 665 ? 17.635 9.381 -14.468 1.00 94.94 665 VAL A O 1
ATOM 5276 N N . GLY A 1 666 ? 17.929 7.594 -13.130 1.00 95.12 666 GLY A N 1
ATOM 5277 C CA . GLY A 1 666 ? 16.887 7.901 -12.154 1.00 95.12 666 GLY A CA 1
ATOM 5278 C C . GLY A 1 666 ? 17.457 8.130 -10.755 1.00 95.12 666 GLY A C 1
ATOM 5279 O O . GLY A 1 666 ? 18.142 7.268 -10.216 1.00 95.12 666 GLY A O 1
ATOM 5280 N N . ARG A 1 667 ? 17.141 9.253 -10.115 1.00 94.00 667 ARG A N 1
ATOM 5281 C CA . ARG A 1 667 ? 17.518 9.511 -8.721 1.00 94.00 667 ARG A CA 1
ATOM 5282 C C . ARG A 1 667 ? 16.321 9.982 -7.914 1.00 94.00 667 ARG A C 1
ATOM 5284 O O . ARG A 1 667 ? 15.773 11.050 -8.188 1.00 94.00 667 ARG A O 1
ATOM 5291 N N . LEU A 1 668 ? 15.975 9.220 -6.879 1.00 94.06 668 LEU A N 1
ATOM 5292 C CA . LEU A 1 668 ? 14.943 9.603 -5.922 1.00 94.06 668 LEU A CA 1
ATOM 5293 C C . LEU A 1 668 ? 15.560 10.307 -4.710 1.00 94.06 668 LEU A C 1
ATOM 5295 O O . LEU A 1 668 ? 16.493 9.804 -4.085 1.00 94.06 668 LEU A O 1
ATOM 5299 N N . GLY A 1 669 ? 15.009 11.468 -4.367 1.00 90.88 669 GLY A N 1
ATOM 5300 C CA . GLY A 1 669 ? 15.396 12.218 -3.179 1.00 90.88 669 GLY A CA 1
ATOM 5301 C C . GLY A 1 669 ? 14.922 11.563 -1.891 1.00 90.88 669 GLY A C 1
ATOM 5302 O O . GLY A 1 669 ? 13.721 11.481 -1.675 1.00 90.88 669 GLY A O 1
ATOM 5303 N N . ASP A 1 670 ? 15.831 11.127 -1.023 1.00 89.69 670 ASP A N 1
ATOM 5304 C CA . ASP A 1 670 ? 15.485 10.465 0.243 1.00 89.69 670 ASP A CA 1
ATOM 5305 C C . ASP A 1 670 ? 16.008 11.203 1.491 1.00 89.69 670 ASP A C 1
ATOM 5307 O O . ASP A 1 670 ? 15.825 10.753 2.626 1.00 89.69 670 ASP A O 1
ATOM 5311 N N . THR A 1 671 ? 16.600 12.384 1.308 1.00 85.81 671 THR A N 1
ATOM 5312 C CA . THR A 1 671 ? 16.975 13.272 2.417 1.00 85.81 671 THR A CA 1
ATOM 5313 C C . THR A 1 671 ? 15.736 13.802 3.150 1.00 85.81 671 THR A C 1
ATOM 5315 O O . THR A 1 671 ? 14.638 13.856 2.595 1.00 85.81 671 THR A O 1
ATOM 5318 N N . GLU A 1 672 ? 15.878 14.205 4.415 1.00 81.88 672 GLU A N 1
ATOM 5319 C CA . GLU A 1 672 ? 14.754 14.730 5.210 1.00 81.88 672 GLU A CA 1
ATOM 5320 C C . GLU A 1 672 ? 14.079 15.944 4.547 1.00 81.88 672 GLU A C 1
ATOM 5322 O O . GLU A 1 672 ? 12.852 16.012 4.470 1.00 81.88 672 GLU A O 1
ATOM 5327 N N . SER A 1 673 ? 14.867 16.853 3.969 1.00 82.12 673 SER A N 1
ATOM 5328 C CA . SER A 1 673 ? 14.363 18.001 3.207 1.00 82.12 673 SER A CA 1
ATOM 5329 C C . SER A 1 673 ? 13.614 17.613 1.931 1.00 82.12 673 SER A C 1
ATOM 5331 O O . SER A 1 673 ? 12.694 18.314 1.529 1.00 82.12 673 SER A O 1
ATOM 5333 N N . GLU A 1 674 ? 13.990 16.512 1.275 1.00 82.69 674 GLU A N 1
ATOM 5334 C CA . GLU A 1 674 ? 13.342 16.071 0.033 1.00 82.69 674 GLU A CA 1
ATOM 5335 C C . GLU A 1 674 ? 12.074 15.244 0.281 1.00 82.69 674 GLU A C 1
ATOM 5337 O O . GLU A 1 674 ? 11.180 15.241 -0.565 1.00 82.69 674 GLU A O 1
ATOM 5342 N N . ARG A 1 675 ? 11.977 14.566 1.435 1.00 85.88 675 ARG A N 1
ATOM 5343 C CA . ARG A 1 675 ? 10.822 13.731 1.813 1.00 85.88 675 ARG A CA 1
ATOM 5344 C C . ARG A 1 675 ? 9.690 14.495 2.500 1.00 85.88 675 ARG A C 1
ATOM 5346 O O . ARG A 1 675 ? 8.579 13.983 2.578 1.00 85.88 675 ARG A O 1
ATOM 5353 N N . THR A 1 676 ? 9.961 15.689 3.022 1.00 77.06 676 THR A N 1
ATOM 5354 C CA . THR A 1 676 ? 8.979 16.502 3.767 1.00 77.06 676 THR A CA 1
ATOM 5355 C C . THR A 1 676 ? 8.007 17.277 2.868 1.00 77.06 676 THR A C 1
ATOM 5357 O O . THR A 1 676 ? 7.038 17.847 3.370 1.00 77.06 676 THR A O 1
ATOM 5360 N N . GLY A 1 677 ? 8.220 17.280 1.547 1.00 74.94 677 GLY A N 1
ATOM 5361 C CA . GLY A 1 677 ? 7.297 17.875 0.579 1.00 74.94 677 GLY A CA 1
ATOM 5362 C C . GLY A 1 677 ? 5.959 17.132 0.503 1.00 74.94 677 GLY A C 1
ATOM 5363 O O . GLY A 1 677 ? 5.906 15.904 0.564 1.00 74.94 677 GLY A O 1
ATOM 5364 N N . SER A 1 678 ? 4.860 17.873 0.331 1.00 73.56 678 SER A N 1
ATOM 5365 C CA . SER A 1 678 ? 3.504 17.306 0.244 1.00 73.56 678 SER A CA 1
ATOM 5366 C C . SER A 1 678 ? 3.268 16.439 -1.001 1.00 73.56 678 SER A C 1
ATOM 5368 O O . SER A 1 678 ? 2.325 15.652 -1.029 1.00 73.56 678 SER A O 1
ATOM 5370 N N . ASP A 1 679 ? 4.119 16.556 -2.020 1.00 85.56 679 ASP A N 1
ATOM 5371 C CA . ASP A 1 679 ? 4.077 15.795 -3.270 1.00 85.56 679 ASP A CA 1
ATOM 5372 C C . ASP A 1 679 ? 4.950 14.528 -3.248 1.00 85.56 679 ASP A C 1
ATOM 5374 O O . ASP A 1 679 ? 4.918 13.741 -4.200 1.00 85.56 679 ASP A O 1
ATOM 5378 N N . PHE A 1 680 ? 5.706 14.292 -2.168 1.00 89.56 680 PHE A N 1
ATOM 5379 C CA . PHE A 1 680 ? 6.694 13.216 -2.114 1.00 89.56 680 PHE A CA 1
ATOM 5380 C C . PHE A 1 680 ? 6.080 11.825 -2.325 1.00 89.56 680 PHE A C 1
ATOM 5382 O O . PHE A 1 680 ? 6.644 11.011 -3.053 1.00 89.56 680 PHE A O 1
ATOM 5389 N N . THR A 1 681 ? 4.897 11.559 -1.766 1.00 90.44 681 THR A N 1
ATOM 5390 C CA . THR A 1 681 ? 4.190 10.280 -1.946 1.00 90.44 681 THR A CA 1
ATOM 5391 C C . THR A 1 681 ? 3.921 9.971 -3.418 1.00 90.44 681 THR A C 1
ATOM 5393 O O . THR A 1 681 ? 4.177 8.863 -3.884 1.00 90.44 681 THR A O 1
ATOM 5396 N N . GLU A 1 682 ? 3.440 10.955 -4.178 1.00 90.94 682 GLU A N 1
ATOM 5397 C CA . GLU A 1 682 ? 3.164 10.801 -5.610 1.00 90.94 682 GLU A CA 1
ATOM 5398 C C . GLU A 1 682 ? 4.469 10.687 -6.411 1.00 90.94 682 GLU A C 1
ATOM 5400 O O . GLU A 1 682 ? 4.583 9.857 -7.313 1.00 90.94 682 GLU A O 1
ATOM 5405 N N . ARG A 1 683 ? 5.483 11.480 -6.052 1.00 92.81 683 ARG A N 1
ATOM 5406 C CA . ARG A 1 683 ? 6.818 11.432 -6.659 1.00 92.81 683 ARG A CA 1
ATOM 5407 C C . ARG A 1 683 ? 7.470 10.054 -6.495 1.00 92.81 683 ARG A C 1
ATOM 5409 O O . ARG A 1 683 ? 7.964 9.500 -7.474 1.00 92.81 683 ARG A O 1
ATOM 5416 N N . TRP A 1 684 ? 7.401 9.474 -5.297 1.00 94.81 684 TRP A N 1
ATOM 5417 C CA . TRP A 1 684 ? 7.872 8.121 -4.994 1.00 94.81 684 TRP A CA 1
ATOM 5418 C C . TRP A 1 684 ? 7.150 7.060 -5.836 1.00 94.81 684 TRP A C 1
ATOM 5420 O O . TRP A 1 684 ? 7.802 6.238 -6.478 1.00 94.81 684 TRP A O 1
ATOM 5430 N N . ARG A 1 685 ? 5.816 7.125 -5.927 1.00 94.94 685 ARG A N 1
ATOM 5431 C CA . ARG A 1 685 ? 5.023 6.200 -6.758 1.00 94.94 685 ARG A CA 1
ATOM 5432 C C . ARG A 1 685 ? 5.388 6.279 -8.239 1.00 94.94 685 ARG A C 1
ATOM 5434 O O . ARG A 1 685 ? 5.584 5.249 -8.884 1.00 94.94 685 ARG A O 1
ATOM 5441 N N . ARG A 1 686 ? 5.536 7.492 -8.779 1.00 95.44 686 ARG A N 1
ATOM 5442 C CA . ARG A 1 686 ? 5.986 7.706 -10.165 1.00 95.44 686 ARG A CA 1
ATOM 5443 C C . ARG A 1 686 ? 7.378 7.144 -10.398 1.00 95.44 686 ARG A C 1
ATOM 5445 O O . ARG A 1 686 ? 7.614 6.536 -11.439 1.00 95.44 686 ARG A O 1
ATOM 5452 N N . PHE A 1 687 ? 8.278 7.311 -9.430 1.00 96.44 687 PHE A N 1
ATOM 5453 C CA . PHE A 1 687 ? 9.622 6.753 -9.504 1.00 96.44 687 PHE A CA 1
ATOM 5454 C C . PHE A 1 687 ? 9.582 5.229 -9.636 1.00 96.44 687 PHE A C 1
ATOM 5456 O O . PHE A 1 687 ? 10.172 4.694 -10.571 1.00 96.44 687 PHE A O 1
ATOM 5463 N N . LEU A 1 688 ? 8.816 4.541 -8.782 1.00 97.00 688 LEU A N 1
ATOM 5464 C CA . LEU A 1 688 ? 8.635 3.086 -8.841 1.00 97.00 688 LEU A CA 1
ATOM 5465 C C . LEU A 1 688 ? 8.025 2.615 -10.172 1.00 97.00 688 LEU A C 1
ATOM 5467 O O . LEU A 1 688 ? 8.528 1.670 -10.776 1.00 97.00 688 LEU A O 1
ATOM 5471 N N . ALA A 1 689 ? 7.001 3.304 -10.683 1.00 96.88 689 ALA A N 1
ATOM 5472 C CA . ALA A 1 689 ? 6.421 2.990 -11.992 1.00 96.88 689 ALA A CA 1
ATOM 5473 C C . ALA A 1 689 ? 7.426 3.184 -13.147 1.00 96.88 689 ALA A C 1
ATOM 5475 O O . ALA A 1 689 ? 7.427 2.422 -14.115 1.00 96.88 689 ALA A O 1
ATOM 5476 N N . CYS A 1 690 ? 8.313 4.178 -13.050 1.00 97.19 690 CYS A N 1
ATOM 5477 C CA . CYS A 1 690 ? 9.398 4.364 -14.012 1.00 97.19 690 CYS A CA 1
ATOM 5478 C C . CYS A 1 690 ? 10.474 3.275 -13.882 1.00 97.19 690 CYS A C 1
ATOM 5480 O O . CYS A 1 690 ? 10.980 2.829 -14.909 1.00 97.19 690 CYS A O 1
ATOM 5482 N N . LEU A 1 691 ? 10.788 2.796 -12.668 1.00 97.19 691 LEU A N 1
ATOM 5483 C CA . LEU A 1 691 ? 11.684 1.644 -12.481 1.00 97.19 691 LEU A CA 1
ATOM 5484 C C . LEU A 1 691 ? 11.131 0.405 -13.193 1.00 97.19 691 LEU A C 1
ATOM 5486 O O . LEU A 1 691 ? 11.849 -0.225 -13.966 1.00 97.19 691 LEU A O 1
ATOM 5490 N N . ASN A 1 692 ? 9.846 0.100 -12.987 1.00 97.75 692 ASN A N 1
ATOM 5491 C CA . ASN A 1 692 ? 9.178 -1.028 -13.637 1.00 97.75 692 ASN A CA 1
ATOM 5492 C C . ASN A 1 692 ? 9.261 -0.943 -15.171 1.00 97.75 692 ASN A C 1
ATOM 5494 O O . ASN A 1 692 ? 9.409 -1.966 -15.835 1.00 97.75 692 ASN A O 1
ATOM 5498 N N . PHE A 1 693 ? 9.155 0.262 -15.740 1.00 97.19 693 PHE A N 1
ATOM 5499 C CA . PHE A 1 693 ? 9.144 0.457 -17.189 1.00 97.19 693 PHE A CA 1
ATOM 5500 C C . PHE A 1 693 ? 10.548 0.488 -17.809 1.00 97.19 693 PHE A C 1
ATOM 5502 O O . PHE A 1 693 ? 10.781 -0.168 -18.823 1.00 97.19 693 PHE A O 1
ATOM 5509 N N . PHE A 1 694 ? 11.498 1.214 -17.212 1.00 96.94 694 PHE A N 1
ATOM 5510 C CA . PHE A 1 694 ? 12.836 1.407 -17.783 1.00 96.94 694 PHE A CA 1
ATOM 5511 C C . PHE A 1 694 ? 13.826 0.277 -17.473 1.00 96.94 694 PHE A C 1
ATOM 5513 O O . PHE A 1 694 ? 14.874 0.221 -18.110 1.00 96.94 694 PHE A O 1
ATOM 5520 N N . GLN A 1 695 ? 13.499 -0.670 -16.581 1.00 96.62 695 GLN A N 1
ATOM 5521 C CA . GLN A 1 695 ? 14.359 -1.830 -16.274 1.00 96.62 695 GLN A CA 1
ATOM 5522 C C . GLN A 1 695 ? 14.764 -2.678 -17.492 1.00 96.62 695 GLN A C 1
ATOM 5524 O O . GLN A 1 695 ? 15.722 -3.438 -17.415 1.00 96.62 695 GLN A O 1
ATOM 5529 N N . PHE A 1 696 ? 14.021 -2.584 -18.598 1.00 95.50 696 PHE A N 1
ATOM 5530 C CA . PHE A 1 696 ? 14.277 -3.329 -19.832 1.00 95.50 696 PHE A CA 1
ATOM 5531 C C . PHE A 1 696 ? 15.329 -2.670 -20.739 1.00 95.50 696 PHE A C 1
ATOM 5533 O O . PHE A 1 696 ? 15.609 -3.198 -21.815 1.00 95.50 696 PHE A O 1
ATOM 5540 N N . VAL A 1 697 ? 15.868 -1.510 -20.352 1.00 93.81 697 VAL A N 1
ATOM 5541 C CA . VAL A 1 697 ? 16.872 -0.758 -21.114 1.00 93.81 697 VAL A CA 1
ATOM 5542 C C . VAL A 1 697 ? 18.251 -0.961 -20.484 1.00 93.81 697 VAL A C 1
ATOM 5544 O O . VAL A 1 697 ? 18.446 -0.660 -19.309 1.00 93.81 697 VAL A O 1
ATOM 5547 N N . ASP A 1 698 ? 19.233 -1.408 -21.268 1.00 87.50 698 ASP A N 1
ATOM 5548 C CA . ASP A 1 698 ? 20.577 -1.752 -20.765 1.00 87.50 698 ASP A CA 1
ATOM 5549 C C . ASP A 1 698 ? 21.314 -0.560 -20.129 1.00 87.50 698 ASP A C 1
ATOM 5551 O O . ASP A 1 698 ? 22.010 -0.694 -19.115 1.00 87.50 698 ASP A O 1
ATOM 5555 N N . ASN A 1 699 ? 21.107 0.634 -20.689 1.00 90.06 699 ASN A N 1
ATOM 5556 C CA . ASN A 1 699 ? 21.699 1.896 -20.239 1.00 90.06 699 ASN A CA 1
ATOM 5557 C C . ASN A 1 699 ? 20.863 2.611 -19.159 1.00 90.06 699 ASN A C 1
ATOM 5559 O O . ASN A 1 699 ? 20.989 3.824 -18.969 1.00 90.06 699 ASN A O 1
ATOM 5563 N N . PHE A 1 700 ? 20.007 1.872 -18.446 1.00 94.75 700 PHE A N 1
ATOM 5564 C CA . PHE A 1 700 ? 19.244 2.389 -17.316 1.00 94.75 700 PHE A CA 1
ATOM 5565 C C . PHE A 1 700 ? 19.994 2.223 -15.987 1.00 94.75 700 PHE A C 1
ATOM 5567 O O . PHE A 1 700 ? 20.477 1.138 -15.654 1.00 94.75 700 PHE A O 1
ATOM 5574 N N . ARG A 1 701 ? 20.085 3.293 -15.193 1.00 94.62 701 ARG A N 1
ATOM 5575 C CA . ARG A 1 701 ? 20.670 3.278 -13.840 1.00 94.62 701 ARG A CA 1
ATOM 5576 C C . ARG A 1 701 ? 19.781 4.047 -12.871 1.00 94.62 701 ARG A C 1
ATOM 5578 O O . ARG A 1 701 ? 19.238 5.085 -13.234 1.00 94.62 701 ARG A O 1
ATOM 5585 N N . PHE A 1 702 ? 19.666 3.581 -11.627 1.00 96.00 702 PHE A N 1
ATOM 5586 C CA . PHE A 1 702 ? 18.883 4.281 -10.606 1.00 96.00 702 PHE A CA 1
ATOM 5587 C C . PHE A 1 702 ? 19.447 4.149 -9.187 1.00 96.00 702 PHE A C 1
ATOM 5589 O O . PHE A 1 702 ? 20.080 3.140 -8.865 1.00 96.00 702 PHE A O 1
ATOM 5596 N N . TRP A 1 703 ? 19.217 5.159 -8.342 1.00 95.44 703 TRP A N 1
ATOM 5597 C CA . TRP A 1 703 ? 19.670 5.212 -6.942 1.00 95.44 703 TRP A CA 1
ATOM 5598 C C . TRP A 1 703 ? 18.861 6.199 -6.082 1.00 95.44 703 TRP A C 1
ATOM 5600 O O . TRP A 1 703 ? 18.058 6.981 -6.593 1.00 95.44 703 TRP A O 1
ATOM 5610 N N . ALA A 1 704 ? 19.081 6.164 -4.767 1.00 94.69 704 ALA A N 1
ATOM 5611 C CA . ALA A 1 704 ? 18.611 7.182 -3.823 1.00 94.69 704 ALA A CA 1
ATOM 5612 C C . ALA A 1 704 ? 19.699 8.240 -3.542 1.00 94.69 704 ALA A C 1
ATOM 5614 O O . ALA A 1 704 ? 20.882 7.903 -3.543 1.00 94.69 704 ALA A O 1
ATOM 5615 N N . SER A 1 705 ? 19.339 9.501 -3.258 1.00 91.44 705 SER A N 1
ATOM 5616 C CA . SER A 1 705 ? 20.311 10.583 -2.962 1.00 91.44 705 SER A CA 1
ATOM 5617 C C . SER A 1 705 ? 21.381 10.190 -1.936 1.00 91.44 705 SER A C 1
ATOM 5619 O O . SER A 1 705 ? 22.560 10.493 -2.124 1.00 91.44 705 SER A O 1
ATOM 5621 N N . SER A 1 706 ? 20.988 9.515 -0.854 1.00 90.75 706 SER A N 1
ATOM 5622 C CA . SER A 1 706 ? 21.890 9.107 0.231 1.00 90.75 706 SER A CA 1
ATOM 5623 C C . SER A 1 706 ? 22.924 8.040 -0.173 1.00 90.75 706 SER A C 1
ATOM 5625 O O . SER A 1 706 ? 23.957 7.891 0.483 1.00 90.75 706 SER A O 1
ATOM 5627 N N . GLU A 1 707 ? 22.729 7.332 -1.290 1.00 91.94 707 GLU A N 1
ATOM 5628 C CA . GLU A 1 707 ? 23.751 6.428 -1.838 1.00 91.94 707 GLU A CA 1
ATOM 5629 C C . GLU A 1 707 ? 24.949 7.198 -2.411 1.00 91.94 707 GLU A C 1
ATOM 5631 O O . GLU A 1 707 ? 26.067 6.681 -2.460 1.00 91.94 707 GLU A O 1
ATOM 5636 N N . THR A 1 708 ? 24.741 8.447 -2.834 1.00 88.00 708 THR A N 1
ATOM 5637 C CA . THR A 1 708 ? 25.810 9.290 -3.374 1.00 88.00 708 THR A CA 1
ATOM 5638 C C . THR A 1 708 ? 26.777 9.718 -2.280 1.00 88.00 708 THR A C 1
ATOM 5640 O O . THR A 1 708 ? 27.988 9.656 -2.475 1.00 88.00 708 THR A O 1
ATOM 5643 N N . SER A 1 709 ? 26.263 10.115 -1.113 1.00 82.38 709 SER A N 1
ATOM 5644 C CA . SER A 1 709 ? 27.099 10.532 0.021 1.00 82.38 709 SER A CA 1
ATOM 5645 C C . SER A 1 709 ? 27.884 9.373 0.637 1.00 82.38 709 SER A C 1
ATOM 5647 O O . SER A 1 709 ? 28.923 9.598 1.252 1.00 82.38 709 SER A O 1
ATOM 5649 N N . THR A 1 710 ? 27.420 8.138 0.442 1.00 83.50 710 THR A N 1
ATOM 5650 C CA . THR A 1 710 ? 28.088 6.913 0.904 1.00 83.50 710 THR A CA 1
ATOM 5651 C C . THR A 1 710 ? 29.002 6.279 -0.150 1.00 83.50 710 THR A C 1
ATOM 5653 O O . THR A 1 710 ? 29.672 5.295 0.150 1.00 83.50 710 THR A O 1
ATOM 5656 N N . GLY A 1 711 ? 29.070 6.842 -1.365 1.00 84.94 711 GLY A N 1
ATOM 5657 C CA . GLY A 1 711 ? 29.929 6.352 -2.449 1.00 84.94 711 GLY A CA 1
ATOM 5658 C C . GLY A 1 711 ? 29.459 5.043 -3.096 1.00 84.94 711 GLY A C 1
ATOM 5659 O O . GLY A 1 711 ? 30.260 4.353 -3.715 1.00 84.94 711 GLY A O 1
ATOM 5660 N N . ILE A 1 712 ? 28.180 4.686 -2.940 1.00 87.56 712 ILE A N 1
ATOM 5661 C CA . ILE A 1 712 ? 27.595 3.422 -3.429 1.00 87.56 712 ILE A CA 1
ATOM 5662 C C . ILE A 1 712 ? 26.762 3.637 -4.706 1.00 87.56 712 ILE A C 1
ATOM 5664 O O . ILE A 1 712 ? 26.464 2.687 -5.430 1.00 87.56 712 ILE A O 1
ATOM 5668 N N . ALA A 1 713 ? 26.375 4.882 -5.002 1.00 88.06 713 ALA A N 1
ATOM 5669 C CA . ALA A 1 713 ? 25.591 5.199 -6.193 1.00 88.06 713 ALA A CA 1
ATOM 5670 C C . ALA A 1 713 ? 26.310 4.752 -7.496 1.00 88.06 713 ALA A C 1
ATOM 5672 O O . ALA A 1 713 ? 27.527 4.921 -7.602 1.00 88.06 713 ALA A O 1
ATOM 5673 N N . PRO A 1 714 ? 25.590 4.245 -8.521 1.00 88.94 714 PRO A N 1
ATOM 5674 C CA . PRO A 1 714 ? 26.190 3.783 -9.778 1.00 88.94 714 PRO A CA 1
ATOM 5675 C C . PRO A 1 714 ? 26.856 4.915 -10.552 1.00 88.94 714 PRO A C 1
ATOM 5677 O O . PRO A 1 714 ? 26.311 6.015 -10.592 1.00 88.94 714 PRO A O 1
ATOM 5680 N N . GLU A 1 715 ? 27.995 4.682 -11.196 1.00 85.00 715 GLU A N 1
ATOM 5681 C CA . GLU A 1 715 ? 28.659 5.707 -12.014 1.00 85.00 715 GLU A CA 1
ATOM 5682 C C . GLU A 1 715 ? 27.805 6.162 -13.210 1.00 85.00 715 GLU A C 1
ATOM 5684 O O . GLU A 1 715 ? 27.072 5.375 -13.813 1.00 85.00 715 GLU A O 1
ATOM 5689 N N . ILE A 1 716 ? 27.898 7.453 -13.543 1.00 83.88 716 ILE A N 1
ATOM 5690 C CA . ILE A 1 716 ? 27.246 8.041 -14.721 1.00 83.88 716 ILE A CA 1
ATOM 5691 C C . ILE A 1 716 ? 28.294 8.126 -15.826 1.00 83.88 716 ILE A C 1
ATOM 5693 O O . ILE A 1 716 ? 29.247 8.897 -15.731 1.00 83.88 716 ILE A O 1
ATOM 5697 N N . SER A 1 717 ? 28.120 7.340 -16.883 1.00 74.62 717 SER A N 1
ATOM 5698 C CA . SER A 1 717 ? 29.062 7.308 -17.997 1.00 74.62 717 SER A CA 1
ATOM 5699 C C . SER A 1 717 ? 28.738 8.378 -19.039 1.00 74.62 717 SER A C 1
ATOM 5701 O O . SER A 1 717 ? 27.694 8.346 -19.679 1.00 74.62 717 SER A O 1
ATOM 5703 N N . LEU A 1 718 ? 29.687 9.285 -19.261 1.00 73.00 718 LEU A N 1
ATOM 5704 C CA . LEU A 1 718 ? 29.761 10.145 -20.442 1.00 73.00 718 LEU A CA 1
ATOM 5705 C C . LEU A 1 718 ? 31.002 9.705 -21.220 1.00 73.00 718 LEU A C 1
ATOM 5707 O O . LEU A 1 718 ? 32.059 10.323 -21.107 1.00 73.00 718 LEU A O 1
ATOM 5711 N N . ALA A 1 719 ? 30.926 8.554 -21.896 1.00 56.62 719 ALA A N 1
ATOM 5712 C CA . ALA A 1 719 ? 32.076 8.025 -22.623 1.00 56.62 719 ALA A CA 1
ATOM 5713 C C . ALA A 1 719 ? 32.503 9.035 -23.702 1.00 56.62 719 ALA A C 1
ATOM 5715 O O . ALA A 1 719 ? 31.724 9.374 -24.592 1.00 56.62 719 ALA A O 1
ATOM 5716 N N . ALA A 1 720 ? 33.727 9.549 -23.577 1.00 44.97 720 ALA A N 1
ATOM 5717 C CA . ALA A 1 720 ? 34.350 10.381 -24.590 1.00 44.97 720 ALA A CA 1
ATOM 5718 C C . ALA A 1 720 ? 34.721 9.508 -25.792 1.00 44.97 720 ALA A C 1
ATOM 5720 O O . ALA A 1 720 ? 35.207 8.389 -25.627 1.00 44.97 720 ALA A O 1
ATOM 5721 N N . THR A 1 721 ? 34.487 10.043 -26.984 1.00 49.31 721 THR A N 1
ATOM 5722 C CA . THR A 1 721 ? 34.877 9.490 -28.279 1.00 49.31 721 THR A CA 1
ATOM 5723 C C . THR A 1 721 ? 36.293 8.914 -28.202 1.00 49.31 721 THR A C 1
ATOM 5725 O O . THR A 1 721 ? 37.245 9.633 -27.892 1.00 49.31 721 THR A O 1
ATOM 5728 N N . THR A 1 722 ? 36.444 7.613 -28.447 1.00 50.34 722 THR A N 1
ATOM 5729 C CA . THR A 1 722 ? 37.754 6.968 -28.570 1.00 50.34 722 THR A CA 1
ATOM 5730 C C . THR A 1 722 ? 38.545 7.662 -29.678 1.00 50.34 722 THR A C 1
ATOM 5732 O O . THR A 1 722 ? 38.019 7.899 -30.766 1.00 50.34 722 THR A O 1
ATOM 5735 N N . ALA A 1 723 ? 39.808 8.009 -29.411 1.00 56.78 723 ALA A N 1
ATOM 5736 C CA . ALA A 1 723 ? 40.701 8.514 -30.448 1.00 56.78 723 ALA A CA 1
ATOM 5737 C C . ALA A 1 723 ? 40.890 7.417 -31.507 1.00 56.78 723 ALA A C 1
ATOM 5739 O O . ALA A 1 723 ? 41.407 6.343 -31.205 1.00 56.78 723 ALA A O 1
ATOM 5740 N N . VAL A 1 724 ? 40.415 7.672 -32.725 1.00 70.56 724 VAL A N 1
ATOM 5741 C CA . VAL A 1 724 ? 40.558 6.771 -33.876 1.00 70.56 724 VAL A CA 1
ATOM 5742 C C . VAL A 1 724 ? 41.865 7.062 -34.618 1.00 70.56 724 VAL A C 1
ATOM 5744 O O . VAL A 1 724 ? 42.380 8.178 -34.530 1.00 70.56 724 VAL A O 1
ATOM 5747 N N . SER A 1 725 ? 42.410 6.074 -35.335 1.00 77.44 725 SER A N 1
ATOM 5748 C CA . SER A 1 725 ? 43.615 6.271 -36.154 1.00 77.44 725 SER A CA 1
ATOM 5749 C C . SER A 1 725 ? 43.375 7.270 -37.295 1.00 77.44 725 SER A C 1
ATOM 5751 O O . SER A 1 725 ? 42.231 7.493 -37.700 1.00 77.44 725 SER A O 1
ATOM 5753 N N . ASP A 1 726 ? 44.452 7.842 -37.842 1.00 79.75 726 ASP A N 1
ATOM 5754 C CA . ASP A 1 726 ? 44.395 8.835 -38.930 1.00 79.75 726 ASP A CA 1
ATOM 5755 C C . ASP A 1 726 ? 43.612 8.321 -40.158 1.00 79.75 726 ASP A C 1
ATOM 5757 O O . ASP A 1 726 ? 42.832 9.056 -40.760 1.00 79.75 726 ASP A O 1
ATOM 5761 N N . GLU A 1 727 ? 43.741 7.028 -40.474 1.00 82.69 727 GLU A N 1
ATOM 5762 C CA . GLU A 1 727 ? 43.019 6.345 -41.562 1.00 82.69 727 GLU A CA 1
ATOM 5763 C C . GLU A 1 727 ? 41.494 6.384 -41.354 1.00 82.69 727 GLU A C 1
ATOM 5765 O O . GLU A 1 727 ? 40.731 6.676 -42.274 1.00 82.69 727 GLU A O 1
ATOM 5770 N N . TRP A 1 728 ? 41.032 6.151 -40.122 1.00 86.06 728 TRP A N 1
ATOM 5771 C CA . TRP A 1 728 ? 39.612 6.223 -39.773 1.00 86.06 728 TRP A CA 1
ATOM 5772 C C . TRP A 1 728 ? 39.121 7.667 -39.594 1.00 86.06 728 TRP A C 1
ATOM 5774 O O . TRP A 1 728 ? 37.935 7.924 -39.806 1.00 86.06 728 TRP A O 1
ATOM 5784 N N . GLN A 1 729 ? 39.997 8.625 -39.261 1.00 83.88 729 GLN A N 1
ATOM 5785 C CA . GLN A 1 729 ? 39.641 10.050 -39.298 1.00 83.88 729 GLN A CA 1
ATOM 5786 C C . GLN A 1 729 ? 39.310 10.514 -40.718 1.00 83.88 729 GLN A C 1
ATOM 5788 O O . GLN A 1 729 ? 38.349 11.262 -40.904 1.00 83.88 729 GLN A O 1
ATOM 5793 N N . GLU A 1 730 ? 40.060 10.051 -41.721 1.00 85.19 730 GLU A N 1
ATOM 5794 C CA . GLU A 1 730 ? 39.777 10.370 -43.122 1.00 85.19 730 GLU A CA 1
ATOM 5795 C C . GLU A 1 730 ? 38.413 9.815 -43.560 1.00 85.19 730 GLU A C 1
ATOM 5797 O O . GLU A 1 730 ? 37.627 10.535 -44.181 1.00 85.19 730 GLU A O 1
ATOM 5802 N N . VAL A 1 731 ? 38.092 8.574 -43.167 1.00 88.75 731 VAL A N 1
ATOM 5803 C CA . VAL A 1 731 ? 36.763 7.978 -43.390 1.00 88.75 731 VAL A CA 1
ATOM 5804 C C . VAL A 1 731 ? 35.679 8.833 -42.723 1.00 88.75 731 VAL A C 1
ATOM 5806 O O . VAL A 1 731 ? 34.722 9.233 -43.381 1.00 88.75 731 VAL A O 1
ATOM 5809 N N . LEU A 1 732 ? 35.841 9.197 -41.445 1.00 84.38 732 LEU A N 1
ATOM 5810 C CA . LEU A 1 732 ? 34.876 10.031 -40.711 1.00 84.38 732 LEU A CA 1
ATOM 5811 C C . LEU A 1 732 ? 34.647 11.414 -41.335 1.00 84.38 732 LEU A C 1
ATOM 5813 O O . LEU A 1 732 ? 33.544 11.958 -41.226 1.00 84.38 732 LEU A O 1
ATOM 5817 N N . GLY A 1 733 ? 35.675 11.983 -41.967 1.00 83.56 733 GLY A N 1
ATOM 5818 C CA . GLY A 1 733 ? 35.595 13.269 -42.654 1.00 83.56 733 GLY A CA 1
ATOM 5819 C C . GLY A 1 733 ? 34.782 13.229 -43.950 1.00 83.56 733 GLY A C 1
ATOM 5820 O O . GLY A 1 733 ? 34.230 14.258 -44.337 1.00 83.56 733 GLY A O 1
ATOM 5821 N N . LYS A 1 734 ? 34.692 12.060 -44.596 1.00 87.38 734 LYS A N 1
ATOM 5822 C CA . LYS A 1 734 ? 34.059 11.884 -45.912 1.00 87.38 734 LYS A CA 1
ATOM 5823 C C . LYS A 1 734 ? 32.654 11.283 -45.851 1.00 87.38 734 LYS A C 1
ATOM 5825 O O . LYS A 1 734 ? 31.867 11.535 -46.750 1.00 87.38 734 LYS A O 1
ATOM 5830 N N . VAL A 1 735 ? 32.321 10.538 -44.796 1.00 87.75 735 VAL A N 1
ATOM 5831 C CA . VAL A 1 735 ? 30.997 9.908 -44.657 1.00 87.75 735 VAL A CA 1
ATOM 5832 C C . VAL A 1 735 ? 29.893 10.883 -44.244 1.00 87.75 735 VAL A C 1
ATOM 5834 O O . VAL A 1 735 ? 30.119 11.881 -43.541 1.00 87.75 735 VAL A O 1
ATOM 5837 N N . MET A 1 736 ? 28.658 10.527 -44.594 1.00 80.69 736 MET A N 1
ATOM 5838 C CA . MET A 1 736 ? 27.438 11.194 -44.158 1.00 80.69 736 MET A CA 1
ATOM 5839 C C . MET A 1 736 ? 27.388 11.328 -42.622 1.00 80.69 736 MET A C 1
ATOM 5841 O O . MET A 1 736 ? 27.738 10.387 -41.899 1.00 80.69 736 MET A O 1
ATOM 5845 N N . PRO A 1 737 ? 26.878 12.453 -42.074 1.00 76.50 737 PRO A N 1
ATOM 5846 C CA . PRO A 1 737 ? 26.795 12.665 -40.627 1.00 76.50 737 PRO A CA 1
ATOM 5847 C C . PRO A 1 737 ? 26.079 11.547 -39.856 1.00 76.50 737 PRO A C 1
ATOM 5849 O O . PRO A 1 737 ? 26.482 11.231 -38.740 1.00 76.50 737 PRO A O 1
ATOM 5852 N N . SER A 1 738 ? 25.064 10.924 -40.464 1.00 74.75 738 SER A N 1
ATOM 5853 C CA . SER A 1 738 ? 24.301 9.810 -39.885 1.00 74.75 738 SER A CA 1
ATOM 5854 C C . SER A 1 738 ? 25.095 8.498 -39.788 1.00 74.75 738 SER A C 1
ATOM 5856 O O . SER A 1 738 ? 24.691 7.580 -39.077 1.00 74.75 738 SER A O 1
ATOM 5858 N N . MET A 1 739 ? 26.216 8.380 -40.505 1.00 81.12 739 MET A N 1
ATOM 5859 C CA . MET A 1 739 ? 27.053 7.176 -40.525 1.00 81.12 739 MET A CA 1
ATOM 5860 C C . MET A 1 739 ? 28.271 7.278 -39.606 1.00 81.12 739 MET A C 1
ATOM 5862 O O . MET A 1 739 ? 28.830 6.256 -39.206 1.00 81.12 739 MET A O 1
ATOM 5866 N N . ARG A 1 740 ? 28.645 8.494 -39.190 1.00 82.88 740 ARG A N 1
ATOM 5867 C CA . ARG A 1 740 ? 29.799 8.744 -38.312 1.00 82.88 740 ARG A CA 1
ATOM 5868 C C . ARG A 1 740 ? 29.807 7.906 -37.025 1.00 82.88 740 ARG A C 1
ATOM 5870 O O . ARG A 1 740 ? 30.870 7.373 -36.717 1.00 82.88 740 ARG A O 1
ATOM 5877 N N . PRO A 1 741 ? 28.687 7.713 -36.296 1.00 76.50 741 PRO A N 1
ATOM 5878 C CA . PRO A 1 741 ? 28.711 6.901 -35.077 1.00 76.50 741 PRO A CA 1
ATOM 5879 C C . PRO A 1 741 ? 29.037 5.428 -35.333 1.00 76.50 741 PRO A C 1
ATOM 5881 O O . PRO A 1 741 ? 29.769 4.812 -34.565 1.00 76.50 741 PRO A O 1
ATOM 5884 N N . TYR A 1 742 ? 28.526 4.866 -36.432 1.00 82.31 742 TYR A N 1
ATOM 5885 C CA . TYR A 1 742 ? 28.804 3.482 -36.815 1.00 82.31 742 TYR A CA 1
ATOM 5886 C C . TYR A 1 742 ? 30.262 3.319 -37.250 1.00 82.31 742 TYR A C 1
ATOM 5888 O O . TYR A 1 742 ? 30.907 2.341 -36.889 1.00 82.31 742 TYR A O 1
ATOM 5896 N N . VAL A 1 743 ? 30.809 4.303 -37.969 1.00 85.62 743 VAL A N 1
ATOM 5897 C CA . VAL A 1 743 ? 32.231 4.339 -38.341 1.00 85.62 743 VAL A CA 1
ATOM 5898 C C . VAL A 1 743 ? 33.128 4.442 -37.107 1.00 85.62 743 VAL A C 1
ATOM 5900 O O . VAL A 1 743 ? 34.126 3.735 -37.035 1.00 85.62 743 VAL A O 1
ATOM 5903 N N . GLN A 1 744 ? 32.764 5.251 -36.107 1.00 80.38 744 GLN A N 1
ATOM 5904 C CA . GLN A 1 744 ? 33.491 5.321 -34.832 1.00 80.38 744 GLN A CA 1
ATOM 5905 C C . GLN A 1 744 ? 33.469 3.985 -34.079 1.00 80.38 744 GLN A C 1
ATOM 5907 O O . GLN A 1 744 ? 34.495 3.563 -33.549 1.00 80.38 744 GLN A O 1
ATOM 5912 N N . GLU A 1 745 ? 32.324 3.299 -34.057 1.00 78.69 745 GLU A N 1
ATOM 5913 C CA . GLU A 1 745 ? 32.185 1.986 -33.418 1.00 78.69 745 GLU A CA 1
ATOM 5914 C C . GLU A 1 745 ? 32.998 0.903 -34.150 1.00 78.69 745 GLU A C 1
ATOM 5916 O O . GLU A 1 745 ? 33.704 0.123 -33.513 1.00 78.69 745 GLU A O 1
ATOM 5921 N N . MET A 1 746 ? 32.992 0.910 -35.488 1.00 84.69 746 MET A N 1
ATOM 5922 C CA . MET A 1 746 ? 33.841 0.028 -36.300 1.00 84.69 746 MET A CA 1
ATOM 5923 C C . MET A 1 746 ? 35.335 0.330 -36.122 1.00 84.69 746 MET A C 1
ATOM 5925 O O . MET A 1 746 ? 36.138 -0.596 -36.025 1.00 84.69 746 MET A O 1
ATOM 5929 N N . ALA A 1 747 ? 35.716 1.605 -36.021 1.00 83.00 747 ALA A N 1
ATOM 5930 C CA . ALA A 1 747 ? 37.095 2.002 -35.753 1.00 83.00 747 ALA A CA 1
ATOM 5931 C C . ALA A 1 747 ? 37.565 1.526 -34.366 1.00 83.00 747 ALA A C 1
ATOM 5933 O O . ALA A 1 747 ? 38.691 1.052 -34.221 1.00 83.00 747 ALA A O 1
ATOM 5934 N N . ALA A 1 748 ? 36.689 1.579 -33.355 1.00 80.69 748 ALA A N 1
ATOM 5935 C CA . ALA A 1 748 ? 36.976 1.074 -32.012 1.00 80.69 748 ALA A CA 1
ATOM 5936 C C . ALA A 1 748 ? 37.155 -0.458 -31.961 1.00 80.69 748 ALA A C 1
ATOM 5938 O O . ALA A 1 748 ? 37.785 -0.969 -31.033 1.00 80.69 748 ALA A O 1
ATOM 5939 N N . ALA A 1 749 ? 36.656 -1.191 -32.962 1.00 81.62 749 ALA A N 1
ATOM 5940 C CA . ALA A 1 749 ? 36.807 -2.642 -33.066 1.00 81.62 749 ALA A CA 1
ATOM 5941 C C . ALA A 1 749 ? 38.215 -3.100 -33.505 1.00 81.62 749 ALA A C 1
ATOM 5943 O O . ALA A 1 749 ? 38.461 -4.303 -33.570 1.00 81.62 749 ALA A O 1
ATOM 5944 N N . ASN A 1 750 ? 39.145 -2.172 -33.780 1.00 79.62 750 ASN A N 1
ATOM 5945 C CA . ASN A 1 750 ? 40.538 -2.455 -34.159 1.00 79.62 750 ASN A CA 1
ATOM 5946 C C . ASN A 1 750 ? 40.670 -3.450 -35.331 1.00 79.62 750 ASN A C 1
ATOM 5948 O O . ASN A 1 750 ? 41.480 -4.379 -35.290 1.00 79.62 750 ASN A O 1
ATOM 5952 N N . LEU A 1 751 ? 39.862 -3.266 -36.382 1.00 83.62 751 LEU A N 1
ATOM 5953 C CA . LEU A 1 751 ? 39.921 -4.096 -37.587 1.00 83.62 751 LEU A CA 1
ATOM 5954 C C . LEU A 1 751 ? 41.321 -4.033 -38.250 1.00 83.62 751 LEU A C 1
ATOM 5956 O O . LEU A 1 751 ? 41.929 -2.960 -38.271 1.00 83.62 751 LEU A O 1
ATOM 5960 N N . PRO A 1 752 ? 41.841 -5.138 -38.827 1.00 81.50 752 PRO A N 1
ATOM 5961 C CA . PRO A 1 752 ? 43.188 -5.164 -39.408 1.00 81.50 752 PRO A CA 1
ATOM 5962 C C . PRO A 1 752 ? 43.359 -4.172 -40.571 1.00 81.50 752 PRO A C 1
ATOM 5964 O O . PRO A 1 752 ? 42.720 -4.323 -41.610 1.00 81.50 752 PRO A O 1
ATOM 5967 N N . SER A 1 753 ? 44.248 -3.184 -40.441 1.00 78.38 753 SER A N 1
ATOM 5968 C CA . SER A 1 753 ? 44.578 -2.247 -41.530 1.00 78.38 753 SER A CA 1
ATOM 5969 C C . SER A 1 753 ? 45.537 -2.892 -42.557 1.00 78.38 753 SER A C 1
ATOM 5971 O O . SER A 1 753 ? 46.430 -3.644 -42.151 1.00 78.38 753 SER A O 1
ATOM 5973 N N . PRO A 1 754 ? 45.377 -2.663 -43.882 1.00 79.06 754 PRO A N 1
ATOM 5974 C CA . PRO A 1 754 ? 44.376 -1.800 -44.525 1.00 79.06 754 PRO A CA 1
ATOM 5975 C C . PRO A 1 754 ? 43.057 -2.511 -44.875 1.00 79.06 754 PRO A C 1
ATOM 5977 O O . PRO A 1 754 ? 42.085 -1.854 -45.225 1.00 79.06 754 PRO A O 1
ATOM 5980 N N . ALA A 1 755 ? 42.993 -3.845 -44.795 1.00 80.38 755 ALA A N 1
ATOM 5981 C CA . ALA A 1 755 ? 41.856 -4.632 -45.294 1.00 80.38 755 ALA A CA 1
ATOM 5982 C C . ALA A 1 755 ? 40.525 -4.372 -44.556 1.00 80.38 755 ALA A C 1
ATOM 5984 O O . ALA A 1 755 ? 39.451 -4.584 -45.118 1.00 80.38 755 ALA A O 1
ATOM 5985 N N . GLY A 1 756 ? 40.598 -3.930 -43.303 1.00 81.12 756 GLY A N 1
ATOM 5986 C CA . GLY A 1 756 ? 39.465 -3.592 -42.448 1.00 81.12 756 GLY A CA 1
ATOM 5987 C C . GLY A 1 756 ? 38.981 -2.146 -42.568 1.00 81.12 756 GLY A C 1
ATOM 5988 O O . GLY A 1 756 ? 37.905 -1.839 -42.055 1.00 81.12 756 GLY A O 1
ATOM 5989 N N . VAL A 1 757 ? 39.732 -1.269 -43.244 1.00 87.56 757 VAL A N 1
ATOM 5990 C CA . VAL A 1 757 ? 39.348 0.134 -43.461 1.00 87.56 757 VAL A CA 1
ATOM 5991 C C . VAL A 1 757 ? 38.520 0.230 -44.753 1.00 87.56 757 VAL A C 1
ATOM 5993 O O . VAL A 1 757 ? 38.975 -0.250 -45.795 1.00 87.56 757 VAL A O 1
ATOM 5996 N N . PRO A 1 758 ? 37.299 0.797 -44.722 1.00 91.62 758 PRO A N 1
ATOM 5997 C CA . PRO A 1 758 ? 36.444 0.881 -45.902 1.00 91.62 758 PRO A CA 1
ATOM 5998 C C . PRO A 1 758 ? 36.914 1.931 -46.910 1.00 91.62 758 PRO A C 1
ATOM 6000 O O . PRO A 1 758 ? 37.489 2.959 -46.557 1.00 91.62 758 PRO A O 1
ATOM 6003 N N . VAL A 1 759 ? 36.547 1.711 -48.170 1.00 91.75 759 VAL A N 1
ATOM 6004 C CA . VAL A 1 759 ? 36.528 2.743 -49.210 1.00 91.75 759 VAL A CA 1
ATOM 6005 C C . VAL A 1 759 ? 35.222 3.527 -49.083 1.00 91.75 759 VAL A C 1
ATOM 6007 O O . VAL A 1 759 ? 34.147 2.928 -49.093 1.00 91.75 759 VAL A O 1
ATOM 6010 N N . VAL A 1 760 ? 35.316 4.850 -48.955 1.00 91.94 760 VAL A N 1
ATOM 6011 C CA . VAL A 1 760 ? 34.158 5.760 -48.915 1.00 91.94 760 VAL A CA 1
ATOM 6012 C C . VAL A 1 760 ? 33.710 6.082 -50.342 1.00 91.94 760 VAL A C 1
ATOM 6014 O O . VAL A 1 760 ? 34.567 6.254 -51.208 1.00 91.94 760 VAL A O 1
ATOM 6017 N N . GLU A 1 761 ? 32.398 6.158 -50.578 1.00 90.94 761 GLU A N 1
ATOM 6018 C CA . GLU A 1 761 ? 31.798 6.491 -51.885 1.00 90.94 761 GLU A CA 1
ATOM 6019 C C . GLU A 1 761 ? 32.285 5.589 -53.040 1.00 90.94 761 GLU A C 1
ATOM 6021 O O . GLU A 1 761 ? 32.797 6.040 -54.067 1.00 90.94 761 GLU A O 1
ATOM 6026 N N . HIS A 1 762 ? 32.143 4.270 -52.885 1.00 92.56 762 HIS A N 1
ATOM 6027 C CA . HIS A 1 762 ? 32.544 3.321 -53.926 1.00 92.56 762 HIS A CA 1
ATOM 6028 C C . HIS A 1 762 ? 31.463 3.155 -55.001 1.00 92.56 762 HIS A C 1
ATOM 6030 O O . HIS A 1 762 ? 30.428 2.538 -54.748 1.00 92.56 762 HIS A O 1
ATOM 6036 N N . PHE A 1 763 ? 31.732 3.647 -56.211 1.00 90.88 763 PHE A N 1
ATOM 6037 C CA . PHE A 1 763 ? 30.865 3.483 -57.381 1.00 90.88 763 PHE A CA 1
ATOM 6038 C C . PHE A 1 763 ? 30.922 2.064 -57.948 1.00 90.88 763 PHE A C 1
ATOM 6040 O O . PHE A 1 763 ? 32.007 1.493 -58.101 1.00 90.88 763 PHE A O 1
ATOM 6047 N N . ASN A 1 764 ? 29.758 1.511 -58.301 1.00 87.94 764 ASN A N 1
ATOM 6048 C CA . ASN A 1 764 ? 29.653 0.186 -58.905 1.00 87.94 764 ASN A CA 1
ATOM 6049 C C . ASN A 1 764 ? 29.035 0.261 -60.316 1.00 87.94 764 ASN A C 1
ATOM 6051 O O . ASN A 1 764 ? 27.813 0.168 -60.447 1.00 87.94 764 ASN A O 1
ATOM 6055 N N . PRO A 1 765 ? 29.861 0.314 -61.382 1.00 83.75 765 PRO A N 1
ATOM 6056 C CA . PRO A 1 765 ? 29.387 0.469 -62.762 1.00 83.75 765 PRO A CA 1
ATOM 6057 C C . PRO A 1 765 ? 28.598 -0.746 -63.285 1.00 83.75 765 PRO A C 1
ATOM 6059 O O . PRO A 1 765 ? 28.038 -0.710 -64.375 1.00 83.75 765 PRO A O 1
ATOM 6062 N N . GLN A 1 766 ? 28.558 -1.858 -62.539 1.00 83.50 766 GLN A N 1
ATOM 6063 C CA . GLN A 1 766 ? 27.724 -3.021 -62.873 1.00 83.50 766 GLN A CA 1
ATOM 6064 C C . GLN A 1 766 ? 26.287 -2.903 -62.343 1.00 83.50 766 GLN A C 1
ATOM 6066 O O . GLN A 1 766 ? 25.454 -3.763 -62.643 1.00 83.50 766 GLN A O 1
ATOM 6071 N N . VAL A 1 767 ? 26.012 -1.886 -61.525 1.00 84.00 767 VAL A N 1
ATOM 6072 C CA . VAL A 1 767 ? 24.675 -1.540 -61.037 1.00 84.00 767 VAL A CA 1
ATOM 6073 C C . VAL A 1 767 ? 24.169 -0.333 -61.822 1.00 84.00 767 VAL A C 1
ATOM 6075 O O . VAL A 1 767 ? 23.178 -0.460 -62.534 1.00 84.00 767 VAL A O 1
ATOM 6078 N N . ASP A 1 768 ? 24.883 0.791 -61.735 1.00 82.94 768 ASP A N 1
ATOM 6079 C CA . ASP A 1 768 ? 24.650 2.034 -62.480 1.00 82.94 768 ASP A CA 1
ATOM 6080 C C . ASP A 1 768 ? 25.897 2.936 -62.327 1.00 82.94 768 ASP A C 1
ATOM 6082 O O . ASP A 1 768 ? 26.592 2.844 -61.310 1.00 82.94 768 ASP A O 1
ATOM 6086 N N . ASP A 1 769 ? 26.198 3.788 -63.310 1.00 77.56 769 ASP A N 1
ATOM 6087 C CA . ASP A 1 769 ? 27.389 4.654 -63.297 1.00 77.56 769 ASP A CA 1
ATOM 6088 C C . ASP A 1 769 ? 27.333 5.731 -62.193 1.00 77.56 769 ASP A C 1
ATOM 6090 O O . ASP A 1 769 ? 28.383 6.157 -61.708 1.00 77.56 769 ASP A O 1
ATOM 6094 N N . ASP A 1 770 ? 26.133 6.117 -61.742 1.00 81.31 770 ASP A N 1
ATOM 6095 C CA . ASP A 1 770 ? 25.926 7.155 -60.720 1.00 81.31 770 ASP A CA 1
ATOM 6096 C C . ASP A 1 770 ? 25.608 6.585 -59.318 1.00 81.31 770 ASP A C 1
ATOM 6098 O O . ASP A 1 770 ? 25.391 7.335 -58.359 1.00 81.31 770 ASP A O 1
ATOM 6102 N N . VAL A 1 771 ? 25.591 5.254 -59.159 1.00 85.19 771 VAL A N 1
ATOM 6103 C CA . VAL A 1 771 ? 25.274 4.585 -57.886 1.00 85.19 771 VAL A CA 1
ATOM 6104 C C . VAL A 1 771 ? 26.545 4.203 -57.133 1.00 85.19 771 VAL A C 1
ATOM 6106 O O . VAL A 1 771 ? 27.409 3.477 -57.634 1.00 85.19 771 VAL A O 1
ATOM 6109 N N . PHE A 1 772 ? 26.622 4.627 -55.871 1.00 91.00 772 PHE A N 1
ATOM 6110 C CA . PHE A 1 772 ? 27.740 4.328 -54.982 1.00 91.00 772 PHE A CA 1
ATOM 6111 C C . PHE A 1 772 ? 27.290 3.723 -53.650 1.00 91.00 772 PHE A C 1
ATOM 6113 O O . PHE A 1 772 ? 26.180 3.957 -53.171 1.00 91.00 772 PHE A O 1
ATOM 6120 N N . ALA A 1 773 ? 28.182 2.948 -53.035 1.00 91.94 773 ALA A N 1
ATOM 6121 C CA . ALA A 1 773 ? 28.072 2.553 -51.639 1.00 91.94 773 ALA A CA 1
ATOM 6122 C C . ALA A 1 773 ? 28.747 3.588 -50.743 1.00 91.94 773 ALA A C 1
ATOM 6124 O O . ALA A 1 773 ? 29.872 4.009 -51.014 1.00 91.94 773 ALA A O 1
ATOM 6125 N N . GLU A 1 774 ? 28.076 3.946 -49.650 1.00 92.75 774 GLU A N 1
ATOM 6126 C CA . GLU A 1 774 ? 28.594 4.880 -48.649 1.00 92.75 774 GLU A CA 1
ATOM 6127 C C . GLU A 1 774 ? 29.920 4.371 -48.069 1.00 92.75 774 GLU A C 1
ATOM 6129 O O . GLU A 1 774 ? 30.884 5.124 -47.964 1.00 92.75 774 GLU A O 1
ATOM 6134 N N . LEU A 1 775 ? 29.983 3.068 -47.765 1.00 93.56 775 LEU A N 1
ATOM 6135 C CA . LEU A 1 775 ? 31.203 2.355 -47.388 1.00 93.56 775 LEU A CA 1
ATOM 6136 C C . LEU A 1 775 ? 31.291 1.025 -48.138 1.00 93.56 775 LEU A C 1
ATOM 6138 O O . LEU A 1 775 ? 30.301 0.295 -48.222 1.00 93.56 775 LEU A O 1
ATOM 6142 N N . ALA A 1 776 ? 32.481 0.666 -48.616 1.00 92.81 776 ALA A N 1
ATOM 6143 C CA . ALA A 1 776 ? 32.730 -0.617 -49.263 1.00 92.81 776 ALA A CA 1
ATOM 6144 C C . ALA A 1 776 ? 34.040 -1.271 -48.808 1.00 92.81 776 ALA A C 1
ATOM 6146 O O . ALA A 1 776 ? 35.093 -0.637 -48.764 1.00 92.81 776 ALA A O 1
ATOM 6147 N N . TRP A 1 777 ? 33.995 -2.578 -48.554 1.00 92.94 777 TRP A N 1
ATOM 6148 C CA . TRP A 1 777 ? 35.167 -3.408 -48.271 1.00 92.94 777 TRP A CA 1
ATOM 6149 C C . TRP A 1 777 ? 35.423 -4.356 -49.442 1.00 92.94 777 TRP A C 1
ATOM 6151 O O . TRP A 1 777 ? 34.915 -5.479 -49.494 1.00 92.94 777 TRP A O 1
ATOM 6161 N N . LEU A 1 778 ? 36.239 -3.887 -50.390 1.00 89.50 778 LEU A N 1
ATOM 6162 C CA . LEU A 1 778 ? 36.536 -4.583 -51.652 1.00 89.50 778 LEU A CA 1
ATOM 6163 C C . LEU A 1 778 ? 37.351 -5.867 -51.458 1.00 89.50 778 LEU A C 1
ATOM 6165 O O . LEU A 1 778 ? 37.261 -6.792 -52.260 1.00 89.50 778 LEU A O 1
ATOM 6169 N N . GLY A 1 779 ? 38.154 -5.925 -50.392 1.00 83.56 779 GLY A N 1
ATOM 6170 C CA . GLY A 1 779 ? 38.978 -7.088 -50.056 1.00 83.56 779 GLY A CA 1
ATOM 6171 C C . GLY A 1 779 ? 38.192 -8.265 -49.472 1.00 83.56 779 GLY A C 1
ATOM 6172 O O . GLY A 1 779 ? 38.766 -9.341 -49.299 1.00 83.56 779 GLY A O 1
ATOM 6173 N N . CYS A 1 780 ? 36.901 -8.081 -49.168 1.00 86.12 780 CYS A N 1
ATOM 6174 C CA . CYS A 1 780 ? 36.068 -9.130 -48.596 1.00 86.12 780 CYS A CA 1
ATOM 6175 C C . CYS A 1 780 ? 35.571 -10.135 -49.656 1.00 86.12 780 CYS A C 1
ATOM 6177 O O . CYS A 1 780 ? 35.411 -9.807 -50.831 1.00 86.12 780 CYS A O 1
ATOM 6179 N N . LYS A 1 781 ? 35.294 -11.376 -49.244 1.00 86.44 781 LYS A N 1
ATOM 6180 C CA . LYS A 1 781 ? 34.729 -12.454 -50.065 1.00 86.44 781 LYS A CA 1
ATOM 6181 C C . LYS A 1 781 ? 33.500 -13.055 -49.366 1.00 86.44 781 LYS A C 1
ATOM 6183 O O . LYS A 1 781 ? 33.668 -13.861 -48.451 1.00 86.44 781 LYS A O 1
ATOM 6188 N N . PRO A 1 782 ? 32.269 -12.721 -49.798 1.00 88.69 782 PRO A N 1
ATOM 6189 C CA . PRO A 1 782 ? 31.927 -11.729 -50.830 1.00 88.69 782 PRO A CA 1
ATOM 6190 C C . PRO A 1 782 ? 32.266 -10.282 -50.412 1.00 88.69 782 PRO A C 1
ATOM 6192 O O . PRO A 1 782 ? 32.371 -10.020 -49.209 1.00 88.69 782 PRO A O 1
ATOM 6195 N N . PRO A 1 783 ? 32.423 -9.348 -51.372 1.00 91.50 783 PRO A N 1
ATOM 6196 C CA . PRO A 1 783 ? 32.661 -7.938 -51.072 1.00 91.50 783 PRO A CA 1
ATOM 6197 C C . PRO A 1 783 ? 31.463 -7.346 -50.320 1.00 91.50 783 PRO A C 1
ATOM 6199 O O . PRO A 1 783 ? 30.312 -7.732 -50.552 1.00 91.50 783 PRO A O 1
ATOM 6202 N N . VAL A 1 784 ? 31.741 -6.440 -49.383 1.00 93.88 784 VAL A N 1
ATOM 6203 C CA . VAL A 1 784 ? 30.732 -5.883 -48.468 1.00 93.88 784 VAL A CA 1
ATOM 6204 C C . VAL A 1 784 ? 30.458 -4.428 -48.825 1.00 93.88 784 VAL A C 1
ATOM 6206 O O . VAL A 1 784 ? 31.404 -3.665 -49.009 1.00 93.88 784 VAL A O 1
ATOM 6209 N N . ALA A 1 785 ? 29.185 -4.042 -48.894 1.00 94.00 785 ALA A N 1
ATOM 6210 C CA . ALA A 1 785 ? 28.747 -2.669 -49.136 1.00 94.00 785 ALA A CA 1
ATOM 6211 C C . ALA A 1 785 ? 27.734 -2.223 -48.076 1.00 94.00 785 ALA A C 1
ATOM 6213 O O . ALA A 1 785 ? 26.797 -2.957 -47.765 1.00 94.00 785 ALA A O 1
ATOM 6214 N N . LEU A 1 786 ? 27.896 -1.009 -47.555 1.00 92.94 786 LEU A N 1
ATOM 6215 C CA . LEU A 1 786 ? 26.896 -0.315 -46.750 1.00 92.94 786 LEU A CA 1
ATOM 6216 C C . LEU A 1 786 ? 26.241 0.761 -47.620 1.00 92.94 786 LEU A C 1
ATOM 6218 O O . LEU A 1 786 ? 26.909 1.700 -48.051 1.00 92.94 786 LEU A O 1
ATOM 6222 N N . LEU A 1 787 ? 24.942 0.618 -47.885 1.00 92.31 787 LEU A N 1
ATOM 6223 C CA . LEU A 1 787 ? 24.168 1.586 -48.669 1.00 92.31 787 LEU A CA 1
ATOM 6224 C C . LEU A 1 787 ? 23.360 2.474 -47.722 1.00 92.31 787 LEU A C 1
ATOM 6226 O O . LEU A 1 787 ? 22.673 1.952 -46.849 1.00 92.31 787 LEU A O 1
ATOM 6230 N N . ALA A 1 788 ? 23.403 3.795 -47.901 1.00 87.06 788 ALA A N 1
ATOM 6231 C CA . ALA A 1 788 ? 22.679 4.761 -47.073 1.00 87.06 788 ALA A CA 1
ATOM 6232 C C . ALA A 1 788 ? 21.891 5.767 -47.932 1.00 87.06 788 ALA A C 1
ATOM 6234 O O . ALA A 1 788 ? 22.167 5.946 -49.117 1.00 87.06 788 ALA A O 1
ATOM 6235 N N . GLY A 1 789 ? 20.883 6.417 -47.341 1.00 84.94 789 GLY A N 1
ATOM 6236 C CA . GLY A 1 789 ? 20.047 7.392 -48.049 1.00 84.94 789 GLY A CA 1
ATOM 6237 C C . GLY A 1 789 ? 19.288 6.776 -49.230 1.00 84.94 789 GLY A C 1
ATOM 6238 O O . GLY A 1 789 ? 18.717 5.692 -49.112 1.00 84.94 789 GLY A O 1
ATOM 6239 N N . GLU A 1 790 ? 19.286 7.458 -50.375 1.00 83.62 790 GLU A N 1
ATOM 6240 C CA . GLU A 1 790 ? 18.603 6.996 -51.595 1.00 83.62 790 GLU A CA 1
ATOM 6241 C C . GLU A 1 790 ? 19.227 5.715 -52.179 1.00 83.62 790 GLU A C 1
ATOM 6243 O O . GLU A 1 790 ? 18.534 4.933 -52.838 1.00 83.62 790 GLU A O 1
ATOM 6248 N N . GLN A 1 791 ? 20.494 5.427 -51.844 1.00 87.00 791 GLN A N 1
ATOM 6249 C CA . GLN A 1 791 ? 21.223 4.256 -52.341 1.00 87.00 791 GLN A CA 1
ATOM 6250 C C . GLN A 1 791 ? 20.634 2.929 -51.850 1.00 87.00 791 GLN A C 1
ATOM 6252 O O . GLN A 1 791 ? 20.791 1.896 -52.498 1.00 87.00 791 GLN A O 1
ATOM 6257 N N . VAL A 1 792 ? 19.890 2.944 -50.737 1.00 88.00 792 VAL A N 1
ATOM 6258 C CA . VAL A 1 792 ? 19.221 1.751 -50.188 1.00 88.00 792 VAL A CA 1
ATOM 6259 C C . VAL A 1 792 ? 18.260 1.122 -51.206 1.00 88.00 792 VAL A C 1
ATOM 6261 O O . VAL A 1 792 ? 18.104 -0.098 -51.235 1.00 88.00 792 VAL A O 1
ATOM 6264 N N . SER A 1 793 ? 17.662 1.927 -52.092 1.00 89.06 793 SER A N 1
ATOM 6265 C CA . SER A 1 793 ? 16.756 1.440 -53.142 1.00 89.06 793 SER A CA 1
ATOM 6266 C C . SER A 1 793 ? 17.427 0.490 -54.150 1.00 89.06 793 SER A C 1
ATOM 6268 O O . SER A 1 793 ? 16.747 -0.338 -54.757 1.00 89.06 793 SER A O 1
ATOM 6270 N N . PHE A 1 794 ? 18.760 0.527 -54.264 1.00 90.31 794 PHE A N 1
ATOM 6271 C CA . PHE A 1 794 ? 19.547 -0.328 -55.156 1.00 90.31 794 PHE A CA 1
ATOM 6272 C C . PHE A 1 794 ? 20.071 -1.607 -54.478 1.00 90.31 794 PHE A C 1
ATOM 6274 O O . PHE A 1 794 ? 20.759 -2.403 -55.121 1.00 90.31 794 PHE A O 1
ATOM 6281 N N . ALA A 1 795 ? 19.727 -1.865 -53.209 1.00 90.12 795 ALA A N 1
ATOM 6282 C CA . ALA A 1 795 ? 20.258 -2.993 -52.435 1.00 90.12 795 ALA A CA 1
ATOM 6283 C C . ALA A 1 795 ? 20.107 -4.356 -53.135 1.00 90.12 795 ALA A C 1
ATOM 6285 O O . ALA A 1 795 ? 21.062 -5.133 -53.188 1.00 90.12 795 ALA A O 1
ATOM 6286 N N . SER A 1 796 ? 18.945 -4.641 -53.732 1.00 90.25 796 SER A N 1
ATOM 6287 C CA . SER A 1 796 ? 18.712 -5.906 -54.446 1.00 90.25 796 SER A CA 1
ATOM 6288 C C . SER A 1 796 ? 19.607 -6.072 -55.679 1.00 90.25 796 SER A C 1
ATOM 6290 O O . SER A 1 796 ? 19.998 -7.190 -56.010 1.00 90.25 796 SER A O 1
ATOM 6292 N N . GLN A 1 797 ? 19.965 -4.972 -56.347 1.00 90.62 797 GLN A N 1
ATOM 6293 C CA . GLN A 1 797 ? 20.827 -4.999 -57.530 1.00 90.62 797 GLN A CA 1
ATOM 6294 C C . GLN A 1 797 ? 22.279 -5.278 -57.132 1.00 90.62 797 GLN A C 1
ATOM 6296 O O . GLN A 1 797 ? 22.911 -6.165 -57.704 1.00 90.62 797 GLN A O 1
ATOM 6301 N N . TRP A 1 798 ? 22.772 -4.634 -56.071 1.00 92.69 798 TRP A N 1
ATOM 6302 C CA . TRP A 1 798 ? 24.080 -4.941 -55.484 1.00 92.69 798 TRP A CA 1
ATOM 6303 C C . TRP A 1 798 ? 24.180 -6.407 -55.034 1.00 92.69 798 TRP A C 1
ATOM 6305 O O . TRP A 1 798 ? 25.150 -7.096 -55.358 1.00 92.69 798 TRP A O 1
ATOM 6315 N N . GLN A 1 799 ? 23.149 -6.924 -54.357 1.00 92.88 799 GLN A N 1
ATOM 6316 C CA . GLN A 1 799 ? 23.084 -8.332 -53.946 1.00 92.88 799 GLN A CA 1
ATOM 6317 C C . GLN A 1 799 ? 23.114 -9.292 -55.144 1.00 92.88 799 GLN A C 1
ATOM 6319 O O . GLN A 1 799 ? 23.776 -10.328 -55.081 1.00 92.88 799 GLN A O 1
ATOM 6324 N N . SER A 1 800 ? 22.450 -8.944 -56.253 1.00 90.44 800 SER A N 1
ATOM 6325 C CA . SER A 1 800 ? 22.467 -9.757 -57.479 1.00 90.44 800 SER A CA 1
ATOM 6326 C C . SER A 1 800 ? 23.855 -9.852 -58.128 1.00 90.44 800 SER A C 1
ATOM 6328 O O . SER A 1 800 ? 24.167 -10.869 -58.744 1.00 90.44 800 SER A O 1
ATOM 6330 N N . GLN A 1 801 ? 24.717 -8.852 -57.904 1.00 90.12 801 GLN A N 1
ATOM 6331 C CA . GLN A 1 801 ? 26.129 -8.846 -58.312 1.00 90.12 801 GLN A CA 1
ATOM 6332 C C . GLN A 1 801 ? 27.049 -9.568 -57.307 1.00 90.12 801 GLN A C 1
ATOM 6334 O O . GLN A 1 801 ? 28.273 -9.485 -57.395 1.00 90.12 801 GLN A O 1
ATOM 6339 N N . GLY A 1 802 ? 26.480 -10.276 -56.327 1.00 89.81 802 GLY A N 1
ATOM 6340 C CA . GLY A 1 802 ? 27.228 -11.075 -55.357 1.00 89.81 802 GLY A CA 1
ATOM 6341 C C . GLY A 1 802 ? 27.784 -10.290 -54.169 1.00 89.81 802 GLY A C 1
ATOM 6342 O O . GLY A 1 802 ? 28.615 -10.829 -53.439 1.00 89.81 802 GLY A O 1
ATOM 6343 N N . TRP A 1 803 ? 27.337 -9.049 -53.946 1.00 93.38 803 TRP A N 1
ATOM 6344 C CA . TRP A 1 803 ? 27.730 -8.264 -52.776 1.00 93.38 803 TRP A CA 1
ATOM 6345 C C . TRP A 1 803 ? 26.924 -8.642 -51.538 1.00 93.38 803 TRP A C 1
ATOM 6347 O O . TRP A 1 803 ? 25.716 -8.884 -51.595 1.00 93.38 803 TRP A O 1
ATOM 6357 N N . LYS A 1 804 ? 27.583 -8.603 -50.380 1.00 93.69 804 LYS A N 1
ATOM 6358 C CA . LYS A 1 804 ? 26.891 -8.590 -49.094 1.00 93.69 804 LYS A CA 1
ATOM 6359 C C . LYS A 1 804 ? 26.539 -7.144 -48.751 1.00 93.69 804 LYS A C 1
ATOM 6361 O O . LYS A 1 804 ? 27.418 -6.349 -48.431 1.00 93.69 804 LYS A O 1
ATOM 6366 N N . VAL A 1 805 ? 25.256 -6.816 -48.850 1.00 93.00 805 VAL A N 1
ATOM 6367 C CA . VAL A 1 805 ? 24.745 -5.465 -48.587 1.00 93.00 805 VAL A CA 1
ATOM 6368 C C . VAL A 1 805 ? 24.253 -5.358 -47.154 1.00 93.00 805 VAL A C 1
ATOM 6370 O O . VAL A 1 805 ? 23.546 -6.254 -46.694 1.00 93.00 805 VAL A O 1
ATOM 6373 N N . PHE A 1 806 ? 24.614 -4.256 -46.504 1.00 91.44 806 PHE A N 1
ATOM 6374 C CA . PHE A 1 806 ? 24.047 -3.805 -45.244 1.00 91.44 806 PHE A CA 1
ATOM 6375 C C . PHE A 1 806 ? 23.330 -2.463 -45.423 1.00 91.44 806 PHE A C 1
ATOM 6377 O O . PHE A 1 806 ? 23.692 -1.666 -46.295 1.00 91.44 806 PHE A O 1
ATOM 6384 N N . THR A 1 807 ? 22.334 -2.200 -44.578 1.00 89.19 807 THR A N 1
ATOM 6385 C CA . THR A 1 807 ? 21.577 -0.935 -44.558 1.00 89.19 807 THR A CA 1
ATOM 6386 C C . THR A 1 807 ? 21.528 -0.308 -43.154 1.00 89.19 807 THR A C 1
ATOM 6388 O O . THR A 1 807 ? 21.710 -1.012 -42.157 1.00 89.19 807 THR A O 1
ATOM 6391 N N . PRO A 1 808 ? 21.250 1.005 -43.028 1.00 80.88 808 PRO A N 1
ATOM 6392 C CA . PRO A 1 808 ? 21.062 1.668 -41.738 1.00 80.88 808 PRO A CA 1
ATOM 6393 C C . PRO A 1 808 ? 20.002 1.013 -40.845 1.00 80.88 808 PRO A C 1
ATOM 6395 O O . PRO A 1 808 ? 20.191 0.963 -39.633 1.00 80.88 808 PRO A O 1
ATOM 6398 N N . ASP A 1 809 ? 18.924 0.474 -41.420 1.00 76.25 809 ASP A N 1
ATOM 6399 C CA . ASP A 1 809 ? 17.871 -0.215 -40.662 1.00 76.25 809 ASP A CA 1
ATOM 6400 C C . ASP A 1 809 ? 18.392 -1.516 -40.027 1.00 76.25 809 ASP A C 1
ATOM 6402 O O . ASP A 1 809 ? 18.082 -1.826 -38.875 1.00 76.25 809 ASP A O 1
ATOM 6406 N N . GLU A 1 810 ? 19.241 -2.258 -40.745 1.00 78.56 810 GLU A N 1
ATOM 6407 C CA . GLU A 1 810 ? 19.903 -3.459 -40.221 1.00 78.56 810 GLU A CA 1
ATOM 6408 C C . GLU A 1 810 ? 20.937 -3.107 -39.147 1.00 78.56 810 GLU A C 1
ATOM 6410 O O . GLU A 1 810 ? 21.016 -3.787 -38.124 1.00 78.56 810 GLU A O 1
ATOM 6415 N N . LEU A 1 811 ? 21.681 -2.012 -39.333 1.00 78.50 811 LEU A N 1
ATOM 6416 C CA . LEU A 1 811 ? 22.610 -1.492 -38.329 1.00 78.50 811 LEU A CA 1
ATOM 6417 C C . LEU A 1 811 ? 21.895 -1.028 -37.054 1.00 78.50 811 LEU A C 1
ATOM 6419 O O . LEU A 1 811 ? 22.396 -1.255 -35.954 1.00 78.50 811 LEU A O 1
ATOM 6423 N N . GLN A 1 812 ? 20.714 -0.421 -37.168 1.00 68.31 812 GLN A N 1
ATOM 6424 C CA . GLN A 1 812 ? 19.893 -0.066 -36.007 1.00 68.31 812 GLN A CA 1
ATOM 6425 C C . GLN A 1 812 ? 19.362 -1.303 -35.274 1.00 68.31 812 GLN A C 1
ATOM 6427 O O . GLN A 1 812 ? 19.263 -1.292 -34.046 1.00 68.31 812 GLN A O 1
ATOM 6432 N N . ALA A 1 813 ? 19.016 -2.363 -36.010 1.00 65.88 813 ALA A N 1
ATOM 6433 C CA . ALA A 1 813 ? 18.468 -3.589 -35.440 1.00 65.88 813 ALA A CA 1
ATOM 6434 C C . ALA A 1 813 ? 19.533 -4.490 -34.792 1.00 65.88 813 ALA A C 1
ATOM 6436 O O . ALA A 1 813 ? 19.262 -5.109 -33.762 1.00 65.88 813 ALA A O 1
ATOM 6437 N N . HIS A 1 814 ? 20.726 -4.576 -35.387 1.00 69.75 814 HIS A N 1
ATOM 6438 C CA . HIS A 1 814 ? 21.741 -5.580 -35.043 1.00 69.75 814 HIS A CA 1
ATOM 6439 C C . HIS A 1 814 ? 23.101 -4.995 -34.628 1.00 69.75 814 HIS A C 1
ATOM 6441 O O . HIS A 1 814 ? 24.002 -5.751 -34.261 1.00 69.75 814 HIS A O 1
ATOM 6447 N N . GLY A 1 815 ? 23.261 -3.669 -34.660 1.00 75.19 815 GLY A N 1
ATOM 6448 C CA . GLY A 1 815 ? 24.543 -3.001 -34.430 1.00 75.19 815 GLY A CA 1
ATOM 6449 C C . GLY A 1 815 ? 25.555 -3.251 -35.554 1.00 75.19 815 GLY A C 1
ATOM 6450 O O . GLY A 1 815 ? 25.265 -3.909 -36.557 1.00 75.19 815 GLY A O 1
ATOM 6451 N N . VAL A 1 816 ? 26.780 -2.747 -35.379 1.00 83.00 816 VAL A N 1
ATOM 6452 C CA . VAL A 1 816 ? 27.870 -2.928 -36.361 1.00 83.00 816 VAL A CA 1
ATOM 6453 C C . VAL A 1 816 ? 28.527 -4.310 -36.297 1.00 83.00 816 VAL A C 1
ATOM 6455 O O . VAL A 1 816 ? 29.294 -4.658 -37.192 1.00 83.00 816 VAL A O 1
ATOM 6458 N N . ASN A 1 817 ? 28.213 -5.120 -35.279 1.00 82.12 817 ASN A N 1
ATOM 6459 C CA . ASN A 1 817 ? 28.834 -6.430 -35.059 1.00 82.12 817 ASN A CA 1
ATOM 6460 C C . ASN A 1 817 ? 28.679 -7.365 -36.259 1.00 82.12 817 ASN A C 1
ATOM 6462 O O . ASN A 1 817 ? 29.632 -8.034 -36.630 1.00 82.12 817 ASN A O 1
ATOM 6466 N N . SER A 1 818 ? 27.517 -7.366 -36.915 1.00 83.00 818 SER A N 1
ATOM 6467 C CA . SER A 1 818 ? 27.280 -8.205 -38.098 1.00 83.00 818 SER A CA 1
ATOM 6468 C C . SER A 1 818 ? 28.201 -7.854 -39.275 1.00 83.00 818 SER A C 1
ATOM 6470 O O . SER A 1 818 ? 28.671 -8.742 -39.987 1.00 83.00 818 SER A O 1
ATOM 6472 N N . ILE A 1 819 ? 28.503 -6.564 -39.452 1.00 88.00 819 ILE A N 1
ATOM 6473 C CA . ILE A 1 819 ? 29.452 -6.079 -40.457 1.00 88.00 819 ILE A CA 1
ATOM 6474 C C . ILE A 1 819 ? 30.879 -6.434 -40.034 1.00 88.00 819 ILE A C 1
ATOM 6476 O O . ILE A 1 819 ? 31.635 -6.980 -40.833 1.00 88.00 819 ILE A O 1
ATOM 6480 N N . ILE A 1 820 ? 31.232 -6.182 -38.770 1.00 86.88 820 ILE A N 1
ATOM 6481 C CA . ILE A 1 820 ? 32.549 -6.495 -38.201 1.00 86.88 820 ILE A CA 1
ATOM 6482 C C . ILE A 1 820 ? 32.865 -7.986 -38.331 1.00 86.88 820 ILE A C 1
ATOM 6484 O O . ILE A 1 820 ? 33.932 -8.337 -38.824 1.00 86.88 820 ILE A O 1
ATOM 6488 N N . GLU A 1 821 ? 31.946 -8.868 -37.939 1.00 86.69 821 GLU A N 1
ATOM 6489 C CA . GLU A 1 821 ? 32.101 -10.320 -38.055 1.00 86.69 821 GLU A CA 1
ATOM 6490 C C . GLU A 1 821 ? 32.277 -10.746 -39.512 1.00 86.69 821 GLU A C 1
ATOM 6492 O O . GLU A 1 821 ? 33.147 -11.561 -39.812 1.00 86.69 821 GLU A O 1
ATOM 6497 N N . GLN A 1 822 ? 31.499 -10.170 -40.432 1.00 86.00 822 GLN A N 1
ATOM 6498 C CA . GLN A 1 822 ? 31.616 -10.459 -41.859 1.00 86.00 822 GLN A CA 1
ATOM 6499 C C . GLN A 1 822 ? 32.979 -10.026 -42.424 1.00 86.00 822 GLN A C 1
ATOM 6501 O O . GLN A 1 822 ? 33.582 -10.766 -43.206 1.00 86.00 822 GLN A O 1
ATOM 6506 N N . ILE A 1 823 ? 33.474 -8.853 -42.020 1.00 87.75 823 ILE A N 1
ATOM 6507 C CA . ILE A 1 823 ? 34.795 -8.346 -42.407 1.00 87.75 823 ILE A CA 1
ATOM 6508 C C . ILE A 1 823 ? 35.890 -9.242 -41.821 1.00 87.75 823 ILE A C 1
ATOM 6510 O O . ILE A 1 823 ? 36.755 -9.714 -42.557 1.00 87.75 823 ILE A O 1
ATOM 6514 N N . LEU A 1 824 ? 35.836 -9.529 -40.517 1.00 85.44 824 LEU A N 1
ATOM 6515 C CA . LEU A 1 824 ? 36.819 -10.364 -39.827 1.00 85.44 824 LEU A CA 1
ATOM 6516 C C . LEU A 1 824 ? 36.881 -11.760 -40.436 1.00 85.44 824 LEU A C 1
ATOM 6518 O O . LEU A 1 824 ? 37.966 -12.183 -40.819 1.00 85.44 824 LEU A O 1
ATOM 6522 N N . LYS A 1 825 ? 35.733 -12.414 -40.638 1.00 85.31 825 LYS A N 1
ATOM 6523 C CA . LYS A 1 825 ? 35.635 -13.722 -41.298 1.00 85.31 825 LYS A CA 1
ATOM 6524 C C . LYS A 1 825 ? 36.331 -13.733 -42.654 1.00 85.31 825 LYS A C 1
ATOM 6526 O O . LYS A 1 825 ? 37.028 -14.685 -43.010 1.00 85.31 825 LYS A O 1
ATOM 6531 N N . SER A 1 826 ? 36.169 -12.656 -43.419 1.00 82.81 826 SER A N 1
ATOM 6532 C CA . SER A 1 826 ? 36.804 -12.550 -44.723 1.00 82.81 826 SER A CA 1
ATOM 6533 C C . SER A 1 826 ? 38.307 -12.257 -44.666 1.00 82.81 826 SER A C 1
ATOM 6535 O O . SER A 1 826 ? 39.012 -12.634 -45.603 1.00 82.81 826 SER A O 1
ATOM 6537 N N . ILE A 1 827 ? 38.794 -11.574 -43.628 1.00 79.75 827 ILE A N 1
ATOM 6538 C CA . ILE A 1 827 ? 40.217 -11.247 -43.458 1.00 79.75 827 ILE A CA 1
ATOM 6539 C C . ILE A 1 827 ? 40.985 -12.428 -42.844 1.00 79.75 827 ILE A C 1
ATOM 6541 O O . ILE A 1 827 ? 42.112 -12.700 -43.251 1.00 79.75 827 ILE A O 1
ATOM 6545 N N . THR A 1 828 ? 40.393 -13.145 -41.884 1.00 75.06 828 THR A N 1
ATOM 6546 C CA . THR A 1 828 ? 41.053 -14.232 -41.139 1.00 75.06 828 THR A CA 1
ATOM 6547 C C . THR A 1 828 ? 40.863 -15.613 -41.765 1.00 75.06 828 THR A C 1
ATOM 6549 O O . THR A 1 828 ? 41.617 -16.528 -41.438 1.00 75.06 828 THR A O 1
ATOM 6552 N N . GLY A 1 829 ? 39.906 -15.783 -42.686 1.00 62.72 829 GLY A N 1
ATOM 6553 C CA . GLY A 1 829 ? 39.673 -17.049 -43.395 1.00 62.72 829 GLY A CA 1
ATOM 6554 C C . GLY A 1 829 ? 39.007 -18.150 -42.559 1.00 62.72 829 GLY A C 1
ATOM 6555 O O . GLY A 1 829 ? 39.009 -19.310 -42.971 1.00 62.72 829 GLY A O 1
ATOM 6556 N N . THR A 1 830 ? 38.442 -17.787 -41.408 1.00 51.38 830 THR A N 1
ATOM 6557 C CA . THR A 1 830 ? 37.653 -18.627 -40.488 1.00 51.38 830 THR A CA 1
ATOM 6558 C C . THR A 1 830 ? 36.253 -18.055 -40.392 1.00 51.38 830 THR A C 1
ATOM 6560 O O . THR A 1 830 ? 35.264 -18.784 -40.640 1.00 51.38 830 THR A O 1
#

Foldseek 3Di:
DDDQPVLCQQCLDAQHWDDDPQWIFHQFFKDQDDPVDGQKFKWFAQLAFLAIDGVVQCPDPPRDQADPVQRDRDDCNGSPHPLRIAIEGARVPMDGDGDDDPVNTRDDPDDPPPRRQFWDKDKHKDPPPDFFPWKKFFQQQLKIKTKDLKMKIKIKTLATPPADFPHRRHDPDGGHSFHWWAFPQQRGTDDPPDDPLPGDGDPNRPQPVVQVVCVVVVHPDGSTDIGRYMYMHMAIGIKMKIWAGDDDPLLLLQQLLLLQQLVCQLVVHRLVQWDWDKGWHQQNPLRAITIIIMITGNPHSYPCVVVVLQCDADPVNHGNVSSLSSLVSLLVLLVPPPLCVDDVVPPNQQDDCSHRDDPVSPVCSVSHGSVSSNVRSVSNSVRVVVMDIDSDSSRSDNPCLASYPLLVLLVVLVVVVQVVQVKDKDWDQDPNGIWIWIDGPPDPKIKTKAAFDWDDVVNQQPDIDTARIWIDIPPPVFAIEREHEDECCVCQPDDPNAQVVQSRQVSQLVSVRYHYAYAYPVCSDPVQQQPFQFADPVLLVVLQVVLVVCVVVVHQAFRSSQLRGFRSSVVVSCVVGVDLVNLQVSLLSLLLVVQLVCLVPAAAAPVQVVVQVLCVLLPDQRDDGDGDPPHQKTKDCCSHVDSQKIKMATSLCSLLVLSLRIAIEGEQENDPVRCPDPCNVSVVRSSSSNSNRNSSRPRYAYGYSVCVVVVNGDDDDPDDQDDFDPLLVVLLVQADSSCNVLSSVLRVVVQDPPQSRWDAFAADVQQPRPATFRTWRVLFVVTEGEHEDPNVVSQVVCVVVVYHYDYSVNCSVPNCVVVNVRSCCRVVVD